Protein 6DY3 (pdb70)

Structure (mmCIF, N/CA/C/O backbone):
data_6DY3
#
_entry.id   6DY3
#
_cell.length_a   89.614
_cell.length_b   89.614
_cell.length_c   207.058
_cell.angle_alpha   90.00
_cell.angle_beta   90.00
_cell.angle_gamma   90.00
#
_symmetry.space_group_name_H-M   'P 43'
#
loop_
_entity.id
_entity.type
_entity.pdbx_description
1 polymer 'N-acylethanolamine-hydrolyzing acid amidase alpha-subunit'
2 polymer 'N-acylethanolamine-hydrolyzing acid amidase beta-subunit'
3 branched 2-acetamido-2-deoxy-beta-D-glucopyranose-(1-4)-[alpha-L-fucopyranose-(1-6)]2-acetamido-2-deoxy-beta-D-glucopyranose
4 water water
#
loop_
_atom_site.group_PDB
_atom_site.id
_atom_site.type_symbol
_atom_site.label_atom_id
_atom_site.label_alt_id
_atom_site.label_comp_id
_atom_site.label_asym_id
_atom_site.label_entity_id
_atom_site.label_seq_id
_atom_site.pdbx_PDB_ins_code
_atom_site.Cartn_x
_atom_site.Cartn_y
_atom_site.Cartn_z
_atom_site.occupancy
_atom_site.B_iso_or_equiv
_atom_site.auth_seq_id
_atom_site.auth_comp_id
_atom_site.auth_asym_id
_atom_site.auth_atom_id
_atom_site.pdbx_PDB_model_num
ATOM 1 N N . LYS A 1 9 ? 29.914 84.207 -23.852 1.00 72.48 17 LYS A N 1
ATOM 2 C CA . LYS A 1 9 ? 30.983 83.306 -23.427 1.00 81.20 17 LYS A CA 1
ATOM 3 C C . LYS A 1 9 ? 31.078 83.217 -21.903 1.00 82.54 17 LYS A C 1
ATOM 4 O O . LYS A 1 9 ? 30.890 82.148 -21.321 1.00 81.67 17 LYS A O 1
ATOM 22 N N . LEU A 1 10 ? 31.392 84.341 -21.261 1.00 81.55 18 LEU A N 1
ATOM 23 C CA . LEU A 1 10 ? 31.613 84.342 -19.820 1.00 79.43 18 LEU A CA 1
ATOM 24 C C . LEU A 1 10 ? 30.367 84.697 -19.026 1.00 75.80 18 LEU A C 1
ATOM 25 O O . LEU A 1 10 ? 30.239 84.267 -17.874 1.00 72.59 18 LEU A O 1
ATOM 41 N N . ASP A 1 11 ? 29.462 85.482 -19.601 1.00 76.94 19 ASP A N 1
ATOM 42 C CA . ASP A 1 11 ? 28.170 85.785 -18.991 1.00 77.94 19 ASP A CA 1
ATOM 43 C C . ASP A 1 11 ? 27.103 85.115 -19.850 1.00 73.44 19 ASP A C 1
ATOM 44 O O . ASP A 1 11 ? 26.673 85.664 -20.870 1.00 76.58 19 ASP A O 1
ATOM 53 N N . ARG A 1 12 ? 26.689 83.924 -19.437 1.00 60.60 20 ARG A N 1
ATOM 54 C CA . ARG A 1 12 ? 25.731 83.117 -20.180 1.00 50.81 20 ARG A CA 1
ATOM 55 C C . ARG A 1 12 ? 24.404 83.018 -19.435 1.00 45.90 20 ARG A C 1
ATOM 56 O O . ARG A 1 12 ? 23.800 81.949 -19.348 1.00 46.16 20 ARG A O 1
ATOM 77 N N . LYS A 1 13 ? 23.940 84.147 -18.879 1.00 43.17 21 LYS A N 1
ATOM 78 C CA . LYS A 1 13 ? 22.658 84.211 -18.201 1.00 42.58 21 LYS A CA 1
ATOM 79 C C . LYS A 1 13 ? 21.545 84.490 -19.203 1.00 43.31 21 LYS A C 1
ATOM 80 O O . LYS A 1 13 ? 21.767 85.166 -20.213 1.00 44.07 21 LYS A O 1
ATOM 99 N N . PRO A 1 14 ? 20.340 83.986 -18.947 1.00 44.43 22 PRO A N 1
ATOM 100 C CA . PRO A 1 14 ? 19.214 84.306 -19.832 1.00 46.42 22 PRO A CA 1
ATOM 101 C C . PRO A 1 14 ? 18.788 85.757 -19.680 1.00 48.09 22 PRO A C 1
ATOM 102 O O . PRO A 1 14 ? 18.822 86.321 -18.584 1.00 46.05 22 PRO A O 1
ATOM 113 N N . ARG A 1 15 ? 18.379 86.356 -20.797 1.00 53.13 23 ARG A N 1
ATOM 114 C CA . ARG A 1 15 ? 17.913 87.736 -20.778 1.00 55.17 23 ARG A CA 1
ATOM 115 C C . ARG A 1 15 ? 16.700 87.879 -19.867 1.00 50.89 23 ARG A C 1
ATOM 116 O O . ARG A 1 15 ? 15.799 87.036 -19.869 1.00 51.67 23 ARG A O 1
ATOM 137 N N . HIS A 1 16 ? 16.673 88.961 -19.096 1.00 45.82 24 HIS A N 1
ATOM 138 C CA . HIS A 1 16 ? 15.609 89.190 -18.130 1.00 43.89 24 HIS A CA 1
ATOM 139 C C . HIS A 1 16 ? 14.559 90.126 -18.711 1.00 45.39 24 HIS A C 1
ATOM 140 O O . HIS A 1 16 ? 14.890 91.116 -19.370 1.00 44.86 24 HIS A O 1
ATOM 154 N N . TYR A 1 17 ? 13.293 89.809 -18.445 1.00 47.63 25 TYR A N 1
ATOM 155 C CA . TYR A 1 17 ? 12.163 90.623 -18.872 1.00 49.01 25 TYR A CA 1
ATOM 156 C C . TYR A 1 17 ? 11.174 90.741 -17.725 1.00 49.70 25 TYR A C 1
ATOM 157 O O . TYR A 1 17 ? 11.072 89.849 -16.878 1.00 44.45 25 TYR A O 1
ATOM 175 N N . GLU A 1 18 ? 10.440 91.850 -17.713 1.00 53.09 26 GLU A N 1
ATOM 176 C CA . GLU A 1 18 ? 9.310 92.037 -16.814 1.00 52.96 26 GLU A CA 1
ATOM 177 C C . GLU A 1 18 ? 8.034 91.942 -17.636 1.00 49.10 26 GLU A C 1
ATOM 178 O O . GLU A 1 18 ? 7.869 92.663 -18.626 1.00 47.09 26 GLU A O 1
ATOM 190 N N . ILE A 1 19 ? 7.159 91.026 -17.249 1.00 48.03 27 ILE A N 1
ATOM 191 C CA . ILE A 1 19 ? 5.854 90.871 -17.875 1.00 50.81 27 ILE A CA 1
ATOM 192 C C . ILE A 1 19 ? 4.849 91.562 -16.965 1.00 53.03 27 ILE A C 1
ATOM 193 O O . ILE A 1 19 ? 4.598 91.115 -15.840 1.00 53.62 27 ILE A O 1
ATOM 209 N N . ASN A 1 20 ? 4.294 92.672 -17.444 1.00 52.18 28 ASN A N 1
ATOM 210 C CA . ASN A 1 20 ? 3.360 93.464 -16.656 1.00 54.21 28 ASN A CA 1
ATOM 211 C C . ASN A 1 20 ? 1.970 92.856 -16.781 1.00 54.87 28 ASN A C 1
ATOM 212 O O . ASN A 1 20 ? 1.375 92.867 -17.863 1.00 51.96 28 ASN A O 1
ATOM 223 N N . LEU A 1 21 ? 1.458 92.313 -15.677 1.00 61.45 29 LEU A N 1
ATOM 224 C CA . LEU A 1 21 ? 0.108 91.766 -15.661 1.00 64.77 29 LEU A CA 1
ATOM 225 C C . LEU A 1 21 ? -0.962 92.846 -15.704 1.00 66.26 29 LEU A C 1
ATOM 226 O O . LEU A 1 21 ? -2.133 92.520 -15.923 1.00 69.01 29 LEU A O 1
ATOM 242 N N . ASP A 1 22 ? -0.598 94.112 -15.488 1.00 65.55 30 ASP A N 1
ATOM 243 C CA . ASP A 1 22 ? -1.552 95.205 -15.614 1.00 68.53 30 ASP A CA 1
ATOM 244 C C . ASP A 1 22 ? -1.811 95.588 -17.064 1.00 69.74 30 ASP A C 1
ATOM 245 O O . ASP A 1 22 ? -2.851 96.187 -17.355 1.00 72.48 30 ASP A O 1
ATOM 254 N N . GLU A 1 23 ? -0.891 95.270 -17.970 1.00 72.41 31 GLU A N 1
ATOM 255 C CA . GLU A 1 23 ? -1.105 95.532 -19.380 1.00 74.97 31 GLU A CA 1
ATOM 256 C C . GLU A 1 23 ? -2.116 94.544 -19.958 1.00 72.27 31 GLU A C 1
ATOM 257 O O . GLU A 1 23 ? -2.318 93.456 -19.412 1.00 70.96 31 GLU A O 1
ATOM 269 N N . PRO A 1 24 ? -2.764 94.900 -21.066 1.00 67.62 32 PRO A N 1
ATOM 270 C CA . PRO A 1 24 ? -3.650 93.946 -21.743 1.00 64.16 32 PRO A CA 1
ATOM 271 C C . PRO A 1 24 ? -2.878 92.710 -22.169 1.00 60.65 32 PRO A C 1
ATOM 272 O O . PRO A 1 24 ? -1.726 92.814 -22.617 1.00 55.75 32 PRO A O 1
ATOM 283 N N . PRO A 1 25 ? -3.471 91.519 -22.045 1.00 64.50 33 PRO A N 1
ATOM 284 C CA . PRO A 1 25 ? -2.691 90.291 -22.285 1.00 63.47 33 PRO A CA 1
ATOM 285 C C . PRO A 1 25 ? -2.079 90.196 -23.674 1.00 60.26 33 PRO A C 1
ATOM 286 O O . PRO A 1 25 ? -1.019 89.574 -23.827 1.00 58.37 33 PRO A O 1
ATOM 297 N N . SER A 1 26 ? -2.713 90.780 -24.694 1.00 57.73 34 SER A N 1
ATOM 298 C CA . SER A 1 26 ? -2.200 90.690 -26.057 1.00 55.85 34 SER A CA 1
ATOM 299 C C . SER A 1 26 ? -0.923 91.496 -26.277 1.00 55.95 34 SER A C 1
ATOM 300 O O . SER A 1 26 ? -0.313 91.371 -27.345 1.00 54.19 34 SER A O 1
ATOM 308 N N . GLN A 1 27 ? -0.507 92.313 -25.311 1.00 58.85 35 GLN A N 1
ATOM 309 C CA . GLN A 1 27 ? 0.653 93.180 -25.466 1.00 62.65 35 GLN A CA 1
ATOM 310 C C . GLN A 1 27 ? 1.805 92.807 -24.548 1.00 58.98 35 GLN A C 1
ATOM 311 O O . GLN A 1 27 ? 2.862 93.442 -24.615 1.00 62.37 35 GLN A O 1
ATOM 325 N N . ARG A 1 28 ? 1.640 91.783 -23.711 1.00 52.23 36 ARG A N 1
ATOM 326 C CA . ARG A 1 28 ? 2.587 91.546 -22.629 1.00 49.05 36 ARG A CA 1
ATOM 327 C C . ARG A 1 28 ? 3.914 90.994 -23.141 1.00 47.80 36 ARG A C 1
ATOM 328 O O . ARG A 1 28 ? 4.977 91.308 -22.591 1.00 45.15 36 ARG A O 1
ATOM 349 N N . TRP A 1 29 ? 3.875 90.158 -24.176 1.00 46.55 37 TRP A N 1
ATOM 350 C CA . TRP A 1 29 ? 5.064 89.484 -24.671 1.00 44.48 37 TRP A CA 1
ATOM 351 C C . TRP A 1 29 ? 5.661 90.171 -25.891 1.00 46.51 37 TRP A C 1
ATOM 352 O O . TRP A 1 29 ? 6.537 89.595 -26.544 1.00 49.06 37 TRP A O 1
ATOM 373 N N . ASN A 1 30 ? 5.228 91.395 -26.200 1.00 46.57 38 ASN A N 1
ATOM 374 C CA . ASN A 1 30 ? 5.692 92.064 -27.412 1.00 47.59 38 ASN A CA 1
ATOM 375 C C . ASN A 1 30 ? 7.213 92.177 -27.436 1.00 48.00 38 ASN A C 1
ATOM 376 O O . ASN A 1 30 ? 7.856 91.832 -28.434 1.00 50.07 38 ASN A O 1
ATOM 387 N N . GLN A 1 31 ? 7.807 92.664 -26.346 1.00 47.25 39 GLN A N 1
ATOM 388 C CA . GLN A 1 31 ? 9.246 92.901 -26.341 1.00 47.56 39 GLN A CA 1
ATOM 389 C C . GLN A 1 31 ? 10.021 91.593 -26.419 1.00 48.33 39 GLN A C 1
ATOM 390 O O . GLN A 1 31 ? 11.051 91.513 -27.099 1.00 47.24 39 GLN A O 1
ATOM 404 N N . VAL A 1 32 ? 9.551 90.562 -25.714 1.00 48.78 40 VAL A N 1
ATOM 405 C CA . VAL A 1 32 ? 10.194 89.252 -25.776 1.00 45.91 40 VAL A CA 1
ATOM 406 C C . VAL A 1 32 ? 10.211 88.740 -27.211 1.00 46.70 40 VAL A C 1
ATOM 407 O O . VAL A 1 32 ? 11.246 88.290 -27.717 1.00 45.92 40 VAL A O 1
ATOM 420 N N . ILE A 1 33 ? 9.058 88.789 -27.886 1.00 50.82 41 ILE A N 1
ATOM 421 C CA . ILE A 1 33 ? 8.977 88.299 -29.260 1.00 51.35 41 ILE A CA 1
ATOM 422 C C . ILE A 1 33 ? 9.847 89.148 -30.178 1.00 54.30 41 ILE A C 1
ATOM 423 O O . ILE A 1 33 ? 10.567 88.625 -31.039 1.00 52.44 41 ILE A O 1
ATOM 439 N N . LYS A 1 34 ? 9.802 90.469 -30.006 1.00 59.34 42 LYS A N 1
ATOM 440 C CA . LYS A 1 34 ? 10.573 91.351 -30.875 1.00 60.44 42 LYS A CA 1
ATOM 441 C C . LYS A 1 34 ? 12.067 91.069 -30.765 1.00 60.76 42 LYS A C 1
ATOM 442 O O . LYS A 1 34 ? 12.792 91.126 -31.765 1.00 59.86 42 LYS A O 1
ATOM 461 N N . ASP A 1 35 ? 12.546 90.751 -29.561 1.00 62.38 43 ASP A N 1
ATOM 462 C CA . ASP A 1 35 ? 13.973 90.531 -29.360 1.00 63.19 43 ASP A CA 1
ATOM 463 C C . ASP A 1 35 ? 14.450 89.187 -29.892 1.00 61.19 43 ASP A C 1
ATOM 464 O O . ASP A 1 35 ? 15.641 89.044 -30.188 1.00 60.61 43 ASP A O 1
ATOM 473 N N . HIS A 1 36 ? 13.564 88.199 -30.012 1.00 57.37 44 HIS A N 1
ATOM 474 C CA . HIS A 1 36 ? 13.945 86.877 -30.492 1.00 55.83 44 HIS A CA 1
ATOM 475 C C . HIS A 1 36 ? 13.304 86.544 -31.835 1.00 56.97 44 HIS A C 1
ATOM 476 O O . HIS A 1 36 ? 13.308 85.381 -32.249 1.00 59.36 44 HIS A O 1
ATOM 490 N N . LEU A 1 37 ? 12.769 87.546 -32.535 1.00 55.25 45 LEU A N 1
ATOM 491 C CA . LEU A 1 37 ? 12.039 87.281 -33.770 1.00 55.42 45 LEU A CA 1
ATOM 492 C C . LEU A 1 37 ? 12.893 86.509 -34.768 1.00 55.02 45 LEU A C 1
ATOM 493 O O . LEU A 1 37 ? 12.364 85.760 -35.597 1.00 52.89 45 LEU A O 1
ATOM 509 N N . GLU A 1 38 ? 14.214 86.678 -34.697 1.00 61.11 46 GLU A N 1
ATOM 510 C CA . GLU A 1 38 ? 15.116 86.023 -35.636 1.00 66.64 46 GLU A CA 1
ATOM 511 C C . GLU A 1 38 ? 15.058 84.506 -35.504 1.00 64.71 46 GLU A C 1
ATOM 512 O O . GLU A 1 38 ? 15.172 83.783 -36.501 1.00 65.33 46 GLU A O 1
ATOM 524 N N . TYR A 1 39 ? 14.891 84.004 -34.280 1.00 63.32 47 TYR A N 1
ATOM 525 C CA . TYR A 1 39 ? 14.969 82.572 -34.019 1.00 62.83 47 TYR A CA 1
ATOM 526 C C . TYR A 1 39 ? 13.621 81.868 -34.082 1.00 62.52 47 TYR A C 1
ATOM 527 O O . TYR A 1 39 ? 13.589 80.639 -34.201 1.00 61.35 47 TYR A O 1
ATOM 545 N N . LEU A 1 40 ? 12.512 82.610 -34.012 1.00 62.17 48 LEU A N 1
ATOM 546 C CA . LEU A 1 40 ? 11.218 81.965 -33.797 1.00 59.20 48 LEU A CA 1
ATOM 547 C C . LEU A 1 40 ? 10.816 81.069 -34.958 1.00 59.99 48 LEU A C 1
ATOM 548 O O . LEU A 1 40 ? 10.370 79.935 -34.707 1.00 59.20 48 LEU A O 1
ATOM 564 N N . PRO A 1 41 ? 10.933 81.483 -36.224 1.00 57.63 49 PRO A N 1
ATOM 565 C CA . PRO A 1 41 ? 10.488 80.590 -37.310 1.00 54.03 49 PRO A CA 1
ATOM 566 C C . PRO A 1 41 ? 11.210 79.255 -37.331 1.00 52.31 49 PRO A C 1
ATOM 567 O O . PRO A 1 41 ? 10.586 78.220 -37.595 1.00 50.04 49 PRO A O 1
ATOM 578 N N . GLY A 1 42 ? 12.514 79.249 -37.059 1.00 53.35 50 GLY A N 1
ATOM 579 C CA . GLY A 1 42 ? 13.250 77.997 -37.051 1.00 53.56 50 GLY A CA 1
ATOM 580 C C . GLY A 1 42 ? 12.878 77.102 -35.883 1.00 50.81 50 GLY A C 1
ATOM 581 O O . GLY A 1 42 ? 12.852 75.874 -36.014 1.00 51.97 50 GLY A O 1
ATOM 585 N N . VAL A 1 43 ? 12.591 77.700 -34.724 1.00 47.86 51 VAL A N 1
ATOM 586 C CA . VAL A 1 43 ? 12.196 76.911 -33.559 1.00 47.63 51 VAL A CA 1
ATOM 587 C C . VAL A 1 43 ? 10.883 76.198 -33.832 1.00 48.81 51 VAL A C 1
ATOM 588 O O . VAL A 1 43 ? 10.735 75.000 -33.560 1.00 45.66 51 VAL A O 1
ATOM 601 N N . VAL A 1 44 ? 9.913 76.922 -34.387 1.00 54.22 52 VAL A N 1
ATOM 602 C CA . VAL A 1 44 ? 8.618 76.324 -34.681 1.00 52.69 52 VAL A CA 1
ATOM 603 C C . VAL A 1 44 ? 8.785 75.176 -35.663 1.00 51.97 52 VAL A C 1
ATOM 604 O O . VAL A 1 44 ? 8.315 74.058 -35.426 1.00 53.14 52 VAL A O 1
ATOM 617 N N . GLU A 1 45 ? 9.469 75.438 -36.781 1.00 50.24 53 GLU A N 1
ATOM 618 C CA . GLU A 1 45 ? 9.633 74.420 -37.811 1.00 52.00 53 GLU A CA 1
ATOM 619 C C . GLU A 1 45 ? 10.319 73.185 -37.252 1.00 51.46 53 GLU A C 1
ATOM 620 O O . GLU A 1 45 ? 9.996 72.056 -37.638 1.00 51.24 53 GLU A O 1
ATOM 632 N N . GLU A 1 46 ? 11.284 73.381 -36.355 1.00 56.00 54 GLU A N 1
ATOM 633 C CA . GLU A 1 46 ? 12.034 72.258 -35.811 1.00 57.70 54 GLU A CA 1
ATOM 634 C C . GLU A 1 46 ? 11.269 71.534 -34.708 1.00 50.08 54 GLU A C 1
ATOM 635 O O . GLU A 1 46 ? 11.429 70.319 -34.546 1.00 49.46 54 GLU A O 1
ATOM 647 N N . THR A 1 47 ? 10.444 72.254 -33.943 1.00 43.94 55 THR A N 1
ATOM 648 C CA . THR A 1 47 ? 9.652 71.614 -32.896 1.00 40.84 55 THR A CA 1
ATOM 649 C C . THR A 1 47 ? 8.579 70.705 -33.485 1.00 41.38 55 THR A C 1
ATOM 650 O O . THR A 1 47 ? 8.337 69.609 -32.965 1.00 35.98 55 THR A O 1
ATOM 661 N N . LYS A 1 48 ? 7.915 71.150 -34.558 1.00 45.53 56 LYS A N 1
ATOM 662 C CA . LYS A 1 48 ? 6.849 70.355 -35.158 1.00 45.80 56 LYS A CA 1
ATOM 663 C C . LYS A 1 48 ? 7.345 68.980 -35.577 1.00 44.79 56 LYS A C 1
ATOM 664 O O . LYS A 1 48 ? 6.598 67.998 -35.499 1.00 41.52 56 LYS A O 1
ATOM 683 N N . LYS A 1 49 ? 8.602 68.888 -36.012 1.00 47.08 57 LYS A N 1
ATOM 684 C CA . LYS A 1 49 ? 9.155 67.612 -36.444 1.00 45.63 57 LYS A CA 1
ATOM 685 C C . LYS A 1 49 ? 9.142 66.567 -35.337 1.00 43.59 57 LYS A C 1
ATOM 686 O O . LYS A 1 49 ? 9.213 65.370 -35.632 1.00 44.01 57 LYS A O 1
ATOM 705 N N . TYR A 1 50 ? 9.059 66.983 -34.073 1.00 42.87 58 TYR A N 1
ATOM 706 C CA . TYR A 1 50 ? 9.039 66.036 -32.968 1.00 41.46 58 TYR A CA 1
ATOM 707 C C . TYR A 1 50 ? 7.658 65.453 -32.711 1.00 39.06 58 TYR A C 1
ATOM 708 O O . TYR A 1 50 ? 7.550 64.462 -31.981 1.00 40.54 58 TYR A O 1
ATOM 726 N N . ILE A 1 51 ? 6.610 66.048 -33.266 1.00 43.83 59 ILE A N 1
ATOM 727 C CA . ILE A 1 51 ? 5.258 65.508 -33.106 1.00 42.36 59 ILE A CA 1
ATOM 728 C C . ILE A 1 51 ? 5.110 64.291 -34.015 1.00 43.44 59 ILE A C 1
ATOM 729 O O . ILE A 1 51 ? 5.424 64.387 -35.213 1.00 43.70 59 ILE A O 1
ATOM 745 N N . PRO A 1 52 ? 4.644 63.148 -33.505 1.00 43.94 60 PRO A N 1
ATOM 746 C CA . PRO A 1 52 ? 4.447 61.981 -34.378 1.00 43.46 60 PRO A CA 1
ATOM 747 C C . PRO A 1 52 ? 3.552 62.323 -35.559 1.00 45.15 60 PRO A C 1
ATOM 748 O O . PRO A 1 52 ? 2.478 62.904 -35.396 1.00 46.18 60 PRO A O 1
ATOM 759 N N . LYS A 1 53 ? 4.001 61.948 -36.757 1.00 49.87 61 LYS A N 1
ATOM 760 C CA . LYS A 1 53 ? 3.286 62.345 -37.967 1.00 54.10 61 LYS A CA 1
ATOM 761 C C . LYS A 1 53 ? 1.832 61.888 -37.981 1.00 55.04 61 LYS A C 1
ATOM 762 O O . LYS A 1 53 ? 0.976 62.673 -38.426 1.00 52.64 61 LYS A O 1
ATOM 781 N N . PRO A 1 54 ? 1.481 60.676 -37.535 1.00 58.16 62 PRO A N 1
ATOM 782 C CA . PRO A 1 54 ? 0.061 60.285 -37.551 1.00 60.90 62 PRO A CA 1
ATOM 783 C C . PRO A 1 54 ? -0.830 61.201 -36.724 1.00 59.02 62 PRO A C 1
ATOM 784 O O . PRO A 1 54 ? -2.025 61.328 -37.026 1.00 64.07 62 PRO A O 1
ATOM 795 N N . LEU A 1 55 ? -0.291 61.843 -35.688 1.00 47.33 63 LEU A N 1
ATOM 796 C CA . LEU A 1 55 ? -1.085 62.703 -34.819 1.00 43.77 63 LEU A CA 1
ATOM 797 C C . LEU A 1 55 ? -0.983 64.178 -35.173 1.00 42.39 63 LEU A C 1
ATOM 798 O O . LEU A 1 55 ? -1.671 64.995 -34.556 1.00 39.40 63 LEU A O 1
ATOM 814 N N . GLN A 1 56 ? -0.154 64.545 -36.144 1.00 45.12 64 GLN A N 1
ATOM 815 C CA . GLN A 1 56 ? -0.041 65.960 -36.489 1.00 45.95 64 GLN A CA 1
ATOM 816 C C . GLN A 1 56 ? -1.353 66.512 -37.018 1.00 42.60 64 GLN A C 1
ATOM 817 O O . GLN A 1 56 ? -1.753 67.611 -36.595 1.00 42.57 64 GLN A O 1
ATOM 831 N N . PRO A 1 57 ? -2.065 65.835 -37.921 1.00 39.74 65 PRO A N 1
ATOM 832 C CA . PRO A 1 57 ? -3.354 66.380 -38.366 1.00 39.57 65 PRO A CA 1
ATOM 833 C C . PRO A 1 57 ? -4.311 66.642 -37.220 1.00 39.95 65 PRO A C 1
ATOM 834 O O . PRO A 1 57 ? -5.055 67.630 -37.258 1.00 39.63 65 PRO A O 1
ATOM 845 N N . PHE A 1 58 ? -4.298 65.799 -36.184 1.00 39.12 66 PHE A N 1
ATOM 846 C CA . PHE A 1 58 ? -5.201 66.018 -35.060 1.00 40.43 66 PHE A CA 1
ATOM 847 C C . PHE A 1 58 ? -4.769 67.204 -34.209 1.00 39.76 66 PHE A C 1
ATOM 848 O O . PHE A 1 58 ? -5.615 67.974 -33.741 1.00 37.50 66 PHE A O 1
ATOM 865 N N . VAL A 1 59 ? -3.463 67.359 -33.985 1.00 39.92 67 VAL A N 1
ATOM 866 C CA . VAL A 1 59 ? -2.975 68.452 -33.148 1.00 38.09 67 VAL A CA 1
ATOM 867 C C . VAL A 1 59 ? -3.375 69.792 -33.747 1.00 38.40 67 VAL A C 1
ATOM 868 O O . VAL A 1 59 ? -3.871 70.684 -33.048 1.00 37.59 67 VAL A O 1
ATOM 881 N N . TRP A 1 60 ? -3.173 69.955 -35.053 1.00 39.60 68 TRP A N 1
ATOM 882 C CA . TRP A 1 60 ? -3.510 71.227 -35.678 1.00 40.63 68 TRP A CA 1
ATOM 883 C C . TRP A 1 60 ? -5.010 71.482 -35.620 1.00 45.46 68 TRP A C 1
ATOM 884 O O . TRP A 1 60 ? -5.443 72.619 -35.395 1.00 48.08 68 TRP A O 1
ATOM 905 N N . TRP A 1 61 ? -5.821 70.438 -35.799 1.00 46.26 69 TRP A N 1
ATOM 906 C CA . TRP A 1 61 ? -7.267 70.608 -35.710 1.00 44.48 69 TRP A CA 1
ATOM 907 C C . TRP A 1 61 ? -7.685 71.003 -34.297 1.00 45.06 69 TRP A C 1
ATOM 908 O O . TRP A 1 61 ? -8.465 71.943 -34.108 1.00 47.31 69 TRP A O 1
ATOM 929 N N . ALA A 1 62 ? -7.188 70.280 -33.291 1.00 45.39 70 ALA A N 1
ATOM 930 C CA . ALA A 1 62 ? -7.540 70.579 -31.907 1.00 44.43 70 ALA A CA 1
ATOM 931 C C . ALA A 1 62 ? -6.997 71.934 -31.469 1.00 47.39 70 ALA A C 1
ATOM 932 O O . ALA A 1 62 ? -7.641 72.643 -30.687 1.00 48.12 70 ALA A O 1
ATOM 939 N N . ALA A 1 63 ? -5.817 72.315 -31.960 1.00 51.91 71 ALA A N 1
ATOM 940 C CA . ALA A 1 63 ? -5.201 73.558 -31.515 1.00 55.50 71 ALA A CA 1
ATOM 941 C C . ALA A 1 63 ? -5.966 74.793 -31.974 1.00 55.41 71 ALA A C 1
ATOM 942 O O . ALA A 1 63 ? -5.850 75.848 -31.342 1.00 61.46 71 ALA A O 1
ATOM 949 N N . SER A 1 64 ? -6.747 74.697 -33.050 1.00 48.82 72 SER A N 1
ATOM 950 C CA . SER A 1 64 ? -7.527 75.848 -33.480 1.00 49.63 72 SER A CA 1
ATOM 951 C C . SER A 1 64 ? -8.668 76.158 -32.521 1.00 54.32 72 SER A C 1
ATOM 952 O O . SER A 1 64 ? -9.176 77.284 -32.525 1.00 58.67 72 SER A O 1
ATOM 960 N N . LYS A 1 65 ? -9.078 75.187 -31.704 1.00 57.09 73 LYS A N 1
ATOM 961 C CA . LYS A 1 65 ? -10.167 75.377 -30.755 1.00 58.96 73 LYS A CA 1
ATOM 962 C C . LYS A 1 65 ? -9.634 76.029 -29.482 1.00 55.92 73 LYS A C 1
ATOM 963 O O . LYS A 1 65 ? -9.835 75.518 -28.375 1.00 58.03 73 LYS A O 1
ATOM 982 N N . ILE A 1 66 ? -8.962 77.172 -29.638 1.00 50.13 74 ILE A N 1
ATOM 983 C CA . ILE A 1 66 ? -8.194 77.760 -28.544 1.00 51.19 74 ILE A CA 1
ATOM 984 C C . ILE A 1 66 ? -9.074 78.069 -27.340 1.00 53.53 74 ILE A C 1
ATOM 985 O O . ILE A 1 66 ? -8.617 77.999 -26.192 1.00 52.04 74 ILE A O 1
ATOM 1001 N N . ASP A 1 67 ? -10.338 78.420 -27.568 1.00 59.86 75 ASP A N 1
ATOM 1002 C CA . ASP A 1 67 ? -11.211 78.819 -26.469 1.00 62.72 75 ASP A CA 1
ATOM 1003 C C . ASP A 1 67 ? -11.537 77.680 -25.510 1.00 60.23 75 ASP A C 1
ATOM 1004 O O . ASP A 1 67 ? -12.110 77.940 -24.447 1.00 60.36 75 ASP A O 1
ATOM 1013 N N . ARG A 1 68 ? -11.181 76.439 -25.842 1.00 55.96 76 ARG A N 1
ATOM 1014 C CA . ARG A 1 68 ? -11.597 75.295 -25.041 1.00 53.95 76 ARG A CA 1
ATOM 1015 C C . ARG A 1 68 ? -10.590 74.905 -23.968 1.00 51.10 76 ARG A C 1
ATOM 1016 O O . ARG A 1 68 ? -10.964 74.200 -23.025 1.00 53.58 76 ARG A O 1
ATOM 1037 N N . TYR A 1 69 ? -9.330 75.336 -24.078 1.00 45.90 77 TYR A N 1
ATOM 1038 C CA . TYR A 1 69 ? -8.284 74.869 -23.176 1.00 45.12 77 TYR A CA 1
ATOM 1039 C C . TYR A 1 69 ? -7.757 75.930 -22.222 1.00 44.95 77 TYR A C 1
ATOM 1040 O O . TYR A 1 69 ? -7.178 75.570 -21.191 1.00 42.25 77 TYR A O 1
ATOM 1058 N N . PHE A 1 70 ? -7.950 77.210 -22.527 1.00 47.98 78 PHE A N 1
ATOM 1059 C CA . PHE A 1 70 ? -7.318 78.293 -21.794 1.00 51.12 78 PHE A CA 1
ATOM 1060 C C . PHE A 1 70 ? -8.361 79.294 -21.318 1.00 53.68 78 PHE A C 1
ATOM 1061 O O . PHE A 1 70 ? -9.456 79.404 -21.876 1.00 57.73 78 PHE A O 1
ATOM 1078 N N . THR A 1 71 ? -7.999 80.029 -20.270 1.00 49.43 79 THR A N 1
ATOM 1079 C CA . THR A 1 71 ? -8.790 81.173 -19.850 1.00 44.35 79 THR A CA 1
ATOM 1080 C C . THR A 1 71 ? -8.699 82.269 -20.906 1.00 45.11 79 THR A C 1
ATOM 1081 O O . THR A 1 71 ? -7.799 82.277 -21.748 1.00 46.85 79 THR A O 1
ATOM 1092 N N . THR A 1 72 ? -9.648 83.206 -20.859 1.00 51.99 80 THR A N 1
ATOM 1093 C CA . THR A 1 72 ? -9.629 84.317 -21.807 1.00 55.14 80 THR A CA 1
ATOM 1094 C C . THR A 1 72 ? -8.304 85.072 -21.747 1.00 54.66 80 THR A C 1
ATOM 1095 O O . THR A 1 72 ? -7.761 85.470 -22.785 1.00 52.70 80 THR A O 1
ATOM 1106 N N . GLU A 1 73 ? -7.763 85.269 -20.542 1.00 53.84 81 GLU A N 1
ATOM 1107 C CA . GLU A 1 73 ? -6.488 85.965 -20.404 1.00 51.66 81 GLU A CA 1
ATOM 1108 C C . GLU A 1 73 ? -5.396 85.258 -21.195 1.00 50.67 81 GLU A C 1
ATOM 1109 O O . GLU A 1 73 ? -4.675 85.883 -21.980 1.00 53.41 81 GLU A O 1
ATOM 1121 N N . ILE A 1 74 ? -5.263 83.944 -21.005 1.00 44.92 82 ILE A N 1
ATOM 1122 C CA . ILE A 1 74 ? -4.219 83.207 -21.704 1.00 43.48 82 ILE A CA 1
ATOM 1123 C C . ILE A 1 74 ? -4.497 83.181 -23.203 1.00 43.57 82 ILE A C 1
ATOM 1124 O O . ILE A 1 74 ? -3.564 83.180 -24.017 1.00 43.27 82 ILE A O 1
ATOM 1140 N N . GLN A 1 75 ? -5.770 83.140 -23.597 1.00 44.40 83 GLN A N 1
ATOM 1141 C CA . GLN A 1 75 ? -6.103 83.178 -25.017 1.00 48.34 83 GLN A CA 1
ATOM 1142 C C . GLN A 1 75 ? -5.554 84.439 -25.671 1.00 52.66 83 GLN A C 1
ATOM 1143 O O . GLN A 1 75 ? -4.964 84.388 -26.756 1.00 52.87 83 GLN A O 1
ATOM 1157 N N . GLU A 1 76 ? -5.736 85.587 -25.020 1.00 57.52 84 GLU A N 1
ATOM 1158 C CA . GLU A 1 76 ? -5.286 86.838 -25.612 1.00 64.59 84 GLU A CA 1
ATOM 1159 C C . GLU A 1 76 ? -3.764 86.905 -25.676 1.00 63.13 84 GLU A C 1
ATOM 1160 O O . GLU A 1 76 ? -3.205 87.451 -26.634 1.00 69.22 84 GLU A O 1
ATOM 1172 N N . GLU A 1 77 ? -3.074 86.343 -24.681 1.00 53.15 85 GLU A N 1
ATOM 1173 C CA . GLU A 1 77 ? -1.616 86.298 -24.737 1.00 49.19 85 GLU A CA 1
ATOM 1174 C C . GLU A 1 77 ? -1.149 85.473 -25.927 1.00 49.21 85 GLU A C 1
ATOM 1175 O O . GLU A 1 77 ? -0.278 85.899 -26.693 1.00 48.70 85 GLU A O 1
ATOM 1187 N N . LEU A 1 78 ? -1.725 84.282 -26.098 1.00 52.80 86 LEU A N 1
ATOM 1188 C CA . LEU A 1 78 ? -1.338 83.429 -27.215 1.00 53.63 86 LEU A CA 1
ATOM 1189 C C . LEU A 1 78 ? -1.640 84.100 -28.547 1.00 53.58 86 LEU A C 1
ATOM 1190 O O . LEU A 1 78 ? -0.831 84.035 -29.480 1.00 56.76 86 LEU A O 1
ATOM 1206 N N . LYS A 1 79 ? -2.798 84.753 -28.657 1.00 49.48 87 LYS A N 1
ATOM 1207 C CA . LYS A 1 79 ? -3.110 85.487 -29.877 1.00 52.50 87 LYS A CA 1
ATOM 1208 C C . LYS A 1 79 ? -2.129 86.631 -30.088 1.00 52.09 87 LYS A C 1
ATOM 1209 O O . LYS A 1 79 ? -1.656 86.855 -31.208 1.00 54.18 87 LYS A O 1
ATOM 1228 N N . GLY A 1 80 ? -1.800 87.358 -29.021 1.00 50.19 88 GLY A N 1
ATOM 1229 C CA . GLY A 1 80 ? -0.809 88.415 -29.141 1.00 49.74 88 GLY A CA 1
ATOM 1230 C C . GLY A 1 80 ? 0.553 87.886 -29.545 1.00 47.41 88 GLY A C 1
ATOM 1231 O O . GLY A 1 80 ? 1.255 88.504 -30.348 1.00 46.47 88 GLY A O 1
ATOM 1235 N N . ILE A 1 81 ? 0.940 86.728 -29.006 1.00 46.90 89 ILE A N 1
ATOM 1236 C CA . ILE A 1 81 ? 2.215 86.125 -29.385 1.00 48.68 89 ILE A CA 1
ATOM 1237 C C . ILE A 1 81 ? 2.207 85.763 -30.864 1.00 50.97 89 ILE A C 1
ATOM 1238 O O . ILE A 1 81 ? 3.186 85.999 -31.581 1.00 46.78 89 ILE A O 1
ATOM 1254 N N . ALA A 1 82 ? 1.102 85.188 -31.345 1.00 58.97 90 ALA A N 1
ATOM 1255 C CA . ALA A 1 82 ? 1.017 84.803 -32.750 1.00 59.79 90 ALA A CA 1
ATOM 1256 C C . ALA A 1 82 ? 1.045 86.025 -33.657 1.00 60.85 90 ALA A C 1
ATOM 1257 O O . ALA A 1 82 ? 1.621 85.983 -34.751 1.00 63.50 90 ALA A O 1
ATOM 1264 N N . SER A 1 83 ? 0.435 87.126 -33.219 1.00 58.88 91 SER A N 1
ATOM 1265 C CA . SER A 1 83 ? 0.438 88.338 -34.027 1.00 60.23 91 SER A CA 1
ATOM 1266 C C . SER A 1 83 ? 1.825 88.967 -34.077 1.00 61.93 91 SER A C 1
ATOM 1267 O O . SER A 1 83 ? 2.297 89.359 -35.151 1.00 64.96 91 SER A O 1
ATOM 1275 N N . GLU A 1 84 ? 2.505 89.049 -32.932 1.00 61.51 92 GLU A N 1
ATOM 1276 C CA . GLU A 1 84 ? 3.816 89.687 -32.898 1.00 61.33 92 GLU A CA 1
ATOM 1277 C C . GLU A 1 84 ? 4.857 88.853 -33.635 1.00 62.03 92 GLU A C 1
ATOM 1278 O O . GLU A 1 84 ? 5.692 89.397 -34.366 1.00 64.37 92 GLU A O 1
ATOM 1290 N N . SER A 1 85 ? 4.823 87.533 -33.457 1.00 59.88 93 SER A N 1
ATOM 1291 C CA . SER A 1 85 ? 5.786 86.665 -34.119 1.00 59.75 93 SER A CA 1
ATOM 1292 C C . SER A 1 85 ? 5.478 86.472 -35.597 1.00 61.88 93 SER A C 1
ATOM 1293 O O . SER A 1 85 ? 6.381 86.121 -36.366 1.00 60.16 93 SER A O 1
ATOM 1301 N N . GLY A 1 86 ? 4.236 86.698 -36.013 1.00 61.85 94 GLY A N 1
ATOM 1302 C CA . GLY A 1 86 ? 3.861 86.409 -37.381 1.00 61.59 94 GLY A CA 1
ATOM 1303 C C . GLY A 1 86 ? 3.800 84.931 -37.683 1.00 63.12 94 GLY A C 1
ATOM 1304 O O . GLY A 1 86 ? 4.066 84.525 -38.819 1.00 67.42 94 GLY A O 1
ATOM 1308 N N . LEU A 1 87 ? 3.449 84.112 -36.695 1.00 61.26 95 LEU A N 1
ATOM 1309 C CA . LEU A 1 87 ? 3.406 82.671 -36.851 1.00 58.88 95 LEU A CA 1
ATOM 1310 C C . LEU A 1 87 ? 1.996 82.156 -36.582 1.00 55.35 95 LEU A C 1
ATOM 1311 O O . LEU A 1 87 ? 1.280 82.715 -35.746 1.00 55.25 95 LEU A O 1
ATOM 1327 N N . PRO A 1 88 ? 1.575 81.086 -37.255 1.00 52.55 96 PRO A N 1
ATOM 1328 C CA . PRO A 1 88 ? 0.188 80.623 -37.106 1.00 50.50 96 PRO A CA 1
ATOM 1329 C C . PRO A 1 88 ? -0.121 80.223 -35.671 1.00 48.06 96 PRO A C 1
ATOM 1330 O O . PRO A 1 88 ? 0.642 79.498 -35.028 1.00 46.23 96 PRO A O 1
ATOM 1341 N N . ILE A 1 89 ? -1.260 80.712 -35.170 1.00 46.30 97 ILE A N 1
ATOM 1342 C CA . ILE A 1 89 ? -1.608 80.527 -33.764 1.00 44.03 97 ILE A CA 1
ATOM 1343 C C . ILE A 1 89 ? -1.817 79.060 -33.424 1.00 41.97 97 ILE A C 1
ATOM 1344 O O . ILE A 1 89 ? -1.484 78.621 -32.318 1.00 44.85 97 ILE A O 1
ATOM 1360 N N . GLY A 1 90 ? -2.361 78.278 -34.351 1.00 39.31 98 GLY A N 1
ATOM 1361 C CA . GLY A 1 90 ? -2.578 76.871 -34.065 1.00 39.84 98 GLY A CA 1
ATOM 1362 C C . GLY A 1 90 ? -1.295 76.147 -33.711 1.00 41.28 98 GLY A C 1
ATOM 1363 O O . GLY A 1 90 ? -1.289 75.243 -32.870 1.00 39.28 98 GLY A O 1
ATOM 1367 N N . GLU A 1 91 ? -0.189 76.527 -34.353 1.00 43.43 99 GLU A N 1
ATOM 1368 C CA . GLU A 1 91 ? 1.095 75.913 -34.032 1.00 44.95 99 GLU A CA 1
ATOM 1369 C C . GLU A 1 91 ? 1.595 76.376 -32.670 1.00 42.85 99 GLU A C 1
ATOM 1370 O O . GLU A 1 91 ? 2.125 75.577 -31.890 1.00 44.40 99 GLU A O 1
ATOM 1382 N N . ILE A 1 92 ? 1.407 77.657 -32.357 1.00 43.95 100 ILE A N 1
ATOM 1383 C CA . ILE A 1 92 ? 1.838 78.178 -31.063 1.00 44.89 100 ILE A CA 1
ATOM 1384 C C . ILE A 1 92 ? 1.052 77.522 -29.936 1.00 42.41 100 ILE A C 1
ATOM 1385 O O . ILE A 1 92 ? 1.616 77.160 -28.896 1.00 40.77 100 ILE A O 1
ATOM 1401 N N . VAL A 1 93 ? -0.261 77.363 -30.120 1.00 43.26 101 VAL A N 1
ATOM 1402 C CA . VAL A 1 93 ? -1.077 76.677 -29.120 1.00 42.95 101 VAL A CA 1
ATOM 1403 C C . VAL A 1 93 ? -0.611 75.233 -28.956 1.00 40.22 101 VAL A C 1
ATOM 1404 O O . VAL A 1 93 ? -0.492 74.727 -27.833 1.00 41.16 101 VAL A O 1
ATOM 1417 N N . GLY A 1 94 ? -0.352 74.546 -30.072 1.00 35.24 102 GLY A N 1
ATOM 1418 C CA . GLY A 1 94 ? 0.083 73.164 -29.994 1.00 34.87 102 GLY A CA 1
ATOM 1419 C C . GLY A 1 94 ? 1.382 72.993 -29.225 1.00 40.01 102 GLY A C 1
ATOM 1420 O O . GLY A 1 94 ? 1.503 72.109 -28.375 1.00 40.03 102 GLY A O 1
ATOM 1424 N N . MET A 1 95 ? 2.379 73.839 -29.510 1.00 43.93 103 MET A N 1
ATOM 1425 C CA . MET A 1 95 ? 3.647 73.716 -28.796 1.00 44.63 103 MET A CA 1
ATOM 1426 C C . MET A 1 95 ? 3.484 73.973 -27.307 1.00 40.69 103 MET A C 1
ATOM 1427 O O . MET A 1 95 ? 4.139 73.316 -26.486 1.00 45.03 103 MET A O 1
ATOM 1441 N N . ASN A 1 96 ? 2.634 74.921 -26.929 1.00 35.94 104 ASN A N 1
ATOM 1442 C CA . ASN A 1 96 ? 2.462 75.216 -25.509 1.00 34.79 104 ASN A CA 1
ATOM 1443 C C . ASN A 1 96 ? 1.769 74.078 -24.775 1.00 33.54 104 ASN A C 1
ATOM 1444 O O . ASN A 1 96 ? 2.057 73.830 -23.601 1.00 34.47 104 ASN A O 1
ATOM 1455 N N . ILE A 1 97 ? 0.840 73.397 -25.439 1.00 35.18 105 ILE A N 1
ATOM 1456 C CA . ILE A 1 97 ? 0.139 72.278 -24.813 1.00 37.88 105 ILE A CA 1
ATOM 1457 C C . ILE A 1 97 ? 1.044 71.052 -24.738 1.00 35.64 105 ILE A C 1
ATOM 1458 O O . ILE A 1 97 ? 1.152 70.401 -23.691 1.00 34.74 105 ILE A O 1
ATOM 1474 N N . LEU A 1 98 ? 1.705 70.721 -25.846 1.00 32.66 106 LEU A N 1
ATOM 1475 C CA . LEU A 1 98 ? 2.677 69.626 -25.880 1.00 32.22 106 LEU A CA 1
ATOM 1476 C C . LEU A 1 98 ? 4.040 70.155 -25.429 1.00 34.89 106 LEU A C 1
ATOM 1477 O O . LEU A 1 98 ? 5.013 70.222 -26.187 1.00 30.66 106 LEU A O 1
ATOM 1493 N N . TYR A 1 99 ? 4.091 70.517 -24.141 1.00 38.51 107 TYR A N 1
ATOM 1494 C CA . TYR A 1 99 ? 5.226 71.267 -23.613 1.00 37.90 107 TYR A CA 1
ATOM 1495 C C . TYR A 1 99 ? 6.535 70.498 -23.757 1.00 40.93 107 TYR A C 1
ATOM 1496 O O . TYR A 1 99 ? 7.593 71.115 -23.914 1.00 40.49 107 TYR A O 1
ATOM 1514 N N . ASP A 1 100 ? 6.488 69.164 -23.740 1.00 46.95 108 ASP A N 1
ATOM 1515 C CA . ASP A 1 100 ? 7.692 68.339 -23.727 1.00 48.99 108 ASP A CA 1
ATOM 1516 C C . ASP A 1 100 ? 7.887 67.559 -25.024 1.00 49.79 108 ASP A C 1
ATOM 1517 O O . ASP A 1 100 ? 8.671 66.605 -25.055 1.00 55.42 108 ASP A O 1
ATOM 1526 N N . VAL A 1 101 ? 7.201 67.943 -26.101 1.00 41.16 109 VAL A N 1
ATOM 1527 C CA . VAL A 1 101 ? 7.245 67.125 -27.306 1.00 38.74 109 VAL A CA 1
ATOM 1528 C C . VAL A 1 101 ? 8.650 67.097 -27.891 1.00 40.46 109 VAL A C 1
ATOM 1529 O O . VAL A 1 101 ? 9.077 66.078 -28.448 1.00 43.29 109 VAL A O 1
ATOM 1542 N N . ALA A 1 102 ? 9.391 68.196 -27.782 1.00 41.25 110 ALA A N 1
ATOM 1543 C CA . ALA A 1 102 ? 10.751 68.266 -28.297 1.00 39.81 110 ALA A CA 1
ATOM 1544 C C . ALA A 1 102 ? 11.794 68.062 -27.212 1.00 37.01 110 ALA A C 1
ATOM 1545 O O . ALA A 1 102 ? 12.991 68.155 -27.494 1.00 38.03 110 ALA A O 1
ATOM 1552 N N . ALA A 1 103 ? 11.369 67.779 -25.981 1.00 35.56 111 ALA A N 1
ATOM 1553 C CA . ALA A 1 103 ? 12.312 67.550 -24.894 1.00 34.79 111 ALA A CA 1
ATOM 1554 C C . ALA A 1 103 ? 12.939 66.164 -24.969 1.00 35.67 111 ALA A C 1
ATOM 1555 O O . ALA A 1 103 ? 14.140 66.009 -24.721 1.00 40.34 111 ALA A O 1
ATOM 1562 N N . PHE A 1 104 ? 12.153 65.151 -25.317 1.00 36.04 112 PHE A N 1
ATOM 1563 C CA . PHE A 1 104 ? 12.604 63.765 -25.317 1.00 37.21 112 PHE A CA 1
ATOM 1564 C C . PHE A 1 104 ? 12.246 63.157 -26.666 1.00 41.87 112 PHE A C 1
ATOM 1565 O O . PHE A 1 104 ? 11.064 63.003 -26.985 1.00 42.30 112 PHE A O 1
ATOM 1582 N N . ASP A 1 105 ? 13.260 62.824 -27.460 1.00 54.10 113 ASP A N 1
ATOM 1583 C CA . ASP A 1 105 ? 13.027 62.336 -28.815 1.00 59.73 113 ASP A CA 1
ATOM 1584 C C . ASP A 1 105 ? 12.442 60.929 -28.777 1.00 60.48 113 ASP A C 1
ATOM 1585 O O . ASP A 1 105 ? 13.085 59.992 -28.290 1.00 56.48 113 ASP A O 1
ATOM 1594 N N . ARG A 1 106 ? 11.226 60.780 -29.303 1.00 66.32 114 ARG A N 1
ATOM 1595 C CA . ARG A 1 106 ? 10.523 59.502 -29.310 1.00 72.80 114 ARG A CA 1
ATOM 1596 C C . ARG A 1 106 ? 10.036 59.148 -30.712 1.00 76.07 114 ARG A C 1
ATOM 1597 O O . ARG A 1 106 ? 9.065 58.403 -30.871 1.00 78.81 114 ARG A O 1
ATOM 1618 N N . ARG A 1 107 ? 10.710 59.665 -31.741 1.00 75.01 115 ARG A N 1
ATOM 1619 C CA . ARG A 1 107 ? 10.297 59.400 -33.113 1.00 77.28 115 ARG A CA 1
ATOM 1620 C C . ARG A 1 107 ? 10.691 58.003 -33.577 1.00 85.96 115 ARG A C 1
ATOM 1621 O O . ARG A 1 107 ? 10.043 57.447 -34.471 1.00 86.94 115 ARG A O 1
ATOM 1642 N N . HIS A 1 108 ? 11.741 57.422 -32.991 1.00 92.88 116 HIS A N 1
ATOM 1643 C CA . HIS A 1 108 ? 12.126 56.058 -33.336 1.00 96.55 116 HIS A CA 1
ATOM 1644 C C . HIS A 1 108 ? 11.017 55.057 -33.036 1.00 98.02 116 HIS A C 1
ATOM 1645 O O . HIS A 1 108 ? 10.989 53.980 -33.641 1.00 103.02 116 HIS A O 1
ATOM 1659 N N . ILE A 1 109 ? 10.105 55.386 -32.117 1.00 92.43 117 ILE A N 1
ATOM 1660 C CA . ILE A 1 109 ? 8.998 54.488 -31.802 1.00 90.19 117 ILE A CA 1
ATOM 1661 C C . ILE A 1 109 ? 8.012 54.424 -32.959 1.00 92.13 117 ILE A C 1
ATOM 1662 O O . ILE A 1 109 ? 7.371 53.389 -33.180 1.00 95.39 117 ILE A O 1
ATOM 1678 N N . PHE A 1 110 ? 7.864 55.512 -33.708 1.00 91.54 118 PHE A N 1
ATOM 1679 C CA . PHE A 1 110 ? 6.987 55.533 -34.875 1.00 91.94 118 PHE A CA 1
ATOM 1680 C C . PHE A 1 110 ? 7.764 55.224 -36.153 1.00 92.15 118 PHE A C 1
ATOM 1681 O O . PHE A 1 110 ? 7.498 54.232 -36.832 1.00 91.25 118 PHE A O 1
ATOM 1698 N N . CYS B 2 1 ? 16.191 66.242 -17.675 1.00 39.13 122 CYS B N 1
ATOM 1699 C CA . CYS B 2 1 ? 15.791 67.091 -16.565 1.00 40.19 122 CYS B CA 1
ATOM 1700 C C . CYS B 2 1 ? 16.202 66.478 -15.240 1.00 38.87 122 CYS B C 1
ATOM 1701 O O . CYS B 2 1 ? 15.961 65.300 -14.992 1.00 43.61 122 CYS B O 1
ATOM 1708 N N . THR B 2 2 ? 16.796 67.298 -14.380 1.00 28.91 123 THR B N 1
ATOM 1709 C CA . THR B 2 2 ? 17.175 66.897 -13.032 1.00 26.30 123 THR B CA 1
ATOM 1710 C C . THR B 2 2 ? 16.744 68.000 -12.080 1.00 26.78 123 THR B C 1
ATOM 1711 O O . THR B 2 2 ? 17.205 69.139 -12.198 1.00 27.63 123 THR B O 1
ATOM 1722 N N . SER B 2 3 ? 15.853 67.669 -11.156 1.00 26.60 124 SER B N 1
ATOM 1723 C CA . SER B 2 3 ? 15.404 68.604 -10.136 1.00 27.88 124 SER B CA 1
ATOM 1724 C C . SER B 2 3 ? 15.868 68.102 -8.782 1.00 27.67 124 SER B C 1
ATOM 1725 O O . SER B 2 3 ? 15.653 66.934 -8.443 1.00 27.29 124 SER B O 1
ATOM 1733 N N . ILE B 2 4 ? 16.471 68.993 -8.002 1.00 29.58 125 ILE B N 1
ATOM 1734 C CA . ILE B 2 4 ? 17.016 68.659 -6.695 1.00 31.28 125 ILE B CA 1
ATOM 1735 C C . ILE B 2 4 ? 16.489 69.665 -5.686 1.00 30.07 125 ILE B C 1
ATOM 1736 O O . ILE B 2 4 ? 16.392 70.860 -5.982 1.00 30.48 125 ILE B O 1
ATOM 1752 N N . VAL B 2 5 ? 16.128 69.170 -4.504 1.00 30.93 126 VAL B N 1
ATOM 1753 C CA . VAL B 2 5 ? 15.779 70.000 -3.360 1.00 34.61 126 VAL B CA 1
ATOM 1754 C C . VAL B 2 5 ? 16.547 69.480 -2.155 1.00 35.94 126 VAL B C 1
ATOM 1755 O O . VAL B 2 5 ? 16.553 68.272 -1.897 1.00 36.26 126 VAL B O 1
ATOM 1768 N N . ALA B 2 6 ? 17.184 70.390 -1.414 1.00 35.92 127 ALA B N 1
ATOM 1769 C CA . ALA B 2 6 ? 17.996 70.024 -0.260 1.00 39.92 127 ALA B CA 1
ATOM 1770 C C . ALA B 2 6 ? 17.831 71.054 0.848 1.00 40.88 127 ALA B C 1
ATOM 1771 O O . ALA B 2 6 ? 17.746 72.257 0.583 1.00 37.74 127 ALA B O 1
ATOM 1778 N N . GLN B 2 7 ? 17.788 70.577 2.092 1.00 43.88 128 GLN B N 1
ATOM 1779 C CA . GLN B 2 7 ? 17.754 71.445 3.263 1.00 48.70 128 GLN B CA 1
ATOM 1780 C C . GLN B 2 7 ? 19.010 71.205 4.091 1.00 49.48 128 GLN B C 1
ATOM 1781 O O . GLN B 2 7 ? 19.258 70.079 4.537 1.00 52.02 128 GLN B O 1
ATOM 1795 N N . ASN B 2 8 ? 19.800 72.257 4.292 1.00 42.94 129 ASN B N 1
ATOM 1796 C CA . ASN B 2 8 ? 21.058 72.107 5.004 1.00 42.34 129 ASN B CA 1
ATOM 1797 C C . ASN B 2 8 ? 20.808 72.096 6.510 1.00 48.38 129 ASN B C 1
ATOM 1798 O O . ASN B 2 8 ? 19.671 72.170 6.984 1.00 45.57 129 ASN B O 1
ATOM 1809 N N . SER B 2 9 ? 21.899 72.005 7.276 1.00 56.39 130 SER B N 1
ATOM 1810 C CA . SER B 2 9 ? 21.782 71.946 8.729 1.00 57.00 130 SER B CA 1
ATOM 1811 C C . SER B 2 9 ? 21.181 73.229 9.286 1.00 54.79 130 SER B C 1
ATOM 1812 O O . SER B 2 9 ? 20.400 73.192 10.244 1.00 55.54 130 SER B O 1
ATOM 1820 N N . ALA B 2 10 ? 21.511 74.371 8.681 1.00 51.23 131 ALA B N 1
ATOM 1821 C CA . ALA B 2 10 ? 20.979 75.654 9.125 1.00 49.06 131 ALA B CA 1
ATOM 1822 C C . ALA B 2 10 ? 19.497 75.825 8.816 1.00 51.46 131 ALA B C 1
ATOM 1823 O O . ALA B 2 10 ? 18.904 76.813 9.260 1.00 58.91 131 ALA B O 1
ATOM 1830 N N . GLY B 2 11 ? 18.887 74.911 8.063 1.00 45.05 132 GLY B N 1
ATOM 1831 C CA . GLY B 2 11 ? 17.485 75.022 7.729 1.00 44.47 132 GLY B CA 1
ATOM 1832 C C . GLY B 2 11 ? 17.190 75.680 6.397 1.00 44.58 132 GLY B C 1
ATOM 1833 O O . GLY B 2 11 ? 16.012 75.799 6.030 1.00 43.34 132 GLY B O 1
ATOM 1837 N N . GLN B 2 12 ? 18.210 76.120 5.668 1.00 45.40 133 GLN B N 1
ATOM 1838 C CA . GLN B 2 12 ? 18.004 76.735 4.368 1.00 43.18 133 GLN B CA 1
ATOM 1839 C C . GLN B 2 12 ? 17.670 75.670 3.333 1.00 42.30 133 GLN B C 1
ATOM 1840 O O . GLN B 2 12 ? 18.266 74.589 3.319 1.00 39.96 133 GLN B O 1
ATOM 1854 N N . ILE B 2 13 ? 16.703 75.978 2.473 1.00 44.39 134 ILE B N 1
ATOM 1855 C CA . ILE B 2 13 ? 16.207 75.050 1.461 1.00 41.68 134 ILE B CA 1
ATOM 1856 C C . ILE B 2 13 ? 16.641 75.562 0.093 1.00 41.02 134 ILE B C 1
ATOM 1857 O O . ILE B 2 13 ? 16.331 76.700 -0.280 1.00 39.29 134 ILE B O 1
ATOM 1873 N N . ILE B 2 14 ? 17.350 74.716 -0.656 1.00 41.20 135 ILE B N 1
ATOM 1874 C CA . ILE B 2 14 ? 17.903 75.069 -1.958 1.00 40.43 135 ILE B CA 1
ATOM 1875 C C . ILE B 2 14 ? 17.248 74.206 -3.026 1.00 37.99 135 ILE B C 1
ATOM 1876 O O . ILE B 2 14 ? 17.096 72.992 -2.852 1.00 36.87 135 ILE B O 1
ATOM 1892 N N . HIS B 2 15 ? 16.884 74.836 -4.142 1.00 35.88 136 HIS B N 1
ATOM 1893 C CA . HIS B 2 15 ? 16.212 74.166 -5.250 1.00 32.79 136 HIS B CA 1
ATOM 1894 C C . HIS B 2 15 ? 17.092 74.297 -6.486 1.00 33.67 136 HIS B C 1
ATOM 1895 O O . HIS B 2 15 ? 17.281 75.404 -7.004 1.00 33.21 136 HIS B O 1
ATOM 1909 N N . GLY B 2 16 ? 17.624 73.172 -6.955 1.00 35.32 137 GLY B N 1
ATOM 1910 C CA . GLY B 2 16 ? 18.452 73.135 -8.146 1.00 35.33 137 GLY B CA 1
ATOM 1911 C C . GLY B 2 16 ? 17.718 72.434 -9.273 1.00 32.68 137 GLY B C 1
ATOM 1912 O O . GLY B 2 16 ? 16.968 71.484 -9.044 1.00 31.92 137 GLY B O 1
ATOM 1916 N N . ARG B 2 17 ? 17.958 72.888 -10.499 1.00 30.79 138 ARG B N 1
ATOM 1917 C CA . ARG B 2 17 ? 17.212 72.370 -11.635 1.00 29.39 138 ARG B CA 1
ATOM 1918 C C . ARG B 2 17 ? 18.057 72.446 -12.897 1.00 29.19 138 ARG B C 1
ATOM 1919 O O . ARG B 2 17 ? 18.539 73.520 -13.263 1.00 29.92 138 ARG B O 1
ATOM 1940 N N . ASN B 2 18 ? 18.206 71.310 -13.567 1.00 30.23 139 ASN B N 1
ATOM 1941 C CA . ASN B 2 18 ? 18.773 71.247 -14.905 1.00 28.81 139 ASN B CA 1
ATOM 1942 C C . ASN B 2 18 ? 17.663 70.898 -15.881 1.00 27.64 139 ASN B C 1
ATOM 1943 O O . ASN B 2 18 ? 16.830 70.037 -15.594 1.00 26.91 139 ASN B O 1
ATOM 1954 N N . LEU B 2 19 ? 17.636 71.585 -17.018 1.00 27.93 140 LEU B N 1
ATOM 1955 C CA . LEU B 2 19 ? 16.659 71.321 -18.070 1.00 30.11 140 LEU B CA 1
ATOM 1956 C C . LEU B 2 19 ? 17.376 70.657 -19.241 1.00 32.47 140 LEU B C 1
ATOM 1957 O O . LEU B 2 19 ? 18.234 71.275 -19.880 1.00 33.66 140 LEU B O 1
ATOM 1973 N N . ASP B 2 20 ? 17.031 69.403 -19.517 1.00 34.78 141 ASP B N 1
ATOM 1974 C CA . ASP B 2 20 ? 17.557 68.684 -20.670 1.00 35.69 141 ASP B CA 1
ATOM 1975 C C . ASP B 2 20 ? 16.498 68.641 -21.766 1.00 35.30 141 ASP B C 1
ATOM 1976 O O . ASP B 2 20 ? 15.350 68.255 -21.523 1.00 35.66 141 ASP B O 1
ATOM 1985 N N . TYR B 2 21 ? 16.894 69.031 -22.971 1.00 38.20 142 TYR B N 1
ATOM 1986 C CA . TYR B 2 21 ? 15.980 69.221 -24.086 1.00 38.12 142 TYR B CA 1
ATOM 1987 C C . TYR B 2 21 ? 16.666 68.714 -25.340 1.00 41.00 142 TYR B C 1
ATOM 1988 O O . TYR B 2 21 ? 17.809 69.093 -25.611 1.00 47.97 142 TYR B O 1
ATOM 2006 N N . ASP B 2 22 ? 15.980 67.854 -26.096 1.00 37.59 143 ASP B N 1
ATOM 2007 C CA . ASP B 2 22 ? 16.591 67.262 -27.283 1.00 36.40 143 ASP B CA 1
ATOM 2008 C C . ASP B 2 22 ? 16.954 68.325 -28.309 1.00 34.94 143 ASP B C 1
ATOM 2009 O O . ASP B 2 22 ? 17.970 68.209 -29.002 1.00 36.76 143 ASP B O 1
ATOM 2018 N N . MET B 2 23 ? 16.137 69.367 -28.415 1.00 37.59 144 MET B N 1
ATOM 2019 C CA . MET B 2 23 ? 16.372 70.467 -29.348 1.00 38.21 144 MET B CA 1
ATOM 2020 C C . MET B 2 23 ? 17.239 71.533 -28.675 1.00 38.22 144 MET B C 1
ATOM 2021 O O . MET B 2 23 ? 16.873 72.698 -28.541 1.00 39.84 144 MET B O 1
ATOM 2035 N N . THR B 2 24 ? 18.439 71.097 -28.288 1.00 38.86 145 THR B N 1
ATOM 2036 C CA . THR B 2 24 ? 19.221 71.798 -27.273 1.00 39.76 145 THR B CA 1
ATOM 2037 C C . THR B 2 24 ? 19.635 73.195 -27.733 1.00 43.85 145 THR B C 1
ATOM 2038 O O . THR B 2 24 ? 19.300 74.200 -27.095 1.00 43.29 145 THR B O 1
ATOM 2049 N N . GLU B 2 25 ? 20.387 73.276 -28.834 1.00 46.85 146 GLU B N 1
ATOM 2050 C CA . GLU B 2 25 ? 21.047 74.530 -29.190 1.00 47.11 146 GLU B CA 1
ATOM 2051 C C . GLU B 2 25 ? 20.046 75.590 -29.648 1.00 44.31 146 GLU B C 1
ATOM 2052 O O . GLU B 2 25 ? 20.245 76.783 -29.399 1.00 45.49 146 GLU B O 1
ATOM 2064 N N . LEU B 2 26 ? 18.976 75.188 -30.335 1.00 42.78 147 LEU B N 1
ATOM 2065 C CA . LEU B 2 26 ? 17.984 76.176 -30.755 1.00 42.67 147 LEU B CA 1
ATOM 2066 C C . LEU B 2 26 ? 17.281 76.798 -29.558 1.00 39.42 147 LEU B C 1
ATOM 2067 O O . LEU B 2 26 ? 16.955 77.992 -29.575 1.00 38.28 147 LEU B O 1
ATOM 2083 N N . LEU B 2 27 ? 17.046 76.014 -28.506 1.00 41.01 148 LEU B N 1
ATOM 2084 C CA . LEU B 2 27 ? 16.306 76.526 -27.359 1.00 41.66 148 LEU B CA 1
ATOM 2085 C C . LEU B 2 27 ? 17.140 77.489 -26.530 1.00 39.90 148 LEU B C 1
ATOM 2086 O O . LEU B 2 27 ? 16.581 78.374 -25.876 1.00 41.06 148 LEU B O 1
ATOM 2102 N N . LYS B 2 28 ? 18.468 77.330 -26.538 1.00 39.82 149 LYS B N 1
ATOM 2103 C CA . LYS B 2 28 ? 19.332 78.198 -25.742 1.00 38.13 149 LYS B CA 1
ATOM 2104 C C . LYS B 2 28 ? 19.191 79.654 -26.157 1.00 38.24 149 LYS B C 1
ATOM 2105 O O . LYS B 2 28 ? 19.255 80.557 -25.314 1.00 42.42 149 LYS B O 1
ATOM 2124 N N . ASN B 2 29 ? 18.995 79.901 -27.450 1.00 36.23 150 ASN B N 1
ATOM 2125 C CA . ASN B 2 29 ? 18.883 81.258 -27.969 1.00 36.68 150 ASN B CA 1
ATOM 2126 C C . ASN B 2 29 ? 17.613 81.973 -27.533 1.00 36.00 150 ASN B C 1
ATOM 2127 O O . ASN B 2 29 ? 17.518 83.187 -27.733 1.00 37.43 150 ASN B O 1
ATOM 2137 N N . ILE B 2 30 ? 16.640 81.271 -26.952 1.00 34.79 151 ILE B N 1
ATOM 2138 C CA . ILE B 2 30 ? 15.372 81.905 -26.603 1.00 37.13 151 ILE B CA 1
ATOM 2139 C C . ILE B 2 30 ? 15.024 81.654 -25.141 1.00 34.17 151 ILE B C 1
ATOM 2140 O O . ILE B 2 30 ? 13.882 81.872 -24.719 1.00 34.14 151 ILE B O 1
ATOM 2156 N N . THR B 2 31 ? 16.001 81.212 -24.355 1.00 33.94 152 THR B N 1
ATOM 2157 C CA . THR B 2 31 ? 15.789 81.035 -22.924 1.00 35.42 152 THR B CA 1
ATOM 2158 C C . THR B 2 31 ? 15.836 82.392 -22.231 1.00 36.70 152 THR B C 1
ATOM 2159 O O . THR B 2 31 ? 16.788 83.159 -22.409 1.00 39.33 152 THR B O 1
ATOM 2170 N N . ILE B 2 32 ? 14.808 82.685 -21.434 1.00 35.20 153 ILE B N 1
ATOM 2171 C CA . ILE B 2 32 ? 14.670 83.985 -20.788 1.00 36.03 153 ILE B CA 1
ATOM 2172 C C . ILE B 2 32 ? 14.231 83.797 -19.341 1.00 35.69 153 ILE B C 1
ATOM 2173 O O . ILE B 2 32 ? 13.629 82.783 -18.975 1.00 34.68 153 ILE B O 1
ATOM 2189 N N . HIS B 2 33 ? 14.566 84.776 -18.510 1.00 42.94 154 HIS B N 1
ATOM 2190 C CA . HIS B 2 33 ? 14.056 84.871 -17.152 1.00 44.76 154 HIS B CA 1
ATOM 2191 C C . HIS B 2 33 ? 13.021 85.987 -17.103 1.00 43.67 154 HIS B C 1
ATOM 2192 O O . HIS B 2 33 ? 13.214 87.050 -17.699 1.00 47.55 154 HIS B O 1
ATOM 2207 N N . VAL B 2 34 ? 11.914 85.737 -16.412 1.00 37.53 155 VAL B N 1
ATOM 2208 C CA . VAL B 2 34 ? 10.764 86.631 -16.428 1.00 38.39 155 VAL B CA 1
ATOM 2209 C C . VAL B 2 34 ? 10.342 86.941 -15.000 1.00 42.25 155 VAL B C 1
ATOM 2210 O O . VAL B 2 34 ? 10.281 86.047 -14.149 1.00 41.85 155 VAL B O 1
ATOM 2223 N N . ASP B 2 35 ? 10.061 88.216 -14.739 1.00 46.67 156 ASP B N 1
ATOM 2224 C CA . ASP B 2 35 ? 9.398 88.653 -13.517 1.00 46.55 156 ASP B CA 1
ATOM 2225 C C . ASP B 2 35 ? 7.981 89.087 -13.873 1.00 44.46 156 ASP B C 1
ATOM 2226 O O . ASP B 2 35 ? 7.794 90.008 -14.675 1.00 44.40 156 ASP B O 1
ATOM 2235 N N . PHE B 2 36 ? 6.989 88.411 -13.294 1.00 43.26 157 PHE B N 1
ATOM 2236 C CA . PHE B 2 36 ? 5.586 88.759 -13.496 1.00 46.32 157 PHE B CA 1
ATOM 2237 C C . PHE B 2 36 ? 5.202 89.781 -12.435 1.00 52.83 157 PHE B C 1
ATOM 2238 O O . PHE B 2 36 ? 5.122 89.453 -11.246 1.00 52.38 157 PHE B O 1
ATOM 2255 N N . VAL B 2 37 ? 4.960 91.016 -12.864 1.00 58.20 158 VAL B N 1
ATOM 2256 C CA . VAL B 2 37 ? 4.753 92.132 -11.949 1.00 60.71 158 VAL B CA 1
ATOM 2257 C C . VAL B 2 37 ? 3.312 92.612 -12.041 1.00 60.80 158 VAL B C 1
ATOM 2258 O O . VAL B 2 37 ? 2.684 92.576 -13.105 1.00 59.28 158 VAL B O 1
ATOM 2271 N N . ARG B 2 38 ? 2.791 93.067 -10.903 1.00 64.02 159 ARG B N 1
ATOM 2272 C CA . ARG B 2 38 ? 1.449 93.630 -10.824 1.00 65.65 159 ARG B CA 1
ATOM 2273 C C . ARG B 2 38 ? 1.454 94.720 -9.762 1.00 70.31 159 ARG B C 1
ATOM 2274 O O . ARG B 2 38 ? 1.931 94.492 -8.646 1.00 70.75 159 ARG B O 1
ATOM 2295 N N . ASN B 2 39 ? 0.924 95.894 -10.111 1.00 76.36 160 ASN B N 1
ATOM 2296 C CA . ASN B 2 39 ? 0.942 97.065 -9.227 1.00 80.05 160 ASN B CA 1
ATOM 2297 C C . ASN B 2 39 ? 2.354 97.332 -8.711 1.00 75.72 160 ASN B C 1
ATOM 2298 O O . ASN B 2 39 ? 2.562 97.653 -7.539 1.00 76.76 160 ASN B O 1
ATOM 2309 N N . GLY B 2 40 ? 3.336 97.182 -9.599 1.00 67.86 161 GLY B N 1
ATOM 2310 C CA . GLY B 2 40 ? 4.719 97.470 -9.278 1.00 60.46 161 GLY B CA 1
ATOM 2311 C C . GLY B 2 40 ? 5.396 96.467 -8.376 1.00 58.59 161 GLY B C 1
ATOM 2312 O O . GLY B 2 40 ? 6.509 96.732 -7.913 1.00 57.19 161 GLY B O 1
ATOM 2316 N N . THR B 2 41 ? 4.772 95.321 -8.119 1.00 64.77 162 THR B N 1
ATOM 2317 C CA . THR B 2 41 ? 5.323 94.296 -7.242 1.00 66.43 162 THR B CA 1
ATOM 2318 C C . THR B 2 41 ? 5.458 92.984 -8.002 1.00 59.87 162 THR B C 1
ATOM 2319 O O . THR B 2 41 ? 4.571 92.609 -8.775 1.00 56.66 162 THR B O 1
ATOM 2330 N N . ILE B 2 42 ? 6.576 92.292 -7.784 1.00 54.38 163 ILE B N 1
ATOM 2331 C CA . ILE B 2 42 ? 6.792 90.993 -8.410 1.00 47.78 163 ILE B CA 1
ATOM 2332 C C . ILE B 2 42 ? 5.863 89.977 -7.760 1.00 46.48 163 ILE B C 1
ATOM 2333 O O . ILE B 2 42 ? 5.976 89.686 -6.563 1.00 46.86 163 ILE B O 1
ATOM 2349 N N . GLN B 2 43 ? 4.946 89.424 -8.553 1.00 47.20 164 GLN B N 1
ATOM 2350 C CA . GLN B 2 43 ? 4.057 88.380 -8.058 1.00 49.02 164 GLN B CA 1
ATOM 2351 C C . GLN B 2 43 ? 4.756 87.029 -8.051 1.00 47.68 164 GLN B C 1
ATOM 2352 O O . GLN B 2 43 ? 4.691 86.290 -7.063 1.00 48.45 164 GLN B O 1
ATOM 2366 N N . TYR B 2 44 ? 5.420 86.690 -9.150 1.00 42.56 165 TYR B N 1
ATOM 2367 C CA . TYR B 2 44 ? 6.161 85.446 -9.258 1.00 39.99 165 TYR B CA 1
ATOM 2368 C C . TYR B 2 44 ? 7.100 85.580 -10.443 1.00 40.36 165 TYR B C 1
ATOM 2369 O O . TYR B 2 44 ? 6.920 86.444 -11.304 1.00 40.22 165 TYR B O 1
ATOM 2387 N N . SER B 2 45 ? 8.124 84.739 -10.450 1.00 41.96 166 SER B N 1
ATOM 2388 C CA . SER B 2 45 ? 9.127 84.720 -11.501 1.00 41.95 166 SER B CA 1
ATOM 2389 C C . SER B 2 45 ? 9.188 83.325 -12.106 1.00 37.40 166 SER B C 1
ATOM 2390 O O . SER B 2 45 ? 8.651 82.358 -11.556 1.00 35.38 166 SER B O 1
ATOM 2398 N N . GLY B 2 46 ? 9.843 83.226 -13.255 1.00 35.61 167 GLY B N 1
ATOM 2399 C CA . GLY B 2 46 ? 9.983 81.945 -13.910 1.00 34.13 167 GLY B CA 1
ATOM 2400 C C . GLY B 2 46 ? 10.971 81.999 -15.049 1.00 34.07 167 GLY B C 1
ATOM 2401 O O . GLY B 2 46 ? 11.331 83.071 -15.545 1.00 34.89 167 GLY B O 1
ATOM 2405 N N . LEU B 2 47 ? 11.435 80.817 -15.430 1.00 33.85 168 LEU B N 1
ATOM 2406 C CA . LEU B 2 47 ? 12.182 80.630 -16.661 1.00 32.49 168 LEU B CA 1
ATOM 2407 C C . LEU B 2 47 ? 11.222 80.119 -17.726 1.00 32.08 168 LEU B C 1
ATOM 2408 O O . LEU B 2 47 ? 10.294 79.359 -17.432 1.00 31.61 168 LEU B O 1
ATOM 2424 N N . THR B 2 48 ? 11.393 80.599 -18.947 1.00 32.13 169 THR B N 1
ATOM 2425 C CA . THR B 2 48 ? 10.577 80.116 -20.047 1.00 37.76 169 THR B CA 1
ATOM 2426 C C . THR B 2 48 ? 11.325 80.416 -21.338 1.00 40.85 169 THR B C 1
ATOM 2427 O O . THR B 2 48 ? 12.508 80.777 -21.322 1.00 42.14 169 THR B O 1
ATOM 2438 N N . PHE B 2 49 ? 10.628 80.292 -22.460 1.00 39.32 170 PHE B N 1
ATOM 2439 C CA . PHE B 2 49 ? 11.241 80.471 -23.763 1.00 40.80 170 PHE B CA 1
ATOM 2440 C C . PHE B 2 49 ? 10.310 81.295 -24.635 1.00 42.71 170 PHE B C 1
ATOM 2441 O O . PHE B 2 49 ? 9.090 81.258 -24.471 1.00 41.96 170 PHE B O 1
ATOM 2458 N N . ALA B 2 50 ? 10.897 82.056 -25.554 1.00 45.59 171 ALA B N 1
ATOM 2459 C CA . ALA B 2 50 ? 10.095 82.853 -26.471 1.00 45.58 171 ALA B CA 1
ATOM 2460 C C . ALA B 2 50 ? 9.072 81.967 -27.166 1.00 43.51 171 ALA B C 1
ATOM 2461 O O . ALA B 2 50 ? 9.414 80.902 -27.683 1.00 43.09 171 ALA B O 1
ATOM 2468 N N . LEU B 2 51 ? 7.815 82.427 -27.172 1.00 41.82 172 LEU B N 1
ATOM 2469 C CA . LEU B 2 51 ? 6.650 81.714 -27.704 1.00 39.04 172 LEU B CA 1
ATOM 2470 C C . LEU B 2 51 ? 5.908 80.930 -26.627 1.00 35.62 172 LEU B C 1
ATOM 2471 O O . LEU B 2 51 ? 4.738 80.580 -26.814 1.00 38.00 172 LEU B O 1
ATOM 2487 N N . TYR B 2 52 ? 6.559 80.661 -25.501 1.00 31.60 173 TYR B N 1
ATOM 2488 C CA . TYR B 2 52 ? 5.954 79.924 -24.397 1.00 31.00 173 TYR B CA 1
ATOM 2489 C C . TYR B 2 52 ? 5.655 80.885 -23.254 1.00 33.06 173 TYR B C 1
ATOM 2490 O O . TYR B 2 52 ? 6.577 81.474 -22.681 1.00 36.32 173 TYR B O 1
ATOM 2508 N N . ASN B 2 53 ? 4.375 81.037 -22.916 1.00 36.83 174 ASN B N 1
ATOM 2509 C CA . ASN B 2 53 ? 3.968 81.934 -21.840 1.00 41.10 174 ASN B CA 1
ATOM 2510 C C . ASN B 2 53 ? 3.534 81.181 -20.586 1.00 38.68 174 ASN B C 1
ATOM 2511 O O . ASN B 2 53 ? 3.023 81.799 -19.647 1.00 40.03 174 ASN B O 1
ATOM 2522 N N . GLY B 2 54 ? 3.733 79.862 -20.544 1.00 37.09 175 GLY B N 1
ATOM 2523 C CA . GLY B 2 54 ? 3.612 79.111 -19.314 1.00 34.10 175 GLY B CA 1
ATOM 2524 C C . GLY B 2 54 ? 4.929 79.084 -18.561 1.00 32.97 175 GLY B C 1
ATOM 2525 O O . GLY B 2 54 ? 5.949 79.591 -19.023 1.00 36.54 175 GLY B O 1
ATOM 2529 N N . VAL B 2 55 ? 4.893 78.478 -17.374 1.00 31.22 176 VAL B N 1
ATOM 2530 C CA . VAL B 2 55 ? 6.062 78.370 -16.506 1.00 33.05 176 VAL B CA 1
ATOM 2531 C C . VAL B 2 55 ? 6.242 76.917 -16.088 1.00 30.90 176 VAL B C 1
ATOM 2532 O O . VAL B 2 55 ? 5.317 76.306 -15.544 1.00 29.48 176 VAL B O 1
ATOM 2545 N N . LEU B 2 56 ? 7.443 76.377 -16.314 1.00 30.80 177 LEU B N 1
ATOM 2546 C CA . LEU B 2 56 ? 7.810 75.061 -15.813 1.00 32.40 177 LEU B CA 1
ATOM 2547 C C . LEU B 2 56 ? 8.938 75.102 -14.791 1.00 31.74 177 LEU B C 1
ATOM 2548 O O . LEU B 2 56 ? 9.199 74.081 -14.143 1.00 29.55 177 LEU B O 1
ATOM 2564 N N . THR B 2 57 ? 9.606 76.241 -14.631 1.00 36.27 178 THR B N 1
ATOM 2565 C CA . THR B 2 57 ? 10.596 76.455 -13.580 1.00 38.35 178 THR B CA 1
ATOM 2566 C C . THR B 2 57 ? 10.348 77.860 -13.053 1.00 37.26 178 THR B C 1
ATOM 2567 O O . THR B 2 57 ? 10.597 78.836 -13.767 1.00 39.18 178 THR B O 1
ATOM 2578 N N . GLY B 2 58 ? 9.848 77.968 -11.822 1.00 32.28 179 GLY B N 1
ATOM 2579 C CA . GLY B 2 58 ? 9.396 79.250 -11.322 1.00 32.59 179 GLY B CA 1
ATOM 2580 C C . GLY B 2 58 ? 9.480 79.356 -9.817 1.00 35.31 179 GLY B C 1
ATOM 2581 O O . GLY B 2 58 ? 9.793 78.392 -9.114 1.00 32.89 179 GLY B O 1
ATOM 2585 N N . GLN B 2 59 ? 9.173 80.558 -9.329 1.00 43.55 180 GLN B N 1
ATOM 2586 C CA . GLN B 2 59 ? 9.364 80.891 -7.926 1.00 42.64 180 GLN B CA 1
ATOM 2587 C C . GLN B 2 59 ? 8.344 81.933 -7.489 1.00 41.04 180 GLN B C 1
ATOM 2588 O O . GLN B 2 59 ? 8.104 82.920 -8.191 1.00 37.65 180 GLN B O 1
ATOM 2602 N N . ARG B 2 60 ? 7.755 81.707 -6.316 1.00 40.96 181 ARG B N 1
ATOM 2603 C CA . ARG B 2 60 ? 6.981 82.731 -5.632 1.00 42.52 181 ARG B CA 1
ATOM 2604 C C . ARG B 2 60 ? 7.910 83.373 -4.604 1.00 40.83 181 ARG B C 1
ATOM 2605 O O . ARG B 2 60 ? 8.105 82.807 -3.518 1.00 40.62 181 ARG B O 1
ATOM 2626 N N . PRO B 2 61 ? 8.498 84.537 -4.881 1.00 41.45 182 PRO B N 1
ATOM 2627 C CA . PRO B 2 61 ? 9.607 85.015 -4.045 1.00 42.49 182 PRO B CA 1
ATOM 2628 C C . PRO B 2 61 ? 9.239 85.064 -2.569 1.00 43.79 182 PRO B C 1
ATOM 2629 O O . PRO B 2 61 ? 8.163 85.528 -2.188 1.00 44.64 182 PRO B O 1
ATOM 2640 N N . GLY B 2 62 ? 10.139 84.545 -1.737 1.00 44.12 183 GLY B N 1
ATOM 2641 C CA . GLY B 2 62 ? 9.933 84.507 -0.309 1.00 44.88 183 GLY B CA 1
ATOM 2642 C C . GLY B 2 62 ? 9.083 83.359 0.192 1.00 46.57 183 GLY B C 1
ATOM 2643 O O . GLY B 2 62 ? 9.027 83.140 1.407 1.00 45.13 183 GLY B O 1
ATOM 2647 N N . GLU B 2 63 ? 8.424 82.611 -0.691 1.00 55.49 184 GLU B N 1
ATOM 2648 C CA . GLU B 2 63 ? 7.451 81.609 -0.265 1.00 59.93 184 GLU B CA 1
ATOM 2649 C C . GLU B 2 63 ? 7.810 80.211 -0.747 1.00 53.39 184 GLU B C 1
ATOM 2650 O O . GLU B 2 63 ? 7.971 79.308 0.080 1.00 55.20 184 GLU B O 1
ATOM 2662 N N . TYR B 2 64 ? 7.918 79.989 -2.054 1.00 39.82 185 TYR B N 1
ATOM 2663 C CA . TYR B 2 64 ? 8.237 78.659 -2.551 1.00 35.67 185 TYR B CA 1
ATOM 2664 C C . TYR B 2 64 ? 8.723 78.751 -3.990 1.00 33.56 185 TYR B C 1
ATOM 2665 O O . TYR B 2 64 ? 8.511 79.753 -4.680 1.00 29.40 185 TYR B O 1
ATOM 2683 N N . SER B 2 65 ? 9.358 77.671 -4.437 1.00 32.73 186 SER B N 1
ATOM 2684 C CA . SER B 2 65 ? 9.768 77.516 -5.821 1.00 33.76 186 SER B CA 1
ATOM 2685 C C . SER B 2 65 ? 9.303 76.154 -6.322 1.00 35.27 186 SER B C 1
ATOM 2686 O O . SER B 2 65 ? 9.072 75.226 -5.542 1.00 31.40 186 SER B O 1
ATOM 2694 N N . VAL B 2 66 ? 9.152 76.045 -7.641 1.00 37.10 187 VAL B N 1
ATOM 2695 C CA . VAL B 2 66 ? 8.604 74.843 -8.255 1.00 35.91 187 VAL B CA 1
ATOM 2696 C C . VAL B 2 66 ? 9.326 74.573 -9.567 1.00 32.03 187 VAL B C 1
ATOM 2697 O O . VAL B 2 66 ? 9.750 75.496 -10.268 1.00 28.85 187 VAL B O 1
ATOM 2710 N N . SER B 2 67 ? 9.492 73.285 -9.874 1.00 31.38 188 SER B N 1
ATOM 2711 C CA . SER B 2 67 ? 9.973 72.835 -11.174 1.00 33.62 188 SER B CA 1
ATOM 2712 C C . SER B 2 67 ? 9.256 71.543 -11.550 1.00 32.49 188 SER B C 1
ATOM 2713 O O . SER B 2 67 ? 8.957 70.708 -10.691 1.00 33.72 188 SER B O 1
ATOM 2721 N N . LEU B 2 68 ? 8.995 71.374 -12.843 1.00 27.85 189 LEU B N 1
ATOM 2722 C CA . LEU B 2 68 ? 8.277 70.209 -13.342 1.00 31.16 189 LEU B CA 1
ATOM 2723 C C . LEU B 2 68 ? 9.188 69.377 -14.234 1.00 31.23 189 LEU B C 1
ATOM 2724 O O . LEU B 2 68 ? 9.833 69.910 -15.142 1.00 27.90 189 LEU B O 1
ATOM 2740 N N . ASN B 2 69 ? 9.244 68.076 -13.959 1.00 31.02 190 ASN B N 1
ATOM 2741 C CA . ASN B 2 69 ? 9.931 67.111 -14.803 1.00 29.17 190 ASN B CA 1
ATOM 2742 C C . ASN B 2 69 ? 8.896 66.256 -15.521 1.00 28.81 190 ASN B C 1
ATOM 2743 O O . ASN B 2 69 ? 7.963 65.743 -14.896 1.00 28.48 190 ASN B O 1
ATOM 2754 N N . ALA B 2 70 ? 9.068 66.093 -16.825 1.00 32.14 191 ALA B N 1
ATOM 2755 C CA . ALA B 2 70 ? 8.229 65.160 -17.550 1.00 32.61 191 ALA B CA 1
ATOM 2756 C C . ALA B 2 70 ? 8.516 63.749 -17.063 1.00 35.37 191 ALA B C 1
ATOM 2757 O O . ALA B 2 70 ? 9.625 63.433 -16.626 1.00 36.81 191 ALA B O 1
ATOM 2764 N N . ARG B 2 71 ? 7.494 62.901 -17.119 1.00 36.84 192 ARG B N 1
ATOM 2765 C CA . ARG B 2 71 ? 7.588 61.532 -16.630 1.00 36.99 192 ARG B CA 1
ATOM 2766 C C . ARG B 2 71 ? 7.299 60.604 -17.797 1.00 38.07 192 ARG B C 1
ATOM 2767 O O . ARG B 2 71 ? 6.203 60.641 -18.367 1.00 35.91 192 ARG B O 1
ATOM 2788 N N . TYR B 2 72 ? 8.282 59.781 -18.147 1.00 41.08 193 TYR B N 1
ATOM 2789 C CA . TYR B 2 72 ? 8.186 58.872 -19.281 1.00 43.90 193 TYR B CA 1
ATOM 2790 C C . TYR B 2 72 ? 8.225 57.440 -18.776 1.00 51.64 193 TYR B C 1
ATOM 2791 O O . TYR B 2 72 ? 9.220 57.010 -18.182 1.00 46.75 193 TYR B O 1
ATOM 2809 N N . SER B 2 73 ? 7.156 56.705 -19.032 1.00 67.42 194 SER B N 1
ATOM 2810 C CA . SER B 2 73 ? 7.077 55.294 -18.705 1.00 76.95 194 SER B CA 1
ATOM 2811 C C . SER B 2 73 ? 7.022 54.510 -20.011 1.00 76.85 194 SER B C 1
ATOM 2812 O O . SER B 2 73 ? 7.038 55.082 -21.107 1.00 76.28 194 SER B O 1
ATOM 2820 N N . GLY B 2 74 ? 6.977 53.192 -19.897 1.00 73.18 195 GLY B N 1
ATOM 2821 C CA . GLY B 2 74 ? 6.888 52.352 -21.067 1.00 74.17 195 GLY B CA 1
ATOM 2822 C C . GLY B 2 74 ? 5.536 52.489 -21.743 1.00 73.72 195 GLY B C 1
ATOM 2823 O O . GLY B 2 74 ? 4.668 53.268 -21.347 1.00 71.20 195 GLY B O 1
ATOM 2827 N N . ALA B 2 75 ? 5.364 51.705 -22.805 1.00 78.15 196 ALA B N 1
ATOM 2828 C CA . ALA B 2 75 ? 4.078 51.603 -23.492 1.00 79.69 196 ALA B CA 1
ATOM 2829 C C . ALA B 2 75 ? 3.630 52.959 -24.026 1.00 78.14 196 ALA B C 1
ATOM 2830 O O . ALA B 2 75 ? 2.462 53.338 -23.918 1.00 74.83 196 ALA B O 1
ATOM 2837 N N . TYR B 2 76 ? 4.575 53.700 -24.607 1.00 85.22 197 TYR B N 1
ATOM 2838 C CA . TYR B 2 76 ? 4.242 54.978 -25.226 1.00 85.38 197 TYR B CA 1
ATOM 2839 C C . TYR B 2 76 ? 3.235 54.791 -26.353 1.00 84.74 197 TYR B C 1
ATOM 2840 O O . TYR B 2 76 ? 2.361 55.640 -26.562 1.00 86.32 197 TYR B O 1
ATOM 2858 N N . ILE B 2 77 ? 3.338 53.681 -27.087 1.00 80.45 198 ILE B N 1
ATOM 2859 C CA . ILE B 2 77 ? 2.358 53.376 -28.127 1.00 77.80 198 ILE B CA 1
ATOM 2860 C C . ILE B 2 77 ? 0.981 53.176 -27.510 1.00 73.01 198 ILE B C 1
ATOM 2861 O O . ILE B 2 77 ? -0.015 53.744 -27.973 1.00 73.76 198 ILE B O 1
ATOM 2877 N N . ASP B 2 78 ? 0.903 52.352 -26.461 1.00 71.70 199 ASP B N 1
ATOM 2878 C CA . ASP B 2 78 ? -0.392 51.997 -25.889 1.00 75.84 199 ASP B CA 1
ATOM 2879 C C . ASP B 2 78 ? -1.121 53.215 -25.349 1.00 68.48 199 ASP B C 1
ATOM 2880 O O . ASP B 2 78 ? -2.356 53.248 -25.357 1.00 71.43 199 ASP B O 1
ATOM 2889 N N . ASN B 2 79 ? -0.380 54.218 -24.878 1.00 55.53 200 ASN B N 1
ATOM 2890 C CA . ASN B 2 79 ? -0.961 55.297 -24.092 1.00 47.09 200 ASN B CA 1
ATOM 2891 C C . ASN B 2 79 ? -0.853 56.672 -24.730 1.00 42.21 200 ASN B C 1
ATOM 2892 O O . ASN B 2 79 ? -1.206 57.663 -24.068 1.00 39.43 200 ASN B O 1
ATOM 2903 N N . ILE B 2 80 ? -0.421 56.769 -25.983 1.00 40.81 201 ILE B N 1
ATOM 2904 C CA . ILE B 2 80 ? -0.175 58.081 -26.581 1.00 38.09 201 ILE B CA 1
ATOM 2905 C C . ILE B 2 80 ? -1.452 58.911 -26.600 1.00 37.89 201 ILE B C 1
ATOM 2906 O O . ILE B 2 80 ? -1.432 60.113 -26.323 1.00 37.67 201 ILE B O 1
ATOM 2922 N N . LEU B 2 81 ? -2.588 58.275 -26.916 1.00 38.31 202 LEU B N 1
ATOM 2923 C CA . LEU B 2 81 ? -3.863 58.981 -26.957 1.00 32.19 202 LEU B CA 1
ATOM 2924 C C . LEU B 2 81 ? -4.220 59.531 -25.588 1.00 31.50 202 LEU B C 1
ATOM 2925 O O . LEU B 2 81 ? -4.688 60.673 -25.471 1.00 30.10 202 LEU B O 1
ATOM 2941 N N . MET B 2 82 ? -4.027 58.726 -24.541 1.00 36.72 203 MET B N 1
ATOM 2942 C CA . MET B 2 82 ? -4.307 59.188 -23.189 1.00 40.90 203 MET B CA 1
ATOM 2943 C C . MET B 2 82 ? -3.324 60.272 -22.753 1.00 41.07 203 MET B C 1
ATOM 2944 O O . MET B 2 82 ? -3.698 61.168 -21.988 1.00 41.17 203 MET B O 1
ATOM 2958 N N . GLU B 2 83 ? -2.073 60.217 -23.221 1.00 41.74 204 GLU B N 1
ATOM 2959 C CA . GLU B 2 83 ? -1.117 61.281 -22.924 1.00 42.43 204 GLU B CA 1
ATOM 2960 C C . GLU B 2 83 ? -1.566 62.598 -23.544 1.00 40.26 204 GLU B C 1
ATOM 2961 O O . GLU B 2 83 ? -1.610 63.635 -22.873 1.00 40.09 204 GLU B O 1
ATOM 2973 N N . PHE B 2 84 ? -1.894 62.575 -24.837 1.00 40.66 205 PHE B N 1
ATOM 2974 C CA . PHE B 2 84 ? -2.382 63.781 -25.499 1.00 40.27 205 PHE B CA 1
ATOM 2975 C C . PHE B 2 84 ? -3.683 64.266 -24.877 1.00 38.21 205 PHE B C 1
ATOM 2976 O O . PHE B 2 84 ? -3.923 65.475 -24.791 1.00 41.11 205 PHE B O 1
ATOM 2993 N N . TYR B 2 85 ? -4.539 63.340 -24.442 1.00 36.53 206 TYR B N 1
ATOM 2994 C CA . TYR B 2 85 ? -5.831 63.723 -23.883 1.00 36.09 206 TYR B CA 1
ATOM 2995 C C . TYR B 2 85 ? -5.661 64.554 -22.615 1.00 34.54 206 TYR B C 1
ATOM 2996 O O . TYR B 2 85 ? -6.283 65.611 -22.464 1.00 36.24 206 TYR B O 1
ATOM 3014 N N . THR B 2 86 ? -4.821 64.090 -21.687 1.00 30.11 207 THR B N 1
ATOM 3015 C CA . THR B 2 86 ? -4.649 64.816 -20.435 1.00 31.79 207 THR B CA 1
ATOM 3016 C C . THR B 2 86 ? -3.891 66.122 -20.646 1.00 31.44 207 THR B C 1
ATOM 3017 O O . THR B 2 86 ? -4.153 67.108 -19.949 1.00 32.12 207 THR B O 1
ATOM 3028 N N . LYS B 2 87 ? -2.962 66.159 -21.603 1.00 31.81 208 LYS B N 1
ATOM 3029 C CA . LYS B 2 87 ? -2.246 67.400 -21.881 1.00 34.01 208 LYS B CA 1
ATOM 3030 C C . LYS B 2 87 ? -3.190 68.480 -22.393 1.00 34.55 208 LYS B C 1
ATOM 3031 O O . LYS B 2 87 ? -3.021 69.663 -22.072 1.00 34.70 208 LYS B O 1
ATOM 3050 N N . PHE B 2 88 ? -4.190 68.096 -23.191 1.00 35.83 209 PHE B N 1
ATOM 3051 C CA . PHE B 2 88 ? -5.187 69.053 -23.662 1.00 33.44 209 PHE B CA 1
ATOM 3052 C C . PHE B 2 88 ? -6.207 69.368 -22.576 1.00 34.19 209 PHE B C 1
ATOM 3053 O O . PHE B 2 88 ? -6.700 70.496 -22.486 1.00 31.17 209 PHE B O 1
ATOM 3070 N N . LYS B 2 89 ? -6.544 68.377 -21.754 1.00 43.84 210 LYS B N 1
ATOM 3071 C CA . LYS B 2 89 ? -7.586 68.562 -20.753 1.00 47.69 210 LYS B CA 1
ATOM 3072 C C . LYS B 2 89 ? -7.149 69.542 -19.670 1.00 48.96 210 LYS B C 1
ATOM 3073 O O . LYS B 2 89 ? -7.980 70.290 -19.143 1.00 53.06 210 LYS B O 1
ATOM 3092 N N . ARG B 2 90 ? -5.859 69.560 -19.336 1.00 49.52 211 ARG B N 1
ATOM 3093 C CA . ARG B 2 90 ? -5.332 70.463 -18.311 1.00 43.69 211 ARG B CA 1
ATOM 3094 C C . ARG B 2 90 ? -3.922 70.876 -18.707 1.00 37.07 211 ARG B C 1
ATOM 3095 O O . ARG B 2 90 ? -2.935 70.268 -18.271 1.00 36.43 211 ARG B O 1
ATOM 3116 N N . PRO B 2 91 ? -3.786 71.909 -19.539 1.00 34.53 212 PRO B N 1
ATOM 3117 C CA . PRO B 2 91 ? -2.451 72.348 -19.971 1.00 35.90 212 PRO B CA 1
ATOM 3118 C C . PRO B 2 91 ? -1.499 72.557 -18.798 1.00 35.88 212 PRO B C 1
ATOM 3119 O O . PRO B 2 91 ? -1.793 73.292 -17.852 1.00 35.90 212 PRO B O 1
ATOM 3130 N N . VAL B 2 92 ? -0.343 71.894 -18.871 1.00 36.67 213 VAL B N 1
ATOM 3131 C CA . VAL B 2 92 ? 0.529 71.764 -17.707 1.00 36.64 213 VAL B CA 1
ATOM 3132 C C . VAL B 2 92 ? 1.203 73.090 -17.375 1.00 35.15 213 VAL B C 1
ATOM 3133 O O . VAL B 2 92 ? 1.181 73.541 -16.225 1.00 38.37 213 VAL B O 1
ATOM 3146 N N . SER B 2 93 ? 1.826 73.730 -18.367 1.00 29.91 214 SER B N 1
ATOM 3147 C CA . SER B 2 93 ? 2.613 74.927 -18.074 1.00 28.82 214 SER B CA 1
ATOM 3148 C C . SER B 2 93 ? 1.743 76.052 -17.528 1.00 31.14 214 SER B C 1
ATOM 3149 O O . SER B 2 93 ? 2.205 76.852 -16.705 1.00 31.00 214 SER B O 1
ATOM 3157 N N . PHE B 2 94 ? 0.487 76.133 -17.970 1.00 31.89 215 PHE B N 1
ATOM 3158 C CA . PHE B 2 94 ? -0.395 77.190 -17.494 1.00 34.34 215 PHE B CA 1
ATOM 3159 C C . PHE B 2 94 ? -1.013 76.847 -16.149 1.00 35.89 215 PHE B C 1
ATOM 3160 O O . PHE B 2 94 ? -1.341 77.750 -15.370 1.00 39.38 215 PHE B O 1
ATOM 3177 N N . PHE B 2 95 ? -1.156 75.560 -15.846 1.00 34.48 216 PHE B N 1
ATOM 3178 C CA . PHE B 2 95 ? -1.566 75.177 -14.503 1.00 36.47 216 PHE B CA 1
ATOM 3179 C C . PHE B 2 95 ? -0.512 75.595 -13.488 1.00 38.03 216 PHE B C 1
ATOM 3180 O O . PHE B 2 95 ? -0.842 76.144 -12.431 1.00 36.98 216 PHE B O 1
ATOM 3197 N N . ILE B 2 96 ? 0.766 75.356 -13.805 1.00 43.01 217 ILE B N 1
ATOM 3198 C CA . ILE B 2 96 ? 1.857 75.757 -12.916 1.00 44.19 217 ILE B CA 1
ATOM 3199 C C . ILE B 2 96 ? 1.843 77.267 -12.709 1.00 43.65 217 ILE B C 1
ATOM 3200 O O . ILE B 2 96 ? 1.952 77.759 -11.580 1.00 43.36 217 ILE B O 1
ATOM 3216 N N . ARG B 2 97 ? 1.734 78.026 -13.802 1.00 40.62 218 ARG B N 1
ATOM 3217 C CA . ARG B 2 97 ? 1.732 79.480 -13.686 1.00 39.89 218 ARG B CA 1
ATOM 3218 C C . ARG B 2 97 ? 0.551 79.955 -12.856 1.00 42.62 218 ARG B C 1
ATOM 3219 O O . ARG B 2 97 ? 0.676 80.894 -12.064 1.00 46.71 218 ARG B O 1
ATOM 3240 N N . ASP B 2 98 ? -0.607 79.316 -13.024 1.00 43.80 219 ASP B N 1
ATOM 3241 C CA . ASP B 2 98 ? -1.783 79.697 -12.251 1.00 44.13 219 ASP B CA 1
ATOM 3242 C C . ASP B 2 98 ? -1.564 79.455 -10.765 1.00 41.96 219 ASP B C 1
ATOM 3243 O O . ASP B 2 98 ? -2.049 80.220 -9.925 1.00 46.78 219 ASP B O 1
ATOM 3252 N N . VAL B 2 99 ? -0.850 78.385 -10.417 1.00 37.76 220 VAL B N 1
ATOM 3253 C CA . VAL B 2 99 ? -0.546 78.134 -9.012 1.00 39.05 220 VAL B CA 1
ATOM 3254 C C . VAL B 2 99 ? 0.390 79.207 -8.472 1.00 40.15 220 VAL B C 1
ATOM 3255 O O . VAL B 2 99 ? 0.204 79.708 -7.355 1.00 41.93 220 VAL B O 1
ATOM 3268 N N . LEU B 2 100 ? 1.410 79.579 -9.251 1.00 38.45 221 LEU B N 1
ATOM 3269 C CA . LEU B 2 100 ? 2.330 80.627 -8.820 1.00 40.90 221 LEU B CA 1
ATOM 3270 C C . LEU B 2 100 ? 1.611 81.951 -8.611 1.00 44.12 221 LEU B C 1
ATOM 3271 O O . LEU B 2 100 ? 2.042 82.766 -7.789 1.00 48.00 221 LEU B O 1
ATOM 3287 N N . GLU B 2 101 ? 0.517 82.179 -9.333 1.00 43.31 222 GLU B N 1
ATOM 3288 C CA . GLU B 2 101 ? -0.184 83.453 -9.270 1.00 46.47 222 GLU B CA 1
ATOM 3289 C C . GLU B 2 101 ? -1.220 83.514 -8.156 1.00 47.75 222 GLU B C 1
ATOM 3290 O O . GLU B 2 101 ? -1.445 84.594 -7.603 1.00 50.97 222 GLU B O 1
ATOM 3302 N N . ASN B 2 102 ? -1.841 82.384 -7.799 1.00 48.04 223 ASN B N 1
ATOM 3303 C CA . ASN B 2 102 ? -2.966 82.369 -6.872 1.00 49.86 223 ASN B CA 1
ATOM 3304 C C . ASN B 2 102 ? -2.716 81.618 -5.569 1.00 51.50 223 ASN B C 1
ATOM 3305 O O . ASN B 2 102 ? -3.559 81.695 -4.669 1.00 58.68 223 ASN B O 1
ATOM 3316 N N . GLN B 2 103 ? -1.616 80.885 -5.438 1.00 47.12 224 GLN B N 1
ATOM 3317 C CA . GLN B 2 103 ? -1.283 80.184 -4.202 1.00 48.71 224 GLN B CA 1
ATOM 3318 C C . GLN B 2 103 ? -0.084 80.874 -3.564 1.00 51.12 224 GLN B C 1
ATOM 3319 O O . GLN B 2 103 ? 0.994 80.937 -4.164 1.00 51.08 224 GLN B O 1
ATOM 3333 N N . ALA B 2 104 ? -0.277 81.395 -2.352 1.00 56.75 225 ALA B N 1
ATOM 3334 C CA . ALA B 2 104 ? 0.705 82.277 -1.733 1.00 55.30 225 ALA B CA 1
ATOM 3335 C C . ALA B 2 104 ? 1.752 81.549 -0.898 1.00 55.53 225 ALA B C 1
ATOM 3336 O O . ALA B 2 104 ? 2.866 82.064 -0.745 1.00 55.99 225 ALA B O 1
ATOM 3343 N N . THR B 2 105 ? 1.436 80.379 -0.348 1.00 53.50 226 THR B N 1
ATOM 3344 C CA . THR B 2 105 ? 2.343 79.688 0.557 1.00 50.46 226 THR B CA 1
ATOM 3345 C C . THR B 2 105 ? 2.715 78.315 0.009 1.00 46.26 226 THR B C 1
ATOM 3346 O O . THR B 2 105 ? 2.013 77.735 -0.824 1.00 42.86 226 THR B O 1
ATOM 3357 N N . TYR B 2 106 ? 3.845 77.801 0.502 1.00 48.94 227 TYR B N 1
ATOM 3358 C CA . TYR B 2 106 ? 4.298 76.467 0.124 1.00 45.33 227 TYR B CA 1
ATOM 3359 C C . TYR B 2 106 ? 3.191 75.443 0.326 1.00 48.30 227 TYR B C 1
ATOM 3360 O O . TYR B 2 106 ? 2.908 74.630 -0.561 1.00 51.16 227 TYR B O 1
ATOM 3378 N N . THR B 2 107 ? 2.549 75.469 1.493 1.00 50.14 228 THR B N 1
ATOM 3379 C CA . THR B 2 107 ? 1.510 74.488 1.784 1.00 53.58 228 THR B CA 1
ATOM 3380 C C . THR B 2 107 ? 0.347 74.608 0.808 1.00 51.91 228 THR B C 1
ATOM 3381 O O . THR B 2 107 ? -0.243 73.599 0.406 1.00 47.98 228 THR B O 1
ATOM 3392 N N . GLU B 2 108 ? -0.013 75.837 0.431 1.00 55.72 229 GLU B N 1
ATOM 3393 C CA . GLU B 2 108 ? -1.097 76.021 -0.528 1.00 59.18 229 GLU B CA 1
ATOM 3394 C C . GLU B 2 108 ? -0.712 75.485 -1.900 1.00 57.19 229 GLU B C 1
ATOM 3395 O O . GLU B 2 108 ? -1.530 74.853 -2.580 1.00 55.80 229 GLU B O 1
ATOM 3407 N N . ALA B 2 109 ? 0.532 75.718 -2.319 1.00 55.95 230 ALA B N 1
ATOM 3408 C CA . ALA B 2 109 ? 0.970 75.247 -3.627 1.00 52.60 230 ALA B CA 1
ATOM 3409 C C . ALA B 2 109 ? 1.034 73.725 -3.675 1.00 49.03 230 ALA B C 1
ATOM 3410 O O . ALA B 2 109 ? 0.641 73.116 -4.677 1.00 50.61 230 ALA B O 1
ATOM 3417 N N . VAL B 2 110 ? 1.524 73.092 -2.605 1.00 42.53 231 VAL B N 1
ATOM 3418 C CA . VAL B 2 110 ? 1.636 71.636 -2.593 1.00 41.61 231 VAL B CA 1
ATOM 3419 C C . VAL B 2 110 ? 0.262 70.987 -2.709 1.00 48.04 231 VAL B C 1
ATOM 3420 O O . VAL B 2 110 ? 0.089 69.988 -3.418 1.00 47.81 231 VAL B O 1
ATOM 3433 N N . ASP B 2 111 ? -0.736 71.536 -2.022 1.00 56.98 232 ASP B N 1
ATOM 3434 C CA . ASP B 2 111 ? -2.071 70.955 -2.107 1.00 61.65 232 ASP B CA 1
ATOM 3435 C C . ASP B 2 111 ? -2.668 71.136 -3.497 1.00 53.75 232 ASP B C 1
ATOM 3436 O O . ASP B 2 111 ? -3.311 70.221 -4.025 1.00 56.51 232 ASP B O 1
ATOM 3445 N N . ALA B 2 112 ? -2.439 72.296 -4.118 1.00 43.10 233 ALA B N 1
ATOM 3446 C CA . ALA B 2 112 ? -2.952 72.533 -5.463 1.00 38.75 233 ALA B CA 1
ATOM 3447 C C . ALA B 2 112 ? -2.379 71.526 -6.450 1.00 40.13 233 ALA B C 1
ATOM 3448 O O . ALA B 2 112 ? -3.100 71.013 -7.314 1.00 40.38 233 ALA B O 1
ATOM 3455 N N . PHE B 2 113 ? -1.084 71.228 -6.333 1.00 43.43 234 PHE B N 1
ATOM 3456 C CA . PHE B 2 113 ? -0.430 70.257 -7.200 1.00 41.14 234 PHE B CA 1
ATOM 3457 C C . PHE B 2 113 ? -0.831 68.821 -6.881 1.00 41.19 234 PHE B C 1
ATOM 3458 O O . PHE B 2 113 ? -0.559 67.930 -7.692 1.00 42.30 234 PHE B O 1
ATOM 3475 N N . SER B 2 114 ? -1.449 68.572 -5.726 1.00 43.47 235 SER B N 1
ATOM 3476 C CA . SER B 2 114 ? -1.813 67.226 -5.298 1.00 43.78 235 SER B CA 1
ATOM 3477 C C . SER B 2 114 ? -3.278 66.880 -5.536 1.00 48.36 235 SER B C 1
ATOM 3478 O O . SER B 2 114 ? -3.696 65.770 -5.194 1.00 43.22 235 SER B O 1
ATOM 3486 N N . ARG B 2 115 ? -4.071 67.791 -6.094 1.00 63.46 236 ARG B N 1
ATOM 3487 C CA . ARG B 2 115 ? -5.492 67.522 -6.264 1.00 71.66 236 ARG B CA 1
ATOM 3488 C C . ARG B 2 115 ? -5.708 66.332 -7.191 1.00 70.96 236 ARG B C 1
ATOM 3489 O O . ARG B 2 115 ? -5.003 66.162 -8.189 1.00 73.14 236 ARG B O 1
ATOM 3510 N N . THR B 2 116 ? -6.696 65.506 -6.854 1.00 66.39 237 THR B N 1
ATOM 3511 C CA . THR B 2 116 ? -7.042 64.343 -7.666 1.00 60.88 237 THR B CA 1
ATOM 3512 C C . THR B 2 116 ? -7.834 64.823 -8.872 1.00 57.85 237 THR B C 1
ATOM 3513 O O . THR B 2 116 ? -9.036 65.078 -8.782 1.00 63.17 237 THR B O 1
ATOM 3524 N N . HIS B 2 117 ? -7.152 64.960 -10.003 1.00 49.72 238 HIS B N 1
ATOM 3525 C CA . HIS B 2 117 ? -7.801 65.297 -11.260 1.00 47.51 238 HIS B CA 1
ATOM 3526 C C . HIS B 2 117 ? -6.851 64.920 -12.383 1.00 42.60 238 HIS B C 1
ATOM 3527 O O . HIS B 2 117 ? -5.669 64.662 -12.153 1.00 40.22 238 HIS B O 1
ATOM 3541 N N . LEU B 2 118 ? -7.386 64.873 -13.600 1.00 38.54 239 LEU B N 1
ATOM 3542 C CA . LEU B 2 118 ? -6.560 64.543 -14.755 1.00 35.56 239 LEU B CA 1
ATOM 3543 C C . LEU B 2 118 ? -5.370 65.488 -14.835 1.00 37.58 239 LEU B C 1
ATOM 3544 O O . LEU B 2 118 ? -5.530 66.712 -14.873 1.00 33.07 239 LEU B O 1
ATOM 3560 N N . PHE B 2 119 ? -4.171 64.915 -14.852 1.00 46.44 240 PHE B N 1
ATOM 3561 C CA . PHE B 2 119 ? -2.960 65.703 -14.996 1.00 44.13 240 PHE B CA 1
ATOM 3562 C C . PHE B 2 119 ? -1.906 64.844 -15.672 1.00 43.63 240 PHE B C 1
ATOM 3563 O O . PHE B 2 119 ? -1.792 63.648 -15.388 1.00 44.59 240 PHE B O 1
ATOM 3580 N N . SER B 2 120 ? -1.156 65.455 -16.576 1.00 40.91 241 SER B N 1
ATOM 3581 C CA . SER B 2 120 ? -0.166 64.716 -17.335 1.00 36.51 241 SER B CA 1
ATOM 3582 C C . SER B 2 120 ? 0.860 64.112 -16.377 1.00 37.56 241 SER B C 1
ATOM 3583 O O . SER B 2 120 ? 1.303 64.797 -15.441 1.00 35.51 241 SER B O 1
ATOM 3591 N N . PRO B 2 121 ? 1.239 62.844 -16.547 1.00 35.91 242 PRO B N 1
ATOM 3592 C CA . PRO B 2 121 ? 2.228 62.253 -15.637 1.00 33.39 242 PRO B CA 1
ATOM 3593 C C . PRO B 2 121 ? 3.512 63.068 -15.634 1.00 30.44 242 PRO B C 1
ATOM 3594 O O . PRO B 2 121 ? 4.018 63.475 -16.681 1.00 27.85 242 PRO B O 1
ATOM 3605 N N . SER B 2 122 ? 4.028 63.321 -14.440 1.00 32.68 243 SER B N 1
ATOM 3606 C CA . SER B 2 122 ? 5.164 64.215 -14.285 1.00 34.60 243 SER B CA 1
ATOM 3607 C C . SER B 2 122 ? 5.612 64.157 -12.831 1.00 31.85 243 SER B C 1
ATOM 3608 O O . SER B 2 122 ? 4.965 63.537 -11.983 1.00 27.82 243 SER B O 1
ATOM 3616 N N . TYR B 2 123 ? 6.735 64.810 -12.559 1.00 30.16 244 TYR B N 1
ATOM 3617 C CA . TYR B 2 123 ? 7.210 65.034 -11.203 1.00 32.73 244 TYR B CA 1
ATOM 3618 C C . TYR B 2 123 ? 7.217 66.531 -10.954 1.00 31.13 244 TYR B C 1
ATOM 3619 O O . TYR B 2 123 ? 7.885 67.278 -11.676 1.00 29.05 244 TYR B O 1
ATOM 3637 N N . ILE B 2 124 ? 6.493 66.961 -9.927 1.00 30.95 245 ILE B N 1
ATOM 3638 C CA . ILE B 2 124 ? 6.466 68.356 -9.508 1.00 28.79 245 ILE B CA 1
ATOM 3639 C C . ILE B 2 124 ? 7.287 68.457 -8.231 1.00 28.61 245 ILE B C 1
ATOM 3640 O O . ILE B 2 124 ? 6.949 67.838 -7.213 1.00 30.57 245 ILE B O 1
ATOM 3656 N N . ILE B 2 125 ? 8.367 69.228 -8.287 1.00 26.13 246 ILE B N 1
ATOM 3657 C CA . ILE B 2 125 ? 9.284 69.401 -7.166 1.00 27.19 246 ILE B CA 1
ATOM 3658 C C . ILE B 2 125 ? 9.055 70.792 -6.599 1.00 26.68 246 ILE B C 1
ATOM 3659 O O . ILE B 2 125 ? 9.170 71.790 -7.320 1.00 25.93 246 ILE B O 1
ATOM 3675 N N . VAL B 2 126 ? 8.747 70.859 -5.308 1.00 32.99 247 VAL B N 1
ATOM 3676 C CA . VAL B 2 126 ? 8.407 72.109 -4.644 1.00 39.29 247 VAL B CA 1
ATOM 3677 C C . VAL B 2 126 ? 9.345 72.299 -3.460 1.00 39.55 247 VAL B C 1
ATOM 3678 O O . VAL B 2 126 ? 9.609 71.355 -2.705 1.00 37.91 247 VAL B O 1
ATOM 3691 N N . ALA B 2 127 ? 9.842 73.523 -3.299 1.00 38.99 248 ALA B N 1
ATOM 3692 C CA . ALA B 2 127 ? 10.740 73.879 -2.211 1.00 39.28 248 ALA B CA 1
ATOM 3693 C C . ALA B 2 127 ? 10.155 75.045 -1.427 1.00 42.07 248 ALA B C 1
ATOM 3694 O O . ALA B 2 127 ? 9.612 75.988 -2.011 1.00 42.74 248 ALA B O 1
ATOM 3701 N N . GLY B 2 128 ? 10.273 74.982 -0.103 1.00 44.00 249 GLY B N 1
ATOM 3702 C CA . GLY B 2 128 ? 9.693 75.994 0.758 1.00 45.89 249 GLY B CA 1
ATOM 3703 C C . GLY B 2 128 ? 10.707 76.745 1.596 1.00 44.85 249 GLY B C 1
ATOM 3704 O O . GLY B 2 128 ? 11.847 76.962 1.172 1.00 42.14 249 GLY B O 1
ATOM 3708 N N . ILE B 2 129 ? 10.294 77.149 2.799 1.00 45.66 250 ILE B N 1
ATOM 3709 C CA . ILE B 2 129 ? 11.123 77.988 3.658 1.00 42.02 250 ILE B CA 1
ATOM 3710 C C . ILE B 2 129 ? 11.203 77.397 5.061 1.00 44.70 250 ILE B C 1
ATOM 3711 O O . ILE B 2 129 ? 12.219 77.549 5.750 1.00 44.32 250 ILE B O 1
ATOM 3727 N N . LYS B 2 130 ? 10.148 76.706 5.491 1.00 48.53 251 LYS B N 1
ATOM 3728 C CA . LYS B 2 130 ? 10.119 76.122 6.824 1.00 51.53 251 LYS B CA 1
ATOM 3729 C C . LYS B 2 130 ? 10.740 74.724 6.798 1.00 54.30 251 LYS B C 1
ATOM 3730 O O . LYS B 2 130 ? 11.237 74.253 5.773 1.00 57.50 251 LYS B O 1
ATOM 3749 N N . LYS B 2 131 ? 10.701 74.045 7.941 1.00 52.48 252 LYS B N 1
ATOM 3750 C CA . LYS B 2 131 ? 11.358 72.753 8.069 1.00 48.81 252 LYS B CA 1
ATOM 3751 C C . LYS B 2 131 ? 10.673 71.698 7.213 1.00 48.93 252 LYS B C 1
ATOM 3752 O O . LYS B 2 131 ? 9.443 71.626 7.148 1.00 46.51 252 LYS B O 1
ATOM 3771 N N . ASN B 2 132 ? 11.489 70.864 6.565 1.00 53.06 253 ASN B N 1
ATOM 3772 C CA . ASN B 2 132 ? 11.024 69.747 5.748 1.00 49.77 253 ASN B CA 1
ATOM 3773 C C . ASN B 2 132 ? 10.105 70.200 4.624 1.00 48.28 253 ASN B C 1
ATOM 3774 O O . ASN B 2 132 ? 9.384 69.384 4.043 1.00 52.61 253 ASN B O 1
ATOM 3785 N N . GLU B 2 133 ? 10.118 71.493 4.296 1.00 44.74 254 GLU B N 1
ATOM 3786 C CA . GLU B 2 133 ? 9.296 72.015 3.206 1.00 43.99 254 GLU B CA 1
ATOM 3787 C C . GLU B 2 133 ? 10.036 71.788 1.887 1.00 43.74 254 GLU B C 1
ATOM 3788 O O . GLU B 2 133 ? 10.562 72.703 1.251 1.00 42.73 254 GLU B O 1
ATOM 3800 N N . GLY B 2 134 ? 10.098 70.515 1.507 1.00 44.70 255 GLY B N 1
ATOM 3801 C CA . GLY B 2 134 ? 10.625 70.094 0.226 1.00 41.32 255 GLY B CA 1
ATOM 3802 C C . GLY B 2 134 ? 10.003 68.767 -0.155 1.00 39.81 255 GLY B C 1
ATOM 3803 O O . GLY B 2 134 ? 10.091 67.803 0.610 1.00 42.79 255 GLY B O 1
ATOM 3807 N N . VAL B 2 135 ? 9.356 68.696 -1.316 1.00 35.15 256 VAL B N 1
ATOM 3808 C CA . VAL B 2 135 ? 8.575 67.522 -1.679 1.00 34.30 256 VAL B CA 1
ATOM 3809 C C . VAL B 2 135 ? 8.712 67.242 -3.169 1.00 32.65 256 VAL B C 1
ATOM 3810 O O . VAL B 2 135 ? 8.842 68.156 -3.988 1.00 32.56 256 VAL B O 1
ATOM 3823 N N . VAL B 2 136 ? 8.687 65.959 -3.511 1.00 31.58 257 VAL B N 1
ATOM 3824 C CA . VAL B 2 136 ? 8.494 65.510 -4.883 1.00 30.02 257 VAL B CA 1
ATOM 3825 C C . VAL B 2 136 ? 7.059 65.028 -4.993 1.00 31.84 257 VAL B C 1
ATOM 3826 O O . VAL B 2 136 ? 6.637 64.146 -4.237 1.00 33.17 257 VAL B O 1
ATOM 3839 N N . ILE B 2 137 ? 6.298 65.628 -5.903 1.00 33.53 258 ILE B N 1
ATOM 3840 C CA . ILE B 2 137 ? 4.921 65.224 -6.164 1.00 35.47 258 ILE B CA 1
ATOM 3841 C C . ILE B 2 137 ? 4.912 64.383 -7.432 1.00 36.52 258 ILE B C 1
ATOM 3842 O O . ILE B 2 137 ? 5.302 64.855 -8.507 1.00 36.61 258 ILE B O 1
ATOM 3858 N N . SER B 2 138 ? 4.462 63.142 -7.311 1.00 37.39 259 SER B N 1
ATOM 3859 C CA . SER B 2 138 ? 4.406 62.220 -8.437 1.00 39.64 259 SER B CA 1
ATOM 3860 C C . SER B 2 138 ? 2.988 62.221 -8.989 1.00 39.56 259 SER B C 1
ATOM 3861 O O . SER B 2 138 ? 2.071 61.684 -8.360 1.00 40.48 259 SER B O 1
ATOM 3869 N N . ARG B 2 139 ? 2.810 62.829 -10.158 1.00 35.55 260 ARG B N 1
ATOM 3870 C CA . ARG B 2 139 ? 1.539 62.759 -10.868 1.00 35.05 260 ARG B CA 1
ATOM 3871 C C . ARG B 2 139 ? 1.506 61.437 -11.620 1.00 38.50 260 ARG B C 1
ATOM 3872 O O . ARG B 2 139 ? 2.293 61.221 -12.550 1.00 35.63 260 ARG B O 1
ATOM 3893 N N . ASN B 2 140 ? 0.598 60.554 -11.223 1.00 47.83 261 ASN B N 1
ATOM 3894 C CA . ASN B 2 140 ? 0.534 59.210 -11.773 1.00 52.70 261 ASN B CA 1
ATOM 3895 C C . ASN B 2 140 ? -0.498 59.145 -12.887 1.00 53.49 261 ASN B C 1
ATOM 3896 O O . ASN B 2 140 ? -1.278 60.073 -13.106 1.00 53.09 261 ASN B O 1
ATOM 3907 N N . ARG B 2 141 ? -0.486 58.024 -13.597 1.00 59.10 262 ARG B N 1
ATOM 3908 C CA . ARG B 2 141 ? -1.483 57.749 -14.615 1.00 64.17 262 ARG B CA 1
ATOM 3909 C C . ARG B 2 141 ? -2.827 57.452 -13.928 1.00 64.76 262 ARG B C 1
ATOM 3910 O O . ARG B 2 141 ? -2.935 56.433 -13.233 1.00 66.89 262 ARG B O 1
ATOM 3931 N N . TRP B 2 142 ? -3.852 58.299 -14.091 1.00 60.75 263 TRP B N 1
ATOM 3932 C CA . TRP B 2 142 ? -3.815 59.556 -14.859 1.00 56.24 263 TRP B CA 1
ATOM 3933 C C . TRP B 2 142 ? -4.415 60.695 -14.056 1.00 52.20 263 TRP B C 1
ATOM 3934 O O . TRP B 2 142 ? -4.581 61.798 -14.573 1.00 51.23 263 TRP B O 1
ATOM 3955 N N . SER B 2 143 ? -4.717 60.437 -12.785 1.00 49.35 264 SER B N 1
ATOM 3956 C CA . SER B 2 143 ? -5.356 61.452 -11.958 1.00 51.17 264 SER B CA 1
ATOM 3957 C C . SER B 2 143 ? -4.941 61.414 -10.494 1.00 51.05 264 SER B C 1
ATOM 3958 O O . SER B 2 143 ? -5.382 62.278 -9.734 1.00 48.44 264 SER B O 1
ATOM 3966 N N . ALA B 2 144 ? -4.131 60.455 -10.066 1.00 58.32 265 ALA B N 1
ATOM 3967 C CA . ALA B 2 144 ? -3.704 60.358 -8.680 1.00 62.66 265 ALA B CA 1
ATOM 3968 C C . ALA B 2 144 ? -2.328 60.987 -8.507 1.00 58.93 265 ALA B C 1
ATOM 3969 O O . ALA B 2 144 ? -1.584 61.190 -9.471 1.00 60.71 265 ALA B O 1
ATOM 3976 N N . ALA B 2 145 ? -2.002 61.308 -7.257 1.00 47.36 266 ALA B N 1
ATOM 3977 C CA . ALA B 2 145 ? -0.715 61.895 -6.933 1.00 41.26 266 ALA B CA 1
ATOM 3978 C C . ALA B 2 145 ? -0.190 61.304 -5.632 1.00 46.44 266 ALA B C 1
ATOM 3979 O O . ALA B 2 145 ? -0.955 60.992 -4.716 1.00 46.55 266 ALA B O 1
ATOM 3986 N N . ASN B 2 146 ? 1.132 61.155 -5.566 1.00 49.28 267 ASN B N 1
ATOM 3987 C CA . ASN B 2 146 ? 1.829 60.745 -4.357 1.00 47.41 267 ASN B CA 1
ATOM 3988 C C . ASN B 2 146 ? 2.856 61.806 -3.991 1.00 45.17 267 ASN B C 1
ATOM 3989 O O . ASN B 2 146 ? 3.428 62.466 -4.863 1.00 43.86 267 ASN B O 1
ATOM 4000 N N . VAL B 2 147 ? 3.080 61.969 -2.690 1.00 47.09 268 VAL B N 1
ATOM 4001 C CA . VAL B 2 147 ? 4.006 62.965 -2.167 1.00 46.81 268 VAL B CA 1
ATOM 4002 C C . VAL B 2 147 ? 5.127 62.263 -1.416 1.00 48.98 268 VAL B C 1
ATOM 4003 O O . VAL B 2 147 ? 4.900 61.253 -0.740 1.00 51.60 268 VAL B O 1
ATOM 4016 N N . TYR B 2 148 ? 6.338 62.803 -1.538 1.00 51.23 269 TYR B N 1
ATOM 4017 C CA . TYR B 2 148 ? 7.509 62.288 -0.831 1.00 52.38 269 TYR B CA 1
ATOM 4018 C C . TYR B 2 148 ? 8.263 63.487 -0.267 1.00 50.69 269 TYR B C 1
ATOM 4019 O O . TYR B 2 148 ? 9.036 64.131 -0.992 1.00 51.48 269 TYR B O 1
ATOM 4037 N N . PRO B 2 149 ? 8.064 63.823 1.004 1.00 52.07 270 PRO B N 1
ATOM 4038 C CA . PRO B 2 149 ? 8.655 65.043 1.556 1.00 52.19 270 PRO B CA 1
ATOM 4039 C C . PRO B 2 149 ? 10.039 64.817 2.158 1.00 51.13 270 PRO B C 1
ATOM 4040 O O . PRO B 2 149 ? 10.523 63.691 2.286 1.00 50.46 270 PRO B O 1
ATOM 4051 N N . LEU B 2 150 ? 10.672 65.930 2.523 1.00 50.12 271 LEU B N 1
ATOM 4052 C CA . LEU B 2 150 ? 11.935 65.883 3.244 1.00 49.76 271 LEU B CA 1
ATOM 4053 C C . LEU B 2 150 ? 11.724 65.366 4.663 1.00 52.49 271 LEU B C 1
ATOM 4054 O O . LEU B 2 150 ? 10.681 65.591 5.285 1.00 54.04 271 LEU B O 1
ATOM 4070 N N . ASN B 2 151 ? 12.733 64.648 5.170 1.00 51.96 272 ASN B N 1
ATOM 4071 C CA . ASN B 2 151 ? 12.721 64.118 6.535 1.00 56.11 272 ASN B CA 1
ATOM 4072 C C . ASN B 2 151 ? 14.133 64.311 7.102 1.00 56.56 272 ASN B C 1
ATOM 4073 O O . ASN B 2 151 ? 14.922 63.367 7.206 1.00 58.05 272 ASN B O 1
ATOM 4084 N N . VAL B 2 152 ? 14.449 65.553 7.480 1.00 52.29 273 VAL B N 1
ATOM 4085 C CA . VAL B 2 152 ? 15.809 65.870 7.911 1.00 54.20 273 VAL B CA 1
ATOM 4086 C C . VAL B 2 152 ? 16.177 65.106 9.172 1.00 64.41 273 VAL B C 1
ATOM 4087 O O . VAL B 2 152 ? 17.340 64.724 9.357 1.00 65.63 273 VAL B O 1
ATOM 4100 N N . ASP B 2 153 ? 15.207 64.854 10.051 1.00 72.81 274 ASP B N 1
ATOM 4101 C CA . ASP B 2 153 ? 15.503 64.118 11.274 1.00 76.73 274 ASP B CA 1
ATOM 4102 C C . ASP B 2 153 ? 15.802 62.651 11.000 1.00 74.51 274 ASP B C 1
ATOM 4103 O O . ASP B 2 153 ? 16.480 62.008 11.809 1.00 78.40 274 ASP B O 1
ATOM 4112 N N . ALA B 2 154 ? 15.311 62.109 9.886 1.00 65.86 275 ALA B N 1
ATOM 4113 C CA . ALA B 2 154 ? 15.668 60.771 9.439 1.00 63.55 275 ALA B CA 1
ATOM 4114 C C . ALA B 2 154 ? 16.879 60.773 8.511 1.00 65.28 275 ALA B C 1
ATOM 4115 O O . ALA B 2 154 ? 17.124 59.778 7.817 1.00 56.88 275 ALA B O 1
ATOM 4122 N N . ASN B 2 155 ? 17.636 61.872 8.486 1.00 78.75 276 ASN B N 1
ATOM 4123 C CA . ASN B 2 155 ? 18.804 62.012 7.619 1.00 84.90 276 ASN B CA 1
ATOM 4124 C C . ASN B 2 155 ? 18.419 61.979 6.141 1.00 78.45 276 ASN B C 1
ATOM 4125 O O . ASN B 2 155 ? 19.205 61.545 5.294 1.00 80.93 276 ASN B O 1
ATOM 4136 N N . GLN B 2 156 ? 17.213 62.445 5.821 1.00 65.73 277 GLN B N 1
ATOM 4137 C CA . GLN B 2 156 ? 16.738 62.560 4.444 1.00 56.19 277 GLN B CA 1
ATOM 4138 C C . GLN B 2 156 ? 16.634 64.050 4.125 1.00 49.49 277 GLN B C 1
ATOM 4139 O O . GLN B 2 156 ? 15.550 64.634 4.110 1.00 45.90 277 GLN B O 1
ATOM 4153 N N . TRP B 2 157 ? 17.786 64.664 3.859 1.00 47.25 278 TRP B N 1
ATOM 4154 C CA . TRP B 2 157 ? 17.879 66.109 3.708 1.00 44.07 278 TRP B CA 1
ATOM 4155 C C . TRP B 2 157 ? 17.852 66.572 2.259 1.00 41.18 278 TRP B C 1
ATOM 4156 O O . TRP B 2 157 ? 17.893 67.782 2.020 1.00 36.21 278 TRP B O 1
ATOM 4177 N N . PHE B 2 158 ? 17.797 65.655 1.289 1.00 44.47 279 PHE B N 1
ATOM 4178 C CA . PHE B 2 158 ? 17.710 66.037 -0.116 1.00 41.13 279 PHE B CA 1
ATOM 4179 C C . PHE B 2 158 ? 16.756 65.115 -0.867 1.00 37.08 279 PHE B C 1
ATOM 4180 O O . PHE B 2 158 ? 16.475 63.989 -0.449 1.00 37.80 279 PHE B O 1
ATOM 4197 N N . LEU B 2 159 ? 16.254 65.626 -1.990 1.00 32.43 280 LEU B N 1
ATOM 4198 C CA . LEU B 2 159 ? 15.398 64.882 -2.904 1.00 31.93 280 LEU B CA 1
ATOM 4199 C C . LEU B 2 159 ? 15.898 65.105 -4.323 1.00 33.93 280 LEU B C 1
ATOM 4200 O O . LEU B 2 159 ? 16.220 66.237 -4.699 1.00 32.19 280 LEU B O 1
ATOM 4216 N N . VAL B 2 160 ? 15.978 64.025 -5.100 1.00 34.13 281 VAL B N 1
ATOM 4217 C CA . VAL B 2 160 ? 16.448 64.074 -6.481 1.00 32.23 281 VAL B CA 1
ATOM 4218 C C . VAL B 2 160 ? 15.474 63.305 -7.362 1.00 32.04 281 VAL B C 1
ATOM 4219 O O . VAL B 2 160 ? 15.094 62.174 -7.038 1.00 35.59 281 VAL B O 1
ATOM 4232 N N . GLU B 2 161 ? 15.108 63.895 -8.495 1.00 33.58 282 GLU B N 1
ATOM 4233 C CA . GLU B 2 161 ? 14.196 63.240 -9.415 1.00 36.82 282 GLU B CA 1
ATOM 4234 C C . GLU B 2 161 ? 14.551 63.637 -10.843 1.00 34.81 282 GLU B C 1
ATOM 4235 O O . GLU B 2 161 ? 15.002 64.755 -11.096 1.00 37.70 282 GLU B O 1
ATOM 4247 N N . THR B 2 162 ? 14.349 62.704 -11.781 1.00 30.93 283 THR B N 1
ATOM 4248 C CA . THR B 2 162 ? 14.576 62.984 -13.195 1.00 28.35 283 THR B CA 1
ATOM 4249 C C . THR B 2 162 ? 13.280 62.700 -13.943 1.00 28.43 283 THR B C 1
ATOM 4250 O O . THR B 2 162 ? 12.246 63.255 -13.584 1.00 32.77 283 THR B O 1
ATOM 4261 N N . ASN B 2 163 ? 13.311 61.850 -14.976 1.00 30.65 284 ASN B N 1
ATOM 4262 C CA . ASN B 2 163 ? 12.206 61.675 -15.904 1.00 30.14 284 ASN B CA 1
ATOM 4263 C C . ASN B 2 163 ? 11.564 60.294 -15.871 1.00 28.32 284 ASN B C 1
ATOM 4264 O O . ASN B 2 163 ? 10.538 60.099 -16.530 1.00 33.29 284 ASN B O 1
ATOM 4275 N N . PHE B 2 164 ? 12.136 59.326 -15.170 1.00 28.87 285 PHE B N 1
ATOM 4276 C CA . PHE B 2 164 ? 11.713 57.939 -15.312 1.00 31.78 285 PHE B CA 1
ATOM 4277 C C . PHE B 2 164 ? 11.265 57.366 -13.970 1.00 38.95 285 PHE B C 1
ATOM 4278 O O . PHE B 2 164 ? 11.257 58.048 -12.944 1.00 38.84 285 PHE B O 1
ATOM 4295 N N . ASP B 2 165 ? 10.848 56.097 -14.009 1.00 49.20 286 ASP B N 1
ATOM 4296 C CA . ASP B 2 165 ? 10.489 55.332 -12.817 1.00 55.42 286 ASP B CA 1
ATOM 4297 C C . ASP B 2 165 ? 10.941 53.884 -13.008 1.00 50.68 286 ASP B C 1
ATOM 4298 O O . ASP B 2 165 ? 11.467 53.508 -14.061 1.00 51.90 286 ASP B O 1
ATOM 4307 N N . ASN B 2 166 ? 10.744 53.073 -11.974 1.00 43.66 287 ASN B N 1
ATOM 4308 C CA . ASN B 2 166 ? 11.028 51.626 -12.015 1.00 43.84 287 ASN B CA 1
ATOM 4309 C C . ASN B 2 166 ? 12.506 51.429 -12.371 1.00 43.60 287 ASN B C 1
ATOM 4310 O O . ASN B 2 166 ? 13.359 52.207 -11.917 1.00 45.96 287 ASN B O 1
ATOM 4321 N N . TRP B 2 167 ? 12.839 50.404 -13.157 1.00 40.65 288 TRP B N 1
ATOM 4322 C CA . TRP B 2 167 ? 14.237 50.102 -13.446 1.00 36.82 288 TRP B CA 1
ATOM 4323 C C . TRP B 2 167 ? 14.951 51.301 -14.052 1.00 35.44 288 TRP B C 1
ATOM 4324 O O . TRP B 2 167 ? 16.088 51.610 -13.677 1.00 35.70 288 TRP B O 1
ATOM 4345 N N . LYS B 2 168 ? 14.311 51.976 -15.008 1.00 39.00 289 LYS B N 1
ATOM 4346 C CA . LYS B 2 168 ? 14.990 53.052 -15.721 1.00 41.44 289 LYS B CA 1
ATOM 4347 C C . LYS B 2 168 ? 15.366 54.187 -14.779 1.00 41.23 289 LYS B C 1
ATOM 4348 O O . LYS B 2 168 ? 16.397 54.839 -14.976 1.00 44.76 289 LYS B O 1
ATOM 4367 N N . LYS B 2 169 ? 14.547 54.441 -13.759 1.00 38.39 290 LYS B N 1
ATOM 4368 C CA . LYS B 2 169 ? 14.888 55.451 -12.765 1.00 40.05 290 LYS B CA 1
ATOM 4369 C C . LYS B 2 169 ? 16.137 55.053 -11.989 1.00 43.84 290 LYS B C 1
ATOM 4370 O O . LYS B 2 169 ? 17.095 55.829 -11.888 1.00 47.17 290 LYS B O 1
ATOM 4389 N N . GLN B 2 170 ? 16.146 53.837 -11.436 1.00 41.29 291 GLN B N 1
ATOM 4390 C CA . GLN B 2 170 ? 17.260 53.404 -10.599 1.00 40.36 291 GLN B CA 1
ATOM 4391 C C . GLN B 2 170 ? 18.569 53.331 -11.370 1.00 41.60 291 GLN B C 1
ATOM 4392 O O . GLN B 2 170 ? 19.640 53.384 -10.756 1.00 47.45 291 GLN B O 1
ATOM 4406 N N . GLY B 2 171 ? 18.513 53.208 -12.691 1.00 38.92 292 GLY B N 1
ATOM 4407 C CA . GLY B 2 171 ? 19.695 53.171 -13.524 1.00 39.71 292 GLY B CA 1
ATOM 4408 C C . GLY B 2 171 ? 20.035 54.476 -14.213 1.00 42.24 292 GLY B C 1
ATOM 4409 O O . GLY B 2 171 ? 20.916 54.484 -15.080 1.00 43.05 292 GLY B O 1
ATOM 4413 N N . ASP B 2 172 ? 19.362 55.573 -13.870 1.00 46.40 293 ASP B N 1
ATOM 4414 C CA . ASP B 2 172 ? 19.636 56.865 -14.492 1.00 44.94 293 ASP B CA 1
ATOM 4415 C C . ASP B 2 172 ? 20.939 57.436 -13.944 1.00 48.22 293 ASP B C 1
ATOM 4416 O O . ASP B 2 172 ? 21.045 57.735 -12.749 1.00 51.11 293 ASP B O 1
ATOM 4425 N N . ASP B 2 173 ? 21.932 57.589 -14.820 1.00 49.18 294 ASP B N 1
ATOM 4426 C CA . ASP B 2 173 ? 23.237 58.064 -14.380 1.00 54.89 294 ASP B CA 1
ATOM 4427 C C . ASP B 2 173 ? 23.168 59.489 -13.844 1.00 50.02 294 ASP B C 1
ATOM 4428 O O . ASP B 2 173 ? 23.954 59.857 -12.963 1.00 51.79 294 ASP B O 1
ATOM 4437 N N . ARG B 2 174 ? 22.260 60.310 -14.377 1.00 40.33 295 ARG B N 1
ATOM 4438 C CA . ARG B 2 174 ? 22.072 61.657 -13.846 1.00 36.00 295 ARG B CA 1
ATOM 4439 C C . ARG B 2 174 ? 21.623 61.612 -12.392 1.00 35.75 295 ARG B C 1
ATOM 4440 O O . ARG B 2 174 ? 22.147 62.341 -11.542 1.00 33.19 295 ARG B O 1
ATOM 4461 N N . ARG B 2 175 ? 20.635 60.768 -12.092 1.00 37.06 296 ARG B N 1
ATOM 4462 C CA . ARG B 2 175 ? 20.118 60.691 -10.730 1.00 38.53 296 ARG B CA 1
ATOM 4463 C C . ARG B 2 175 ? 21.133 60.063 -9.785 1.00 37.24 296 ARG B C 1
ATOM 4464 O O . ARG B 2 175 ? 21.315 60.538 -8.659 1.00 36.87 296 ARG B O 1
ATOM 4485 N N . ILE B 2 176 ? 21.812 59.003 -10.226 1.00 35.03 297 ILE B N 1
ATOM 4486 C CA . ILE B 2 176 ? 22.800 58.338 -9.376 1.00 38.01 297 ILE B CA 1
ATOM 4487 C C . ILE B 2 176 ? 23.933 59.295 -9.026 1.00 35.40 297 ILE B C 1
ATOM 4488 O O . ILE B 2 176 ? 24.356 59.392 -7.867 1.00 32.79 297 ILE B O 1
ATOM 4504 N N . THR B 2 177 ? 24.456 60.002 -10.027 1.00 37.26 298 THR B N 1
ATOM 4505 C CA . THR B 2 177 ? 25.580 60.899 -9.792 1.00 39.43 298 THR B CA 1
ATOM 4506 C C . THR B 2 177 ? 25.203 62.016 -8.829 1.00 39.41 298 THR B C 1
ATOM 4507 O O . THR B 2 177 ? 25.954 62.327 -7.897 1.00 46.07 298 THR B O 1
ATOM 4518 N N . ALA B 2 178 ? 24.037 62.631 -9.034 1.00 33.43 299 ALA B N 1
ATOM 4519 C CA . ALA B 2 178 ? 23.626 63.730 -8.168 1.00 32.89 299 ALA B CA 1
ATOM 4520 C C . ALA B 2 178 ? 23.491 63.273 -6.722 1.00 32.11 299 ALA B C 1
ATOM 4521 O O . ALA B 2 178 ? 23.834 64.017 -5.796 1.00 33.13 299 ALA B O 1
ATOM 4528 N N . ILE B 2 179 ? 23.003 62.049 -6.504 1.00 36.25 300 ILE B N 1
ATOM 4529 C CA . ILE B 2 179 ? 22.856 61.549 -5.139 1.00 39.44 300 ILE B CA 1
ATOM 4530 C C . ILE B 2 179 ? 24.220 61.306 -4.514 1.00 41.75 300 ILE B C 1
ATOM 4531 O O . ILE B 2 179 ? 24.443 61.623 -3.340 1.00 42.38 300 ILE B O 1
ATOM 4547 N N . GLN B 2 180 ? 25.150 60.737 -5.280 1.00 49.52 301 GLN B N 1
ATOM 4548 C CA . GLN B 2 180 ? 26.505 60.551 -4.777 1.00 54.76 301 GLN B CA 1
ATOM 4549 C C . GLN B 2 180 ? 27.136 61.891 -4.430 1.00 50.97 301 GLN B C 1
ATOM 4550 O O . GLN B 2 180 ? 27.766 62.040 -3.376 1.00 51.35 301 GLN B O 1
ATOM 4564 N N . LYS B 2 181 ? 26.964 62.885 -5.302 1.00 44.59 302 LYS B N 1
ATOM 4565 C CA . LYS B 2 181 ? 27.611 64.171 -5.089 1.00 42.01 302 LYS B CA 1
ATOM 4566 C C . LYS B 2 181 ? 27.035 64.885 -3.871 1.00 43.55 302 LYS B C 1
ATOM 4567 O O . LYS B 2 181 ? 27.780 65.500 -3.098 1.00 47.31 302 LYS B O 1
ATOM 4586 N N . LEU B 2 182 ? 25.719 64.802 -3.669 1.00 41.01 303 LEU B N 1
ATOM 4587 C CA . LEU B 2 182 ? 25.119 65.403 -2.482 1.00 41.59 303 LEU B CA 1
ATOM 4588 C C . LEU B 2 182 ? 25.652 64.757 -1.209 1.00 44.11 303 LEU B C 1
ATOM 4589 O O . LEU B 2 182 ? 25.893 65.441 -0.206 1.00 47.66 303 LEU B O 1
ATOM 4605 N N . LYS B 2 183 ? 25.848 63.439 -1.231 1.00 42.65 304 LYS B N 1
ATOM 4606 C CA . LYS B 2 183 ? 26.389 62.758 -0.061 1.00 44.92 304 LYS B CA 1
ATOM 4607 C C . LYS B 2 183 ? 27.837 63.156 0.187 1.00 50.19 304 LYS B C 1
ATOM 4608 O O . LYS B 2 183 ? 28.250 63.313 1.341 1.00 48.87 304 LYS B O 1
ATOM 4627 N N . GLU B 2 184 ? 28.624 63.328 -0.880 1.00 59.67 305 GLU B N 1
ATOM 4628 C CA . GLU B 2 184 ? 30.014 63.747 -0.722 1.00 62.74 305 GLU B CA 1
ATOM 4629 C C . GLU B 2 184 ? 30.093 65.120 -0.069 1.00 58.39 305 GLU B C 1
ATOM 4630 O O . GLU B 2 184 ? 30.858 65.328 0.879 1.00 63.00 305 GLU B O 1
ATOM 4642 N N . LEU B 2 185 ? 29.318 66.081 -0.580 1.00 50.40 306 LEU B N 1
ATOM 4643 C CA . LEU B 2 185 ? 29.356 67.431 -0.032 1.00 48.91 306 LEU B CA 1
ATOM 4644 C C . LEU B 2 185 ? 28.798 67.470 1.381 1.00 48.68 306 LEU B C 1
ATOM 4645 O O . LEU B 2 185 ? 29.255 68.271 2.206 1.00 49.73 306 LEU B O 1
ATOM 4661 N N . GLY B 2 186 ? 27.831 66.615 1.681 1.00 43.10 307 GLY B N 1
ATOM 4662 C CA . GLY B 2 186 ? 27.274 66.526 3.011 1.00 45.22 307 GLY B CA 1
ATOM 4663 C C . GLY B 2 186 ? 26.261 67.620 3.299 1.00 44.71 307 GLY B C 1
ATOM 4664 O O . GLY B 2 186 ? 26.260 68.694 2.698 1.00 42.12 307 GLY B O 1
ATOM 4668 N N . ARG B 2 187 ? 25.401 67.340 4.279 1.00 46.62 308 ARG B N 1
ATOM 4669 C CA . ARG B 2 187 ? 24.325 68.268 4.599 1.00 46.89 308 ARG B CA 1
ATOM 4670 C C . ARG B 2 187 ? 24.871 69.578 5.150 1.00 53.44 308 ARG B C 1
ATOM 4671 O O . ARG B 2 187 ? 24.411 70.659 4.762 1.00 49.97 308 ARG B O 1
ATOM 4692 N N . ARG B 2 188 ? 25.847 69.506 6.053 1.00 63.51 309 ARG B N 1
ATOM 4693 C CA . ARG B 2 188 ? 26.323 70.702 6.734 1.00 68.59 309 ARG B CA 1
ATOM 4694 C C . ARG B 2 188 ? 27.011 71.641 5.751 1.00 65.45 309 ARG B C 1
ATOM 4695 O O . ARG B 2 188 ? 27.785 71.212 4.890 1.00 66.63 309 ARG B O 1
ATOM 4716 N N . ASN B 2 189 ? 26.710 72.934 5.882 1.00 59.31 310 ASN B N 1
ATOM 4717 C CA . ASN B 2 189 ? 27.284 73.987 5.048 1.00 57.96 310 ASN B CA 1
ATOM 4718 C C . ASN B 2 189 ? 26.927 73.833 3.574 1.00 55.10 310 ASN B C 1
ATOM 4719 O O . ASN B 2 189 ? 27.589 74.420 2.711 1.00 54.71 310 ASN B O 1
ATOM 4730 N N . PHE B 2 190 ? 25.884 73.072 3.258 1.00 51.00 311 PHE B N 1
ATOM 4731 C CA . PHE B 2 190 ? 25.426 72.965 1.881 1.00 46.49 311 PHE B CA 1
ATOM 4732 C C . PHE B 2 190 ? 24.673 74.237 1.516 1.00 47.18 311 PHE B C 1
ATOM 4733 O O . PHE B 2 190 ? 23.680 74.587 2.164 1.00 47.76 311 PHE B O 1
ATOM 4750 N N . ASP B 2 191 ? 25.157 74.937 0.495 1.00 48.88 312 ASP B N 1
ATOM 4751 C CA . ASP B 2 191 ? 24.554 76.197 0.090 1.00 50.42 312 ASP B CA 1
ATOM 4752 C C . ASP B 2 191 ? 24.313 76.207 -1.411 1.00 47.86 312 ASP B C 1
ATOM 4753 O O . ASP B 2 191 ? 24.454 75.177 -2.079 1.00 47.78 312 ASP B O 1
ATOM 4762 N N . GLU B 2 192 ? 23.947 77.368 -1.950 1.00 44.05 313 GLU B N 1
ATOM 4763 C CA . GLU B 2 192 ? 23.662 77.456 -3.375 1.00 43.70 313 GLU B CA 1
ATOM 4764 C C . GLU B 2 192 ? 24.891 77.138 -4.222 1.00 42.15 313 GLU B C 1
ATOM 4765 O O . GLU B 2 192 ? 24.758 76.586 -5.321 1.00 40.64 313 GLU B O 1
ATOM 4777 N N . LYS B 2 193 ? 26.090 77.469 -3.735 1.00 40.53 314 LYS B N 1
ATOM 4778 C CA . LYS B 2 193 ? 27.298 77.127 -4.480 1.00 40.11 314 LYS B CA 1
ATOM 4779 C C . LYS B 2 193 ? 27.550 75.625 -4.478 1.00 41.00 314 LYS B C 1
ATOM 4780 O O . LYS B 2 193 ? 28.112 75.092 -5.443 1.00 40.44 314 LYS B O 1
ATOM 4799 N N . SER B 2 194 ? 27.142 74.930 -3.413 1.00 42.29 315 SER B N 1
ATOM 4800 C CA . SER B 2 194 ? 27.182 73.472 -3.423 1.00 40.43 315 SER B CA 1
ATOM 4801 C C . SER B 2 194 ? 26.242 72.915 -4.483 1.00 40.65 315 SER B C 1
ATOM 4802 O O . SER B 2 194 ? 26.579 71.951 -5.178 1.00 42.58 315 SER B O 1
ATOM 4810 N N . MET B 2 195 ? 25.050 73.505 -4.610 1.00 36.92 316 MET B N 1
ATOM 4811 C CA . MET B 2 195 ? 24.108 73.070 -5.635 1.00 30.89 316 MET B CA 1
ATOM 4812 C C . MET B 2 195 ? 24.683 73.278 -7.033 1.00 30.20 316 MET B C 1
ATOM 4813 O O . MET B 2 195 ? 24.433 72.480 -7.943 1.00 30.31 316 MET B O 1
ATOM 4827 N N . VAL B 2 196 ? 25.445 74.353 -7.229 1.00 34.14 317 VAL B N 1
ATOM 4828 C CA . VAL B 2 196 ? 26.093 74.584 -8.518 1.00 35.37 317 VAL B CA 1
ATOM 4829 C C . VAL B 2 196 ? 27.092 73.473 -8.827 1.00 38.61 317 VAL B C 1
ATOM 4830 O O . VAL B 2 196 ? 27.229 73.046 -9.980 1.00 34.93 317 VAL B O 1
ATOM 4843 N N . GLU B 2 197 ? 27.847 73.027 -7.817 1.00 44.28 318 GLU B N 1
ATOM 4844 C CA . GLU B 2 197 ? 28.786 71.929 -8.033 1.00 44.35 318 GLU B CA 1
ATOM 4845 C C . GLU B 2 197 ? 28.056 70.648 -8.418 1.00 40.29 318 GLU B C 1
ATOM 4846 O O . GLU B 2 197 ? 28.508 69.914 -9.303 1.00 44.53 318 GLU B O 1
ATOM 4858 N N . VAL B 2 198 ? 26.929 70.361 -7.760 1.00 33.36 319 VAL B N 1
ATOM 4859 C CA . VAL B 2 198 ? 26.152 69.165 -8.080 1.00 30.73 319 VAL B CA 1
ATOM 4860 C C . VAL B 2 198 ? 25.613 69.250 -9.503 1.00 28.47 319 VAL B C 1
ATOM 4861 O O . VAL B 2 198 ? 25.819 68.346 -10.322 1.00 27.40 319 VAL B O 1
ATOM 4874 N N . LEU B 2 199 ? 24.911 70.341 -9.819 1.00 27.83 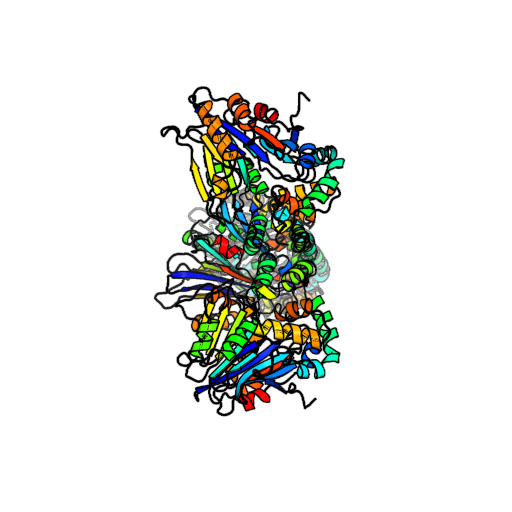320 LEU B N 1
ATOM 4875 C CA . LEU B 2 199 ? 24.275 70.467 -11.128 1.00 28.66 320 LEU B CA 1
ATOM 4876 C C . LEU B 2 199 ? 25.280 70.480 -12.277 1.00 27.55 320 LEU B C 1
ATOM 4877 O O . LEU B 2 199 ? 24.901 70.176 -13.415 1.00 26.49 320 LEU B O 1
ATOM 4893 N N . SER B 2 200 ? 26.542 70.810 -12.012 1.00 28.75 321 SER B N 1
ATOM 4894 C CA . SER B 2 200 ? 27.568 70.876 -13.047 1.00 30.17 321 SER B CA 1
ATOM 4895 C C . SER B 2 200 ? 28.339 69.572 -13.211 1.00 31.30 321 SER B C 1
ATOM 4896 O O . SER B 2 200 ? 29.190 69.486 -14.101 1.00 32.43 321 SER B O 1
ATOM 4904 N N . THR B 2 201 ? 28.073 68.566 -12.377 1.00 31.02 322 THR B N 1
ATOM 4905 C CA . THR B 2 201 ? 28.760 67.287 -12.482 1.00 30.96 322 THR B CA 1
ATOM 4906 C C . THR B 2 201 ? 28.225 66.487 -13.661 1.00 33.09 322 THR B C 1
ATOM 4907 O O . THR B 2 201 ? 27.015 66.423 -13.893 1.00 33.09 322 THR B O 1
ATOM 4918 N N . VAL B 2 202 ? 29.140 65.886 -14.413 1.00 35.79 323 VAL B N 1
ATOM 4919 C CA . VAL B 2 202 ? 28.760 65.021 -15.516 1.00 36.31 323 VAL B CA 1
ATOM 4920 C C . VAL B 2 202 ? 28.307 63.684 -14.927 1.00 34.77 323 VAL B C 1
ATOM 4921 O O . VAL B 2 202 ? 28.960 63.162 -14.022 1.00 35.31 323 VAL B O 1
ATOM 4934 N N . PRO B 2 203 ? 27.192 63.119 -15.428 1.00 29.17 324 PRO B N 1
ATOM 4935 C CA . PRO B 2 203 ? 26.323 63.536 -16.533 1.00 27.24 324 PRO B CA 1
ATOM 4936 C C . PRO B 2 203 ? 25.056 64.294 -16.116 1.00 28.78 324 PRO B C 1
ATOM 4937 O O . PRO B 2 203 ? 24.141 64.407 -16.939 1.00 28.62 324 PRO B O 1
ATOM 4948 N N . VAL B 2 204 ? 24.984 64.782 -14.873 1.00 29.73 325 VAL B N 1
ATOM 4949 C CA . VAL B 2 204 ? 23.885 65.675 -14.496 1.00 29.79 325 VAL B CA 1
ATOM 4950 C C . VAL B 2 204 ? 23.825 66.840 -15.477 1.00 27.69 325 VAL B C 1
ATOM 4951 O O . VAL B 2 204 ? 22.760 67.199 -15.994 1.00 24.99 325 VAL B O 1
ATOM 4964 N N . ARG B 2 205 ? 24.977 67.452 -15.736 1.00 30.39 326 ARG B N 1
ATOM 4965 C CA . ARG B 2 205 ? 25.177 68.274 -16.919 1.00 32.00 326 ARG B CA 1
ATOM 4966 C C . ARG B 2 205 ? 25.618 67.360 -18.053 1.00 28.75 326 ARG B C 1
ATOM 4967 O O . ARG B 2 205 ? 26.475 66.495 -17.859 1.00 33.07 326 ARG B O 1
ATOM 4988 N N . ASN B 2 206 ? 25.032 67.548 -19.234 1.00 26.50 327 ASN B N 1
ATOM 4989 C CA . ASN B 2 206 ? 25.302 66.666 -20.362 1.00 24.47 327 ASN B CA 1
ATOM 4990 C C . ASN B 2 206 ? 25.055 67.428 -21.661 1.00 27.68 327 ASN B C 1
ATOM 4991 O O . ASN B 2 206 ? 24.769 68.627 -21.657 1.00 32.70 327 ASN B O 1
ATOM 5002 N N . ASN B 2 207 ? 25.184 66.718 -22.785 1.00 39.03 328 ASN B N 1
ATOM 5003 C CA . ASN B 2 207 ? 25.092 67.363 -24.094 1.00 44.75 328 ASN B CA 1
ATOM 5004 C C . ASN B 2 207 ? 23.721 67.986 -24.338 1.00 39.26 328 ASN B C 1
ATOM 5005 O O . ASN B 2 207 ? 23.603 68.923 -25.137 1.00 39.73 328 ASN B O 1
ATOM 5016 N N . LEU B 2 208 ? 22.675 67.473 -23.695 1.00 32.34 329 LEU B N 1
ATOM 5017 C CA . LEU B 2 208 ? 21.327 67.987 -23.906 1.00 30.45 329 LEU B CA 1
ATOM 5018 C C . LEU B 2 208 ? 20.932 69.065 -22.910 1.00 27.75 329 LEU B C 1
ATOM 5019 O O . LEU B 2 208 ? 19.844 69.632 -23.038 1.00 29.78 329 LEU B O 1
ATOM 5035 N N . THR B 2 209 ? 21.781 69.378 -21.936 1.00 26.21 330 THR B N 1
ATOM 5036 C CA . THR B 2 209 ? 21.414 70.348 -20.914 1.00 24.96 330 THR B CA 1
ATOM 5037 C C . THR B 2 209 ? 21.343 71.745 -21.524 1.00 24.77 330 THR B C 1
ATOM 5038 O O . THR B 2 209 ? 22.330 72.239 -22.078 1.00 25.14 330 THR B O 1
ATOM 5049 N N . VAL B 2 210 ? 20.165 72.368 -21.436 1.00 25.55 331 VAL B N 1
ATOM 5050 C CA . VAL B 2 210 ? 19.986 73.726 -21.945 1.00 26.35 331 VAL B CA 1
ATOM 5051 C C . VAL B 2 210 ? 20.463 74.747 -20.923 1.00 29.38 331 VAL B C 1
ATOM 5052 O O . VAL B 2 210 ? 21.303 75.606 -21.219 1.00 30.15 331 VAL B O 1
ATOM 5065 N N . PHE B 2 211 ? 19.919 74.683 -19.709 1.00 29.73 332 PHE B N 1
ATOM 5066 C CA . PHE B 2 211 ? 20.323 75.597 -18.655 1.00 29.42 332 PHE B CA 1
ATOM 5067 C C . PHE B 2 211 ? 20.386 74.872 -17.322 1.00 26.31 332 PHE B C 1
ATOM 5068 O O . PHE B 2 211 ? 19.798 73.806 -17.132 1.00 25.29 332 PHE B O 1
ATOM 5085 N N . SER B 2 212 ? 21.110 75.490 -16.397 1.00 31.95 333 SER B N 1
ATOM 5086 C CA . SER B 2 212 ? 21.152 75.098 -14.997 1.00 34.04 333 SER B CA 1
ATOM 5087 C C . SER B 2 212 ? 20.739 76.308 -14.172 1.00 32.03 333 SER B C 1
ATOM 5088 O O . SER B 2 212 ? 21.149 77.432 -14.474 1.00 35.15 333 SER B O 1
ATOM 5096 N N . THR B 2 213 ? 19.931 76.084 -13.134 1.00 27.30 334 THR B N 1
ATOM 5097 C CA . THR B 2 213 ? 19.430 77.174 -12.312 1.00 27.99 334 THR B CA 1
ATOM 5098 C C . THR B 2 213 ? 19.385 76.744 -10.854 1.00 28.25 334 THR B C 1
ATOM 5099 O O . THR B 2 213 ? 19.302 75.556 -10.531 1.00 27.73 334 THR B O 1
ATOM 5110 N N . VAL B 2 214 ? 19.460 77.737 -9.974 1.00 29.15 335 VAL B N 1
ATOM 5111 C CA . VAL B 2 214 ? 19.337 77.532 -8.539 1.00 29.62 335 VAL B CA 1
ATOM 5112 C C . VAL B 2 214 ? 18.326 78.536 -8.011 1.00 30.90 335 VAL B C 1
ATOM 5113 O O . VAL B 2 214 ? 18.328 79.706 -8.412 1.00 30.69 335 VAL B O 1
ATOM 5126 N N . MET B 2 215 ? 17.469 78.079 -7.107 1.00 33.34 336 MET B N 1
ATOM 5127 C CA . MET B 2 215 ? 16.446 78.916 -6.499 1.00 33.46 336 MET B CA 1
ATOM 5128 C C . MET B 2 215 ? 16.470 78.691 -4.998 1.00 37.11 336 MET B C 1
ATOM 5129 O O . MET B 2 215 ? 16.489 77.544 -4.539 1.00 37.46 336 MET B O 1
ATOM 5143 N N . VAL B 2 216 ? 16.503 79.782 -4.242 1.00 39.15 337 VAL B N 1
ATOM 5144 C CA . VAL B 2 216 ? 16.394 79.730 -2.789 1.00 37.63 337 VAL B CA 1
ATOM 5145 C C . VAL B 2 216 ? 15.242 80.643 -2.393 1.00 39.13 337 VAL B C 1
ATOM 5146 O O . VAL B 2 216 ? 15.466 81.824 -2.097 1.00 43.04 337 VAL B O 1
ATOM 5159 N N . PRO B 2 217 ? 13.999 80.162 -2.391 1.00 39.44 338 PRO B N 1
ATOM 5160 C CA . PRO B 2 217 ? 12.874 81.064 -2.099 1.00 38.48 338 PRO B CA 1
ATOM 5161 C C . PRO B 2 217 ? 12.933 81.686 -0.716 1.00 39.30 338 PRO B C 1
ATOM 5162 O O . PRO B 2 217 ? 12.359 82.762 -0.515 1.00 39.37 338 PRO B O 1
ATOM 5173 N N . GLY B 2 218 ? 13.619 81.061 0.239 1.00 39.57 339 GLY B N 1
ATOM 5174 C CA . GLY B 2 218 ? 13.682 81.598 1.586 1.00 43.07 339 GLY B CA 1
ATOM 5175 C C . GLY B 2 218 ? 14.564 82.819 1.747 1.00 46.87 339 GLY B C 1
ATOM 5176 O O . GLY B 2 218 ? 14.506 83.461 2.801 1.00 50.71 339 GLY B O 1
ATOM 5180 N N . LEU B 2 219 ? 15.379 83.146 0.748 1.00 44.88 340 LEU B N 1
ATOM 5181 C CA . LEU B 2 219 ? 16.265 84.291 0.860 1.00 45.05 340 LEU B CA 1
ATOM 5182 C C . LEU B 2 219 ? 15.455 85.583 0.981 1.00 47.38 340 LEU B C 1
ATOM 5183 O O . LEU B 2 219 ? 14.374 85.709 0.397 1.00 45.89 340 LEU B O 1
ATOM 5199 N N . PRO B 2 220 ? 15.961 86.571 1.721 1.00 55.02 341 PRO B N 1
ATOM 5200 C CA . PRO B 2 220 ? 15.287 87.879 1.740 1.00 55.39 341 PRO B CA 1
ATOM 5201 C C . PRO B 2 220 ? 15.314 88.589 0.398 1.00 54.77 341 PRO B C 1
ATOM 5202 O O . PRO B 2 220 ? 14.519 89.513 0.187 1.00 54.19 341 PRO B O 1
ATOM 5213 N N . ASP B 2 221 ? 16.200 88.192 -0.509 1.00 58.69 342 ASP B N 1
ATOM 5214 C CA . ASP B 2 221 ? 16.290 88.755 -1.849 1.00 62.22 342 ASP B CA 1
ATOM 5215 C C . ASP B 2 221 ? 16.190 87.650 -2.896 1.00 58.28 342 ASP B C 1
ATOM 5216 O O . ASP B 2 221 ? 16.913 87.644 -3.897 1.00 53.81 342 ASP B O 1
ATOM 5225 N N . SER B 2 222 ? 15.280 86.696 -2.670 1.00 56.46 343 SER B N 1
ATOM 5226 C CA . SER B 2 222 ? 15.195 85.522 -3.536 1.00 50.08 343 SER B CA 1
ATOM 5227 C C . SER B 2 222 ? 14.963 85.922 -4.985 1.00 47.26 343 SER B C 1
ATOM 5228 O O . SER B 2 222 ? 15.509 85.297 -5.902 1.00 47.10 343 SER B O 1
ATOM 5236 N N . ALA B 2 223 ? 14.159 86.962 -5.216 1.00 45.09 344 ALA B N 1
ATOM 5237 C CA . ALA B 2 223 ? 13.921 87.410 -6.583 1.00 43.97 344 ALA B CA 1
ATOM 5238 C C . ALA B 2 223 ? 15.205 87.918 -7.224 1.00 44.40 344 ALA B C 1
ATOM 5239 O O . ALA B 2 223 ? 15.495 87.599 -8.381 1.00 46.55 344 ALA B O 1
ATOM 5246 N N . ASP B 2 224 ? 16.001 88.688 -6.478 1.00 47.95 345 ASP B N 1
ATOM 5247 C CA . ASP B 2 224 ? 17.258 89.191 -7.021 1.00 48.67 345 ASP B CA 1
ATOM 5248 C C . ASP B 2 224 ? 18.212 88.048 -7.332 1.00 44.53 345 ASP B C 1
ATOM 5249 O O . ASP B 2 224 ? 18.916 88.074 -8.349 1.00 46.21 345 ASP B O 1
ATOM 5258 N N . TYR B 2 225 ? 18.254 87.038 -6.464 1.00 41.00 346 TYR B N 1
ATOM 5259 C CA . TYR B 2 225 ? 19.127 85.892 -6.692 1.00 40.12 346 TYR B CA 1
ATOM 5260 C C . TYR B 2 225 ? 18.712 85.118 -7.939 1.00 41.94 346 TYR B C 1
ATOM 5261 O O . TYR B 2 225 ? 19.537 84.845 -8.820 1.00 40.08 346 TYR B O 1
ATOM 5279 N N . PHE B 2 226 ? 17.432 84.744 -8.022 1.00 41.26 347 PHE B N 1
ATOM 5280 C CA . PHE B 2 226 ? 16.944 83.963 -9.153 1.00 35.93 347 PHE B CA 1
ATOM 5281 C C . PHE B 2 226 ? 17.186 84.670 -10.480 1.00 37.72 347 PHE B C 1
ATOM 5282 O O . PHE B 2 226 ? 17.364 84.011 -11.512 1.00 41.12 347 PHE B O 1
ATOM 5299 N N . ARG B 2 227 ? 17.190 86.005 -10.476 1.00 37.58 348 ARG B N 1
ATOM 5300 C CA . ARG B 2 227 ? 17.364 86.784 -11.698 1.00 38.55 348 ARG B CA 1
ATOM 5301 C C . ARG B 2 227 ? 18.768 86.672 -12.279 1.00 38.32 348 ARG B C 1
ATOM 5302 O O . ARG B 2 227 ? 18.978 87.077 -13.428 1.00 37.82 348 ARG B O 1
ATOM 5323 N N . GLN B 2 228 ? 19.729 86.143 -11.519 1.00 37.99 349 GLN B N 1
ATOM 5324 C CA . GLN B 2 228 ? 21.111 86.041 -11.971 1.00 39.21 349 GLN B CA 1
ATOM 5325 C C . G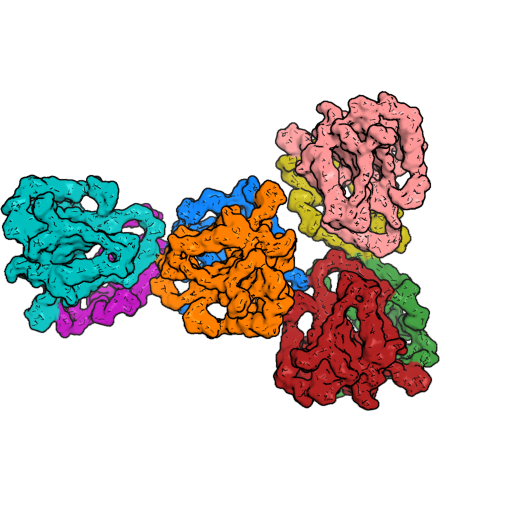LN B 2 228 ? 21.712 84.660 -11.735 1.00 40.01 349 GLN B C 1
ATOM 5326 O O . GLN B 2 228 ? 22.909 84.473 -11.981 1.00 35.32 349 GLN B O 1
ATOM 5340 N N . SER B 2 229 ? 20.921 83.693 -11.263 1.00 43.94 350 SER B N 1
ATOM 5341 C CA . SER B 2 229 ? 21.429 82.375 -10.903 1.00 43.72 350 SER B CA 1
ATOM 5342 C C . SER B 2 229 ? 21.375 81.359 -12.043 1.00 42.48 350 SER B C 1
ATOM 5343 O O . SER B 2 229 ? 21.903 80.253 -11.889 1.00 43.39 350 SER B O 1
ATOM 5351 N N . THR B 2 230 ? 20.755 81.685 -13.170 1.00 39.76 351 THR B N 1
ATOM 5352 C CA . THR B 2 230 ? 20.623 80.726 -14.256 1.00 34.79 351 THR B CA 1
ATOM 5353 C C . THR B 2 230 ? 21.799 80.819 -15.213 1.00 32.98 351 THR B C 1
ATOM 5354 O O . THR B 2 230 ? 22.314 81.904 -15.487 1.00 33.28 351 THR B O 1
ATOM 5365 N N . TRP B 2 231 ? 22.194 79.665 -15.741 1.00 35.64 352 TRP B N 1
ATOM 5366 C CA . TRP B 2 231 ? 23.372 79.526 -16.586 1.00 33.42 352 TRP B CA 1
ATOM 5367 C C . TRP B 2 231 ? 22.969 78.769 -17.840 1.00 30.61 352 TRP B C 1
ATOM 5368 O O . TRP B 2 231 ? 22.550 77.610 -17.760 1.00 31.31 352 TRP B O 1
ATOM 5389 N N . ILE B 2 232 ? 23.069 79.423 -18.988 1.00 29.23 353 ILE B N 1
ATOM 5390 C CA . ILE B 2 232 ? 22.827 78.765 -20.265 1.00 32.26 353 ILE B CA 1
ATOM 5391 C C . ILE B 2 232 ? 24.130 78.105 -20.694 1.00 37.06 353 ILE B C 1
ATOM 5392 O O . ILE B 2 232 ? 25.152 78.780 -20.863 1.00 36.98 353 ILE B O 1
ATOM 5408 N N . LEU B 2 233 ? 24.101 76.784 -20.864 1.00 40.01 354 LEU B N 1
ATOM 5409 C CA . LEU B 2 233 ? 25.362 76.081 -21.025 1.00 42.41 354 LEU B CA 1
ATOM 5410 C C . LEU B 2 233 ? 25.906 76.230 -22.446 1.00 44.91 354 LEU B C 1
ATOM 5411 O O . LEU B 2 233 ? 25.139 76.287 -23.408 1.00 44.48 354 LEU B O 1
ATOM 5427 N N . PRO B 2 234 ? 27.237 76.292 -22.601 1.00 53.80 355 PRO B N 1
ATOM 5428 C CA . PRO B 2 234 ? 27.854 76.355 -23.931 1.00 57.16 355 PRO B CA 1
ATOM 5429 C C . PRO B 2 234 ? 27.698 75.050 -24.707 1.00 59.80 355 PRO B C 1
ATOM 5430 O O . PRO B 2 234 ? 27.644 73.968 -24.115 1.00 58.29 355 PRO B O 1
ATOM 5442 N N . LYS C 1 9 ? 62.185 69.418 -31.537 1.00 86.97 17 LYS C N 1
ATOM 5443 C CA . LYS C 1 9 ? 61.489 68.136 -31.454 1.00 85.73 17 LYS C CA 1
ATOM 5444 C C . LYS C 1 9 ? 61.735 67.461 -30.103 1.00 79.73 17 LYS C C 1
ATOM 5445 O O . LYS C 1 9 ? 60.791 67.061 -29.419 1.00 81.87 17 LYS C O 1
ATOM 5463 N N . LEU C 1 10 ? 63.009 67.326 -29.731 1.00 66.34 18 LEU C N 1
ATOM 5464 C CA . LEU C 1 10 ? 63.398 66.750 -28.450 1.00 58.67 18 LEU C CA 1
ATOM 5465 C C . LEU C 1 10 ? 63.960 67.770 -27.476 1.00 60.61 18 LEU C C 1
ATOM 5466 O O . LEU C 1 10 ? 63.864 67.565 -26.266 1.00 57.47 18 LEU C O 1
ATOM 5482 N N . ASP C 1 11 ? 64.542 68.857 -27.972 1.00 70.71 19 ASP C N 1
ATOM 5483 C CA . ASP C 1 11 ? 65.162 69.875 -27.129 1.00 76.32 19 ASP C CA 1
ATOM 5484 C C . ASP C 1 11 ? 64.183 71.039 -27.026 1.00 73.04 19 ASP C C 1
ATOM 5485 O O . ASP C 1 11 ? 64.215 71.977 -27.824 1.00 77.63 19 ASP C O 1
ATOM 5494 N N . ARG C 1 12 ? 63.298 70.973 -26.026 1.00 61.26 20 ARG C N 1
ATOM 5495 C CA . ARG C 1 12 ? 62.242 71.967 -25.865 1.00 53.43 20 ARG C CA 1
ATOM 5496 C C . ARG C 1 12 ? 62.238 72.561 -24.461 1.00 49.45 20 ARG C C 1
ATOM 5497 O O . ARG C 1 12 ? 61.185 72.938 -23.944 1.00 44.08 20 ARG C O 1
ATOM 5518 N N . LYS C 1 13 ? 63.406 72.662 -23.837 1.00 54.97 21 LYS C N 1
ATOM 5519 C CA . LYS C 1 13 ? 63.511 73.424 -22.604 1.00 55.51 21 LYS C CA 1
ATOM 5520 C C . LYS C 1 13 ? 63.748 74.900 -22.917 1.00 61.35 21 LYS C C 1
ATOM 5521 O O . LYS C 1 13 ? 64.380 75.235 -23.925 1.00 65.22 21 LYS C O 1
ATOM 5540 N N . PRO C 1 14 ? 63.259 75.810 -22.081 1.00 61.77 22 PRO C N 1
ATOM 5541 C CA . PRO C 1 14 ? 63.548 77.229 -22.305 1.00 63.60 22 PRO C CA 1
ATOM 5542 C C . PRO C 1 14 ? 65.006 77.549 -22.011 1.00 64.56 22 PRO C C 1
ATOM 5543 O O . PRO C 1 14 ? 65.640 76.934 -21.150 1.00 66.44 22 PRO C O 1
ATOM 5554 N N . ARG C 1 15 ? 65.541 78.520 -22.750 1.00 60.72 23 ARG C N 1
ATOM 5555 C CA . ARG C 1 15 ? 66.901 78.971 -22.492 1.00 63.85 23 ARG C CA 1
ATOM 5556 C C . ARG C 1 15 ? 67.021 79.465 -21.058 1.00 63.09 23 ARG C C 1
ATOM 5557 O O . ARG C 1 15 ? 66.131 80.149 -20.543 1.00 62.50 23 ARG C O 1
ATOM 5578 N N . HIS C 1 16 ? 68.131 79.116 -20.413 1.00 60.74 24 HIS C N 1
ATOM 5579 C CA . HIS C 1 16 ? 68.386 79.499 -19.032 1.00 61.07 24 HIS C CA 1
ATOM 5580 C C . HIS C 1 16 ? 69.264 80.743 -18.991 1.00 64.38 24 HIS C C 1
ATOM 5581 O O . HIS C 1 16 ? 70.212 80.874 -19.771 1.00 67.32 24 HIS C O 1
ATOM 5595 N N . TYR C 1 17 ? 68.937 81.657 -18.078 1.00 64.40 25 TYR C N 1
ATOM 5596 C CA . TYR C 1 17 ? 69.701 82.881 -17.887 1.00 66.18 25 TYR C CA 1
ATOM 5597 C C . TYR C 1 17 ? 69.864 83.145 -16.398 1.00 70.87 25 TYR C C 1
ATOM 5598 O O . TYR C 1 17 ? 69.023 82.750 -15.587 1.00 68.63 25 TYR C O 1
ATOM 5616 N N . GLU C 1 18 ? 70.957 83.819 -16.048 1.00 79.31 26 GLU C N 1
ATOM 5617 C CA . GLU C 1 18 ? 71.181 84.320 -14.696 1.00 81.95 26 GLU C CA 1
ATOM 5618 C C . GLU C 1 18 ? 71.064 85.837 -14.706 1.00 80.21 26 GLU C C 1
ATOM 5619 O O . GLU C 1 18 ? 71.757 86.513 -15.474 1.00 83.39 26 GLU C O 1
ATOM 5631 N N . ILE C 1 19 ? 70.177 86.366 -13.875 1.00 76.80 27 ILE C N 1
ATOM 5632 C CA . ILE C 1 19 ? 70.021 87.803 -13.704 1.00 76.45 27 ILE C CA 1
ATOM 5633 C C . ILE C 1 19 ? 70.762 88.184 -12.431 1.00 76.44 27 ILE C C 1
ATOM 5634 O O . ILE C 1 19 ? 70.349 87.817 -11.326 1.00 75.95 27 ILE C O 1
ATOM 5650 N N . ASN C 1 20 ? 71.862 88.915 -12.584 1.00 77.45 28 ASN C N 1
ATOM 5651 C CA . ASN C 1 20 ? 72.697 89.298 -11.452 1.00 80.91 28 ASN C CA 1
ATOM 5652 C C . ASN C 1 20 ? 72.101 90.538 -10.799 1.00 80.20 28 ASN C C 1
ATOM 5653 O O . ASN C 1 20 ? 72.091 91.620 -11.396 1.00 82.18 28 ASN C O 1
ATOM 5664 N N . LEU C 1 21 ? 71.604 90.387 -9.569 1.00 77.74 29 LEU C N 1
ATOM 5665 C CA . LEU C 1 21 ? 71.041 91.520 -8.844 1.00 80.05 29 LEU C CA 1
ATOM 5666 C C . LEU C 1 21 ? 72.102 92.505 -8.369 1.00 95.16 29 LEU C C 1
ATOM 5667 O O . LEU C 1 21 ? 71.747 93.615 -7.958 1.00 88.59 29 LEU C O 1
ATOM 5683 N N . ASP C 1 22 ? 73.383 92.132 -8.406 1.00 120.59 30 ASP C N 1
ATOM 5684 C CA . ASP C 1 22 ? 74.451 93.070 -8.082 1.00 126.16 30 ASP C CA 1
ATOM 5685 C C . ASP C 1 22 ? 74.753 94.026 -9.228 1.00 121.83 30 ASP C C 1
ATOM 5686 O O . ASP C 1 22 ? 75.347 95.084 -8.994 1.00 128.53 30 ASP C O 1
ATOM 5695 N N . GLU C 1 23 ? 74.372 93.676 -10.454 1.00 107.90 31 GLU C N 1
ATOM 5696 C CA . GLU C 1 23 ? 74.565 94.567 -11.580 1.00 103.69 31 GLU C CA 1
ATOM 5697 C C . GLU C 1 23 ? 73.587 95.738 -11.503 1.00 104.58 31 GLU C C 1
ATOM 5698 O O . GLU C 1 23 ? 72.535 95.640 -10.866 1.00 102.28 31 GLU C O 1
ATOM 5710 N N . PRO C 1 24 ? 73.911 96.857 -12.143 1.00 107.52 32 PRO C N 1
ATOM 5711 C CA . PRO C 1 24 ? 72.960 97.967 -12.214 1.00 104.16 32 PRO C CA 1
ATOM 5712 C C . PRO C 1 24 ? 71.684 97.529 -12.908 1.00 100.69 32 PRO C C 1
ATOM 5713 O O . PRO C 1 24 ? 71.737 96.765 -13.884 1.00 99.56 32 PRO C O 1
ATOM 5724 N N . PRO C 1 25 ? 70.516 97.981 -12.438 1.00 97.23 33 PRO C N 1
ATOM 5725 C CA . PRO C 1 25 ? 69.259 97.443 -12.991 1.00 92.40 33 PRO C CA 1
ATOM 5726 C C . PRO C 1 25 ? 69.116 97.635 -14.491 1.00 89.59 33 PRO C C 1
ATOM 5727 O O . PRO C 1 25 ? 68.509 96.787 -15.158 1.00 89.43 33 PRO C O 1
ATOM 5738 N N . SER C 1 26 ? 69.676 98.709 -15.048 1.00 86.86 34 SER C N 1
ATOM 5739 C CA . SER C 1 26 ? 69.545 98.981 -16.474 1.00 87.31 34 SER C CA 1
ATOM 5740 C C . SER C 1 26 ? 70.331 98.009 -17.345 1.00 87.79 34 SER C C 1
ATOM 5741 O O . SER C 1 26 ? 70.170 98.042 -18.570 1.00 85.02 34 SER C O 1
ATOM 5749 N N . GLN C 1 27 ? 71.170 97.155 -16.756 1.00 92.40 35 GLN C N 1
ATOM 5750 C CA . GLN C 1 27 ? 72.029 96.251 -17.510 1.00 95.81 35 GLN C CA 1
ATOM 5751 C C . GLN C 1 27 ? 71.666 94.782 -17.332 1.00 89.65 35 GLN C C 1
ATOM 5752 O O . GLN C 1 27 ? 72.331 93.920 -17.917 1.00 89.13 35 GLN C O 1
ATOM 5766 N N . ARG C 1 28 ? 70.637 94.469 -16.543 1.00 82.53 36 ARG C N 1
ATOM 5767 C CA . ARG C 1 28 ? 70.427 93.089 -16.119 1.00 76.89 36 ARG C CA 1
ATOM 5768 C C . ARG C 1 28 ? 69.908 92.208 -17.251 1.00 73.84 36 ARG C C 1
ATOM 5769 O O . ARG C 1 28 ? 70.298 91.039 -17.358 1.00 72.92 36 ARG C O 1
ATOM 5790 N N . TRP C 1 29 ? 69.047 92.744 -18.113 1.00 72.24 37 TRP C N 1
ATOM 5791 C CA . TRP C 1 29 ? 68.386 91.946 -19.138 1.00 71.68 37 TRP C CA 1
ATOM 5792 C C . TRP C 1 29 ? 69.052 92.063 -20.502 1.00 73.58 37 TRP C C 1
ATOM 5793 O O . TRP C 1 29 ? 68.465 91.644 -21.504 1.00 73.03 37 TRP C O 1
ATOM 5814 N N . ASN C 1 30 ? 70.266 92.607 -20.566 1.00 78.99 38 ASN C N 1
ATOM 5815 C CA . ASN C 1 30 ? 70.910 92.826 -21.858 1.00 83.67 38 ASN C CA 1
ATOM 5816 C C . ASN C 1 30 ? 71.005 91.529 -22.655 1.00 86.77 38 ASN C C 1
ATOM 5817 O O . ASN C 1 30 ? 70.618 91.479 -23.829 1.00 81.80 38 ASN C O 1
ATOM 5828 N N . GLN C 1 31 ? 71.498 90.460 -22.027 1.00 96.40 39 GLN C N 1
ATOM 5829 C CA . GLN C 1 31 ? 71.708 89.210 -22.749 1.00 98.69 39 GLN C CA 1
ATOM 5830 C C . GLN C 1 31 ? 70.386 88.609 -23.209 1.00 92.08 39 GLN C C 1
ATOM 5831 O O . GLN C 1 31 ? 70.293 88.088 -24.327 1.00 97.18 39 GLN C O 1
ATOM 5845 N N . VAL C 1 32 ? 69.353 88.672 -22.364 1.00 78.27 40 VAL C N 1
ATOM 5846 C CA . VAL C 1 32 ? 68.042 88.149 -22.747 1.00 69.71 40 VAL C CA 1
ATOM 5847 C C . VAL C 1 32 ? 67.535 88.857 -23.998 1.00 69.77 40 VAL C C 1
ATOM 5848 O O . VAL C 1 32 ? 67.143 88.218 -24.982 1.00 64.86 40 VAL C O 1
ATOM 5861 N N . ILE C 1 33 ? 67.555 90.190 -23.986 1.00 74.80 41 ILE C N 1
ATOM 5862 C CA . ILE C 1 33 ? 67.035 90.951 -25.117 1.00 77.76 41 ILE C CA 1
ATOM 5863 C C . ILE C 1 33 ? 67.882 90.710 -26.361 1.00 77.89 41 ILE C C 1
ATOM 5864 O O . ILE C 1 33 ? 67.363 90.659 -27.483 1.00 76.94 41 ILE C O 1
ATOM 5880 N N . LYS C 1 34 ? 69.194 90.559 -26.185 1.00 76.91 42 LYS C N 1
ATOM 5881 C CA . LYS C 1 34 ? 70.076 90.356 -27.329 1.00 78.70 42 LYS C CA 1
ATOM 5882 C C . LYS C 1 34 ? 69.773 89.041 -28.039 1.00 77.89 42 LYS C C 1
ATOM 5883 O O . LYS C 1 34 ? 69.830 88.968 -29.273 1.00 74.79 42 LYS C O 1
ATOM 5902 N N . ASP C 1 35 ? 69.449 87.991 -27.280 1.00 80.42 43 ASP C N 1
ATOM 5903 C CA . ASP C 1 35 ? 69.267 86.665 -27.860 1.00 80.65 43 ASP C CA 1
ATOM 5904 C C . ASP C 1 35 ? 67.918 86.490 -28.546 1.00 76.71 43 ASP C C 1
ATOM 5905 O O . ASP C 1 35 ? 67.804 85.641 -29.437 1.00 73.55 43 ASP C O 1
ATOM 5914 N N . HIS C 1 36 ? 66.902 87.267 -28.166 1.00 77.04 44 HIS C N 1
ATOM 5915 C CA . HIS C 1 36 ? 65.565 87.136 -28.734 1.00 75.54 44 HIS C CA 1
ATOM 5916 C C . HIS C 1 36 ? 65.164 88.358 -29.551 1.00 79.50 44 HIS C C 1
ATOM 5917 O O . HIS C 1 36 ? 63.980 88.535 -29.855 1.00 80.42 44 HIS C O 1
ATOM 5931 N N . LEU C 1 37 ? 66.133 89.194 -29.930 1.00 75.61 45 LEU C N 1
ATOM 5932 C CA . LEU C 1 37 ? 65.817 90.463 -30.576 1.00 81.02 45 LEU C CA 1
ATOM 5933 C C . LEU C 1 37 ? 64.955 90.274 -31.819 1.00 82.51 45 LEU C C 1
ATOM 5934 O O . LEU C 1 37 ? 64.112 91.128 -32.120 1.00 82.96 45 LEU C O 1
ATOM 5950 N N . GLU C 1 38 ? 65.148 89.175 -32.555 1.00 83.42 46 GLU C N 1
ATOM 5951 C CA . GLU C 1 38 ? 64.367 88.951 -33.769 1.00 86.25 46 GLU C CA 1
ATOM 5952 C C . GLU C 1 38 ? 62.875 88.911 -33.471 1.00 85.35 46 GLU C C 1
ATOM 5953 O O . GLU C 1 38 ? 62.072 89.476 -34.223 1.00 86.79 46 GLU C O 1
ATOM 5965 N N . TYR C 1 39 ? 62.482 88.231 -32.393 1.00 82.44 47 TYR C N 1
ATOM 5966 C CA . TYR C 1 39 ? 61.069 87.997 -32.127 1.00 79.13 47 TYR C CA 1
ATOM 5967 C C . TYR C 1 39 ? 60.377 89.186 -31.474 1.00 80.35 47 TYR C C 1
ATOM 5968 O O . TYR C 1 39 ? 59.145 89.259 -31.510 1.00 80.24 47 TYR C O 1
ATOM 5986 N N . LEU C 1 40 ? 61.131 90.125 -30.893 1.00 81.80 48 LEU C N 1
ATOM 5987 C CA . LEU C 1 40 ? 60.503 91.121 -30.025 1.00 80.59 48 LEU C CA 1
ATOM 5988 C C . LEU C 1 40 ? 59.549 92.032 -30.783 1.00 81.23 48 LEU C C 1
ATOM 5989 O O . LEU C 1 40 ? 58.419 92.238 -30.307 1.00 81.12 48 LEU C O 1
ATOM 6005 N N . PRO C 1 41 ? 59.904 92.597 -31.941 1.00 81.84 49 PRO C N 1
ATOM 6006 C CA . PRO C 1 41 ? 58.938 93.473 -32.629 1.00 78.74 49 PRO C CA 1
ATOM 6007 C C . PRO C 1 41 ? 57.642 92.769 -32.988 1.00 75.57 49 PRO C C 1
ATOM 6008 O O . PRO C 1 41 ? 56.565 93.370 -32.885 1.00 79.36 49 PRO C O 1
ATOM 6019 N N . GLY C 1 42 ? 57.716 91.503 -33.404 1.00 66.71 50 GLY C N 1
ATOM 6020 C CA . GLY C 1 42 ? 56.506 90.780 -33.762 1.00 61.68 50 GLY C CA 1
ATOM 6021 C C . GLY C 1 42 ? 55.631 90.479 -32.563 1.00 59.81 50 GLY C C 1
ATOM 6022 O O . GLY C 1 42 ? 54.401 90.487 -32.662 1.00 56.77 50 GLY C O 1
ATOM 6026 N N . VAL C 1 43 ? 56.250 90.193 -31.419 1.00 66.35 51 VAL C N 1
ATOM 6027 C CA . VAL C 1 43 ? 55.490 89.945 -30.199 1.00 68.77 51 VAL C CA 1
ATOM 6028 C C . VAL C 1 43 ? 54.756 91.207 -29.767 1.00 71.21 51 VAL C C 1
ATOM 6029 O O . VAL C 1 43 ? 53.586 91.159 -29.367 1.00 68.11 51 VAL C O 1
ATOM 6042 N N . VAL C 1 44 ? 55.436 92.353 -29.820 1.00 75.87 52 VAL C N 1
ATOM 6043 C CA . VAL C 1 44 ? 54.808 93.605 -29.412 1.00 77.01 52 VAL C CA 1
ATOM 6044 C C . VAL C 1 44 ? 53.594 93.902 -30.281 1.00 79.01 52 VAL C C 1
ATOM 6045 O O . VAL C 1 44 ? 52.491 94.139 -29.776 1.00 78.00 52 VAL C O 1
ATOM 6058 N N . GLU C 1 45 ? 53.772 93.878 -31.604 1.00 83.70 53 GLU C N 1
ATOM 6059 C CA . GLU C 1 45 ? 52.670 94.235 -32.492 1.00 87.85 53 GLU C CA 1
ATOM 6060 C C . GLU C 1 45 ? 51.468 93.326 -32.282 1.00 84.34 53 GLU C C 1
ATOM 6061 O O . GLU C 1 45 ? 50.320 93.781 -32.340 1.00 79.89 53 GLU C O 1
ATOM 6073 N N . GLU C 1 46 ? 51.707 92.037 -32.039 1.00 87.56 54 GLU C N 1
ATOM 6074 C CA . GLU C 1 46 ? 50.595 91.105 -31.916 1.00 87.14 54 GLU C CA 1
ATOM 6075 C C . GLU C 1 46 ? 49.914 91.207 -30.558 1.00 78.80 54 GLU C C 1
ATOM 6076 O O . GLU C 1 46 ? 48.703 90.982 -30.461 1.00 79.59 54 GLU C O 1
ATOM 6088 N N . THR C 1 47 ? 50.659 91.547 -29.505 1.00 66.02 55 THR C N 1
ATOM 6089 C CA . THR C 1 47 ? 50.031 91.735 -28.202 1.00 59.98 55 THR C CA 1
ATOM 6090 C C . THR C 1 47 ? 49.121 92.957 -28.212 1.00 59.63 55 THR C C 1
ATOM 6091 O O . THR C 1 47 ? 48.027 92.929 -27.637 1.00 54.56 55 THR C O 1
ATOM 6102 N N . LYS C 1 48 ? 49.564 94.043 -28.852 1.00 65.38 56 LYS C N 1
ATOM 6103 C CA . LYS C 1 48 ? 48.766 95.266 -28.888 1.00 68.18 56 LYS C CA 1
ATOM 6104 C C . LYS C 1 48 ? 47.401 95.024 -29.522 1.00 65.59 56 LYS C C 1
ATOM 6105 O O . LYS C 1 48 ? 46.400 95.618 -29.103 1.00 66.25 56 LYS C O 1
ATOM 6124 N N . LYS C 1 49 ? 47.337 94.154 -30.535 1.00 60.30 57 LYS C N 1
ATOM 6125 C CA . LYS C 1 49 ? 46.061 93.865 -31.178 1.00 58.88 57 LYS C CA 1
ATOM 6126 C C . LYS C 1 49 ? 45.057 93.255 -30.212 1.00 54.35 57 LYS C C 1
ATOM 6127 O O . LYS C 1 49 ? 43.853 93.289 -30.485 1.00 56.26 57 LYS C O 1
ATOM 6146 N N . TYR C 1 50 ? 45.516 92.690 -29.096 1.00 47.35 58 TYR C N 1
ATOM 6147 C CA . TYR C 1 50 ? 44.595 92.116 -28.129 1.00 45.47 58 TYR C CA 1
ATOM 6148 C C . TYR C 1 50 ? 43.972 93.168 -27.222 1.00 46.64 58 TYR C C 1
ATOM 6149 O O . TYR C 1 50 ? 42.972 92.877 -26.555 1.00 43.23 58 TYR C O 1
ATOM 6167 N N . ILE C 1 51 ? 44.527 94.371 -27.180 1.00 53.10 59 ILE C N 1
ATOM 6168 C CA . ILE C 1 51 ? 43.921 95.443 -26.388 1.00 53.38 59 ILE C CA 1
ATOM 6169 C C . ILE C 1 51 ? 42.695 95.961 -27.134 1.00 53.63 59 ILE C C 1
ATOM 6170 O O . ILE C 1 51 ? 42.815 96.352 -28.307 1.00 56.55 59 ILE C O 1
ATOM 6186 N N . PRO C 1 52 ? 41.519 95.993 -26.508 1.00 49.56 60 PRO C N 1
ATOM 6187 C CA . PRO C 1 52 ? 40.348 96.542 -27.198 1.00 52.03 60 PRO C CA 1
ATOM 6188 C C . PRO C 1 52 ? 40.614 97.962 -27.673 1.00 58.43 60 PRO C C 1
ATOM 6189 O O . PRO C 1 52 ? 41.181 98.785 -26.952 1.00 55.34 60 PRO C O 1
ATOM 6200 N N . LYS C 1 53 ? 40.211 98.241 -28.909 1.00 71.41 61 LYS C N 1
ATOM 6201 C CA . LYS C 1 53 ? 40.506 99.545 -29.493 1.00 80.79 61 LYS C CA 1
ATOM 6202 C C . LYS C 1 53 ? 39.943 100.706 -28.683 1.00 75.91 61 LYS C C 1
ATOM 6203 O O . LYS C 1 53 ? 40.636 101.731 -28.564 1.00 79.99 61 LYS C O 1
ATOM 6222 N N . PRO C 1 54 ? 38.732 100.635 -28.126 1.00 63.84 62 PRO C N 1
ATOM 6223 C CA . PRO C 1 54 ? 38.234 101.768 -27.330 1.00 60.00 62 PRO C CA 1
ATOM 6224 C C . PRO C 1 54 ? 39.094 102.084 -26.116 1.00 59.18 62 PRO C C 1
ATOM 6225 O O . PRO C 1 54 ? 39.077 103.228 -25.640 1.00 61.50 62 PRO C O 1
ATOM 6236 N N . LEU C 1 55 ? 39.836 101.107 -25.595 1.00 51.43 63 LEU C N 1
ATOM 6237 C CA . LEU C 1 55 ? 40.618 101.280 -24.378 1.00 48.16 63 LEU C CA 1
ATOM 6238 C C . LEU C 1 55 ? 42.082 101.612 -24.626 1.00 46.64 63 LEU C C 1
ATOM 6239 O O . LEU C 1 55 ? 42.811 101.862 -23.661 1.00 46.48 63 LEU C O 1
ATOM 6255 N N . GLN C 1 56 ? 42.536 101.629 -25.872 1.00 48.63 64 GLN C N 1
ATOM 6256 C CA . GLN C 1 56 ? 43.960 101.856 -26.114 1.00 54.73 64 GLN C CA 1
ATOM 6257 C C . GLN C 1 56 ? 44.424 103.230 -25.648 1.00 58.60 64 GLN C C 1
ATOM 6258 O O . GLN C 1 56 ? 45.475 103.309 -24.987 1.00 59.88 64 GLN C O 1
ATOM 6272 N N . PRO C 1 57 ? 43.729 104.331 -25.943 1.00 58.26 65 PRO C N 1
ATOM 6273 C CA . PRO C 1 57 ? 44.186 105.628 -25.419 1.00 58.34 65 PRO C CA 1
ATOM 6274 C C . PRO C 1 57 ? 44.302 105.645 -23.910 1.00 57.88 65 PRO C C 1
ATOM 6275 O O . PRO C 1 57 ? 45.190 106.318 -23.371 1.00 58.26 65 PRO C O 1
ATOM 6286 N N . PHE C 1 58 ? 43.427 104.918 -23.211 1.00 55.60 66 PHE C N 1
ATOM 6287 C CA . PHE C 1 58 ? 43.490 104.880 -21.756 1.00 49.68 66 PHE C CA 1
ATOM 6288 C C . PHE C 1 58 ? 44.708 104.094 -21.291 1.00 52.23 66 PHE C C 1
ATOM 6289 O O . PHE C 1 58 ? 45.380 104.488 -20.330 1.00 51.18 66 PHE C O 1
ATOM 6306 N N . VAL C 1 59 ? 45.018 102.988 -21.972 1.00 54.36 67 VAL C N 1
ATOM 6307 C CA . VAL C 1 59 ? 46.184 102.187 -21.606 1.00 55.45 67 VAL C CA 1
ATOM 6308 C C . VAL C 1 59 ? 47.461 102.996 -21.802 1.00 56.64 67 VAL C C 1
ATOM 6309 O O . VAL C 1 59 ? 48.323 103.060 -20.917 1.00 55.71 67 VAL C O 1
ATOM 6322 N N . TRP C 1 60 ? 47.600 103.629 -22.968 1.00 58.55 68 TRP C N 1
ATOM 6323 C CA . TRP C 1 60 ? 48.817 104.384 -23.258 1.00 60.00 68 TRP C CA 1
ATOM 6324 C C . TRP C 1 60 ? 48.955 105.591 -22.346 1.00 59.69 68 TRP C C 1
ATOM 6325 O O . TRP C 1 60 ? 50.071 105.953 -21.953 1.00 60.22 68 TRP C O 1
ATOM 6346 N N . TRP C 1 61 ? 47.844 106.232 -21.993 1.00 60.45 69 TRP C N 1
ATOM 6347 C CA . TRP C 1 61 ? 47.931 107.328 -21.040 1.00 60.02 69 TRP C CA 1
ATOM 6348 C C . TRP C 1 61 ? 48.457 106.833 -19.699 1.00 57.45 69 TRP C C 1
ATOM 6349 O O . TRP C 1 61 ? 49.361 107.437 -19.112 1.00 59.98 69 TRP C O 1
ATOM 6370 N N . ALA C 1 62 ? 47.905 105.728 -19.197 1.00 53.67 70 ALA C N 1
ATOM 6371 C CA . ALA C 1 62 ? 48.364 105.206 -17.917 1.00 50.52 70 ALA C CA 1
ATOM 6372 C C . ALA C 1 62 ? 49.815 104.742 -18.001 1.00 54.38 70 ALA C C 1
ATOM 6373 O O . ALA C 1 62 ? 50.580 104.890 -17.041 1.00 57.74 70 ALA C O 1
ATOM 6380 N N . ALA C 1 63 ? 50.219 104.184 -19.142 1.00 56.94 71 ALA C N 1
ATOM 6381 C CA . ALA C 1 63 ? 51.581 103.672 -19.259 1.00 62.55 71 ALA C CA 1
ATOM 6382 C C . ALA C 1 63 ? 52.619 104.792 -19.273 1.00 68.93 71 ALA C C 1
ATOM 6383 O O . ALA C 1 63 ? 53.781 104.557 -18.920 1.00 69.31 71 ALA C O 1
ATOM 6390 N N . SER C 1 64 ? 52.232 106.005 -19.679 1.00 71.77 72 SER C N 1
ATOM 6391 C CA . SER C 1 64 ? 53.171 107.124 -19.657 1.00 70.15 72 SER C CA 1
ATOM 6392 C C . SER C 1 64 ? 53.475 107.585 -18.235 1.00 68.16 72 SER C C 1
ATOM 6393 O O . SER C 1 64 ? 54.501 108.236 -18.011 1.00 68.29 72 SER C O 1
ATOM 6401 N N . LYS C 1 65 ? 52.599 107.269 -17.280 1.00 71.72 73 LYS C N 1
ATOM 6402 C CA . LYS C 1 65 ? 52.807 107.606 -15.880 1.00 74.10 73 LYS C CA 1
ATOM 6403 C C . LYS C 1 65 ? 53.660 106.539 -15.204 1.00 74.46 73 LYS C C 1
ATOM 6404 O O . LYS C 1 65 ? 53.264 105.975 -14.181 1.00 73.44 73 LYS C O 1
ATOM 6423 N N . ILE C 1 66 ? 54.838 106.262 -15.771 1.00 77.88 74 ILE C N 1
ATOM 6424 C CA . ILE C 1 66 ? 55.653 105.135 -15.320 1.00 78.64 74 ILE C CA 1
ATOM 6425 C C . ILE C 1 66 ? 56.115 105.315 -13.880 1.00 82.81 74 ILE C C 1
ATOM 6426 O O . ILE C 1 66 ? 56.277 104.331 -13.148 1.00 81.78 74 ILE C O 1
ATOM 6442 N N . ASP C 1 67 ? 56.361 106.555 -13.453 1.00 87.33 75 ASP C N 1
ATOM 6443 C CA . ASP C 1 67 ? 56.880 106.802 -12.110 1.00 87.76 75 ASP C CA 1
ATOM 6444 C C . ASP C 1 67 ? 55.876 106.489 -11.007 1.00 85.00 75 ASP C C 1
ATOM 6445 O O . ASP C 1 67 ? 56.269 106.448 -9.836 1.00 85.44 75 ASP C O 1
ATOM 6454 N N . ARG C 1 68 ? 54.601 106.266 -11.340 1.00 80.89 76 ARG C N 1
ATOM 6455 C CA . ARG C 1 68 ? 53.588 106.043 -10.314 1.00 78.90 76 ARG C CA 1
ATOM 6456 C C . ARG C 1 68 ? 53.627 104.620 -9.765 1.00 77.60 76 ARG C C 1
ATOM 6457 O O . ARG C 1 68 ? 53.397 104.412 -8.569 1.00 78.43 76 ARG C O 1
ATOM 6478 N N . TYR C 1 69 ? 53.906 103.632 -10.619 1.00 73.91 77 TYR C N 1
ATOM 6479 C CA . TYR C 1 69 ? 53.567 102.247 -10.321 1.00 67.69 77 TYR C CA 1
ATOM 6480 C C . TYR C 1 69 ? 54.747 101.365 -9.939 1.00 66.08 77 TYR C C 1
ATOM 6481 O O . TYR C 1 69 ? 54.523 100.293 -9.366 1.00 64.23 77 TYR C O 1
ATOM 6499 N N . PHE C 1 70 ? 55.981 101.768 -10.233 1.00 67.06 78 PHE C N 1
ATOM 6500 C CA . PHE C 1 70 ? 57.135 100.899 -10.048 1.00 65.90 78 PHE C CA 1
ATOM 6501 C C . PHE C 1 70 ? 58.154 101.553 -9.127 1.00 67.32 78 PHE C C 1
ATOM 6502 O O . PHE C 1 70 ? 58.237 102.780 -9.031 1.00 68.38 78 PHE C O 1
ATOM 6519 N N . THR C 1 71 ? 58.934 100.706 -8.460 1.00 68.02 79 THR C N 1
ATOM 6520 C CA . THR C 1 71 ? 60.068 101.167 -7.680 1.00 68.25 79 THR C CA 1
ATOM 6521 C C . THR C 1 71 ? 61.160 101.686 -8.607 1.00 72.28 79 THR C C 1
ATOM 6522 O O . THR C 1 71 ? 61.200 101.371 -9.799 1.00 72.10 79 THR C O 1
ATOM 6533 N N . THR C 1 72 ? 62.062 102.491 -8.040 1.00 73.89 80 THR C N 1
ATOM 6534 C CA . THR C 1 72 ? 63.165 103.023 -8.833 1.00 76.34 80 THR C CA 1
ATOM 6535 C C . THR C 1 72 ? 63.961 101.895 -9.474 1.00 75.50 80 THR C C 1
ATOM 6536 O O . THR C 1 72 ? 64.374 101.996 -10.636 1.00 73.09 80 THR C O 1
ATOM 6547 N N . GLU C 1 73 ? 64.183 100.809 -8.731 1.00 76.86 81 GLU C N 1
ATOM 6548 C CA . GLU C 1 73 ? 64.887 99.659 -9.287 1.00 76.60 81 GLU C CA 1
ATOM 6549 C C . GLU C 1 73 ? 64.156 99.118 -10.512 1.00 75.62 81 GLU C C 1
ATOM 6550 O O . GLU C 1 73 ? 64.761 98.906 -11.569 1.00 75.16 81 GLU C O 1
ATOM 6562 N N . ILE C 1 74 ? 62.845 98.892 -10.387 1.00 75.02 82 ILE C N 1
ATOM 6563 C CA . ILE C 1 74 ? 62.079 98.331 -11.496 1.00 72.67 82 ILE C CA 1
ATOM 6564 C C . ILE C 1 74 ? 61.981 99.325 -12.647 1.00 69.39 82 ILE C C 1
ATOM 6565 O O . ILE C 1 74 ? 61.983 98.934 -13.820 1.00 69.22 82 ILE C O 1
ATOM 6581 N N . GLN C 1 75 ? 61.887 100.620 -12.341 1.00 67.30 83 GLN C N 1
ATOM 6582 C CA . GLN C 1 75 ? 61.860 101.619 -13.406 1.00 69.23 83 GLN C CA 1
ATOM 6583 C C . GLN C 1 75 ? 63.108 101.529 -14.274 1.00 76.05 83 GLN C C 1
ATOM 6584 O O . GLN C 1 75 ? 63.025 101.609 -15.505 1.00 74.48 83 GLN C O 1
ATOM 6598 N N . GLU C 1 76 ? 64.277 101.385 -13.651 1.00 88.42 84 GLU C N 1
ATOM 6599 C CA . GLU C 1 76 ? 65.515 101.308 -14.416 1.00 97.03 84 GLU C CA 1
ATOM 6600 C C . GLU C 1 76 ? 65.590 100.023 -15.235 1.00 96.20 84 GLU C C 1
ATOM 6601 O O . GLU C 1 76 ? 66.154 100.025 -16.335 1.00 99.80 84 GLU C O 1
ATOM 6613 N N . GLU C 1 77 ? 65.040 98.919 -14.721 1.00 89.46 85 GLU C N 1
ATOM 6614 C CA . GLU C 1 77 ? 64.987 97.684 -15.502 1.00 84.26 85 GLU C CA 1
ATOM 6615 C C . GLU C 1 77 ? 64.131 97.858 -16.751 1.00 81.01 85 GLU C C 1
ATOM 6616 O O . GLU C 1 77 ? 64.535 97.472 -17.854 1.00 82.72 85 GLU C O 1
ATOM 6628 N N . LEU C 1 78 ? 62.934 98.434 -16.595 1.00 75.67 86 LEU C N 1
ATOM 6629 C CA . LEU C 1 78 ? 62.050 98.626 -17.741 1.00 73.79 86 LEU C CA 1
ATOM 6630 C C . LEU C 1 78 ? 62.687 99.534 -18.785 1.00 76.19 86 LEU C C 1
ATOM 6631 O O . LEU C 1 78 ? 62.607 99.259 -19.989 1.00 76.98 86 LEU C O 1
ATOM 6647 N N . LYS C 1 79 ? 63.320 100.625 -18.346 1.00 73.19 87 LYS C N 1
ATOM 6648 C CA . LYS C 1 79 ? 64.002 101.511 -19.282 1.00 72.33 87 LYS C CA 1
ATOM 6649 C C . LYS C 1 79 ? 65.130 100.783 -20.001 1.00 78.34 87 LYS C C 1
ATOM 6650 O O . LYS C 1 79 ? 65.304 100.939 -21.216 1.00 76.30 87 LYS C O 1
ATOM 6669 N N . GLY C 1 80 ? 65.905 99.980 -19.268 1.00 88.56 88 GLY C N 1
ATOM 6670 C CA . GLY C 1 80 ? 66.986 99.232 -19.893 1.00 91.77 88 GLY C CA 1
ATOM 6671 C C . GLY C 1 80 ? 66.487 98.233 -20.918 1.00 90.12 88 GLY C C 1
ATOM 6672 O O . GLY C 1 80 ? 67.104 98.049 -21.970 1.00 91.57 88 GLY C O 1
ATOM 6676 N N . ILE C 1 81 ? 65.363 97.572 -20.626 1.00 88.28 89 ILE C N 1
ATOM 6677 C CA . ILE C 1 81 ? 64.776 96.641 -21.586 1.00 88.11 89 ILE C CA 1
ATOM 6678 C C . ILE C 1 81 ? 64.336 97.388 -22.838 1.00 91.19 89 ILE C C 1
ATOM 6679 O O . ILE C 1 81 ? 64.579 96.943 -23.966 1.00 89.81 89 ILE C O 1
ATOM 6695 N N . ALA C 1 82 ? 63.679 98.535 -22.659 1.00 93.40 90 ALA C N 1
ATOM 6696 C CA . ALA C 1 82 ? 63.263 99.333 -23.805 1.00 94.16 90 ALA C CA 1
ATOM 6697 C C . ALA C 1 82 ? 64.470 99.888 -24.545 1.00 95.18 90 ALA C C 1
ATOM 6698 O O . ALA C 1 82 ? 64.440 100.018 -25.775 1.00 96.77 90 ALA C O 1
ATOM 6705 N N . SER C 1 83 ? 65.537 100.211 -23.813 1.00 92.50 91 SER C N 1
ATOM 6706 C CA . SER C 1 83 ? 66.740 100.754 -24.433 1.00 95.95 91 SER C CA 1
ATOM 6707 C C . SER C 1 83 ? 67.450 99.705 -25.283 1.00 99.41 91 SER C C 1
ATOM 6708 O O . SER C 1 83 ? 67.871 99.991 -26.409 1.00 98.82 91 SER C O 1
ATOM 6716 N N . GLU C 1 84 ? 67.587 98.484 -24.761 1.00 102.41 92 GLU C N 1
ATOM 6717 C CA . GLU C 1 84 ? 68.292 97.432 -25.486 1.00 101.10 92 GLU C CA 1
ATOM 6718 C C . GLU C 1 84 ? 67.478 96.917 -26.669 1.00 97.74 92 GLU C C 1
ATOM 6719 O O . GLU C 1 84 ? 68.033 96.652 -27.741 1.00 98.52 92 GLU C O 1
ATOM 6731 N N . SER C 1 85 ? 66.164 96.752 -26.490 1.00 95.03 93 SER C N 1
ATOM 6732 C CA . SER C 1 85 ? 65.321 96.235 -27.563 1.00 92.41 93 SER C CA 1
ATOM 6733 C C . SER C 1 85 ? 65.052 97.270 -28.647 1.00 91.25 93 SER C C 1
ATOM 6734 O O . SER C 1 85 ? 64.722 96.891 -29.777 1.00 87.58 93 SER C O 1
ATOM 6742 N N . GLY C 1 86 ? 65.190 98.556 -28.338 1.00 93.04 94 GLY C N 1
ATOM 6743 C CA . GLY C 1 86 ? 64.829 99.589 -29.287 1.00 93.33 94 GLY C CA 1
ATOM 6744 C C . GLY C 1 86 ? 63.340 99.713 -29.506 1.00 91.02 94 GLY C C 1
ATOM 6745 O O . GLY C 1 86 ? 62.908 100.071 -30.606 1.00 94.88 94 GLY C O 1
ATOM 6749 N N . LEU C 1 87 ? 62.539 99.424 -28.483 1.00 84.44 95 LEU C N 1
ATOM 6750 C CA . LEU C 1 87 ? 61.093 99.472 -28.590 1.00 80.68 95 LEU C CA 1
ATOM 6751 C C . LEU C 1 87 ? 60.534 100.488 -27.601 1.00 81.29 95 LEU C C 1
ATOM 6752 O O . LEU C 1 87 ? 61.095 100.676 -26.516 1.00 79.88 95 LEU C O 1
ATOM 6768 N N . PRO C 1 88 ? 59.429 101.150 -27.939 1.00 85.22 96 PRO C N 1
ATOM 6769 C CA . PRO C 1 88 ? 58.925 102.231 -27.077 1.00 88.73 96 PRO C CA 1
ATOM 6770 C C . PRO C 1 88 ? 58.546 101.729 -25.689 1.00 84.42 96 PRO C C 1
ATOM 6771 O O . PRO C 1 88 ? 57.822 100.740 -25.539 1.00 81.23 96 PRO C O 1
ATOM 6782 N N . ILE C 1 89 ? 59.030 102.444 -24.668 1.00 80.07 97 ILE C N 1
ATOM 6783 C CA . ILE C 1 89 ? 58.861 101.999 -23.286 1.00 75.21 97 ILE C CA 1
ATOM 6784 C C . ILE C 1 89 ? 57.393 101.987 -22.889 1.00 72.39 97 ILE C C 1
ATOM 6785 O O . ILE C 1 89 ? 56.962 101.127 -22.112 1.00 72.28 97 ILE C O 1
ATOM 6801 N N . GLY C 1 90 ? 56.601 102.926 -23.403 1.00 73.16 98 GLY C N 1
ATOM 6802 C CA . GLY C 1 90 ? 55.189 102.937 -23.064 1.00 73.09 98 GLY C CA 1
ATOM 6803 C C . GLY C 1 90 ? 54.500 101.643 -23.450 1.00 72.74 98 GLY C C 1
ATOM 6804 O O . GLY C 1 90 ? 53.625 101.150 -22.732 1.00 68.12 98 GLY C O 1
ATOM 6808 N N . GLU C 1 91 ? 54.899 101.063 -24.581 1.00 77.32 99 GLU C N 1
ATOM 6809 C CA . GLU C 1 91 ? 54.333 99.784 -24.987 1.00 76.38 99 GLU C CA 1
ATOM 6810 C C . GLU C 1 91 ? 54.861 98.655 -24.112 1.00 70.22 99 GLU C C 1
ATOM 6811 O O . GLU C 1 91 ? 54.111 97.745 -23.738 1.00 71.34 99 GLU C O 1
ATOM 6823 N N . ILE C 1 92 ? 56.148 98.702 -23.766 1.00 61.23 100 ILE C N 1
ATOM 6824 C CA . ILE C 1 92 ? 56.720 97.670 -22.909 1.00 58.43 100 ILE C CA 1
ATOM 6825 C C . ILE C 1 92 ? 56.098 97.727 -21.521 1.00 59.24 100 ILE C C 1
ATOM 6826 O O . ILE C 1 92 ? 55.770 96.692 -20.929 1.00 54.57 100 ILE C O 1
ATOM 6842 N N . VAL C 1 93 ? 55.919 98.934 -20.980 1.00 69.26 101 VAL C N 1
ATOM 6843 C CA . VAL C 1 93 ? 55.271 99.077 -19.679 1.00 71.22 101 VAL C CA 1
ATOM 6844 C C . VAL C 1 93 ? 53.848 98.539 -19.734 1.00 67.47 101 VAL C C 1
ATOM 6845 O O . VAL C 1 93 ? 53.398 97.830 -18.826 1.00 65.64 101 VAL C O 1
ATOM 6858 N N . GLY C 1 94 ? 53.116 98.867 -20.799 1.00 64.17 102 GLY C N 1
ATOM 6859 C CA . GLY C 1 94 ? 51.741 98.411 -20.899 1.00 61.53 102 GLY C CA 1
ATOM 6860 C C . GLY C 1 94 ? 51.615 96.899 -20.898 1.00 61.35 102 GLY C C 1
ATOM 6861 O O . GLY C 1 94 ? 50.780 96.336 -20.185 1.00 58.42 102 GLY C O 1
ATOM 6865 N N . MET C 1 95 ? 52.448 96.217 -21.687 1.00 65.75 103 MET C N 1
ATOM 6866 C CA . MET C 1 95 ? 52.344 94.764 -21.758 1.00 65.64 103 MET C CA 1
ATOM 6867 C C . MET C 1 95 ? 52.698 94.107 -20.431 1.00 61.76 103 MET C C 1
ATOM 6868 O O . MET C 1 95 ? 52.065 93.122 -20.038 1.00 63.41 103 MET C O 1
ATOM 6882 N N . ASN C 1 96 ? 53.704 94.630 -19.724 1.00 57.71 104 ASN C N 1
ATOM 6883 C CA . ASN C 1 96 ? 54.075 94.023 -18.450 1.00 57.17 104 ASN C CA 1
ATOM 6884 C C . ASN C 1 96 ? 52.958 94.174 -17.433 1.00 54.77 104 ASN C C 1
ATOM 6885 O O . ASN C 1 96 ? 52.736 93.273 -16.614 1.00 57.12 104 ASN C O 1
ATOM 6896 N N . ILE C 1 97 ? 52.249 95.297 -17.472 1.00 49.06 105 ILE C N 1
ATOM 6897 C CA . ILE C 1 97 ? 51.136 95.520 -16.562 1.00 43.81 105 ILE C CA 1
ATOM 6898 C C . ILE C 1 97 ? 49.916 94.718 -16.999 1.00 37.68 105 ILE C C 1
ATOM 6899 O O . ILE C 1 97 ? 49.275 94.048 -16.183 1.00 36.39 105 ILE C O 1
ATOM 6915 N N . LEU C 1 98 ? 49.579 94.765 -18.287 1.00 33.59 106 LEU C N 1
ATOM 6916 C CA . LEU C 1 98 ? 48.484 93.953 -18.822 1.00 35.39 106 LEU C CA 1
ATOM 6917 C C . LEU C 1 98 ? 49.019 92.564 -19.171 1.00 36.35 106 LEU C C 1
ATOM 6918 O O . LEU C 1 98 ? 49.105 92.151 -20.330 1.00 34.45 106 LEU C O 1
ATOM 6934 N N . TYR C 1 99 ? 49.399 91.845 -18.111 1.00 39.61 107 TYR C N 1
ATOM 6935 C CA . TYR C 1 99 ? 50.113 90.582 -18.273 1.00 40.49 107 TYR C CA 1
ATOM 6936 C C . TYR C 1 99 ? 49.277 89.535 -18.997 1.00 42.24 107 TYR C C 1
ATOM 6937 O O . TYR C 1 99 ? 49.832 88.675 -19.688 1.00 43.98 107 TYR C O 1
ATOM 6955 N N . ASP C 1 100 ? 47.952 89.593 -18.872 1.00 46.13 108 ASP C N 1
ATOM 6956 C CA . ASP C 1 100 ? 47.077 88.559 -19.413 1.00 47.40 108 ASP C CA 1
ATOM 6957 C C . ASP C 1 100 ? 46.229 89.049 -20.582 1.00 47.63 108 ASP C C 1
ATOM 6958 O O . ASP C 1 100 ? 45.253 88.388 -20.949 1.00 49.35 108 ASP C O 1
ATOM 6967 N N . VAL C 1 101 ? 46.581 90.188 -21.181 1.00 46.40 109 VAL C N 1
ATOM 6968 C CA . VAL C 1 101 ? 45.734 90.761 -22.222 1.00 47.26 109 VAL C CA 1
ATOM 6969 C C . VAL C 1 101 ? 45.690 89.848 -23.443 1.00 51.12 109 VAL C C 1
ATOM 6970 O O . VAL C 1 101 ? 44.663 89.766 -24.129 1.00 50.37 109 VAL C O 1
ATOM 6983 N N . ALA C 1 102 ? 46.792 89.156 -23.739 1.00 51.84 110 ALA C N 1
ATOM 6984 C CA . ALA C 1 102 ? 46.873 88.245 -24.872 1.00 47.55 110 ALA C CA 1
ATOM 6985 C C . ALA C 1 102 ? 46.684 86.789 -24.473 1.00 46.82 110 ALA C C 1
ATOM 6986 O O . ALA C 1 102 ? 46.752 85.911 -25.336 1.00 47.40 110 ALA C O 1
ATOM 6993 N N . ALA C 1 103 ? 46.449 86.510 -23.191 1.00 46.52 111 ALA C N 1
ATOM 6994 C CA . ALA C 1 103 ? 46.216 85.137 -22.762 1.00 42.06 111 ALA C CA 1
ATOM 6995 C C . ALA C 1 103 ? 44.793 84.697 -23.073 1.00 40.88 111 ALA C C 1
ATOM 6996 O O . ALA C 1 103 ? 44.568 83.559 -23.495 1.00 41.80 111 ALA C O 1
ATOM 7003 N N . PHE C 1 104 ? 43.827 85.586 -22.869 1.00 45.00 112 PHE C N 1
ATOM 7004 C CA . PHE C 1 104 ? 42.414 85.275 -23.036 1.00 45.82 112 PHE C CA 1
ATOM 7005 C C . PHE C 1 104 ? 41.801 86.365 -23.896 1.00 51.23 112 PHE C C 1
ATOM 7006 O O . PHE C 1 104 ? 41.763 87.530 -23.488 1.00 51.71 112 PHE C O 1
ATOM 7023 N N . ASP C 1 105 ? 41.342 85.995 -25.087 1.00 63.39 113 ASP C N 1
ATOM 7024 C CA . ASP C 1 105 ? 40.810 86.976 -26.025 1.00 70.30 113 ASP C CA 1
ATOM 7025 C C . ASP C 1 105 ? 39.431 87.434 -25.565 1.00 70.82 113 ASP C C 1
ATOM 7026 O O . ASP C 1 105 ? 38.497 86.629 -25.480 1.00 72.44 113 ASP C O 1
ATOM 7035 N N . ARG C 1 106 ? 39.306 88.727 -25.267 1.00 69.89 114 ARG C N 1
ATOM 7036 C CA . ARG C 1 106 ? 38.042 89.318 -24.844 1.00 72.22 114 ARG C CA 1
ATOM 7037 C C . ARG C 1 106 ? 37.608 90.432 -25.792 1.00 73.86 114 ARG C C 1
ATOM 7038 O O . ARG C 1 106 ? 36.890 91.350 -25.393 1.00 75.39 114 ARG C O 1
ATOM 7059 N N . ARG C 1 107 ? 38.036 90.358 -27.055 1.00 73.81 115 ARG C N 1
ATOM 7060 C CA . ARG C 1 107 ? 37.647 91.348 -28.053 1.00 74.84 115 ARG C CA 1
ATOM 7061 C C . ARG C 1 107 ? 36.279 91.067 -28.656 1.00 78.12 115 ARG C C 1
ATOM 7062 O O . ARG C 1 107 ? 35.651 91.989 -29.188 1.00 77.34 115 ARG C O 1
ATOM 7083 N N . HIS C 1 108 ? 35.812 89.817 -28.598 1.00 82.88 116 HIS C N 1
ATOM 7084 C CA . HIS C 1 108 ? 34.520 89.468 -29.177 1.00 85.05 116 HIS C CA 1
ATOM 7085 C C . HIS C 1 108 ? 33.387 90.306 -28.601 1.00 85.26 116 HIS C C 1
ATOM 7086 O O . HIS C 1 108 ? 32.326 90.404 -29.226 1.00 88.88 116 HIS C O 1
ATOM 7100 N N . ILE C 1 109 ? 33.585 90.908 -27.424 1.00 80.93 117 ILE C N 1
ATOM 7101 C CA . ILE C 1 109 ? 32.592 91.827 -26.880 1.00 80.51 117 ILE C CA 1
ATOM 7102 C C . ILE C 1 109 ? 32.551 93.119 -27.684 1.00 78.99 117 ILE C C 1
ATOM 7103 O O . ILE C 1 109 ? 31.568 93.867 -27.607 1.00 79.53 117 ILE C O 1
ATOM 7119 N N . PHE C 1 110 ? 33.596 93.395 -28.459 1.00 75.12 118 PHE C N 1
ATOM 7120 C CA . PHE C 1 110 ? 33.690 94.606 -29.259 1.00 71.46 118 PHE C CA 1
ATOM 7121 C C . PHE C 1 110 ? 33.471 94.284 -30.740 1.00 69.49 118 PHE C C 1
ATOM 7122 O O . PHE C 1 110 ? 33.638 95.141 -31.610 1.00 68.24 118 PHE C O 1
ATOM 7139 N N . CYS D 2 1 ? 45.372 78.483 -18.315 1.00 46.24 122 CYS D N 1
ATOM 7140 C CA . CYS D 2 1 ? 46.243 78.239 -17.180 1.00 46.07 122 CYS D CA 1
ATOM 7141 C C . CYS D 2 1 ? 45.658 77.188 -16.252 1.00 41.76 122 CYS D C 1
ATOM 7142 O O . CYS D 2 1 ? 44.474 77.225 -15.934 1.00 44.23 122 CYS D O 1
ATOM 7149 N N . THR D 2 2 ? 46.503 76.246 -15.834 1.00 34.55 123 THR D N 1
ATOM 7150 C CA . THR D 2 2 ? 46.140 75.218 -14.863 1.00 30.72 123 THR D CA 1
ATOM 7151 C C . THR D 2 2 ? 47.268 75.105 -13.853 1.00 30.33 123 THR D C 1
ATOM 7152 O O . THR D 2 2 ? 48.389 74.732 -14.216 1.00 30.19 123 THR D O 1
ATOM 7163 N N . SER D 2 3 ? 46.968 75.398 -12.591 1.00 28.63 124 SER D N 1
ATOM 7164 C CA . SER D 2 3 ? 47.928 75.293 -11.500 1.00 29.37 124 SER D CA 1
ATOM 7165 C C . SER D 2 3 ? 47.494 74.181 -10.562 1.00 28.97 124 SER D C 1
ATOM 7166 O O . SER D 2 3 ? 46.321 74.109 -10.180 1.00 31.28 124 SER D O 1
ATOM 7174 N N . ILE D 2 4 ? 48.439 73.317 -10.200 1.00 28.77 125 ILE D N 1
ATOM 7175 C CA . ILE D 2 4 ? 48.170 72.162 -9.354 1.00 29.62 125 ILE D CA 1
ATOM 7176 C C . ILE D 2 4 ? 49.190 72.114 -8.224 1.00 30.24 125 ILE D C 1
ATOM 7177 O O . ILE D 2 4 ? 50.380 72.380 -8.430 1.00 30.48 125 ILE D O 1
ATOM 7193 N N . VAL D 2 5 ? 48.716 71.786 -7.026 1.00 32.72 126 VAL D N 1
ATOM 7194 C CA . VAL D 2 5 ? 49.575 71.514 -5.883 1.00 37.97 126 VAL D CA 1
ATOM 7195 C C . VAL D 2 5 ? 49.093 70.221 -5.244 1.00 40.39 126 VAL D C 1
ATOM 7196 O O . VAL D 2 5 ? 47.886 70.033 -5.060 1.00 40.64 126 VAL D O 1
ATOM 7209 N N . ALA D 2 6 ? 50.029 69.322 -4.935 1.00 41.45 127 ALA D N 1
ATOM 7210 C CA . ALA D 2 6 ? 49.707 68.036 -4.335 1.00 40.38 127 ALA D CA 1
ATOM 7211 C C . ALA D 2 6 ? 50.786 67.655 -3.334 1.00 42.19 127 ALA D C 1
ATOM 7212 O O . ALA D 2 6 ? 51.973 67.895 -3.573 1.00 43.33 127 ALA D O 1
ATOM 7219 N N . GLN D 2 7 ? 50.368 67.061 -2.216 1.00 44.10 128 GLN D N 1
ATOM 7220 C CA . GLN D 2 7 ? 51.284 66.515 -1.217 1.00 47.29 128 GLN D CA 1
ATOM 7221 C C . GLN D 2 7 ? 51.073 65.010 -1.140 1.00 46.09 128 GLN D C 1
ATOM 7222 O O . GLN D 2 7 ? 49.970 64.554 -0.820 1.00 45.47 128 GLN D O 1
ATOM 7236 N N . ASN D 2 8 ? 52.128 64.243 -1.405 1.00 43.90 129 ASN D N 1
ATOM 7237 C CA . ASN D 2 8 ? 51.989 62.797 -1.448 1.00 46.22 129 ASN D CA 1
ATOM 7238 C C . ASN D 2 8 ? 51.993 62.229 -0.033 1.00 51.14 129 ASN D C 1
ATOM 7239 O O . ASN D 2 8 ? 52.069 62.956 0.961 1.00 50.94 129 ASN D O 1
ATOM 7250 N N . SER D 2 9 ? 51.901 60.901 0.058 1.00 56.16 130 SER D N 1
ATOM 7251 C CA . SER D 2 9 ? 51.883 60.250 1.362 1.00 57.21 130 SER D CA 1
ATOM 7252 C C . SER D 2 9 ? 53.198 60.452 2.096 1.00 57.25 130 SER D C 1
ATOM 7253 O O . SER D 2 9 ? 53.208 60.578 3.325 1.00 57.78 130 SER D O 1
ATOM 7261 N N . ALA D 2 10 ? 54.314 60.496 1.364 1.00 60.92 131 ALA D N 1
ATOM 7262 C CA . ALA D 2 10 ? 55.619 60.728 1.973 1.00 63.61 131 ALA D CA 1
ATOM 7263 C C . ALA D 2 10 ? 55.790 62.158 2.472 1.00 62.56 131 ALA D C 1
ATOM 7264 O O . ALA D 2 10 ? 56.783 62.441 3.151 1.00 61.87 131 ALA D O 1
ATOM 7271 N N . GLY D 2 11 ? 54.857 63.057 2.154 1.00 58.06 132 GLY D N 1
ATOM 7272 C CA . GLY D 2 11 ? 54.937 64.439 2.576 1.00 56.53 132 GLY D CA 1
ATOM 7273 C C . GLY D 2 11 ? 55.553 65.392 1.574 1.00 52.29 132 GLY D C 1
ATOM 7274 O O . GLY D 2 11 ? 55.625 66.596 1.855 1.00 51.41 132 GLY D O 1
ATOM 7278 N N . GLN D 2 12 ? 56.002 64.902 0.422 1.00 48.82 133 GLN D N 1
ATOM 7279 C CA . GLN D 2 12 ? 56.589 65.768 -0.589 1.00 47.07 133 GLN D CA 1
ATOM 7280 C C . GLN D 2 12 ? 55.500 66.554 -1.307 1.00 47.30 133 GLN D C 1
ATOM 7281 O O . GLN D 2 12 ? 54.443 66.013 -1.647 1.00 43.84 133 GLN D O 1
ATOM 7295 N N . ILE D 2 13 ? 55.768 67.837 -1.542 1.00 46.34 134 ILE D N 1
ATOM 7296 C CA . ILE D 2 13 ? 54.813 68.751 -2.156 1.00 43.05 134 ILE D CA 1
ATOM 7297 C C . ILE D 2 13 ? 55.315 69.108 -3.548 1.00 39.90 134 ILE D C 1
ATOM 7298 O O . ILE D 2 13 ? 56.426 69.632 -3.703 1.00 39.89 134 ILE D O 1
ATOM 7314 N N . ILE D 2 14 ? 54.482 68.851 -4.552 1.00 37.29 135 ILE D N 1
ATOM 7315 C CA . ILE D 2 14 ? 54.815 69.087 -5.951 1.00 37.03 135 ILE D CA 1
ATOM 7316 C C . ILE D 2 14 ? 53.888 70.166 -6.496 1.00 34.99 135 ILE D C 1
ATOM 7317 O O . ILE D 2 14 ? 52.687 70.174 -6.205 1.00 33.89 135 ILE D O 1
ATOM 7333 N N . HIS D 2 15 ? 54.454 71.084 -7.277 1.00 34.13 136 HIS D N 1
ATOM 7334 C CA . HIS D 2 15 ? 53.723 72.208 -7.854 1.00 33.61 136 HIS D CA 1
ATOM 7335 C C . HIS D 2 15 ? 53.810 72.117 -9.374 1.00 34.34 136 HIS D C 1
ATOM 7336 O O . HIS D 2 15 ? 54.898 72.247 -9.946 1.00 35.15 136 HIS D O 1
ATOM 7350 N N . GLY D 2 16 ? 52.667 71.892 -10.022 1.00 34.70 137 GLY D N 1
ATOM 7351 C CA . GLY D 2 16 ? 52.588 71.804 -11.470 1.00 34.07 137 GLY D CA 1
ATOM 7352 C C . GLY D 2 16 ? 51.860 72.996 -12.062 1.00 35.47 137 GLY D C 1
ATOM 7353 O O . GLY D 2 16 ? 50.951 73.557 -11.444 1.00 34.83 137 GLY D O 1
ATOM 7357 N N . ARG D 2 17 ? 52.267 73.393 -13.266 1.00 35.22 138 ARG D N 1
ATOM 7358 C CA . ARG D 2 17 ? 51.697 74.584 -13.882 1.00 30.89 138 ARG D CA 1
ATOM 7359 C C . ARG D 2 17 ? 51.757 74.474 -15.398 1.00 30.03 138 ARG D C 1
ATOM 7360 O O . ARG D 2 17 ? 52.822 74.216 -15.967 1.00 30.72 138 ARG D O 1
ATOM 7381 N N . ASN D 2 18 ? 50.606 74.651 -16.038 1.00 29.75 139 ASN D N 1
ATOM 7382 C CA . ASN D 2 18 ? 50.507 74.828 -17.480 1.00 31.08 139 ASN D CA 1
ATOM 7383 C C . ASN D 2 18 ? 50.083 76.259 -17.773 1.00 30.23 139 ASN D C 1
ATOM 7384 O O . ASN D 2 18 ? 49.195 76.796 -17.107 1.00 31.28 139 ASN D O 1
ATOM 7395 N N . LEU D 2 19 ? 50.716 76.875 -18.760 1.00 34.03 140 LEU D N 1
ATOM 7396 C CA . LEU D 2 19 ? 50.371 78.231 -19.175 1.00 37.61 140 LEU D CA 1
ATOM 7397 C C . LEU D 2 19 ? 49.676 78.164 -20.527 1.00 41.45 140 LEU D C 1
ATOM 7398 O O . LEU D 2 19 ? 50.287 77.764 -21.525 1.00 42.19 140 LEU D O 1
ATOM 7414 N N . ASP D 2 20 ? 48.403 78.552 -20.554 1.00 42.59 141 ASP D N 1
ATOM 7415 C CA . ASP D 2 20 ? 47.639 78.658 -21.789 1.00 38.17 141 ASP D CA 1
ATOM 7416 C C . ASP D 2 20 ? 47.567 80.123 -22.199 1.00 38.95 141 ASP D C 1
ATOM 7417 O O . ASP D 2 20 ? 47.191 80.985 -21.397 1.00 37.89 141 ASP D O 1
ATOM 7426 N N . TYR D 2 21 ? 47.924 80.395 -23.449 1.00 46.24 142 TYR D N 1
ATOM 7427 C CA . TYR D 2 21 ? 48.094 81.752 -23.944 1.00 51.19 142 TYR D CA 1
ATOM 7428 C C . TYR D 2 21 ? 47.545 81.806 -25.359 1.00 53.76 142 TYR D C 1
ATOM 7429 O O . TYR D 2 21 ? 47.926 80.988 -26.201 1.00 54.76 142 TYR D O 1
ATOM 7447 N N . ASP D 2 22 ? 46.653 82.763 -25.623 1.00 57.33 143 ASP D N 1
ATOM 7448 C CA . ASP D 2 22 ? 46.032 82.838 -26.943 1.00 58.87 143 ASP D CA 1
ATOM 7449 C C . ASP D 2 22 ? 47.075 83.092 -28.022 1.00 57.05 143 ASP D C 1
ATOM 7450 O O . ASP D 2 22 ? 46.962 82.574 -29.138 1.00 60.91 143 ASP D O 1
ATOM 7459 N N . MET D 2 23 ? 48.102 83.878 -27.704 1.00 53.44 144 MET D N 1
ATOM 7460 C CA . MET D 2 23 ? 49.192 84.167 -28.639 1.00 54.96 144 MET D CA 1
ATOM 7461 C C . MET D 2 23 ? 50.273 83.091 -28.507 1.00 53.06 144 MET D C 1
ATOM 7462 O O . MET D 2 23 ? 51.433 83.346 -28.184 1.00 55.87 144 MET D O 1
ATOM 7476 N N . THR D 2 24 ? 49.855 81.859 -28.793 1.00 45.44 145 THR D N 1
ATOM 7477 C CA . THR D 2 24 ? 50.571 80.686 -28.310 1.00 45.72 145 THR D CA 1
ATOM 7478 C C . THR D 2 24 ? 51.969 80.589 -28.910 1.00 50.16 145 THR D C 1
ATOM 7479 O O . THR D 2 24 ? 52.972 80.599 -28.188 1.00 48.73 145 THR D O 1
ATOM 7490 N N . GLU D 2 25 ? 52.057 80.485 -30.236 1.00 56.54 146 GLU D N 1
ATOM 7491 C CA . GLU D 2 25 ? 53.330 80.130 -30.856 1.00 57.85 146 GLU D CA 1
ATOM 7492 C C . GLU D 2 25 ? 54.358 81.249 -30.742 1.00 55.82 146 GLU D C 1
ATOM 7493 O O . GLU D 2 25 ? 55.554 80.972 -30.595 1.00 57.54 146 GLU D O 1
ATOM 7505 N N . LEU D 2 26 ? 53.927 82.509 -30.799 1.00 50.88 147 LEU D N 1
ATOM 7506 C CA . LEU D 2 26 ? 54.883 83.603 -30.677 1.00 52.49 147 LEU D CA 1
ATOM 7507 C C . LEU D 2 26 ? 55.536 83.607 -29.303 1.00 53.26 147 LEU D C 1
ATOM 7508 O O . LEU D 2 26 ? 56.725 83.921 -29.173 1.00 55.79 147 LEU D O 1
ATOM 7524 N N . LEU D 2 27 ? 54.781 83.250 -28.265 1.00 52.89 148 LEU D N 1
ATOM 7525 C CA . LEU D 2 27 ? 55.332 83.293 -26.917 1.00 53.63 148 LEU D CA 1
ATOM 7526 C C . LEU D 2 27 ? 56.317 82.156 -26.679 1.00 52.40 148 LEU D C 1
ATOM 7527 O O . LEU D 2 27 ? 57.236 82.296 -25.865 1.00 51.13 148 LEU D O 1
ATOM 7543 N N . LYS D 2 28 ? 56.141 81.029 -27.371 1.00 52.38 149 LYS D N 1
ATOM 7544 C CA . LYS D 2 28 ? 57.061 79.910 -27.208 1.00 50.40 149 LYS D CA 1
ATOM 7545 C C . LYS D 2 28 ? 58.479 80.310 -27.591 1.00 52.96 149 LYS D C 1
ATOM 7546 O O . LYS D 2 28 ? 59.449 79.870 -26.964 1.00 51.53 149 LYS D O 1
ATOM 7565 N N . ASN D 2 29 ? 58.620 81.161 -28.609 1.00 58.74 150 ASN D N 1
ATOM 7566 C CA . ASN D 2 29 ? 59.937 81.565 -29.081 1.00 61.95 150 ASN D CA 1
ATOM 7567 C C . ASN D 2 29 ? 60.682 82.447 -28.085 1.00 62.28 150 ASN D C 1
ATOM 7568 O O . ASN D 2 29 ? 61.884 82.665 -28.270 1.00 66.19 150 ASN D O 1
ATOM 7579 N N . ILE D 2 30 ? 60.017 82.952 -27.042 1.00 57.76 151 ILE D N 1
ATOM 7580 C CA . ILE D 2 30 ? 60.655 83.880 -26.108 1.00 57.00 151 ILE D CA 1
ATOM 7581 C C . ILE D 2 30 ? 60.490 83.424 -24.661 1.00 55.40 151 ILE D C 1
ATOM 7582 O O . ILE D 2 30 ? 60.729 84.202 -23.731 1.00 54.37 151 ILE D O 1
ATOM 7598 N N . THR D 2 31 ? 60.101 82.168 -24.454 1.00 53.38 152 THR D N 1
ATOM 7599 C CA . THR D 2 31 ? 59.989 81.625 -23.106 1.00 50.14 152 THR D CA 1
ATOM 7600 C C . THR D 2 31 ? 61.375 81.290 -22.571 1.00 49.62 152 THR D C 1
ATOM 7601 O O . THR D 2 31 ? 62.147 80.589 -23.232 1.00 54.16 152 THR D O 1
ATOM 7612 N N . ILE D 2 32 ? 61.689 81.783 -21.369 1.00 46.13 153 ILE D N 1
ATOM 7613 C CA . ILE D 2 32 ? 63.012 81.605 -20.779 1.00 47.71 153 ILE D CA 1
ATOM 7614 C C . ILE D 2 32 ? 62.873 81.252 -19.304 1.00 47.11 153 ILE D C 1
ATOM 7615 O O . ILE D 2 32 ? 61.895 81.619 -18.644 1.00 45.23 153 ILE D O 1
ATOM 7631 N N . HIS D 2 33 ? 63.879 80.553 -18.783 1.00 49.90 154 HIS D N 1
ATOM 7632 C CA . HIS D 2 33 ? 64.011 80.290 -17.357 1.00 51.04 154 HIS D CA 1
ATOM 7633 C C . HIS D 2 33 ? 65.106 81.185 -16.788 1.00 55.58 154 HIS D C 1
ATOM 7634 O O . HIS D 2 33 ? 66.167 81.344 -17.399 1.00 58.06 154 HIS D O 1
ATOM 7649 N N . VAL D 2 34 ? 64.847 81.769 -15.618 1.00 55.34 155 VAL D N 1
ATOM 7650 C CA . VAL D 2 34 ? 65.698 82.811 -15.055 1.00 55.99 155 VAL D CA 1
ATOM 7651 C C . VAL D 2 34 ? 66.062 82.452 -13.619 1.00 59.27 155 VAL D C 1
ATOM 7652 O O . VAL D 2 34 ? 65.189 82.073 -12.829 1.00 57.57 155 VAL D O 1
ATOM 7665 N N . ASP D 2 35 ? 67.347 82.588 -13.283 1.00 63.62 156 ASP D N 1
ATOM 7666 C CA . ASP D 2 35 ? 67.836 82.512 -11.909 1.00 66.39 156 ASP D CA 1
ATOM 7667 C C . ASP D 2 35 ? 68.281 83.902 -11.475 1.00 65.59 156 ASP D C 1
ATOM 7668 O O . ASP D 2 35 ? 69.184 84.483 -12.084 1.00 66.94 156 ASP D O 1
ATOM 7677 N N . PHE D 2 36 ? 67.647 84.433 -10.431 1.00 65.79 157 PHE D N 1
ATOM 7678 C CA . PHE D 2 36 ? 68.010 85.735 -9.878 1.00 66.43 157 PHE D CA 1
ATOM 7679 C C . PHE D 2 36 ? 69.074 85.535 -8.803 1.00 65.90 157 PHE D C 1
ATOM 7680 O O . PHE D 2 36 ? 68.788 85.002 -7.725 1.00 66.18 157 PHE D O 1
ATOM 7697 N N . VAL D 2 37 ? 70.299 85.966 -9.092 1.00 62.46 158 VAL D N 1
ATOM 7698 C CA . VAL D 2 37 ? 71.445 85.710 -8.228 1.00 63.30 158 VAL D CA 1
ATOM 7699 C C . VAL D 2 37 ? 71.956 87.016 -7.630 1.00 70.00 158 VAL D C 1
ATOM 7700 O O . VAL D 2 37 ? 71.915 88.080 -8.260 1.00 63.87 158 VAL D O 1
ATOM 7713 N N . ARG D 2 38 ? 72.461 86.921 -6.401 1.00 85.75 159 ARG D N 1
ATOM 7714 C CA . ARG D 2 38 ? 73.021 88.068 -5.694 1.00 93.21 159 ARG D CA 1
ATOM 7715 C C . ARG D 2 38 ? 74.236 87.598 -4.909 1.00 94.29 159 ARG D C 1
ATOM 7716 O O . ARG D 2 38 ? 74.131 86.668 -4.104 1.00 95.34 159 ARG D O 1
ATOM 7737 N N . ASN D 2 39 ? 75.380 88.246 -5.140 1.00 91.37 160 ASN D N 1
ATOM 7738 C CA . ASN D 2 39 ? 76.659 87.816 -4.568 1.00 92.85 160 ASN D CA 1
ATOM 7739 C C . ASN D 2 39 ? 76.878 86.322 -4.802 1.00 90.62 160 ASN D C 1
ATOM 7740 O O . ASN D 2 39 ? 77.323 85.588 -3.917 1.00 90.15 160 ASN D O 1
ATOM 7751 N N . GLY D 2 40 ? 76.549 85.866 -6.011 1.00 85.91 161 GLY D N 1
ATOM 7752 C CA . GLY D 2 40 ? 76.771 84.486 -6.390 1.00 80.58 161 GLY D CA 1
ATOM 7753 C C . GLY D 2 40 ? 75.812 83.479 -5.799 1.00 77.57 161 GLY D C 1
ATOM 7754 O O . GLY D 2 40 ? 76.066 82.276 -5.902 1.00 76.03 161 GLY D O 1
ATOM 7758 N N . THR D 2 41 ? 74.715 83.923 -5.189 1.00 79.43 162 THR D N 1
ATOM 7759 C CA . THR D 2 41 ? 73.741 83.028 -4.579 1.00 80.52 162 THR D CA 1
ATOM 7760 C C . THR D 2 41 ? 72.379 83.236 -5.223 1.00 75.10 162 THR D C 1
ATOM 7761 O O . THR D 2 41 ? 71.961 84.374 -5.459 1.00 77.90 162 THR D O 1
ATOM 7772 N N . ILE D 2 42 ? 71.689 82.132 -5.503 1.00 65.71 163 ILE D N 1
ATOM 7773 C CA . ILE D 2 42 ? 70.351 82.202 -6.078 1.00 60.61 163 ILE D CA 1
ATOM 7774 C C . ILE D 2 42 ? 69.374 82.688 -5.018 1.00 61.08 163 ILE D C 1
ATOM 7775 O O . ILE D 2 42 ? 69.130 82.004 -4.017 1.00 56.43 163 ILE D O 1
ATOM 7791 N N . GLN D 2 43 ? 68.787 83.862 -5.250 1.00 69.19 164 GLN D N 1
ATOM 7792 C CA . GLN D 2 43 ? 67.743 84.365 -4.366 1.00 70.13 164 GLN D CA 1
ATOM 7793 C C . GLN D 2 43 ? 66.401 83.725 -4.694 1.00 64.20 164 GLN D C 1
ATOM 7794 O O . GLN D 2 43 ? 65.693 83.255 -3.797 1.00 60.45 164 GLN D O 1
ATOM 7808 N N . TYR D 2 44 ? 66.041 83.696 -5.978 1.00 62.13 165 TYR D N 1
ATOM 7809 C CA . TYR D 2 44 ? 64.788 83.107 -6.431 1.00 60.85 165 TYR D CA 1
ATOM 7810 C C . TYR D 2 44 ? 64.877 82.879 -7.933 1.00 59.88 165 TYR D C 1
ATOM 7811 O O . TYR D 2 44 ? 65.707 83.476 -8.623 1.00 59.44 165 TYR D O 1
ATOM 7829 N N . SER D 2 45 ? 64.022 81.991 -8.426 1.00 61.79 166 SER D N 1
ATOM 7830 C CA . SER D 2 45 ? 63.981 81.638 -9.837 1.00 62.82 166 SER D CA 1
ATOM 7831 C C . SER D 2 45 ? 62.576 81.868 -10.383 1.00 57.32 166 SER D C 1
ATOM 7832 O O . SER D 2 45 ? 61.609 82.032 -9.634 1.00 54.93 166 SER D O 1
ATOM 7840 N N . GLY D 2 46 ? 62.466 81.879 -11.706 1.00 53.13 167 GLY D N 1
ATOM 7841 C CA . GLY D 2 46 ? 61.172 82.044 -12.334 1.00 49.36 167 GLY D CA 1
ATOM 7842 C C . GLY D 2 46 ? 61.234 81.776 -13.819 1.00 48.63 167 GLY D C 1
ATOM 7843 O O . GLY D 2 46 ? 62.305 81.795 -14.434 1.00 47.02 167 GLY D O 1
ATOM 7847 N N . LEU D 2 47 ? 60.058 81.504 -14.383 1.00 49.70 168 LEU D N 1
ATOM 7848 C CA . LEU D 2 47 ? 59.847 81.470 -15.823 1.00 45.89 168 LEU D CA 1
ATOM 7849 C C . LEU D 2 47 ? 59.248 82.797 -16.257 1.00 47.23 168 LEU D C 1
ATOM 7850 O O . LEU D 2 47 ? 58.397 83.359 -15.563 1.00 51.60 168 LEU D O 1
ATOM 7866 N N . THR D 2 48 ? 59.694 83.298 -17.401 1.00 45.19 169 THR D N 1
ATOM 7867 C CA . THR D 2 48 ? 59.171 84.549 -17.927 1.00 43.18 169 THR D CA 1
ATOM 7868 C C . THR D 2 48 ? 59.445 84.587 -19.424 1.00 43.66 169 THR D C 1
ATOM 7869 O O . THR D 2 48 ? 59.798 83.573 -20.035 1.00 40.84 169 THR D O 1
ATOM 7880 N N . PHE D 2 49 ? 59.296 85.772 -20.010 1.00 53.13 170 PHE D N 1
ATOM 7881 C CA . PHE D 2 49 ? 59.456 85.966 -21.440 1.00 59.43 170 PHE D CA 1
ATOM 7882 C C . PHE D 2 49 ? 60.250 87.241 -21.683 1.00 67.14 170 PHE D C 1
ATOM 7883 O O . PHE D 2 49 ? 60.165 88.200 -20.911 1.00 67.02 170 PHE D O 1
ATOM 7900 N N . ALA D 2 50 ? 61.023 87.246 -22.766 1.00 74.69 171 ALA D N 1
ATOM 7901 C CA . ALA D 2 50 ? 61.782 88.432 -23.135 1.00 78.64 171 ALA D CA 1
ATOM 7902 C C . ALA D 2 50 ? 60.851 89.631 -23.235 1.00 75.87 171 ALA D C 1
ATOM 7903 O O . ALA D 2 50 ? 59.772 89.540 -23.822 1.00 75.40 171 ALA D O 1
ATOM 7910 N N . LEU D 2 51 ? 61.274 90.745 -22.624 1.00 73.94 172 LEU D N 1
ATOM 7911 C CA . LEU D 2 51 ? 60.520 91.998 -22.520 1.00 73.72 172 LEU D CA 1
ATOM 7912 C C . LEU D 2 51 ? 59.729 92.055 -21.219 1.00 69.38 172 LEU D C 1
ATOM 7913 O O . LEU D 2 51 ? 59.336 93.141 -20.782 1.00 73.05 172 LEU D O 1
ATOM 7929 N N . TYR D 2 52 ? 59.504 90.904 -20.588 1.00 59.64 173 TYR D N 1
ATOM 7930 C CA . TYR D 2 52 ? 58.780 90.820 -19.325 1.00 52.67 173 TYR D CA 1
ATOM 7931 C C . TYR D 2 52 ? 59.778 90.525 -18.213 1.00 53.84 173 TYR D C 1
ATOM 7932 O O . TYR D 2 52 ? 60.426 89.473 -18.218 1.00 54.16 173 TYR D O 1
ATOM 7950 N N . ASN D 2 53 ? 59.909 91.455 -17.267 1.00 58.29 174 ASN D N 1
ATOM 7951 C CA . ASN D 2 53 ? 60.834 91.300 -16.151 1.00 60.98 174 ASN D CA 1
ATOM 7952 C C . ASN D 2 53 ? 60.121 91.012 -14.834 1.00 55.73 174 ASN D C 1
ATOM 7953 O O . ASN D 2 53 ? 60.768 90.984 -13.780 1.00 56.52 174 ASN D O 1
ATOM 7964 N N . GLY D 2 54 ? 58.808 90.784 -14.867 1.00 49.43 175 GLY D N 1
ATOM 7965 C CA . GLY D 2 54 ? 58.097 90.264 -13.720 1.00 48.31 175 GLY D CA 1
ATOM 7966 C C . GLY D 2 54 ? 58.121 88.746 -13.691 1.00 48.01 175 GLY D C 1
ATOM 7967 O O . GLY D 2 54 ? 58.628 88.081 -14.594 1.00 46.30 175 GLY D O 1
ATOM 7971 N N . VAL D 2 55 ? 57.550 88.190 -12.625 1.00 49.71 176 VAL D N 1
ATOM 7972 C CA . VAL D 2 55 ? 57.508 86.744 -12.430 1.00 48.94 176 VAL D CA 1
ATOM 7973 C C . VAL D 2 55 ? 56.070 86.338 -12.155 1.00 44.35 176 VAL D C 1
ATOM 7974 O O . VAL D 2 55 ? 55.444 86.853 -11.221 1.00 44.97 176 VAL D O 1
ATOM 7987 N N . LEU D 2 56 ? 55.555 85.404 -12.957 1.00 42.82 177 LEU D N 1
ATOM 7988 C CA . LEU D 2 56 ? 54.247 84.804 -12.734 1.00 40.92 177 LEU D CA 1
ATOM 7989 C C . LEU D 2 56 ? 54.315 83.313 -12.437 1.00 38.65 177 LEU D C 1
ATOM 7990 O O . LEU D 2 56 ? 53.302 82.737 -12.023 1.00 37.35 177 LEU D O 1
ATOM 8006 N N . THR D 2 57 ? 55.466 82.675 -12.646 1.00 37.12 178 THR D N 1
ATOM 8007 C CA . THR D 2 57 ? 55.701 81.290 -12.246 1.00 38.69 178 THR D CA 1
ATOM 8008 C C . THR D 2 57 ? 57.114 81.239 -11.682 1.00 39.00 178 THR D C 1
ATOM 8009 O O . THR D 2 57 ? 58.081 81.421 -12.427 1.00 40.46 178 THR D O 1
ATOM 8020 N N . GLY D 2 58 ? 57.241 81.029 -10.370 1.00 38.27 179 GLY D N 1
ATOM 8021 C CA . GLY D 2 58 ? 58.535 81.153 -9.731 1.00 39.77 179 GLY D CA 1
ATOM 8022 C C . GLY D 2 58 ? 58.679 80.313 -8.481 1.00 40.64 179 GLY D C 1
ATOM 8023 O O . GLY D 2 58 ? 57.728 79.702 -7.990 1.00 39.43 179 GLY D O 1
ATOM 8027 N N . GLN D 2 59 ? 59.898 80.327 -7.947 1.00 46.95 180 GLN D N 1
ATOM 8028 C CA . GLN D 2 59 ? 60.273 79.453 -6.846 1.00 48.81 180 GLN D CA 1
ATOM 8029 C C . GLN D 2 59 ? 61.328 80.134 -5.989 1.00 50.86 180 GLN D C 1
ATOM 8030 O O . GLN D 2 59 ? 62.268 80.745 -6.507 1.00 48.77 180 GLN D O 1
ATOM 8044 N N . ARG D 2 60 ? 61.147 80.035 -4.672 1.00 53.96 181 ARG D N 1
ATOM 8045 C CA . ARG D 2 60 ? 62.176 80.381 -3.704 1.00 55.29 181 ARG D CA 1
ATOM 8046 C C . ARG D 2 60 ? 62.867 79.087 -3.301 1.00 53.05 181 ARG D C 1
ATOM 8047 O O . ARG D 2 60 ? 62.346 78.356 -2.445 1.00 52.67 181 ARG D O 1
ATOM 8068 N N . PRO D 2 61 ? 64.029 78.761 -3.862 1.00 52.04 182 PRO D N 1
ATOM 8069 C CA . PRO D 2 61 ? 64.569 77.408 -3.688 1.00 51.50 182 PRO D CA 1
ATOM 8070 C C . PRO D 2 61 ? 64.671 77.019 -2.221 1.00 53.47 182 PRO D C 1
ATOM 8071 O O . PRO D 2 61 ? 65.153 77.787 -1.383 1.00 51.66 182 PRO D O 1
ATOM 8082 N N . GLY D 2 62 ? 64.199 75.810 -1.913 1.00 56.16 183 GLY D N 1
ATOM 8083 C CA . GLY D 2 62 ? 64.205 75.291 -0.563 1.00 57.16 183 GLY D CA 1
ATOM 8084 C C . GLY D 2 62 ? 63.052 75.733 0.310 1.00 57.50 183 GLY D C 1
ATOM 8085 O O . GLY D 2 62 ? 62.885 75.182 1.408 1.00 53.53 183 GLY D O 1
ATOM 8089 N N . GLU D 2 63 ? 62.247 76.703 -0.128 1.00 62.42 184 GLU D N 1
ATOM 8090 C CA . GLU D 2 63 ? 61.223 77.299 0.726 1.00 64.66 184 GLU D CA 1
ATOM 8091 C C . GLU D 2 63 ? 59.820 77.171 0.146 1.00 58.80 184 GLU D C 1
ATOM 8092 O O . GLU D 2 63 ? 58.960 76.543 0.774 1.00 56.20 184 GLU D O 1
ATOM 8104 N N . TYR D 2 64 ? 59.554 77.738 -1.031 1.00 47.41 185 TYR D N 1
ATOM 8105 C CA . TYR D 2 64 ? 58.211 77.688 -1.596 1.00 42.97 185 TYR D CA 1
ATOM 8106 C C . TYR D 2 64 ? 58.262 77.999 -3.085 1.00 38.62 185 TYR D C 1
ATOM 8107 O O . TYR D 2 64 ? 59.247 78.535 -3.599 1.00 37.62 185 TYR D O 1
ATOM 8125 N N . SER D 2 65 ? 57.170 77.666 -3.766 1.00 39.21 186 SER D N 1
ATOM 8126 C CA . SER D 2 65 ? 56.982 78.014 -5.166 1.00 44.99 186 SER D CA 1
ATOM 8127 C C . SER D 2 65 ? 55.614 78.661 -5.340 1.00 43.27 186 SER D C 1
ATOM 8128 O O . SER D 2 65 ? 54.704 78.466 -4.529 1.00 41.63 186 SER D O 1
ATOM 8136 N N . VAL D 2 66 ? 55.478 79.457 -6.400 1.00 40.31 187 VAL D N 1
ATOM 8137 C CA . VAL D 2 66 ? 54.270 80.244 -6.622 1.00 39.63 187 VAL D CA 1
ATOM 8138 C C . VAL D 2 66 ? 53.950 80.298 -8.111 1.00 35.30 187 VAL D C 1
ATOM 8139 O O . VAL D 2 66 ? 54.853 80.341 -8.954 1.00 34.63 187 VAL D O 1
ATOM 8152 N N . SER D 2 67 ? 52.656 80.293 -8.431 1.00 33.47 188 SER D N 1
ATOM 8153 C CA . SER D 2 67 ? 52.187 80.567 -9.783 1.00 35.09 188 SER D CA 1
ATOM 8154 C C . SER D 2 67 ? 50.877 81.345 -9.700 1.00 33.49 188 SER D C 1
ATOM 8155 O O . SER D 2 67 ? 50.076 81.149 -8.781 1.00 30.54 188 SER D O 1
ATOM 8163 N N . LEU D 2 68 ? 50.677 82.248 -10.659 1.00 33.24 189 LEU D N 1
ATOM 8164 C CA . LEU D 2 68 ? 49.496 83.105 -10.698 1.00 33.12 189 LEU D CA 1
ATOM 8165 C C . LEU D 2 68 ? 48.654 82.793 -11.929 1.00 30.94 189 LEU D C 1
ATOM 8166 O O . LEU D 2 68 ? 49.176 82.740 -13.047 1.00 31.22 189 LEU D O 1
ATOM 8182 N N . ASN D 2 69 ? 47.355 82.589 -11.713 1.00 30.42 190 ASN D N 1
ATOM 8183 C CA . ASN D 2 69 ? 46.372 82.451 -12.782 1.00 32.29 190 ASN D CA 1
ATOM 8184 C C . ASN D 2 69 ? 45.517 83.709 -12.818 1.00 31.52 190 ASN D C 1
ATOM 8185 O O . ASN D 2 69 ? 45.096 84.207 -11.769 1.00 30.69 190 ASN D O 1
ATOM 8196 N N . ALA D 2 70 ? 45.301 84.242 -14.016 1.00 34.13 191 ALA D N 1
ATOM 8197 C CA . ALA D 2 70 ? 44.351 85.328 -14.188 1.00 35.16 191 ALA D CA 1
ATOM 8198 C C . ALA D 2 70 ? 42.939 84.829 -13.907 1.00 33.10 191 ALA D C 1
ATOM 8199 O O . ALA D 2 70 ? 42.618 83.658 -14.118 1.00 35.28 191 ALA D O 1
ATOM 8206 N N . ARG D 2 71 ? 42.092 85.731 -13.421 1.00 37.36 192 ARG D N 1
ATOM 8207 C CA . ARG D 2 71 ? 40.729 85.399 -13.025 1.00 39.66 192 ARG D CA 1
ATOM 8208 C C . ARG D 2 71 ? 39.752 86.226 -13.844 1.00 39.99 192 ARG D C 1
ATOM 8209 O O . ARG D 2 71 ? 39.804 87.460 -13.814 1.00 46.88 192 ARG D O 1
ATOM 8230 N N . TYR D 2 72 ? 38.880 85.549 -14.584 1.00 35.38 193 TYR D N 1
ATOM 8231 C CA . TYR D 2 72 ? 37.882 86.192 -15.429 1.00 35.79 193 TYR D CA 1
ATOM 8232 C C . TYR D 2 72 ? 36.513 85.826 -14.881 1.00 40.78 193 TYR D C 1
ATOM 8233 O O . TYR D 2 72 ? 36.153 84.644 -14.850 1.00 39.47 193 TYR D O 1
ATOM 8251 N N . SER D 2 73 ? 35.754 86.827 -14.465 1.00 53.17 194 SER D N 1
ATOM 8252 C CA . SER D 2 73 ? 34.412 86.626 -13.925 1.00 60.06 194 SER D CA 1
ATOM 8253 C C . SER D 2 73 ? 33.406 87.237 -14.903 1.00 64.81 194 SER D C 1
ATOM 8254 O O . SER D 2 73 ? 33.545 87.006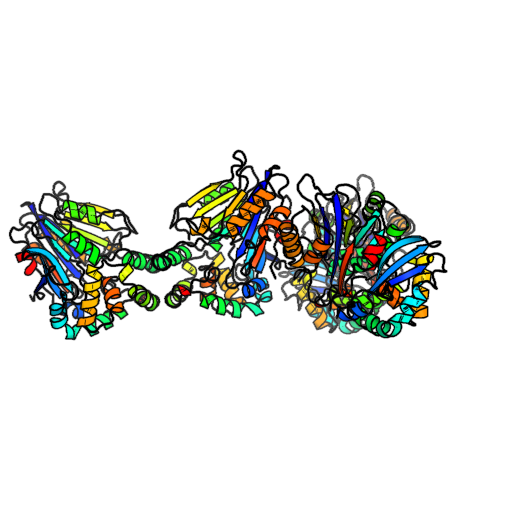 -16.105 1.00 64.92 194 SER D O 1
ATOM 8262 N N . GLY D 2 74 ? 32.421 88.002 -14.446 1.00 73.87 195 GLY D N 1
ATOM 8263 C CA . GLY D 2 74 ? 31.454 88.616 -15.335 1.00 79.83 195 GLY D CA 1
ATOM 8264 C C . GLY D 2 74 ? 31.512 90.126 -15.266 1.00 79.56 195 GLY D C 1
ATOM 8265 O O . GLY D 2 74 ? 32.549 90.694 -14.907 1.00 82.84 195 GLY D O 1
ATOM 8269 N N . ALA D 2 75 ? 30.404 90.788 -15.593 1.00 74.18 196 ALA D N 1
ATOM 8270 C CA . ALA D 2 75 ? 30.342 92.247 -15.555 1.00 76.40 196 ALA D CA 1
ATOM 8271 C C . ALA D 2 75 ? 31.567 92.849 -16.235 1.00 74.14 196 ALA D C 1
ATOM 8272 O O . ALA D 2 75 ? 32.174 93.803 -15.744 1.00 76.95 196 ALA D O 1
ATOM 8279 N N . TYR D 2 76 ? 31.937 92.271 -17.379 1.00 65.60 197 TYR D N 1
ATOM 8280 C CA . TYR D 2 76 ? 33.164 92.677 -18.054 1.00 64.51 197 TYR D CA 1
ATOM 8281 C C . TYR D 2 76 ? 33.114 94.142 -18.477 1.00 66.58 197 TYR D C 1
ATOM 8282 O O . TYR D 2 76 ? 34.115 94.859 -18.373 1.00 64.14 197 TYR D O 1
ATOM 8300 N N . ILE D 2 77 ? 31.961 94.611 -18.956 1.00 71.00 198 ILE D N 1
ATOM 8301 C CA . ILE D 2 77 ? 31.871 95.997 -19.404 1.00 71.24 198 ILE D CA 1
ATOM 8302 C C . ILE D 2 77 ? 31.869 96.947 -18.212 1.00 67.07 198 ILE D C 1
ATOM 8303 O O . ILE D 2 77 ? 32.520 97.999 -18.237 1.00 65.98 198 ILE D O 1
ATOM 8319 N N . ASP D 2 78 ? 31.141 96.594 -17.150 1.00 62.28 199 ASP D N 1
ATOM 8320 C CA . ASP D 2 78 ? 31.031 97.480 -15.997 1.00 60.95 199 ASP D CA 1
ATOM 8321 C C . ASP D 2 78 ? 32.368 97.666 -15.297 1.00 58.68 199 ASP D C 1
ATOM 8322 O O . ASP D 2 78 ? 32.632 98.733 -14.731 1.00 61.83 199 ASP D O 1
ATOM 8331 N N . ASN D 2 79 ? 33.221 96.648 -15.318 1.00 56.05 200 ASN D N 1
ATOM 8332 C CA . ASN D 2 79 ? 34.451 96.653 -14.542 1.00 54.88 200 ASN D CA 1
ATOM 8333 C C . ASN D 2 79 ? 35.696 96.858 -15.388 1.00 54.89 200 ASN D C 1
ATOM 8334 O O . ASN D 2 79 ? 36.795 96.933 -14.830 1.00 54.95 200 ASN D O 1
ATOM 8345 N N . ILE D 2 80 ? 35.567 96.945 -16.713 1.00 54.99 201 ILE D N 1
ATOM 8346 C CA . ILE D 2 80 ? 36.759 96.903 -17.553 1.00 55.61 201 ILE D CA 1
ATOM 8347 C C . ILE D 2 80 ? 37.685 98.069 -17.235 1.00 52.44 201 ILE D C 1
ATOM 8348 O O . ILE D 2 80 ? 38.910 97.906 -17.179 1.00 50.21 201 ILE D O 1
ATOM 8364 N N . LEU D 2 81 ? 37.125 99.259 -17.026 1.00 50.71 202 LEU D N 1
ATOM 8365 C CA . LEU D 2 81 ? 37.965 100.399 -16.679 1.00 49.99 202 LEU D CA 1
ATOM 8366 C C . LEU D 2 81 ? 38.650 100.173 -15.342 1.00 50.77 202 LEU D C 1
ATOM 8367 O O . LEU D 2 81 ? 39.858 100.396 -15.206 1.00 50.60 202 LEU D O 1
ATOM 8383 N N . MET D 2 82 ? 37.898 99.708 -14.343 1.00 52.91 203 MET D N 1
ATOM 8384 C CA . MET D 2 82 ? 38.503 99.410 -13.053 1.00 55.38 203 MET D CA 1
ATOM 8385 C C . MET D 2 82 ? 39.423 98.196 -13.141 1.00 58.84 203 MET D C 1
ATOM 8386 O O . MET D 2 82 ? 40.418 98.122 -12.414 1.00 58.90 203 MET D O 1
ATOM 8400 N N . GLU D 2 83 ? 39.117 97.241 -14.023 1.00 60.85 204 GLU D N 1
ATOM 8401 C CA . GLU D 2 83 ? 40.010 96.105 -14.233 1.00 58.13 204 GLU D CA 1
ATOM 8402 C C . GLU D 2 83 ? 41.375 96.576 -14.715 1.00 57.14 204 GLU D C 1
ATOM 8403 O O . GLU D 2 83 ? 42.408 96.269 -14.108 1.00 57.70 204 GLU D O 1
ATOM 8415 N N . PHE D 2 84 ? 41.399 97.324 -15.819 1.00 55.34 205 PHE D N 1
ATOM 8416 C CA . PHE D 2 84 ? 42.669 97.791 -16.364 1.00 54.87 205 PHE D CA 1
ATOM 8417 C C . PHE D 2 84 ? 43.404 98.689 -15.381 1.00 57.44 205 PHE D C 1
ATOM 8418 O O . PHE D 2 84 ? 44.636 98.639 -15.286 1.00 57.93 205 PHE D O 1
ATOM 8435 N N . TYR D 2 85 ? 42.676 99.522 -14.641 1.00 58.45 206 TYR D N 1
ATOM 8436 C CA . TYR D 2 85 ? 43.357 100.456 -13.755 1.00 58.15 206 TYR D CA 1
ATOM 8437 C C . TYR D 2 85 ? 44.059 99.722 -12.621 1.00 54.39 206 TYR D C 1
ATOM 8438 O O . TYR D 2 85 ? 45.250 99.942 -12.374 1.00 54.78 206 TYR D O 1
ATOM 8456 N N . THR D 2 86 ? 43.345 98.833 -11.925 1.00 52.31 207 THR D N 1
ATOM 8457 C CA . THR D 2 86 ? 43.954 98.132 -10.798 1.00 53.04 207 THR D CA 1
ATOM 8458 C C . THR D 2 86 ? 45.232 97.414 -11.206 1.00 52.55 207 THR D C 1
ATOM 8459 O O . THR D 2 86 ? 46.149 97.272 -10.391 1.00 56.46 207 THR D O 1
ATOM 8470 N N . LYS D 2 87 ? 45.318 96.950 -12.452 1.00 50.66 208 LYS D N 1
ATOM 8471 C CA . LYS D 2 87 ? 46.558 96.335 -12.906 1.00 54.35 208 LYS D CA 1
ATOM 8472 C C . LYS D 2 87 ? 47.699 97.342 -12.891 1.00 59.63 208 LYS D C 1
ATOM 8473 O O . LYS D 2 87 ? 48.852 96.973 -12.636 1.00 60.27 208 LYS D O 1
ATOM 8492 N N . PHE D 2 88 ? 47.398 98.616 -13.159 1.00 57.79 209 PHE D N 1
ATOM 8493 C CA . PHE D 2 88 ? 48.423 99.653 -13.136 1.00 53.26 209 PHE D CA 1
ATOM 8494 C C . PHE D 2 88 ? 48.803 100.062 -11.716 1.00 54.31 209 PHE D C 1
ATOM 8495 O O . PHE D 2 88 ? 49.983 100.299 -11.438 1.00 52.80 209 PHE D O 1
ATOM 8512 N N . LYS D 2 89 ? 47.835 100.133 -10.797 1.00 59.45 210 LYS D N 1
ATOM 8513 C CA . LYS D 2 89 ? 48.149 100.616 -9.455 1.00 64.41 210 LYS D CA 1
ATOM 8514 C C . LYS D 2 89 ? 49.030 99.651 -8.676 1.00 59.71 210 LYS D C 1
ATOM 8515 O O . LYS D 2 89 ? 49.810 100.086 -7.822 1.00 61.57 210 LYS D O 1
ATOM 8534 N N . ARG D 2 90 ? 48.917 98.358 -8.935 1.00 49.83 211 ARG D N 1
ATOM 8535 C CA . ARG D 2 90 ? 49.754 97.352 -8.285 1.00 43.77 211 ARG D CA 1
ATOM 8536 C C . ARG D 2 90 ? 50.100 96.310 -9.330 1.00 39.98 211 ARG D C 1
ATOM 8537 O O . ARG D 2 90 ? 49.444 95.267 -9.445 1.00 36.98 211 ARG D O 1
ATOM 8558 N N . PRO D 2 91 ? 51.139 96.569 -10.129 1.00 42.17 212 PRO D N 1
ATOM 8559 C CA . PRO D 2 91 ? 51.544 95.603 -11.157 1.00 41.04 212 PRO D CA 1
ATOM 8560 C C . PRO D 2 91 ? 51.718 94.211 -10.581 1.00 41.54 212 PRO D C 1
ATOM 8561 O O . PRO D 2 91 ? 52.487 94.001 -9.637 1.00 40.89 212 PRO D O 1
ATOM 8572 N N . VAL D 2 92 ? 51.005 93.246 -11.157 1.00 44.47 213 VAL D N 1
ATOM 8573 C CA . VAL D 2 92 ? 50.890 91.936 -10.530 1.00 43.77 213 VAL D CA 1
ATOM 8574 C C . VAL D 2 92 ? 52.214 91.185 -10.617 1.00 45.69 213 VAL D C 1
ATOM 8575 O O . VAL D 2 92 ? 52.724 90.677 -9.611 1.00 43.62 213 VAL D O 1
ATOM 8588 N N . SER D 2 93 ? 52.800 91.119 -11.818 1.00 51.34 214 SER D N 1
ATOM 8589 C CA . SER D 2 93 ? 53.988 90.295 -12.027 1.00 53.56 214 SER D CA 1
ATOM 8590 C C . SER D 2 93 ? 55.166 90.781 -11.197 1.00 54.07 214 SER D C 1
ATOM 8591 O O . SER D 2 93 ? 56.022 89.980 -10.806 1.00 58.57 214 SER D O 1
ATOM 8599 N N . PHE D 2 94 ? 55.235 92.082 -10.923 1.00 48.28 215 PHE D N 1
ATOM 8600 C CA . PHE D 2 94 ? 56.331 92.615 -10.125 1.00 44.61 215 PHE D CA 1
ATOM 8601 C C . PHE D 2 94 ? 56.076 92.448 -8.633 1.00 47.05 215 PHE D C 1
ATOM 8602 O O . PHE D 2 94 ? 57.029 92.349 -7.850 1.00 53.22 215 PHE D O 1
ATOM 8619 N N . PHE D 2 95 ? 54.807 92.405 -8.227 1.00 44.55 216 PHE D N 1
ATOM 8620 C CA . PHE D 2 95 ? 54.481 92.099 -6.839 1.00 44.86 216 PHE D CA 1
ATOM 8621 C C . PHE D 2 95 ? 54.909 90.682 -6.476 1.00 49.43 216 PHE D C 1
ATOM 8622 O O . PHE D 2 95 ? 55.496 90.452 -5.412 1.00 49.56 216 PHE D O 1
ATOM 8639 N N . ILE D 2 96 ? 54.634 89.717 -7.355 1.00 54.17 217 ILE D N 1
ATOM 8640 C CA . ILE D 2 96 ? 55.061 88.344 -7.104 1.00 56.33 217 ILE D CA 1
ATOM 8641 C C . ILE D 2 96 ? 56.574 88.297 -6.949 1.00 55.77 217 ILE D C 1
ATOM 8642 O O . ILE D 2 96 ? 57.108 87.686 -6.015 1.00 56.91 217 ILE D O 1
ATOM 8658 N N . ARG D 2 97 ? 57.288 88.949 -7.866 1.00 49.78 218 ARG D N 1
ATOM 8659 C CA . ARG D 2 97 ? 58.743 88.949 -7.807 1.00 49.01 218 ARG D CA 1
ATOM 8660 C C . ARG D 2 97 ? 59.235 89.572 -6.510 1.00 54.35 218 ARG D C 1
ATOM 8661 O O . ARG D 2 97 ? 60.226 89.115 -5.930 1.00 58.92 218 ARG D O 1
ATOM 8682 N N . ASP D 2 98 ? 58.559 90.622 -6.040 1.00 55.22 219 ASP D N 1
ATOM 8683 C CA . ASP D 2 98 ? 58.958 91.252 -4.785 1.00 57.32 219 ASP D CA 1
ATOM 8684 C C . ASP D 2 98 ? 58.800 90.296 -3.609 1.00 55.14 219 ASP D C 1
ATOM 8685 O O . ASP D 2 98 ? 59.625 90.294 -2.687 1.00 57.27 219 ASP D O 1
ATOM 8694 N N . VAL D 2 99 ? 57.746 89.477 -3.619 1.00 50.78 220 VAL D N 1
ATOM 8695 C CA . VAL D 2 99 ? 57.565 88.496 -2.555 1.00 49.90 220 VAL D CA 1
ATOM 8696 C C . VAL D 2 99 ? 58.655 87.438 -2.616 1.00 50.33 220 VAL D C 1
ATOM 8697 O O . VAL D 2 99 ? 59.209 87.040 -1.585 1.00 54.05 220 VAL D O 1
ATOM 8710 N N . LEU D 2 100 ? 58.983 86.966 -3.822 1.00 49.25 221 LEU D N 1
ATOM 8711 C CA . LEU D 2 100 ? 60.039 85.970 -3.964 1.00 54.22 221 LEU D CA 1
ATOM 8712 C C . LEU D 2 100 ? 61.375 86.494 -3.459 1.00 61.59 221 LEU D C 1
ATOM 8713 O O . LEU D 2 100 ? 62.220 85.712 -3.009 1.00 67.61 221 LEU D O 1
ATOM 8729 N N . GLU D 2 101 ? 61.582 87.807 -3.514 1.00 59.06 222 GLU D N 1
ATOM 8730 C CA . GLU D 2 101 ? 62.859 88.391 -3.137 1.00 59.37 222 GLU D CA 1
ATOM 8731 C C . GLU D 2 101 ? 62.955 88.683 -1.647 1.00 57.63 222 GLU D C 1
ATOM 8732 O O . GLU D 2 101 ? 64.049 88.600 -1.079 1.00 58.04 222 GLU D O 1
ATOM 8744 N N . ASN D 2 102 ? 61.834 88.993 -0.998 1.00 55.42 223 ASN D N 1
ATOM 8745 C CA . ASN D 2 102 ? 61.845 89.478 0.371 1.00 57.16 223 ASN D CA 1
ATOM 8746 C C . ASN D 2 102 ? 61.140 88.576 1.376 1.00 57.58 223 ASN D C 1
ATOM 8747 O O . ASN D 2 102 ? 61.282 88.806 2.582 1.00 62.50 223 ASN D O 1
ATOM 8758 N N . GLN D 2 103 ? 60.400 87.565 0.936 1.00 55.42 224 GLN D N 1
ATOM 8759 C CA . GLN D 2 103 ? 59.734 86.636 1.842 1.00 56.60 224 GLN D CA 1
ATOM 8760 C C . GLN D 2 103 ? 60.437 85.290 1.745 1.00 60.28 224 GLN D C 1
ATOM 8761 O O . GLN D 2 103 ? 60.457 84.668 0.676 1.00 63.11 224 GLN D O 1
ATOM 8775 N N . ALA D 2 104 ? 61.012 84.845 2.861 1.00 57.81 225 ALA D N 1
ATOM 8776 C CA . ALA D 2 104 ? 61.901 83.692 2.868 1.00 54.20 225 ALA D CA 1
ATOM 8777 C C . ALA D 2 104 ? 61.173 82.375 3.086 1.00 53.34 225 ALA D C 1
ATOM 8778 O O . ALA D 2 104 ? 61.678 81.327 2.672 1.00 54.77 225 ALA D O 1
ATOM 8785 N N . THR D 2 105 ? 60.010 82.391 3.726 1.00 52.42 226 THR D N 1
ATOM 8786 C CA . THR D 2 105 ? 59.324 81.164 4.091 1.00 53.83 226 THR D CA 1
ATOM 8787 C C . THR D 2 105 ? 57.973 81.089 3.396 1.00 51.69 226 THR D C 1
ATOM 8788 O O . THR D 2 105 ? 57.407 82.099 2.966 1.00 47.97 226 THR D O 1
ATOM 8799 N N . TYR D 2 106 ? 57.474 79.859 3.270 1.00 53.30 227 TYR D N 1
ATOM 8800 C CA . TYR D 2 106 ? 56.139 79.649 2.727 1.00 51.82 227 TYR D CA 1
ATOM 8801 C C . TYR D 2 106 ? 55.117 80.499 3.474 1.00 53.72 227 TYR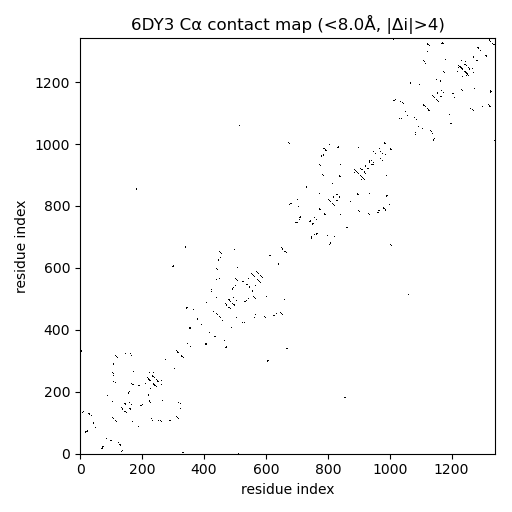 D C 1
ATOM 8802 O O . TYR D 2 106 ? 54.318 81.216 2.862 1.00 52.31 227 TYR D O 1
ATOM 8820 N N . THR D 2 107 ? 55.148 80.449 4.808 1.00 54.07 228 THR D N 1
ATOM 8821 C CA . THR D 2 107 ? 54.173 81.186 5.606 1.00 51.49 228 THR D CA 1
ATOM 8822 C C . THR D 2 107 ? 54.296 82.690 5.392 1.00 51.57 228 THR D C 1
ATOM 8823 O O . THR D 2 107 ? 53.288 83.403 5.340 1.00 45.76 228 THR D O 1
ATOM 8834 N N . GLU D 2 108 ? 55.523 83.191 5.270 1.00 57.86 229 GLU D N 1
ATOM 8835 C CA . GLU D 2 108 ? 55.711 84.617 5.037 1.00 60.14 229 GLU D CA 1
ATOM 8836 C C . GLU D 2 108 ? 55.168 85.029 3.673 1.00 58.92 229 GLU D C 1
ATOM 8837 O O . GLU D 2 108 ? 54.541 86.086 3.544 1.00 59.92 229 GLU D O 1
ATOM 8849 N N . ALA D 2 109 ? 55.387 84.202 2.647 1.00 58.06 230 ALA D N 1
ATOM 8850 C CA . ALA D 2 109 ? 54.903 84.533 1.309 1.00 53.64 230 ALA D CA 1
ATOM 8851 C C . ALA D 2 109 ? 53.381 84.499 1.246 1.00 46.42 230 ALA D C 1
ATOM 8852 O O . ALA D 2 109 ? 52.761 85.360 0.609 1.00 41.59 230 ALA D O 1
ATOM 8859 N N . VAL D 2 110 ? 52.762 83.510 1.894 1.00 42.39 231 VAL D N 1
ATOM 8860 C CA . VAL D 2 110 ? 51.307 83.415 1.887 1.00 40.19 231 VAL D CA 1
ATOM 8861 C C . VAL D 2 110 ? 50.699 84.650 2.535 1.00 47.02 231 VAL D C 1
ATOM 8862 O O . VAL D 2 110 ? 49.667 85.160 2.085 1.00 43.18 231 VAL D O 1
ATOM 8875 N N . ASP D 2 111 ? 51.324 85.151 3.603 1.00 57.79 232 ASP D N 1
ATOM 8876 C CA . ASP D 2 111 ? 50.800 86.348 4.249 1.00 58.66 232 ASP D CA 1
ATOM 8877 C C . ASP D 2 111 ? 50.904 87.548 3.324 1.00 52.24 232 ASP D C 1
ATOM 8878 O O . ASP D 2 111 ? 49.988 88.375 3.266 1.00 51.11 232 ASP D O 1
ATOM 8887 N N . ALA D 2 112 ? 52.010 87.655 2.586 1.00 47.59 233 ALA D N 1
ATOM 8888 C CA . ALA D 2 112 ? 52.149 88.733 1.616 1.00 44.23 233 ALA D CA 1
ATOM 8889 C C . ALA D 2 112 ? 51.099 88.620 0.517 1.00 43.39 233 ALA D C 1
ATOM 8890 O O . ALA D 2 112 ? 50.499 89.624 0.118 1.00 41.77 233 ALA D O 1
ATOM 8897 N N . PHE D 2 113 ? 50.858 87.403 0.020 1.00 44.48 234 PHE D N 1
ATOM 8898 C CA . PHE D 2 113 ? 49.884 87.208 -1.048 1.00 42.82 234 PHE D CA 1
ATOM 8899 C C . PHE D 2 113 ? 48.444 87.331 -0.565 1.00 41.60 234 PHE D C 1
ATOM 8900 O O . PHE D 2 113 ? 47.544 87.519 -1.390 1.00 39.21 234 PHE D O 1
ATOM 8917 N N . SER D 2 114 ? 48.205 87.250 0.741 1.00 44.97 235 SER D N 1
ATOM 8918 C CA . SER D 2 114 ? 46.861 87.325 1.295 1.00 45.91 235 SER D CA 1
ATOM 8919 C C . SER D 2 114 ? 46.536 88.716 1.815 1.00 52.84 235 SER D C 1
ATOM 8920 O O . SER D 2 114 ? 45.403 88.959 2.245 1.00 52.08 235 SER D O 1
ATOM 8928 N N . ARG D 2 115 ? 47.504 89.629 1.775 1.00 58.42 236 ARG D N 1
ATOM 8929 C CA . ARG D 2 115 ? 47.339 90.949 2.359 1.00 61.54 236 ARG D CA 1
ATOM 8930 C C . ARG D 2 115 ? 46.165 91.668 1.711 1.00 59.54 236 ARG D C 1
ATOM 8931 O O . ARG D 2 115 ? 46.018 91.661 0.485 1.00 56.86 236 ARG D O 1
ATOM 8952 N N . THR D 2 116 ? 45.321 92.277 2.543 1.00 59.83 237 THR D N 1
ATOM 8953 C CA . THR D 2 116 ? 44.160 93.032 2.072 1.00 60.59 237 THR D CA 1
ATOM 8954 C C . THR D 2 116 ? 44.637 94.369 1.521 1.00 61.90 237 THR D C 1
ATOM 8955 O O . THR D 2 116 ? 44.915 95.304 2.274 1.00 72.46 237 THR D O 1
ATOM 8966 N N . HIS D 2 117 ? 44.745 94.455 0.198 1.00 50.95 238 HIS D N 1
ATOM 8967 C CA . HIS D 2 117 ? 45.088 95.699 -0.476 1.00 48.99 238 HIS D CA 1
ATOM 8968 C C . HIS D 2 117 ? 44.651 95.586 -1.927 1.00 46.20 238 HIS D C 1
ATOM 8969 O O . HIS D 2 117 ? 44.368 94.494 -2.422 1.00 47.83 238 HIS D O 1
ATOM 8983 N N . LEU D 2 118 ? 44.592 96.730 -2.602 1.00 45.00 239 LEU D N 1
ATOM 8984 C CA . LEU D 2 118 ? 44.167 96.746 -3.995 1.00 44.22 239 LEU D CA 1
ATOM 8985 C C . LEU D 2 118 ? 45.025 95.792 -4.816 1.00 46.99 239 LEU D C 1
ATOM 8986 O O . LEU D 2 118 ? 46.249 95.944 -4.877 1.00 44.28 239 LEU D O 1
ATOM 9002 N N . PHE D 2 119 ? 44.379 94.808 -5.447 1.00 49.24 240 PHE D N 1
ATOM 9003 C CA . PHE D 2 119 ? 45.080 93.813 -6.247 1.00 48.75 240 PHE D CA 1
ATOM 9004 C C . PHE D 2 119 ? 44.149 93.265 -7.317 1.00 46.41 240 PHE D C 1
ATOM 9005 O O . PHE D 2 119 ? 42.965 93.026 -7.061 1.00 44.33 240 PHE D O 1
ATOM 9022 N N . SER D 2 120 ? 44.695 93.078 -8.514 1.00 52.07 241 SER D N 1
ATOM 9023 C CA . SER D 2 120 ? 43.900 92.608 -9.640 1.00 50.54 241 SER D CA 1
ATOM 9024 C C . SER D 2 120 ? 43.348 91.211 -9.349 1.00 46.21 241 SER D C 1
ATOM 9025 O O . SER D 2 120 ? 44.078 90.349 -8.841 1.00 48.98 241 SER D O 1
ATOM 9033 N N . PRO D 2 121 ? 42.074 90.949 -9.642 1.00 39.49 242 PRO D N 1
ATOM 9034 C CA . PRO D 2 121 ? 41.520 89.615 -9.369 1.00 34.91 242 PRO D CA 1
ATOM 9035 C C . PRO D 2 121 ? 42.324 88.517 -10.051 1.00 33.93 242 PRO D C 1
ATOM 9036 O O . PRO D 2 121 ? 42.672 88.618 -11.229 1.00 35.85 242 PRO D O 1
ATOM 9047 N N . SER D 2 122 ? 42.602 87.455 -9.301 1.00 35.68 243 SER D N 1
ATOM 9048 C CA . SER D 2 122 ? 43.479 86.392 -9.777 1.00 34.01 243 SER D CA 1
ATOM 9049 C C . SER D 2 122 ? 43.440 85.247 -8.771 1.00 32.67 243 SER D C 1
ATOM 9050 O O . SER D 2 122 ? 42.808 85.343 -7.715 1.00 35.86 243 SER D O 1
ATOM 9058 N N . TYR D 2 123 ? 44.099 84.146 -9.132 1.00 30.99 244 TYR D N 1
ATOM 9059 C CA . TYR D 2 123 ? 44.357 83.027 -8.229 1.00 34.00 244 TYR D CA 1
ATOM 9060 C C . TYR D 2 123 ? 45.866 82.904 -8.055 1.00 31.85 244 TYR D C 1
ATOM 9061 O O . TYR D 2 123 ? 46.595 82.792 -9.046 1.00 30.60 244 TYR D O 1
ATOM 9079 N N . ILE D 2 124 ? 46.330 82.957 -6.808 1.00 31.86 245 ILE D N 1
ATOM 9080 C CA . ILE D 2 124 ? 47.736 82.758 -6.463 1.00 32.20 245 ILE D CA 1
ATOM 9081 C C . ILE D 2 124 ? 47.868 81.399 -5.789 1.00 32.48 245 ILE D C 1
ATOM 9082 O O . ILE D 2 124 ? 47.274 81.165 -4.730 1.00 33.40 245 ILE D O 1
ATOM 9098 N N . ILE D 2 125 ? 48.643 80.503 -6.398 1.00 33.22 246 ILE D N 1
ATOM 9099 C CA . ILE D 2 125 ? 48.850 79.148 -5.890 1.00 33.89 246 ILE D CA 1
ATOM 9100 C C . ILE D 2 125 ? 50.273 79.059 -5.364 1.00 33.05 246 ILE D C 1
ATOM 9101 O O . ILE D 2 125 ? 51.228 79.342 -6.096 1.00 32.64 246 ILE D O 1
ATOM 9117 N N . VAL D 2 126 ? 50.413 78.663 -4.101 1.00 35.69 247 VAL D N 1
ATOM 9118 C CA . VAL D 2 126 ? 51.701 78.597 -3.422 1.00 36.35 247 VAL D CA 1
ATOM 9119 C C . VAL D 2 126 ? 51.889 77.192 -2.866 1.00 38.45 247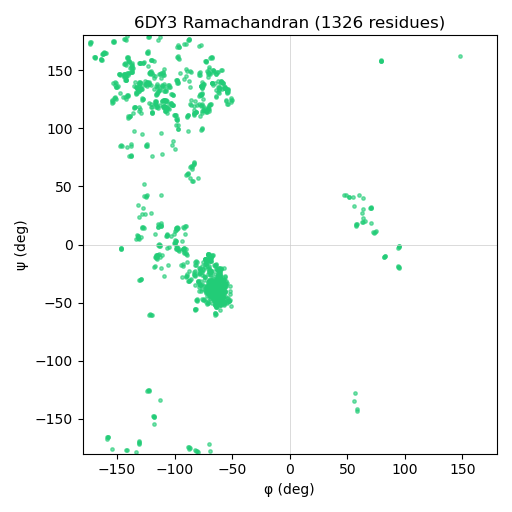 VAL D C 1
ATOM 9120 O O . VAL D 2 126 ? 50.945 76.596 -2.336 1.00 39.68 247 VAL D O 1
ATOM 9133 N N . ALA D 2 127 ? 53.105 76.658 -2.998 1.00 41.23 248 ALA D N 1
ATOM 9134 C CA . ALA D 2 127 ? 53.458 75.344 -2.477 1.00 43.72 248 ALA D CA 1
ATOM 9135 C C . ALA D 2 127 ? 54.660 75.469 -1.551 1.00 45.07 248 ALA D C 1
ATOM 9136 O O . ALA D 2 127 ? 55.603 76.210 -1.846 1.00 45.50 248 ALA D O 1
ATOM 9143 N N . GLY D 2 128 ? 54.627 74.732 -0.440 1.00 44.49 249 GLY D N 1
ATOM 9144 C CA . GLY D 2 128 ? 55.672 74.811 0.566 1.00 46.69 249 GLY D CA 1
ATOM 9145 C C . GLY D 2 128 ? 56.424 73.512 0.793 1.00 49.07 249 GLY D C 1
ATOM 9146 O O . GLY D 2 128 ? 56.606 72.723 -0.139 1.00 48.83 249 GLY D O 1
ATOM 9150 N N . ILE D 2 129 ? 56.870 73.278 2.029 1.00 51.97 250 ILE D N 1
ATOM 9151 C CA . ILE D 2 129 ? 57.713 72.125 2.338 1.00 51.85 250 ILE D CA 1
ATOM 9152 C C . ILE D 2 129 ? 57.147 71.350 3.522 1.00 55.01 250 ILE D C 1
ATOM 9153 O O . ILE D 2 129 ? 57.312 70.128 3.610 1.00 54.57 250 ILE D O 1
ATOM 9169 N N . LYS D 2 130 ? 56.466 72.039 4.434 1.00 63.83 251 LYS D N 1
ATOM 9170 C CA . LYS D 2 130 ? 55.910 71.372 5.598 1.00 66.40 251 LYS D CA 1
ATOM 9171 C C . LYS D 2 130 ? 54.531 70.807 5.258 1.00 62.39 251 LYS D C 1
ATOM 9172 O O . LYS D 2 130 ? 54.072 70.857 4.115 1.00 64.72 251 LYS D O 1
ATOM 9191 N N . LYS D 2 131 ? 53.863 70.261 6.269 1.00 56.75 252 LYS D N 1
ATOM 9192 C CA . LYS D 2 131 ? 52.572 69.624 6.063 1.00 56.46 252 LYS D CA 1
ATOM 9193 C C . LYS D 2 131 ? 51.516 70.656 5.683 1.00 57.61 252 LYS D C 1
ATOM 9194 O O . LYS D 2 131 ? 51.469 71.760 6.234 1.00 59.65 252 LYS D O 1
ATOM 9213 N N . ASN D 2 132 ? 50.667 70.287 4.724 1.00 55.77 253 ASN D N 1
ATOM 9214 C CA . ASN D 2 132 ? 49.548 71.113 4.280 1.00 53.38 253 ASN D CA 1
ATOM 9215 C C . ASN D 2 132 ? 49.994 72.485 3.781 1.00 54.50 253 ASN D C 1
ATOM 9216 O O . ASN D 2 132 ? 49.171 73.401 3.671 1.00 52.05 253 ASN D O 1
ATOM 9227 N N . GLU D 2 133 ? 51.282 72.654 3.469 1.00 58.91 254 GLU D N 1
ATOM 9228 C CA . GLU D 2 133 ? 51.785 73.922 2.941 1.00 59.22 254 GLU D CA 1
ATOM 9229 C C . GLU D 2 133 ? 51.522 73.962 1.434 1.00 56.86 254 GLU D C 1
ATOM 9230 O O . GLU D 2 133 ? 52.421 73.885 0.594 1.00 55.64 254 GLU D O 1
ATOM 9242 N N . GLY D 2 134 ? 50.237 74.071 1.107 1.00 54.35 255 GLY D N 1
ATOM 9243 C CA . GLY D 2 134 ? 49.772 74.241 -0.253 1.00 50.07 255 GLY D CA 1
ATOM 9244 C C . GLY D 2 134 ? 48.430 74.940 -0.222 1.00 49.59 255 GLY D C 1
ATOM 9245 O O . GLY D 2 134 ? 47.515 74.478 0.469 1.00 53.00 255 GLY D O 1
ATOM 9249 N N . VAL D 2 135 ? 48.301 76.070 -0.916 1.00 40.02 256 VAL D N 1
ATOM 9250 C CA . VAL D 2 135 ? 47.117 76.908 -0.792 1.00 37.53 256 VAL D CA 1
ATOM 9251 C C . VAL D 2 135 ? 46.771 77.532 -2.136 1.00 36.58 256 VAL D C 1
ATOM 9252 O O . VAL D 2 135 ? 47.649 77.829 -2.952 1.00 35.31 256 VAL D O 1
ATOM 9265 N N . VAL D 2 136 ? 45.472 77.706 -2.367 1.00 39.40 257 VAL D N 1
ATOM 9266 C CA . VAL D 2 136 ? 44.958 78.554 -3.437 1.00 38.01 257 VAL D CA 1
ATOM 9267 C C . VAL D 2 136 ? 44.441 79.836 -2.796 1.00 38.22 257 VAL D C 1
ATOM 9268 O O . VAL D 2 136 ? 43.565 79.789 -1.925 1.00 39.52 257 VAL D O 1
ATOM 9281 N N . ILE D 2 137 ? 44.996 80.977 -3.204 1.00 38.10 258 ILE D N 1
ATOM 9282 C CA . ILE D 2 137 ? 44.572 82.290 -2.723 1.00 35.39 258 ILE D CA 1
ATOM 9283 C C . ILE D 2 137 ? 43.728 82.952 -3.804 1.00 34.69 258 ILE D C 1
ATOM 9284 O O . ILE D 2 137 ? 44.189 83.145 -4.933 1.00 34.07 258 ILE D O 1
ATOM 9300 N N . SER D 2 138 ? 42.490 83.297 -3.464 1.00 39.47 259 SER D N 1
ATOM 9301 C CA . SER D 2 138 ? 41.566 83.934 -4.395 1.00 41.80 259 SER D CA 1
ATOM 9302 C C . SER D 2 138 ? 41.571 85.438 -4.150 1.00 42.54 259 SER D C 1
ATOM 9303 O O . SER D 2 138 ? 41.037 85.908 -3.141 1.00 46.66 259 SER D O 1
ATOM 9311 N N . ARG D 2 139 ? 42.169 86.188 -5.076 1.00 39.81 260 ARG D N 1
ATOM 9312 C CA . ARG D 2 139 ? 42.137 87.649 -5.031 1.00 40.59 260 ARG D CA 1
ATOM 9313 C C . ARG D 2 139 ? 40.840 88.158 -5.651 1.00 38.99 260 ARG D C 1
ATOM 9314 O O . ARG D 2 139 ? 40.601 87.954 -6.845 1.00 36.08 260 ARG D O 1
ATOM 9335 N N . ASN D 2 140 ? 40.004 88.808 -4.842 1.00 47.52 261 ASN D N 1
ATOM 9336 C CA . ASN D 2 140 ? 38.685 89.273 -5.260 1.00 49.47 261 ASN D CA 1
ATOM 9337 C C . ASN D 2 140 ? 38.695 90.757 -5.641 1.00 46.01 261 ASN D C 1
ATOM 9338 O O . ASN D 2 140 ? 39.665 91.486 -5.424 1.00 45.47 261 ASN D O 1
ATOM 9349 N N . ARG D 2 141 ? 37.585 91.193 -6.229 1.00 45.24 262 ARG D N 1
ATOM 9350 C CA . ARG D 2 141 ? 37.360 92.602 -6.534 1.00 46.73 262 ARG D CA 1
ATOM 9351 C C . ARG D 2 141 ? 37.064 93.372 -5.227 1.00 45.89 262 ARG D C 1
ATOM 9352 O O . ARG D 2 141 ? 36.026 93.113 -4.611 1.00 48.83 262 ARG D O 1
ATOM 9373 N N . TRP D 2 142 ? 37.923 94.298 -4.778 1.00 42.35 263 TRP D N 1
ATOM 9374 C CA . TRP D 2 142 ? 39.192 94.653 -5.424 1.00 39.63 263 TRP D CA 1
ATOM 9375 C C . TRP D 2 142 ? 40.332 94.626 -4.428 1.00 40.39 263 TRP D C 1
ATOM 9376 O O . TRP D 2 142 ? 41.460 94.961 -4.783 1.00 36.32 263 TRP D O 1
ATOM 9397 N N . SER D 2 143 ? 40.060 94.176 -3.197 1.00 46.27 264 SER D N 1
ATOM 9398 C CA . SER D 2 143 ? 41.098 94.178 -2.173 1.00 48.15 264 SER D CA 1
ATOM 9399 C C . SER D 2 143 ? 41.017 93.021 -1.185 1.00 52.12 264 SER D C 1
ATOM 9400 O O . SER D 2 143 ? 41.902 92.919 -0.331 1.00 53.54 264 SER D O 1
ATOM 9408 N N . ALA D 2 144 ? 40.016 92.150 -1.257 1.00 54.50 265 ALA D N 1
ATOM 9409 C CA . ALA D 2 144 ? 39.892 91.044 -0.320 1.00 53.37 265 ALA D CA 1
ATOM 9410 C C . ALA D 2 144 ? 40.498 89.777 -0.913 1.00 51.29 265 ALA D C 1
ATOM 9411 O O . ALA D 2 144 ? 40.683 89.654 -2.126 1.00 46.49 265 ALA D O 1
ATOM 9418 N N . ALA D 2 145 ? 40.819 88.833 -0.029 1.00 52.50 266 ALA D N 1
ATOM 9419 C CA . ALA D 2 145 ? 41.405 87.564 -0.432 1.00 51.28 266 ALA D CA 1
ATOM 9420 C C . ALA D 2 145 ? 40.827 86.439 0.412 1.00 52.47 266 ALA D C 1
ATOM 9421 O O . ALA D 2 145 ? 40.481 86.632 1.580 1.00 59.21 266 ALA D O 1
ATOM 9428 N N . ASN D 2 146 ? 40.718 85.264 -0.198 1.00 48.34 267 ASN D N 1
ATOM 9429 C CA . ASN D 2 146 ? 40.328 84.048 0.496 1.00 46.74 267 ASN D CA 1
ATOM 9430 C C . ASN D 2 146 ? 41.429 83.013 0.329 1.00 44.27 267 ASN D C 1
ATOM 9431 O O . ASN D 2 146 ? 42.132 82.997 -0.684 1.00 47.67 267 ASN D O 1
ATOM 9442 N N . VAL D 2 147 ? 41.592 82.167 1.340 1.00 41.33 268 VAL D N 1
ATOM 9443 C CA . VAL D 2 147 ? 42.606 81.120 1.334 1.00 44.82 268 VAL D CA 1
ATOM 9444 C C . VAL D 2 147 ? 41.910 79.769 1.413 1.00 48.40 268 VAL D C 1
ATOM 9445 O O . VAL D 2 147 ? 41.002 79.579 2.231 1.00 46.65 268 VAL D O 1
ATOM 9458 N N . TYR D 2 148 ? 42.338 78.837 0.565 1.00 54.01 269 TYR D N 1
ATOM 9459 C CA . TYR D 2 148 ? 41.812 77.473 0.554 1.00 58.24 269 TYR D CA 1
ATOM 9460 C C . TYR D 2 148 ? 42.994 76.509 0.614 1.00 54.53 269 TYR D C 1
ATOM 9461 O O . TYR D 2 148 ? 43.584 76.187 -0.432 1.00 55.59 269 TYR D O 1
ATOM 9479 N N . PRO D 2 149 ? 43.374 76.033 1.799 1.00 48.56 270 PRO D N 1
ATOM 9480 C CA . PRO D 2 149 ? 44.598 75.242 1.935 1.00 45.04 270 PRO D CA 1
ATOM 9481 C C . PRO D 2 149 ? 44.369 73.739 1.795 1.00 46.35 270 PRO D C 1
ATOM 9482 O O . PRO D 2 149 ? 43.240 73.250 1.712 1.00 45.98 270 PRO D O 1
ATOM 9493 N N . LEU D 2 150 ? 45.482 73.013 1.762 1.00 38.11 271 LEU D N 1
ATOM 9494 C CA . LEU D 2 150 ? 45.447 71.558 1.762 1.00 39.37 271 LEU D CA 1
ATOM 9495 C C . LEU D 2 150 ? 44.986 71.023 3.113 1.00 41.23 271 LEU D C 1
ATOM 9496 O O . LEU D 2 150 ? 45.255 71.604 4.166 1.00 44.19 271 LEU D O 1
ATOM 9512 N N . ASN D 2 151 ? 44.290 69.890 3.070 1.00 47.03 272 ASN D N 1
ATOM 9513 C CA . ASN D 2 151 ? 43.806 69.205 4.269 1.00 55.50 272 ASN D CA 1
ATOM 9514 C C . ASN D 2 151 ? 44.044 67.708 4.060 1.00 56.39 272 ASN D C 1
ATOM 9515 O O . ASN D 2 151 ? 43.118 66.945 3.771 1.00 57.75 272 ASN D O 1
ATOM 9526 N N . VAL D 2 152 ? 45.302 67.286 4.221 1.00 52.69 273 VAL D N 1
ATOM 9527 C CA . VAL D 2 152 ? 45.668 65.902 3.927 1.00 51.00 273 VAL D CA 1
ATOM 9528 C C . VAL D 2 152 ? 44.921 64.932 4.834 1.00 56.61 273 VAL D C 1
ATOM 9529 O O . VAL D 2 152 ? 44.607 63.808 4.424 1.00 51.35 273 VAL D O 1
ATOM 9542 N N . ASP D 2 153 ? 44.622 65.343 6.072 1.00 67.33 274 ASP D N 1
ATOM 9543 C CA . ASP D 2 153 ? 43.901 64.472 6.997 1.00 70.87 274 ASP D CA 1
ATOM 9544 C C . ASP D 2 153 ? 42.440 64.304 6.597 1.00 69.50 274 ASP D C 1
ATOM 9545 O O . ASP D 2 153 ? 41.816 63.293 6.939 1.00 70.81 274 ASP D O 1
ATOM 9554 N N . ALA D 2 154 ? 41.878 65.272 5.877 1.00 68.10 275 ALA D N 1
ATOM 9555 C CA . ALA D 2 154 ? 40.549 65.137 5.301 1.00 69.07 275 ALA D CA 1
ATOM 9556 C C . ALA D 2 154 ? 40.592 64.547 3.891 1.00 66.82 275 ALA D C 1
ATOM 9557 O O . ALA D 2 154 ? 39.599 64.631 3.155 1.00 62.89 275 ALA D O 1
ATOM 9564 N N . ASN D 2 155 ? 41.721 63.948 3.508 1.00 65.85 276 ASN D N 1
ATOM 9565 C CA . ASN D 2 155 ? 41.923 63.364 2.185 1.00 66.07 276 ASN D CA 1
ATOM 9566 C C . ASN D 2 155 ? 41.870 64.413 1.078 1.00 63.28 276 ASN D C 1
ATOM 9567 O O . ASN D 2 155 ? 41.604 64.085 -0.083 1.00 60.62 276 ASN D O 1
ATOM 9578 N N . GLN D 2 156 ? 42.115 65.677 1.423 1.00 65.74 277 GLN D N 1
ATOM 9579 C CA . GLN D 2 156 ? 42.264 66.749 0.442 1.00 66.68 277 GLN D CA 1
ATOM 9580 C C . GLN D 2 156 ? 43.762 66.975 0.252 1.00 62.11 277 GLN D C 1
ATOM 9581 O O . GLN D 2 156 ? 44.369 67.873 0.837 1.00 66.50 277 GLN D O 1
ATOM 9595 N N . TRP D 2 157 ? 44.368 66.132 -0.583 1.00 48.94 278 TRP D N 1
ATOM 9596 C CA . TRP D 2 157 ? 45.814 66.146 -0.768 1.00 42.03 278 TRP D CA 1
ATOM 9597 C C . TRP D 2 157 ? 46.255 66.900 -2.016 1.00 37.19 278 TRP D C 1
ATOM 9598 O O . TRP D 2 157 ? 47.462 67.033 -2.242 1.00 34.18 278 TRP D O 1
ATOM 9619 N N . PHE D 2 158 ? 45.323 67.399 -2.826 1.00 38.11 279 PHE D N 1
ATOM 9620 C CA . PHE D 2 158 ? 45.684 68.189 -3.994 1.00 38.17 279 PHE D CA 1
ATOM 9621 C C . PHE D 2 158 ? 44.727 69.367 -4.153 1.00 38.38 279 PHE D C 1
ATOM 9622 O O . PHE D 2 158 ? 43.603 69.368 -3.642 1.00 34.30 279 PHE D O 1
ATOM 9639 N N . LEU D 2 159 ? 45.206 70.380 -4.871 1.00 41.55 280 LEU D N 1
ATOM 9640 C CA . LEU D 2 159 ? 44.429 71.560 -5.215 1.00 43.17 280 LEU D CA 1
ATOM 9641 C C . LEU D 2 159 ? 44.612 71.850 -6.697 1.00 38.97 280 LEU D C 1
ATOM 9642 O O . LEU D 2 159 ? 45.733 71.805 -7.211 1.00 38.29 280 LEU D O 1
ATOM 9658 N N . VAL D 2 160 ? 43.508 72.140 -7.381 1.00 32.82 281 VAL D N 1
ATOM 9659 C CA . VAL D 2 160 ? 43.521 72.433 -8.809 1.00 31.02 281 VAL D CA 1
ATOM 9660 C C . VAL D 2 160 ? 42.720 73.703 -9.045 1.00 33.91 281 VAL D C 1
ATOM 9661 O O . VAL D 2 160 ? 41.620 73.858 -8.505 1.00 35.37 281 VAL D O 1
ATOM 9674 N N . GLU D 2 161 ? 43.270 74.608 -9.850 1.00 36.02 282 GLU D N 1
ATOM 9675 C CA . GLU D 2 161 ? 42.598 75.858 -10.160 1.00 38.73 282 GLU D CA 1
ATOM 9676 C C . GLU D 2 161 ? 42.963 76.293 -11.572 1.00 36.15 282 GLU D C 1
ATOM 9677 O O . GLU D 2 161 ? 44.074 76.040 -12.045 1.00 37.21 282 GLU D O 1
ATOM 9689 N N . THR D 2 162 ? 42.005 76.937 -12.243 1.00 28.81 283 THR D N 1
ATOM 9690 C CA . THR D 2 162 ? 42.233 77.503 -13.568 1.00 25.43 283 THR D CA 1
ATOM 9691 C C . THR D 2 162 ? 41.950 79.006 -13.566 1.00 26.95 283 THR D C 1
ATOM 9692 O O . THR D 2 162 ? 42.542 79.745 -12.774 1.00 25.56 283 THR D O 1
ATOM 9703 N N . ASN D 2 163 ? 41.072 79.481 -14.455 1.00 33.00 284 ASN D N 1
ATOM 9704 C CA . ASN D 2 163 ? 40.900 80.908 -14.688 1.00 33.36 284 ASN D CA 1
ATOM 9705 C C . ASN D 2 163 ? 39.530 81.453 -14.312 1.00 34.97 284 ASN D C 1
ATOM 9706 O O . ASN D 2 163 ? 39.348 82.674 -14.343 1.00 38.25 284 ASN D O 1
ATOM 9717 N N . PHE D 2 164 ? 38.563 80.606 -13.985 1.00 34.11 285 PHE D N 1
ATOM 9718 C CA . PHE D 2 164 ? 37.172 81.030 -13.876 1.00 32.24 285 PHE D CA 1
ATOM 9719 C C . PHE D 2 164 ? 36.626 80.733 -12.482 1.00 36.49 285 PHE D C 1
ATOM 9720 O O . PHE D 2 164 ? 37.331 80.237 -11.601 1.00 36.84 285 PHE D O 1
ATOM 9737 N N . ASP D 2 165 ? 35.357 81.086 -12.276 1.00 46.97 286 ASP D N 1
ATOM 9738 C CA . ASP D 2 165 ? 34.648 80.763 -11.043 1.00 56.26 286 ASP D CA 1
ATOM 9739 C C . ASP D 2 165 ? 33.194 80.444 -11.381 1.00 50.98 286 ASP D C 1
ATOM 9740 O O . ASP D 2 165 ? 32.765 80.532 -12.537 1.00 47.93 286 ASP D O 1
ATOM 9749 N N . ASN D 2 166 ? 32.437 80.067 -10.358 1.00 44.13 287 ASN D N 1
ATOM 9750 C CA . ASN D 2 166 ? 30.989 79.818 -10.464 1.00 44.40 287 ASN D CA 1
ATOM 9751 C C . ASN D 2 166 ? 30.762 78.722 -11.510 1.00 41.64 287 ASN D C 1
ATOM 9752 O O . ASN D 2 166 ? 31.540 77.758 -11.568 1.00 42.81 287 ASN D O 1
ATOM 9763 N N . TRP D 2 167 ? 29.707 78.832 -12.324 1.00 39.63 288 TRP D N 1
ATOM 9764 C CA . TRP D 2 167 ? 29.366 77.780 -13.276 1.00 35.01 288 TRP D CA 1
ATOM 9765 C C . TRP D 2 167 ? 30.546 77.440 -14.171 1.00 36.62 288 TRP D C 1
ATOM 9766 O O . TRP D 2 167 ? 30.890 76.265 -14.351 1.00 37.35 288 TRP D O 1
ATOM 9787 N N . LYS D 2 168 ? 31.165 78.460 -14.767 1.00 40.69 289 LYS D N 1
ATOM 9788 C CA . LYS D 2 168 ? 32.172 78.203 -15.788 1.00 43.29 289 LYS D CA 1
ATOM 9789 C C . LYS D 2 168 ? 33.348 77.418 -15.227 1.00 43.38 289 LYS D C 1
ATOM 9790 O O . LYS D 2 168 ? 33.952 76.609 -15.940 1.00 44.11 289 LYS D O 1
ATOM 9809 N N . LYS D 2 169 ? 33.676 77.632 -13.954 1.00 40.30 290 LYS D N 1
ATOM 9810 C CA . LYS D 2 169 ? 34.746 76.869 -13.325 1.00 39.73 290 LYS D CA 1
ATOM 9811 C C . LYS D 2 169 ? 34.408 75.384 -13.301 1.00 41.07 290 LYS D C 1
ATOM 9812 O O . LYS D 2 169 ? 35.214 74.542 -13.716 1.00 44.64 290 LYS D O 1
ATOM 9831 N N . GLN D 2 170 ? 33.210 75.045 -12.820 1.00 37.02 291 GLN D N 1
ATOM 9832 C CA . GLN D 2 170 ? 32.807 73.650 -12.703 1.00 36.70 291 GLN D CA 1
ATOM 9833 C C . GLN D 2 170 ? 32.705 72.962 -14.054 1.00 35.25 291 GLN D C 1
ATOM 9834 O O . GLN D 2 170 ? 32.690 71.728 -14.106 1.00 35.31 291 GLN D O 1
ATOM 9848 N N . GLY D 2 171 ? 32.627 73.722 -15.141 1.00 35.31 292 GLY D N 1
ATOM 9849 C CA . GLY D 2 171 ? 32.579 73.167 -16.476 1.00 35.49 292 GLY D CA 1
ATOM 9850 C C . GLY D 2 171 ? 33.875 73.253 -17.248 1.00 38.78 292 GLY D C 1
ATOM 9851 O O . GLY D 2 171 ? 33.886 72.933 -18.443 1.00 39.67 292 GLY D O 1
ATOM 9855 N N . ASP D 2 172 ? 34.967 73.673 -16.610 1.00 42.11 293 ASP D N 1
ATOM 9856 C CA . ASP D 2 172 ? 36.266 73.767 -17.266 1.00 38.12 293 ASP D CA 1
ATOM 9857 C C . ASP D 2 172 ? 36.834 72.361 -17.400 1.00 40.99 293 ASP D C 1
ATOM 9858 O O . ASP D 2 172 ? 37.173 71.720 -16.400 1.00 39.59 293 ASP D O 1
ATOM 9867 N N . ASP D 2 173 ? 36.958 71.887 -18.638 1.00 49.09 294 ASP D N 1
ATOM 9868 C CA . ASP D 2 173 ? 37.418 70.522 -18.864 1.00 53.87 294 ASP D CA 1
ATOM 9869 C C . ASP D 2 173 ? 38.862 70.339 -18.417 1.00 48.65 294 ASP D C 1
ATOM 9870 O O . ASP D 2 173 ? 39.251 69.234 -18.021 1.00 46.76 294 ASP D O 1
ATOM 9879 N N . ARG D 2 174 ? 39.672 71.399 -18.486 1.00 43.79 295 ARG D N 1
ATOM 9880 C CA . ARG D 2 174 ? 41.039 71.322 -17.981 1.00 38.65 295 ARG D CA 1
ATOM 9881 C C . ARG D 2 174 ? 41.046 70.975 -16.498 1.00 36.58 295 ARG D C 1
ATOM 9882 O O . ARG D 2 174 ? 41.808 70.110 -16.053 1.00 34.55 295 ARG D O 1
ATOM 9903 N N . ARG D 2 175 ? 40.211 71.659 -15.714 1.00 37.42 296 ARG D N 1
ATOM 9904 C CA . ARG D 2 175 ? 40.174 71.406 -14.279 1.00 39.09 296 ARG D CA 1
ATOM 9905 C C . ARG D 2 175 ? 39.572 70.041 -13.981 1.00 38.15 296 ARG D C 1
ATOM 9906 O O . ARG D 2 175 ? 40.074 69.312 -13.119 1.00 39.40 296 ARG D O 1
ATOM 9927 N N . ILE D 2 176 ? 38.505 69.674 -14.694 1.00 36.34 297 ILE D N 1
ATOM 9928 C CA . ILE D 2 176 ? 37.859 68.382 -14.471 1.00 37.04 297 ILE D CA 1
ATOM 9929 C C . ILE D 2 176 ? 38.832 67.252 -14.774 1.00 37.14 297 ILE D C 1
ATOM 9930 O O . ILE D 2 176 ? 38.983 66.309 -13.988 1.00 35.06 297 ILE D O 1
ATOM 9946 N N . THR D 2 177 ? 39.518 67.341 -15.918 1.00 37.81 298 THR D N 1
ATOM 9947 C CA . THR D 2 177 ? 40.442 66.285 -16.323 1.00 38.06 298 THR D CA 1
ATOM 9948 C C . THR D 2 177 ? 41.584 66.146 -15.327 1.00 38.52 298 THR D C 1
ATOM 9949 O O . THR D 2 177 ? 41.938 65.031 -14.925 1.00 38.41 298 THR D O 1
ATOM 9960 N N . ALA D 2 178 ? 42.172 67.273 -14.913 1.00 38.44 299 ALA D N 1
ATOM 9961 C CA . ALA D 2 178 ? 43.299 67.226 -13.986 1.00 37.17 299 ALA D CA 1
ATOM 9962 C C . ALA D 2 178 ? 42.896 66.573 -12.672 1.00 39.01 299 ALA D C 1
ATOM 9963 O O . ALA D 2 178 ? 43.685 65.833 -12.072 1.00 42.67 299 ALA D O 1
ATOM 9970 N N . ILE D 2 179 ? 41.671 66.828 -12.208 1.00 36.63 300 ILE D N 1
ATOM 9971 C CA . ILE D 2 179 ? 41.212 66.209 -10.969 1.00 38.74 300 ILE D CA 1
ATOM 9972 C C . ILE D 2 179 ? 41.001 64.714 -11.173 1.00 43.10 300 ILE D C 1
ATOM 9973 O O . ILE D 2 179 ? 41.326 63.905 -10.295 1.00 42.93 300 ILE D O 1
ATOM 9989 N N . GLN D 2 180 ? 40.462 64.318 -12.328 1.00 51.05 301 GLN D N 1
ATOM 9990 C CA . GLN D 2 180 ? 40.276 62.894 -12.592 1.00 56.66 301 GLN D CA 1
ATOM 9991 C C . GLN D 2 180 ? 41.604 62.156 -12.532 1.00 53.24 301 GLN D C 1
ATOM 9992 O O . GLN D 2 180 ? 41.720 61.114 -11.879 1.00 55.58 301 GLN D O 1
ATOM 10006 N N . LYS D 2 181 ? 42.628 62.696 -13.195 1.00 47.40 302 LYS D N 1
ATOM 10007 C CA . LYS D 2 181 ? 43.900 61.993 -13.265 1.00 48.53 302 LYS D CA 1
ATOM 10008 C C . LYS D 2 181 ? 44.594 61.966 -11.908 1.00 51.21 302 LYS D C 1
ATOM 10009 O O . LYS D 2 181 ? 45.218 60.962 -11.546 1.00 54.72 302 LYS D O 1
ATOM 10028 N N . LEU D 2 182 ? 44.498 63.052 -11.140 1.00 49.28 303 LEU D N 1
ATOM 10029 C CA . LEU D 2 182 ? 45.068 63.042 -9.798 1.00 48.15 303 LEU D CA 1
ATOM 10030 C C . LEU D 2 182 ? 44.416 61.960 -8.952 1.00 52.14 303 LEU D C 1
ATOM 10031 O O . LEU D 2 182 ? 45.089 61.279 -8.169 1.00 52.95 303 LEU D O 1
ATOM 10047 N N . LYS D 2 183 ? 43.103 61.776 -9.107 1.00 56.29 304 LYS D N 1
ATOM 10048 C CA . LYS D 2 183 ? 42.419 60.716 -8.378 1.00 58.26 304 LYS D CA 1
ATOM 10049 C C . LYS D 2 183 ? 42.859 59.344 -8.871 1.00 59.69 304 LYS D C 1
ATOM 10050 O O . LYS D 2 183 ? 43.040 58.420 -8.069 1.00 59.41 304 LYS D O 1
ATOM 10069 N N . GLU D 2 184 ? 43.053 59.193 -10.186 1.00 59.60 305 GLU D N 1
ATOM 10070 C CA . GLU D 2 184 ? 43.491 57.910 -10.724 1.00 62.08 305 GLU D CA 1
ATOM 10071 C C . GLU D 2 184 ? 44.865 57.534 -10.185 1.00 59.81 305 GLU D C 1
ATOM 10072 O O . GLU D 2 184 ? 45.068 56.418 -9.696 1.00 65.49 305 GLU D O 1
ATOM 10084 N N . LEU D 2 185 ? 45.822 58.461 -10.258 1.00 51.36 306 LEU D N 1
ATOM 10085 C CA . LEU D 2 185 ? 47.176 58.153 -9.814 1.00 47.70 306 LEU D CA 1
ATOM 10086 C C . LEU D 2 185 ? 47.237 57.935 -8.308 1.00 49.50 306 LEU D C 1
ATOM 10087 O O . LEU D 2 185 ? 48.011 57.092 -7.836 1.00 49.57 306 LEU D O 1
ATOM 10103 N N . GLY D 2 186 ? 46.425 58.657 -7.546 1.00 53.21 307 GLY D N 1
ATOM 10104 C CA . GLY D 2 186 ? 46.371 58.485 -6.112 1.00 51.74 307 GLY D CA 1
ATOM 10105 C C . GLY D 2 186 ? 47.521 59.171 -5.394 1.00 48.86 307 GLY D C 1
ATOM 10106 O O . GLY D 2 186 ? 48.578 59.449 -5.959 1.00 49.94 307 GLY D O 1
ATOM 10110 N N . ARG D 2 187 ? 47.296 59.445 -4.107 1.00 47.69 308 ARG D N 1
ATOM 10111 C CA . ARG D 2 187 ? 48.287 60.163 -3.312 1.00 49.73 308 ARG D CA 1
ATOM 10112 C C . ARG D 2 187 ? 49.539 59.324 -3.081 1.00 55.09 308 ARG D C 1
ATOM 10113 O O . ARG D 2 187 ? 50.651 59.863 -3.032 1.00 53.98 308 ARG D O 1
ATOM 10134 N N . ARG D 2 188 ? 49.383 58.014 -2.916 1.00 65.37 309 ARG D N 1
ATOM 10135 C CA . ARG D 2 188 ? 50.529 57.158 -2.636 1.00 70.15 309 ARG D CA 1
ATOM 10136 C C . ARG D 2 188 ? 51.495 57.166 -3.814 1.00 67.51 309 ARG D C 1
ATOM 10137 O O . ARG D 2 188 ? 51.101 56.922 -4.959 1.00 68.48 309 ARG D O 1
ATOM 10158 N N . ASN D 2 189 ? 52.766 57.456 -3.531 1.00 61.29 310 ASN D N 1
ATOM 10159 C CA . ASN D 2 189 ? 53.834 57.435 -4.526 1.00 63.37 310 ASN D CA 1
ATOM 10160 C C . ASN D 2 189 ? 53.662 58.493 -5.611 1.00 60.37 310 ASN D C 1
ATOM 10161 O O . ASN D 2 189 ? 54.242 58.367 -6.693 1.00 61.58 310 ASN D O 1
ATOM 10172 N N . PHE D 2 190 ? 52.878 59.535 -5.356 1.00 54.90 311 PHE D N 1
ATOM 10173 C CA . PHE D 2 190 ? 52.733 60.625 -6.311 1.00 48.99 311 PHE D CA 1
ATOM 10174 C C . PHE D 2 190 ? 53.982 61.498 -6.268 1.00 50.48 311 PHE D C 1
ATOM 10175 O O . PHE D 2 190 ? 54.302 62.077 -5.224 1.00 50.19 311 PHE D O 1
ATOM 10192 N N . ASP D 2 191 ? 54.683 61.597 -7.397 1.00 58.58 312 ASP D N 1
ATOM 10193 C CA . ASP D 2 191 ? 55.923 62.367 -7.460 1.00 65.42 312 ASP D CA 1
ATOM 10194 C C . ASP D 2 191 ? 55.915 63.310 -8.658 1.00 60.33 312 ASP D C 1
ATOM 10195 O O . ASP D 2 191 ? 54.885 63.478 -9.319 1.00 60.39 312 ASP D O 1
ATOM 10204 N N . GLU D 2 192 ? 57.063 63.927 -8.949 1.00 52.36 313 GLU D N 1
ATOM 10205 C CA . GLU D 2 192 ? 57.121 64.876 -10.055 1.00 51.40 313 GLU D CA 1
ATOM 10206 C C . GLU D 2 192 ? 56.815 64.198 -11.381 1.00 51.61 313 GLU D C 1
ATOM 10207 O O . GLU D 2 192 ? 56.221 64.815 -12.271 1.00 48.74 313 GLU D O 1
ATOM 10219 N N . LYS D 2 193 ? 57.201 62.932 -11.536 1.00 60.37 314 LYS D N 1
ATOM 10220 C CA . LYS D 2 193 ? 56.845 62.210 -12.752 1.00 61.82 314 LYS D CA 1
ATOM 10221 C C . LYS D 2 193 ? 55.335 62.065 -12.880 1.00 56.70 314 LYS D C 1
ATOM 10222 O O . LYS D 2 193 ? 54.798 62.105 -13.993 1.00 55.60 314 LYS D O 1
ATOM 10241 N N . SER D 2 194 ? 54.637 61.912 -11.751 1.00 49.71 315 SER D N 1
ATOM 10242 C CA . SER D 2 194 ? 53.180 61.851 -11.771 1.00 43.26 315 SER D CA 1
ATOM 10243 C C . SER D 2 194 ? 52.584 63.179 -12.214 1.00 39.77 315 SER D C 1
ATOM 10244 O O . SER D 2 194 ? 51.627 63.206 -12.998 1.00 38.02 315 SER D O 1
ATOM 10252 N N . MET D 2 195 ? 53.138 64.289 -11.722 1.00 39.72 316 MET D N 1
ATOM 10253 C CA . MET D 2 195 ? 52.653 65.607 -12.116 1.00 38.67 316 MET D CA 1
ATOM 10254 C C . MET D 2 195 ? 52.828 65.825 -13.609 1.00 35.88 316 MET D C 1
ATOM 10255 O O . MET D 2 195 ? 51.992 66.469 -14.252 1.00 34.00 316 MET D O 1
ATOM 10269 N N . VAL D 2 196 ? 53.914 65.293 -14.177 1.00 39.17 317 VAL D N 1
ATOM 10270 C CA . VAL D 2 196 ? 54.137 65.397 -15.616 1.00 39.22 317 VAL D CA 1
ATOM 10271 C C . VAL D 2 196 ? 53.021 64.693 -16.377 1.00 39.11 317 VAL D C 1
ATOM 10272 O O . VAL D 2 196 ? 52.504 65.213 -17.373 1.00 35.20 317 VAL D O 1
ATOM 10285 N N . GLU D 2 197 ? 52.620 63.509 -15.909 1.00 45.07 318 GLU D N 1
ATOM 10286 C CA . GLU D 2 197 ? 51.529 62.790 -16.555 1.00 48.11 318 GLU D CA 1
ATOM 10287 C C . GLU D 2 197 ? 50.221 63.569 -16.461 1.00 45.57 318 GLU D C 1
ATOM 10288 O O . GLU D 2 197 ? 49.460 63.638 -17.433 1.00 45.38 318 GLU D O 1
ATOM 10300 N N . VAL D 2 198 ? 49.947 64.176 -15.305 1.00 43.49 319 VAL D N 1
ATOM 10301 C CA . VAL D 2 198 ? 48.722 64.958 -15.149 1.00 39.07 319 VAL D CA 1
ATOM 10302 C C . VAL D 2 198 ? 48.731 66.147 -16.101 1.00 36.21 319 VAL D C 1
ATOM 10303 O O . VAL D 2 198 ? 47.801 66.339 -16.891 1.00 38.34 319 VAL D O 1
ATOM 10316 N N . LEU D 2 199 ? 49.790 66.959 -16.046 1.00 33.10 320 LEU D N 1
ATOM 10317 C CA . LEU D 2 199 ? 49.843 68.171 -16.855 1.00 31.98 320 LEU D CA 1
ATOM 10318 C C . LEU D 2 199 ? 49.820 67.879 -18.344 1.00 33.70 320 LEU D C 1
ATOM 10319 O O . LEU D 2 199 ? 49.450 68.760 -19.128 1.00 31.78 320 LEU D O 1
ATOM 10335 N N . SER D 2 200 ? 50.195 66.672 -18.752 1.00 39.06 321 SER D N 1
ATOM 10336 C CA . SER D 2 200 ? 50.254 66.318 -20.161 1.00 38.82 321 SER D CA 1
ATOM 10337 C C . SER D 2 200 ? 48.969 65.687 -20.670 1.00 35.80 321 SER D C 1
ATOM 10338 O O . SER D 2 200 ? 48.876 65.398 -21.866 1.00 37.30 321 SER D O 1
ATOM 10346 N N . THR D 2 201 ? 47.989 65.451 -19.802 1.00 33.51 322 THR D N 1
ATOM 10347 C CA . THR D 2 201 ? 46.737 64.849 -20.234 1.00 33.64 322 THR D CA 1
ATOM 10348 C C . THR D 2 201 ? 45.887 65.887 -20.952 1.00 39.22 322 THR D C 1
ATOM 10349 O O . THR D 2 201 ? 45.742 67.020 -20.482 1.00 41.19 322 THR D O 1
ATOM 10360 N N . VAL D 2 202 ? 45.319 65.494 -22.086 1.00 41.00 323 VAL D N 1
ATOM 10361 C CA . VAL D 2 202 ? 44.423 66.365 -22.827 1.00 39.43 323 VAL D CA 1
ATOM 10362 C C . VAL D 2 202 ? 43.075 66.369 -22.103 1.00 40.25 323 VAL D C 1
ATOM 10363 O O . VAL D 2 202 ? 42.598 65.304 -21.696 1.00 42.63 323 VAL D O 1
ATOM 10376 N N . PRO D 2 203 ? 42.448 67.554 -21.944 1.00 38.40 324 PRO D N 1
ATOM 10377 C CA . PRO D 2 203 ? 42.815 68.882 -22.453 1.00 38.04 324 PRO D CA 1
ATOM 10378 C C . PRO D 2 203 ? 43.569 69.800 -21.483 1.00 36.30 324 PRO D C 1
ATOM 10379 O O . PRO D 2 203 ? 43.663 71.002 -21.759 1.00 33.10 324 PRO D O 1
ATOM 10390 N N . VAL D 2 204 ? 44.095 69.268 -20.376 1.00 33.57 325 VAL D N 1
ATOM 10391 C CA . VAL D 2 204 ? 45.005 70.067 -19.554 1.00 30.32 325 VAL D CA 1
ATOM 10392 C C . VAL D 2 204 ? 46.137 70.588 -20.432 1.00 31.67 325 VAL D C 1
ATOM 10393 O O . VAL D 2 204 ? 46.457 71.783 -20.437 1.00 29.77 325 VAL D O 1
ATOM 10406 N N . ARG D 2 205 ? 46.751 69.688 -21.197 1.00 35.10 326 ARG D N 1
ATOM 10407 C CA . ARG D 2 205 ? 47.526 70.070 -22.369 1.00 36.42 326 ARG D CA 1
ATOM 10408 C C . ARG D 2 205 ? 46.549 70.274 -23.518 1.00 35.10 326 ARG D C 1
ATOM 10409 O O . ARG D 2 205 ? 45.769 69.371 -23.837 1.00 37.40 326 ARG D O 1
ATOM 10430 N N . ASN D 2 206 ? 46.564 71.464 -24.119 1.00 33.36 327 ASN D N 1
ATOM 10431 C CA . ASN D 2 206 ? 45.666 71.787 -25.221 1.00 31.08 327 ASN D CA 1
ATOM 10432 C C . ASN D 2 206 ? 46.412 72.642 -26.236 1.00 33.60 327 ASN D C 1
ATOM 10433 O O . ASN D 2 206 ? 47.605 72.926 -26.089 1.00 31.78 327 ASN D O 1
ATOM 10444 N N . ASN D 2 207 ? 45.690 73.071 -27.273 1.00 43.62 328 ASN D N 1
ATOM 10445 C CA . ASN D 2 207 ? 46.330 73.780 -28.375 1.00 47.62 328 ASN D CA 1
ATOM 10446 C C . ASN D 2 207 ? 46.970 75.084 -27.917 1.00 45.35 328 ASN D C 1
ATOM 10447 O O . ASN D 2 207 ? 47.940 75.544 -28.530 1.00 45.40 328 ASN D O 1
ATOM 10458 N N . LEU D 2 208 ? 46.459 75.685 -26.845 1.00 42.94 329 LEU D N 1
ATOM 10459 C CA . LEU D 2 208 ? 46.942 76.977 -26.370 1.00 39.11 329 LEU D CA 1
ATOM 10460 C C . LEU D 2 208 ? 48.048 76.866 -25.324 1.00 38.85 329 LEU D C 1
ATOM 10461 O O . LEU D 2 208 ? 48.581 77.896 -24.898 1.00 34.50 329 LEU D O 1
ATOM 10477 N N . THR D 2 209 ? 48.416 75.656 -24.910 1.00 39.80 330 THR D N 1
ATOM 10478 C CA . THR D 2 209 ? 49.417 75.503 -23.867 1.00 36.69 330 THR D CA 1
ATOM 10479 C C . THR D 2 209 ? 50.778 75.921 -24.406 1.00 36.45 330 THR D C 1
ATOM 10480 O O . THR D 2 209 ? 51.272 75.344 -25.378 1.00 37.56 330 THR D O 1
ATOM 10491 N N . VAL D 2 210 ? 51.378 76.933 -23.783 1.00 37.23 331 VAL D N 1
ATOM 10492 C CA . VAL D 2 210 ? 52.709 77.374 -24.188 1.00 37.11 331 VAL D CA 1
ATOM 10493 C C . VAL D 2 210 ? 53.776 76.487 -23.558 1.00 39.47 331 VAL D C 1
ATOM 10494 O O . VAL D 2 210 ? 54.622 75.917 -24.255 1.00 42.66 331 VAL D O 1
ATOM 10507 N N . PHE D 2 211 ? 53.759 76.360 -22.230 1.00 37.96 332 PHE D N 1
ATOM 10508 C CA . PHE D 2 211 ? 54.727 75.516 -21.547 1.00 35.60 332 PHE D CA 1
ATOM 10509 C C . PHE D 2 211 ? 54.056 74.768 -20.405 1.00 32.79 332 PHE D C 1
ATOM 10510 O O . PHE D 2 211 ? 52.979 75.136 -19.932 1.00 30.58 332 PHE D O 1
ATOM 10527 N N . SER D 2 212 ? 54.723 73.699 -19.982 1.00 35.00 333 SER D N 1
ATOM 10528 C CA . SER D 2 212 ? 54.382 72.941 -18.789 1.00 33.10 333 SER D CA 1
ATOM 10529 C C . SER D 2 212 ? 55.608 72.892 -17.896 1.00 34.10 333 SER D C 1
ATOM 10530 O O . SER D 2 212 ? 56.731 72.718 -18.382 1.00 33.31 333 SER D O 1
ATOM 10538 N N . THR D 2 213 ? 55.402 73.051 -16.594 1.00 36.69 334 THR D N 1
ATOM 10539 C CA . THR D 2 213 ? 56.521 73.044 -15.667 1.00 39.98 334 THR D CA 1
ATOM 10540 C C . THR D 2 213 ? 56.104 72.363 -14.374 1.00 35.91 334 THR D C 1
ATOM 10541 O O . THR D 2 213 ? 54.922 72.320 -14.023 1.00 33.48 334 THR D O 1
ATOM 10552 N N . VAL D 2 214 ? 57.102 71.830 -13.673 1.00 33.76 335 VAL D N 1
ATOM 10553 C CA . VAL D 2 214 ? 56.928 71.214 -12.366 1.00 34.07 335 VAL D CA 1
ATOM 10554 C C . VAL D 2 214 ? 57.967 71.805 -11.424 1.00 36.92 335 VAL D C 1
ATOM 10555 O O . VAL D 2 214 ? 59.120 72.023 -11.811 1.00 35.50 335 VAL D O 1
ATOM 10568 N N . MET D 2 215 ? 57.556 72.074 -10.188 1.00 39.63 336 MET D N 1
ATOM 10569 C CA . MET D 2 215 ? 58.443 72.628 -9.177 1.00 41.44 336 MET D CA 1
ATOM 10570 C C . MET D 2 215 ? 58.265 71.850 -7.887 1.00 44.96 336 MET D C 1
ATOM 10571 O O . MET D 2 215 ? 57.136 71.639 -7.437 1.00 46.71 336 MET D O 1
ATOM 10585 N N . VAL D 2 216 ? 59.380 71.436 -7.296 1.00 49.56 337 VAL D N 1
ATOM 10586 C CA . VAL D 2 216 ? 59.378 70.784 -5.991 1.00 51.67 337 VAL D CA 1
ATOM 10587 C C . VAL D 2 216 ? 60.295 71.594 -5.084 1.00 52.32 337 VAL D C 1
ATOM 10588 O O . VAL D 2 216 ? 61.494 71.294 -4.991 1.00 53.23 337 VAL D O 1
ATOM 10601 N N . PRO D 2 217 ? 59.792 72.645 -4.429 1.00 48.28 338 PRO D N 1
ATOM 10602 C CA . PRO D 2 217 ? 60.680 73.489 -3.612 1.00 49.17 338 PRO D CA 1
ATOM 10603 C C . PRO D 2 217 ? 61.329 72.748 -2.454 1.00 48.56 338 PRO D C 1
ATOM 10604 O O . PRO D 2 217 ? 62.399 73.164 -1.995 1.00 47.92 338 PRO D O 1
ATOM 10615 N N . GLY D 2 218 ? 60.721 71.662 -1.974 1.00 46.33 339 GLY D N 1
ATOM 10616 C CA . GLY D 2 218 ? 61.271 70.918 -0.858 1.00 50.28 339 GLY D CA 1
ATOM 10617 C C . GLY D 2 218 ? 62.495 70.091 -1.192 1.00 53.41 339 GLY D C 1
ATOM 10618 O O . GLY D 2 218 ? 63.166 69.614 -0.269 1.00 55.98 339 GLY D O 1
ATOM 10622 N N . LEU D 2 219 ? 62.808 69.916 -2.472 1.00 51.21 340 LEU D N 1
ATOM 10623 C CA . LEU D 2 219 ? 63.958 69.110 -2.839 1.00 52.86 340 LEU D CA 1
ATOM 10624 C C . LEU D 2 219 ? 65.240 69.738 -2.298 1.00 55.34 340 LEU D C 1
ATOM 10625 O O . LEU D 2 219 ? 65.337 70.964 -2.171 1.00 49.99 340 LEU D O 1
ATOM 10641 N N . PRO D 2 220 ? 66.240 68.919 -1.958 1.00 61.36 341 PRO D N 1
ATOM 10642 C CA . PRO D 2 220 ? 67.549 69.486 -1.604 1.00 64.69 341 PRO D CA 1
ATOM 10643 C C . PRO D 2 220 ? 68.209 70.196 -2.769 1.00 66.44 341 PRO D C 1
ATOM 10644 O O . PRO D 2 220 ? 69.129 70.995 -2.553 1.00 68.96 341 PRO D O 1
ATOM 10655 N N . ASP D 2 221 ? 67.766 69.926 -3.994 1.00 66.55 342 ASP D N 1
ATOM 10656 C CA . ASP D 2 221 ? 68.270 70.568 -5.200 1.00 66.94 342 ASP D CA 1
ATOM 10657 C C . ASP D 2 221 ? 67.126 71.171 -6.004 1.00 62.10 342 ASP D C 1
ATOM 10658 O O . ASP D 2 221 ? 67.091 71.069 -7.233 1.00 64.60 342 ASP D O 1
ATOM 10667 N N . SER D 2 222 ? 66.169 71.814 -5.326 1.00 53.52 343 SER D N 1
ATOM 10668 C CA . SER D 2 222 ? 64.980 72.303 -6.023 1.00 52.89 343 SER D CA 1
ATOM 10669 C C . SER D 2 222 ? 65.351 73.262 -7.149 1.00 49.43 343 SER D C 1
ATOM 10670 O O . SER D 2 222 ? 64.736 73.240 -8.223 1.00 48.87 343 SER D O 1
ATOM 10678 N N . ALA D 2 223 ? 66.364 74.100 -6.932 1.00 47.21 344 ALA D N 1
ATOM 10679 C CA . ALA D 2 223 ? 66.776 75.040 -7.967 1.00 48.11 344 ALA D CA 1
ATOM 10680 C C . ALA D 2 223 ? 67.302 74.311 -9.195 1.00 48.83 344 ALA D C 1
ATOM 10681 O O . ALA D 2 223 ? 67.003 74.696 -10.332 1.00 47.25 344 ALA D O 1
ATOM 10688 N N . ASP D 2 224 ? 68.087 73.254 -8.990 1.00 56.09 345 ASP D N 1
ATOM 10689 C CA . ASP D 2 224 ? 68.593 72.490 -10.124 1.00 58.91 345 ASP D CA 1
ATOM 10690 C C . ASP D 2 224 ? 67.454 71.834 -10.890 1.00 51.27 345 ASP D C 1
ATOM 10691 O O . ASP D 2 224 ? 67.441 71.839 -12.126 1.00 49.85 345 ASP D O 1
ATOM 10700 N N . TYR D 2 225 ? 66.465 71.300 -10.174 1.00 48.29 346 TYR D N 1
ATOM 10701 C CA . TYR D 2 225 ? 65.340 70.654 -10.837 1.00 47.08 346 TYR D CA 1
ATOM 10702 C C . TYR D 2 225 ? 64.557 71.654 -11.681 1.00 48.67 346 TYR D C 1
ATOM 10703 O O . TYR D 2 225 ? 64.302 71.421 -12.868 1.00 44.05 346 TYR D O 1
ATOM 10721 N N . PHE D 2 226 ? 64.173 72.781 -11.078 1.00 52.58 347 PHE D N 1
ATOM 10722 C CA . PHE D 2 226 ? 63.381 73.776 -11.788 1.00 50.64 347 PHE D CA 1
ATOM 10723 C C . PHE D 2 226 ? 64.084 74.258 -13.053 1.00 48.31 347 PHE D C 1
ATOM 10724 O O . PHE D 2 226 ? 63.422 74.625 -14.033 1.00 50.04 347 PHE D O 1
ATOM 10741 N N . ARG D 2 227 ? 65.417 74.256 -13.061 1.00 46.05 348 ARG D N 1
ATOM 10742 C CA . ARG D 2 227 ? 66.148 74.742 -14.224 1.00 46.73 348 ARG D CA 1
ATOM 10743 C C . ARG D 2 227 ? 66.006 73.836 -15.437 1.00 46.40 348 ARG D C 1
ATOM 10744 O O . ARG D 2 227 ? 66.324 74.271 -16.549 1.00 49.95 348 ARG D O 1
ATOM 10765 N N . GLN D 2 228 ? 65.521 72.605 -15.263 1.00 43.20 349 GLN D N 1
ATOM 10766 C CA . GLN D 2 228 ? 65.399 71.666 -16.372 1.00 46.59 349 GLN D CA 1
ATOM 10767 C C . GLN D 2 228 ? 64.033 70.992 -16.438 1.00 50.43 349 GLN D C 1
ATOM 10768 O O . GLN D 2 228 ? 63.835 70.115 -17.287 1.00 47.42 349 GLN D O 1
ATOM 10782 N N . SER D 2 229 ? 63.084 71.388 -15.587 1.00 58.09 350 SER D N 1
ATOM 10783 C CA . SER D 2 229 ? 61.787 70.725 -15.499 1.00 55.17 350 SER D CA 1
ATOM 10784 C C . SER D 2 229 ? 60.732 71.320 -16.425 1.00 49.16 350 SER D C 1
ATOM 10785 O O . SER D 2 229 ? 59.639 70.753 -16.529 1.00 49.47 350 SER D O 1
ATOM 10793 N N . THR D 2 230 ? 61.013 72.436 -17.087 1.00 42.96 351 THR D N 1
ATOM 10794 C CA . THR D 2 230 ? 60.029 73.080 -17.943 1.00 38.14 351 THR D CA 1
ATOM 10795 C C . THR D 2 230 ? 60.121 72.543 -19.364 1.00 38.59 351 THR D C 1
ATOM 10796 O O . THR D 2 230 ? 61.185 72.126 -19.829 1.00 41.61 351 THR D O 1
ATOM 10807 N N . TRP D 2 231 ? 58.983 72.567 -20.052 1.00 39.19 352 TRP D N 1
ATOM 10808 C CA . TRP D 2 231 ? 58.831 71.931 -21.356 1.00 39.41 352 TRP D CA 1
ATOM 10809 C C . TRP D 2 231 ? 57.984 72.843 -22.232 1.00 38.38 352 TRP D C 1
ATOM 10810 O O . TRP D 2 231 ? 56.782 72.990 -21.994 1.00 40.97 352 TRP D O 1
ATOM 10831 N N . ILE D 2 232 ? 58.604 73.469 -23.227 1.00 38.31 353 ILE D N 1
ATOM 10832 C CA . ILE D 2 232 ? 57.868 74.278 -24.195 1.00 41.63 353 ILE D CA 1
ATOM 10833 C C . ILE D 2 232 ? 57.215 73.336 -25.199 1.00 41.94 353 ILE D C 1
ATOM 10834 O O . ILE D 2 232 ? 57.897 72.550 -25.862 1.00 45.03 353 ILE D O 1
ATOM 10850 N N . LEU D 2 233 ? 55.898 73.398 -25.300 1.00 44.81 354 LEU D N 1
ATOM 10851 C CA . LEU D 2 233 ? 55.190 72.399 -26.080 1.00 50.35 354 LEU D CA 1
ATOM 10852 C C . LEU D 2 233 ? 55.285 72.691 -27.576 1.00 57.15 354 LEU D C 1
ATOM 10853 O O . LEU D 2 233 ? 55.326 73.853 -27.986 1.00 59.05 354 LEU D O 1
ATOM 10869 N N . PRO D 2 234 ? 55.307 71.645 -28.413 1.00 63.66 355 PRO D N 1
ATOM 10870 C CA . PRO D 2 234 ? 55.319 71.811 -29.870 1.00 69.39 355 PRO D CA 1
ATOM 10871 C C . PRO D 2 234 ? 54.001 72.382 -30.396 1.00 73.29 355 PRO D C 1
ATOM 10872 O O . PRO D 2 234 ? 52.935 72.151 -29.819 1.00 73.31 355 PRO D O 1
ATOM 10884 N N . ASP E 1 11 ? -41.028 39.685 -45.427 1.00 81.72 19 ASP E N 1
ATOM 10885 C CA . ASP E 1 11 ? -39.997 39.812 -44.401 1.00 83.31 19 ASP E CA 1
ATOM 10886 C C . ASP E 1 11 ? -38.786 38.961 -44.752 1.00 82.78 19 ASP E C 1
ATOM 10887 O O . ASP E 1 11 ? -38.808 37.746 -44.576 1.00 87.14 19 ASP E O 1
ATOM 10895 N N . ARG E 1 12 ? -37.727 39.598 -45.243 1.00 74.85 20 ARG E N 1
ATOM 10896 C CA . ARG E 1 12 ? -36.521 38.882 -45.629 1.00 70.80 20 ARG E CA 1
ATOM 10897 C C . ARG E 1 12 ? -35.583 38.723 -44.436 1.00 64.18 20 ARG E C 1
ATOM 10898 O O . ARG E 1 12 ? -35.432 39.635 -43.620 1.00 63.06 20 ARG E O 1
ATOM 10919 N N . LYS E 1 13 ? -34.953 37.549 -44.344 1.00 59.27 21 LYS E N 1
ATOM 10920 C CA . LYS E 1 13 ? -34.130 37.168 -43.207 1.00 56.45 21 LYS E CA 1
ATOM 10921 C C . LYS E 1 13 ? -32.646 37.148 -43.580 1.00 53.86 21 LYS E C 1
ATOM 10922 O O . LYS E 1 13 ? -32.294 36.926 -44.743 1.00 54.76 21 LYS E O 1
ATOM 10941 N N . PRO E 1 14 ? -31.752 37.395 -42.624 1.00 51.33 22 PRO E N 1
ATOM 10942 C CA . PRO E 1 14 ? -30.318 37.336 -42.929 1.00 47.95 22 PRO E CA 1
ATOM 10943 C C . PRO E 1 14 ? -29.843 35.915 -43.180 1.00 45.91 22 PRO E C 1
ATOM 10944 O O . PRO E 1 14 ? -30.403 34.944 -42.667 1.00 44.99 22 PRO E O 1
ATOM 10955 N N . ARG E 1 15 ? -28.786 35.803 -43.982 1.00 44.79 23 ARG E N 1
ATOM 10956 C CA . ARG E 1 15 ? -28.177 34.504 -44.223 1.00 45.94 23 ARG E CA 1
ATOM 10957 C C . ARG E 1 15 ? -27.704 33.886 -42.915 1.00 42.99 23 ARG E C 1
ATOM 10958 O O . ARG E 1 15 ? -27.319 34.587 -41.976 1.00 45.21 23 ARG E O 1
ATOM 10979 N N . HIS E 1 16 ? -27.716 32.559 -42.872 1.00 42.04 24 HIS E N 1
ATOM 10980 C CA . HIS E 1 16 ? -27.246 31.802 -41.724 1.00 42.33 24 HIS E CA 1
ATOM 10981 C C . HIS E 1 16 ? -25.938 31.101 -42.059 1.00 41.28 24 HIS E C 1
ATOM 10982 O O . HIS E 1 16 ? -25.776 30.548 -43.151 1.00 45.07 24 HIS E O 1
ATOM 10996 N N . TYR E 1 17 ? -25.012 31.125 -41.109 1.00 39.74 25 TYR E N 1
ATOM 10997 C CA . TYR E 1 17 ? -23.740 30.438 -41.247 1.00 39.53 25 TYR E CA 1
ATOM 10998 C C . TYR E 1 17 ? -23.384 29.778 -39.928 1.00 44.55 25 TYR E C 1
ATOM 10999 O O . TYR E 1 17 ? -23.774 30.244 -38.854 1.00 45.24 25 TYR E O 1
ATOM 11017 N N . GLU E 1 18 ? -22.628 28.695 -40.019 1.00 49.53 26 GLU E N 1
ATOM 11018 C CA . GLU E 1 18 ? -22.042 28.057 -38.853 1.00 53.68 26 GLU E CA 1
ATOM 11019 C C . GLU E 1 18 ? -20.549 28.339 -38.878 1.00 50.16 26 GLU E C 1
ATOM 11020 O O . GLU E 1 18 ? -19.871 28.035 -39.864 1.00 56.34 26 GLU E O 1
ATOM 11032 N N . ILE E 1 19 ? -20.046 28.940 -37.811 1.00 45.38 27 ILE E N 1
ATOM 11033 C CA . ILE E 1 19 ? -18.622 29.200 -37.665 1.00 44.78 27 ILE E CA 1
ATOM 11034 C C . ILE E 1 19 ? -18.073 28.097 -36.780 1.00 47.91 27 ILE E C 1
ATOM 11035 O O . ILE E 1 19 ? -18.403 28.013 -35.592 1.00 48.16 27 ILE E O 1
ATOM 11051 N N . ASN E 1 20 ? -17.255 27.233 -37.370 1.00 52.35 28 ASN E N 1
ATOM 11052 C CA . ASN E 1 20 ? -16.712 26.083 -36.661 1.00 56.20 28 ASN E CA 1
ATOM 11053 C C . ASN E 1 20 ? -15.496 26.538 -35.870 1.00 55.30 28 ASN E C 1
ATOM 11054 O O . ASN E 1 20 ? -14.461 26.877 -36.452 1.00 53.93 28 ASN E O 1
ATOM 11065 N N . LEU E 1 21 ? -15.611 26.533 -34.540 1.00 58.16 29 LEU E N 1
ATOM 11066 C CA . LEU E 1 21 ? -14.487 26.910 -33.692 1.00 61.99 29 LEU E CA 1
ATOM 11067 C C . LEU E 1 21 ? -13.387 25.856 -33.690 1.00 65.03 29 LEU E C 1
ATOM 11068 O O . LEU E 1 21 ? -12.273 26.145 -33.234 1.00 63.42 29 LEU E O 1
ATOM 11084 N N . ASP E 1 22 ? -13.672 24.651 -34.191 1.00 65.24 30 ASP E N 1
ATOM 11085 C CA . ASP E 1 22 ? -12.657 23.618 -34.340 1.00 64.94 30 ASP E CA 1
ATOM 11086 C C . ASP E 1 22 ? -11.779 23.836 -35.563 1.00 62.94 30 ASP E C 1
ATOM 11087 O O . ASP E 1 22 ? -10.684 23.265 -35.631 1.00 63.00 30 ASP E O 1
ATOM 11096 N N . GLU E 1 23 ? -12.237 24.621 -36.536 1.00 61.87 31 GLU E N 1
ATOM 11097 C CA . GLU E 1 23 ? -11.402 24.949 -37.675 1.00 59.08 31 GLU E CA 1
ATOM 11098 C C . GLU E 1 23 ? -10.306 25.927 -37.262 1.00 57.04 31 GLU E C 1
ATOM 11099 O O . GLU E 1 23 ? -10.438 26.638 -36.261 1.00 53.21 31 GLU E O 1
ATOM 11111 N N . PRO E 1 24 ? -9.212 25.982 -38.019 1.00 58.91 32 PRO E N 1
ATOM 11112 C CA . PRO E 1 24 ? -8.184 26.995 -37.757 1.00 58.55 32 PRO E CA 1
ATOM 11113 C C . PRO E 1 24 ? -8.771 28.390 -37.878 1.00 57.92 32 PRO E C 1
ATOM 11114 O O . PRO E 1 24 ? -9.582 28.651 -38.780 1.00 57.98 32 PRO E O 1
ATOM 11125 N N . PRO E 1 25 ? -8.394 29.319 -36.998 1.00 60.88 33 PRO E N 1
ATOM 11126 C CA . PRO E 1 25 ? -9.072 30.628 -37.002 1.00 57.55 33 PRO E CA 1
ATOM 11127 C C . PRO E 1 25 ? -8.968 31.369 -38.326 1.00 54.00 33 PRO E C 1
ATOM 11128 O O . PRO E 1 25 ? -9.891 32.109 -38.687 1.00 53.33 33 PRO E O 1
ATOM 11139 N N . SER E 1 26 ? -7.879 31.188 -39.070 1.00 52.06 34 SER E N 1
ATOM 11140 C CA . SER E 1 26 ? -7.710 31.896 -40.332 1.00 51.08 34 SER E CA 1
ATOM 11141 C C . SER E 1 26 ? -8.652 31.405 -41.425 1.00 49.78 34 SER E C 1
ATOM 11142 O O . SER E 1 26 ? -8.711 32.036 -42.486 1.00 45.83 34 SER E O 1
ATOM 11150 N N . GLN E 1 27 ? -9.372 30.302 -41.203 1.00 53.36 35 GLN E N 1
ATOM 11151 C CA . GLN E 1 27 ? -10.239 29.705 -42.211 1.00 53.80 35 GLN E CA 1
ATOM 11152 C C . GLN E 1 27 ? -11.714 29.758 -41.841 1.00 51.33 35 GLN E C 1
ATOM 11153 O O . GLN E 1 27 ? -12.555 29.303 -42.626 1.00 53.89 35 GLN E O 1
ATOM 11167 N N . ARG E 1 28 ? -12.059 30.313 -40.680 1.00 45.40 36 ARG E N 1
ATOM 11168 C CA . ARG E 1 28 ? -13.421 30.170 -40.177 1.00 40.95 36 ARG E CA 1
ATOM 11169 C C . ARG E 1 28 ? -14.406 30.990 -40.998 1.00 37.92 36 ARG E C 1
ATOM 11170 O O . ARG E 1 28 ? -15.554 30.573 -41.194 1.00 37.54 36 ARG E O 1
ATOM 11191 N N . TRP E 1 29 ? -13.987 32.158 -41.477 1.00 34.50 37 TRP E N 1
ATOM 11192 C CA . TRP E 1 29 ? -14.883 33.075 -42.168 1.00 33.18 37 TRP E CA 1
ATOM 11193 C C . TRP E 1 29 ? -14.768 33.005 -43.685 1.00 32.66 37 TRP E C 1
ATOM 11194 O O . TRP E 1 29 ? -15.345 33.855 -44.368 1.00 30.98 37 TRP E O 1
ATOM 11215 N N . ASN E 1 30 ? -14.081 31.997 -44.232 1.00 39.50 38 ASN E N 1
ATOM 11216 C CA . ASN E 1 30 ? -13.869 31.950 -45.678 1.00 43.06 38 ASN E CA 1
ATOM 11217 C C . ASN E 1 30 ? -15.193 31.980 -46.430 1.00 39.79 38 ASN E C 1
ATOM 11218 O O . ASN E 1 30 ? -15.364 32.752 -47.379 1.00 40.02 38 ASN E O 1
ATOM 11229 N N . GLN E 1 31 ? -16.143 31.138 -46.031 1.00 38.08 39 GLN E N 1
ATOM 11230 C CA . GLN E 1 31 ? -17.391 31.065 -46.780 1.00 39.53 39 GLN E CA 1
ATOM 11231 C C . GLN E 1 31 ? -18.195 32.355 -46.660 1.00 37.73 39 GLN E C 1
ATOM 11232 O O . GLN E 1 31 ? -18.773 32.821 -47.649 1.00 36.32 39 GLN E O 1
ATOM 11246 N N . VAL E 1 32 ? -18.244 32.949 -45.465 1.00 36.71 40 VAL E N 1
ATOM 11247 C CA . VAL E 1 32 ? -18.957 34.214 -45.292 1.00 35.06 40 VAL E CA 1
ATOM 11248 C C . VAL E 1 32 ? -18.380 35.271 -46.222 1.00 33.20 40 VAL E C 1
ATOM 11249 O O . VAL E 1 32 ? -19.114 35.970 -46.930 1.00 34.62 40 VAL E O 1
ATOM 11262 N N . ILE E 1 33 ? -17.053 35.407 -46.232 1.00 33.54 41 ILE E N 1
ATOM 11263 C CA . ILE E 1 33 ? -16.411 36.414 -47.070 1.00 32.01 41 ILE E CA 1
ATOM 11264 C C . ILE E 1 33 ? -16.647 36.126 -48.542 1.00 33.49 41 ILE E C 1
ATOM 11265 O O . ILE E 1 33 ? -16.912 37.042 -49.330 1.00 35.66 41 ILE E O 1
ATOM 11281 N N . LYS E 1 34 ? -16.542 34.857 -48.945 1.00 34.69 42 LYS E N 1
ATOM 11282 C CA . LYS E 1 34 ? -16.725 34.516 -50.353 1.00 34.36 42 LYS E CA 1
ATOM 11283 C C . LYS E 1 34 ? -18.157 34.747 -50.814 1.00 33.88 42 LYS E C 1
ATOM 11284 O O . LYS E 1 34 ? -18.381 35.044 -51.991 1.00 34.81 42 LYS E O 1
ATOM 11303 N N . ASP E 1 35 ? -19.135 34.637 -49.912 1.00 35.88 43 ASP E N 1
ATOM 11304 C CA . ASP E 1 35 ? -20.525 34.840 -50.304 1.00 37.11 43 ASP E CA 1
ATOM 11305 C C . ASP E 1 35 ? -20.887 36.313 -50.422 1.00 36.16 43 ASP E C 1
ATOM 11306 O O . ASP E 1 35 ? -21.809 36.656 -51.170 1.00 39.03 43 ASP E O 1
ATOM 11315 N N . HIS E 1 36 ? -20.184 37.197 -49.714 1.00 34.50 44 HIS E N 1
ATOM 11316 C CA . HIS E 1 36 ? -20.477 38.626 -49.758 1.00 35.02 44 HIS E CA 1
ATOM 11317 C C . HIS E 1 36 ? -19.350 39.432 -50.387 1.00 32.19 44 HIS E C 1
ATOM 11318 O O . HIS E 1 36 ? -19.341 40.657 -50.267 1.00 35.58 44 HIS E O 1
ATOM 11332 N N . LEU E 1 37 ? -18.422 38.771 -51.086 1.00 33.33 45 LEU E N 1
ATOM 11333 C CA . LEU E 1 37 ? -17.219 39.451 -51.559 1.00 34.36 45 LEU E CA 1
ATOM 11334 C C . LEU E 1 37 ? -17.552 40.656 -52.430 1.00 35.06 45 LEU E C 1
ATOM 11335 O O . LEU E 1 37 ? -16.865 41.681 -52.368 1.00 36.58 45 LEU E O 1
ATOM 11351 N N . GLU E 1 38 ? -18.602 40.558 -53.242 1.00 38.52 46 GLU E N 1
ATOM 11352 C CA . GLU E 1 38 ? -18.918 41.648 -54.161 1.00 43.02 46 GLU E CA 1
ATOM 11353 C C . GLU E 1 38 ? -19.212 42.944 -53.419 1.00 40.08 46 GLU E C 1
ATOM 11354 O O . GLU E 1 38 ? -19.013 44.032 -53.975 1.00 41.89 46 GLU E O 1
ATOM 11366 N N . TYR E 1 39 ? -19.673 42.856 -52.170 1.00 37.41 47 TYR E N 1
ATOM 11367 C CA . TYR E 1 39 ? -20.054 44.043 -51.410 1.00 38.58 47 TYR E CA 1
ATOM 11368 C C . TYR E 1 39 ? -18.948 44.586 -50.514 1.00 33.33 47 TYR E C 1
ATOM 11369 O O . TYR E 1 39 ? -19.040 45.739 -50.083 1.00 32.35 47 TYR E O 1
ATOM 11387 N N . LEU E 1 40 ? -17.918 43.789 -50.213 1.00 32.71 48 LEU E N 1
ATOM 11388 C CA . LEU E 1 40 ? -16.992 44.160 -49.143 1.00 33.36 48 LEU E CA 1
ATOM 11389 C C . LEU E 1 40 ? -16.163 45.395 -49.465 1.00 35.03 48 LEU E C 1
ATOM 11390 O O . LEU E 1 40 ? -16.034 46.268 -48.589 1.00 34.78 48 LEU E O 1
ATOM 11406 N N . PRO E 1 41 ? -15.561 45.537 -50.646 1.00 40.87 49 PRO E N 1
ATOM 11407 C CA . PRO E 1 41 ? -14.780 46.764 -50.895 1.00 38.28 49 PRO E CA 1
ATOM 11408 C C . PRO E 1 41 ? -15.607 48.033 -50.783 1.00 35.04 49 PRO E C 1
ATOM 11409 O O . PRO E 1 41 ? -15.104 49.046 -50.289 1.00 37.41 49 PRO E O 1
ATOM 11420 N N . GLY E 1 42 ? -16.863 48.013 -51.231 1.00 40.57 50 GLY E N 1
ATOM 11421 C CA . GLY E 1 42 ? -17.691 49.204 -51.133 1.00 45.57 50 GLY E CA 1
ATOM 11422 C C . GLY E 1 42 ? -18.050 49.550 -49.699 1.00 47.46 50 GLY E C 1
ATOM 11423 O O . GLY E 1 42 ? -18.144 50.729 -49.337 1.00 49.39 50 GLY E O 1
ATOM 11427 N N . VAL E 1 43 ? -18.261 48.532 -48.865 1.00 41.43 51 VAL E N 1
ATOM 11428 C CA . VAL E 1 43 ? -18.562 48.773 -47.457 1.00 35.84 51 VAL E CA 1
ATOM 11429 C C . VAL E 1 43 ? -17.369 49.428 -46.770 1.00 34.71 51 VAL E C 1
ATOM 11430 O O . VAL E 1 43 ? -17.519 50.387 -46.003 1.00 32.79 51 VAL E O 1
ATOM 11443 N N . VAL E 1 44 ? -16.167 48.909 -47.027 1.00 33.42 52 VAL E N 1
ATOM 11444 C CA . VAL E 1 44 ? -14.962 49.476 -46.429 1.00 32.30 52 VAL E CA 1
ATOM 11445 C C . VAL E 1 44 ? -14.779 50.918 -46.877 1.00 36.38 52 VAL E C 1
ATOM 11446 O O . VAL E 1 44 ? -14.539 51.815 -46.061 1.00 37.44 52 VAL E O 1
ATOM 11459 N N . GLU E 1 45 ? -14.868 51.158 -48.186 1.00 41.82 53 GLU E N 1
ATOM 11460 C CA . GLU E 1 45 ? -14.668 52.506 -48.707 1.00 46.52 53 GLU E CA 1
ATOM 11461 C C . GLU E 1 45 ? -15.650 53.490 -48.086 1.00 45.37 53 GLU E C 1
ATOM 11462 O O . GLU E 1 45 ? -15.294 54.641 -47.806 1.00 43.34 53 GLU E O 1
ATOM 11474 N N . GLU E 1 46 ? -16.898 53.062 -47.877 1.00 48.44 54 GLU E N 1
ATOM 11475 C CA . GLU E 1 46 ? -17.911 53.963 -47.341 1.00 49.98 54 GLU E CA 1
ATOM 11476 C C . GLU E 1 46 ? -17.800 54.126 -45.833 1.00 45.37 54 GLU E C 1
ATOM 11477 O O . GLU E 1 46 ? -18.096 55.208 -45.314 1.00 49.74 54 GLU E O 1
ATOM 11489 N N . THR E 1 47 ? -17.363 53.085 -45.115 1.00 33.36 55 THR E N 1
ATOM 11490 C CA . THR E 1 47 ? -17.204 53.210 -43.666 1.00 30.31 55 THR E CA 1
ATOM 11491 C C . THR E 1 47 ? -16.080 54.176 -43.311 1.00 29.09 55 THR E C 1
ATOM 11492 O O . THR E 1 47 ? -16.229 54.989 -42.392 1.00 28.54 55 THR E O 1
ATOM 11503 N N . LYS E 1 48 ? -14.955 54.111 -44.031 1.00 30.15 56 LYS E N 1
ATOM 11504 C CA . LYS E 1 48 ? -13.817 54.972 -43.714 1.00 32.22 56 LYS E CA 1
ATOM 11505 C C . LYS E 1 48 ? -14.191 56.447 -43.764 1.00 33.04 56 LYS E C 1
ATOM 11506 O O . LYS E 1 48 ? -13.620 57.256 -43.024 1.00 32.79 56 LYS E O 1
ATOM 11525 N N . LYS E 1 49 ? -15.124 56.825 -44.638 1.00 33.42 57 LYS E N 1
ATOM 11526 C CA . LYS E 1 49 ? -15.535 58.220 -44.714 1.00 33.89 57 LYS E CA 1
ATOM 11527 C C . LYS E 1 49 ? -16.118 58.719 -43.397 1.00 35.69 57 LYS E C 1
ATOM 11528 O O . LYS E 1 49 ? -16.147 59.930 -43.165 1.00 41.65 57 LYS E O 1
ATOM 11547 N N . TYR E 1 50 ? -16.582 57.820 -42.530 1.00 38.40 58 TYR E N 1
ATOM 11548 C CA . TYR E 1 50 ? -17.165 58.209 -41.252 1.00 38.91 58 TYR E CA 1
ATOM 11549 C C . TYR E 1 50 ? -16.128 58.488 -40.172 1.00 36.86 58 TYR E C 1
ATOM 11550 O O . TYR E 1 50 ? -16.483 59.044 -39.127 1.00 34.91 58 TYR E O 1
ATOM 11568 N N . ILE E 1 51 ? -14.880 58.092 -40.378 1.00 35.28 59 ILE E N 1
ATOM 11569 C CA . ILE E 1 51 ? -13.819 58.391 -39.415 1.00 33.44 59 ILE E CA 1
ATOM 11570 C C . ILE E 1 51 ? -13.430 59.861 -39.561 1.00 36.93 59 ILE E C 1
ATOM 11571 O O . ILE E 1 51 ? -13.185 60.315 -40.692 1.00 40.98 59 ILE E O 1
ATOM 11587 N N . PRO E 1 52 ? -13.366 60.631 -38.474 1.00 32.04 60 PRO E N 1
ATOM 11588 C CA . PRO E 1 52 ? -12.960 62.037 -38.600 1.00 32.84 60 PRO E CA 1
ATOM 11589 C C . PRO E 1 52 ? -11.624 62.157 -39.317 1.00 35.35 60 PRO E C 1
ATOM 11590 O O . PRO E 1 52 ? -10.651 61.482 -38.975 1.00 34.79 60 PRO E O 1
ATOM 11601 N N . LYS E 1 53 ? -11.583 63.023 -40.326 1.00 43.04 61 LYS E N 1
ATOM 11602 C CA . LYS E 1 53 ? -10.378 63.167 -41.136 1.00 46.69 61 LYS E CA 1
ATOM 11603 C C . LYS E 1 53 ? -9.120 63.412 -40.313 1.00 46.48 61 LYS E C 1
ATOM 11604 O O . LYS E 1 53 ? -8.079 62.813 -40.635 1.00 50.16 61 LYS E O 1
ATOM 11623 N N . PRO E 1 54 ? -9.126 64.252 -39.277 1.00 42.35 62 PRO E N 1
ATOM 11624 C CA . PRO E 1 54 ? -7.890 64.454 -38.508 1.00 44.47 62 PRO E CA 1
ATOM 11625 C C . PRO E 1 54 ? -7.368 63.191 -37.843 1.00 43.62 62 PRO E C 1
ATOM 11626 O O . PRO E 1 54 ? -6.156 63.083 -37.618 1.00 45.37 62 PRO E O 1
ATOM 11637 N N . LEU E 1 55 ? -8.235 62.233 -37.516 1.00 39.14 63 LEU E N 1
ATOM 11638 C CA . LEU E 1 55 ? -7.814 61.023 -36.822 1.00 34.96 63 LEU E CA 1
ATOM 11639 C C . LEU E 1 55 ? -7.594 59.840 -37.752 1.00 35.97 63 LEU E C 1
ATOM 11640 O O . LEU E 1 55 ? -7.208 58.763 -37.284 1.00 33.59 63 LEU E O 1
ATOM 11656 N N . GLN E 1 56 ? -7.836 59.999 -39.048 1.00 40.13 64 GLN E N 1
ATOM 11657 C CA . GLN E 1 56 ? -7.655 58.875 -39.961 1.00 40.15 64 GLN E CA 1
ATOM 11658 C C . GLN E 1 56 ? -6.208 58.409 -39.995 1.00 37.83 64 GLN E C 1
ATOM 11659 O O . GLN E 1 56 ? -5.967 57.195 -39.874 1.00 37.41 64 GLN E O 1
ATOM 11673 N N . PRO E 1 57 ? -5.212 59.285 -40.127 1.00 37.49 65 PRO E N 1
ATOM 11674 C CA . PRO E 1 57 ? -3.822 58.805 -40.103 1.00 35.79 65 PRO E CA 1
ATOM 11675 C C . PRO E 1 57 ? -3.470 58.037 -38.845 1.00 35.80 65 PRO E C 1
ATOM 11676 O O . PRO E 1 57 ? -2.681 57.087 -38.914 1.00 35.52 65 PRO E O 1
ATOM 11687 N N . PHE E 1 58 ? -4.032 58.412 -37.693 1.00 38.84 66 PHE E N 1
ATOM 11688 C CA . PHE E 1 58 ? -3.721 57.690 -36.464 1.00 35.54 66 PHE E CA 1
ATOM 11689 C C . PHE E 1 58 ? -4.359 56.308 -36.445 1.00 35.58 66 PHE E C 1
ATOM 11690 O O . PHE E 1 58 ? -3.754 55.347 -35.954 1.00 33.15 66 PHE E O 1
ATOM 11707 N N . VAL E 1 59 ? -5.588 56.191 -36.952 1.00 35.20 67 VAL E N 1
ATOM 11708 C CA . VAL E 1 59 ? -6.275 54.902 -36.945 1.00 32.34 67 VAL E CA 1
ATOM 11709 C C . VAL E 1 59 ? -5.480 53.878 -37.743 1.00 33.84 67 VAL E C 1
ATOM 11710 O O . VAL E 1 59 ? -5.265 52.745 -37.296 1.00 31.36 67 VAL E O 1
ATOM 11723 N N . TRP E 1 60 ? -5.021 54.262 -38.935 1.00 37.78 68 TRP E N 1
ATOM 11724 C CA . TRP E 1 60 ? -4.280 53.320 -39.765 1.00 41.07 68 TRP E CA 1
ATOM 11725 C C . TRP E 1 60 ? -2.959 52.934 -39.111 1.00 45.45 68 TRP E C 1
ATOM 11726 O O . TRP E 1 60 ? -2.561 51.764 -39.153 1.00 48.71 68 TRP E O 1
ATOM 11747 N N . TRP E 1 61 ? -2.277 53.893 -38.478 1.00 44.31 69 TRP E N 1
ATOM 11748 C CA . TRP E 1 61 ? -1.032 53.575 -37.785 1.00 44.08 69 TRP E CA 1
ATOM 11749 C C . TRP E 1 61 ? -1.286 52.631 -36.619 1.00 43.58 69 TRP E C 1
ATOM 11750 O O . TRP E 1 61 ? -0.608 51.606 -36.472 1.00 44.31 69 TRP E O 1
ATOM 11771 N N . ALA E 1 62 ? -2.263 52.962 -35.775 1.00 41.79 70 ALA E N 1
ATOM 11772 C CA . ALA E 1 62 ? -2.569 52.106 -34.632 1.00 41.91 70 ALA E CA 1
ATOM 11773 C C . ALA E 1 62 ? -3.130 50.759 -35.068 1.00 43.88 70 ALA E C 1
ATOM 11774 O O . ALA E 1 62 ? -2.860 49.742 -34.429 1.00 40.37 70 ALA E O 1
ATOM 11781 N N . ALA E 1 63 ? -3.913 50.732 -36.152 1.00 46.92 71 ALA E N 1
ATOM 11782 C CA . ALA E 1 63 ? -4.556 49.488 -36.575 1.00 47.67 71 ALA E CA 1
ATOM 11783 C C . ALA E 1 63 ? -3.537 48.467 -37.065 1.00 53.55 71 ALA E C 1
ATOM 11784 O O . ALA E 1 63 ? -3.827 47.259 -37.061 1.00 55.22 71 ALA E O 1
ATOM 11791 N N . SER E 1 64 ? -2.367 48.914 -37.486 1.00 51.55 72 SER E N 1
ATOM 11792 C CA . SER E 1 64 ? -1.317 47.995 -37.920 1.00 53.25 72 SER E CA 1
ATOM 11793 C C . SER E 1 64 ? -0.733 47.196 -36.756 1.00 55.49 72 SER E C 1
ATOM 11794 O O . SER E 1 64 ? -0.179 46.118 -36.981 1.00 60.52 72 SER E O 1
ATOM 11802 N N . LYS E 1 65 ? -0.867 47.695 -35.524 1.00 54.87 73 LYS E N 1
ATOM 11803 C CA . LYS E 1 65 ? -0.305 47.043 -34.340 1.00 56.93 73 LYS E CA 1
ATOM 11804 C C . LYS E 1 65 ? -1.285 46.002 -33.786 1.00 54.75 73 LYS E C 1
ATOM 11805 O O . LYS E 1 65 ? -1.687 46.027 -32.624 1.00 54.30 73 LYS E O 1
ATOM 11824 N N . ILE E 1 66 ? -1.655 45.055 -34.654 1.00 51.58 74 ILE E N 1
ATOM 11825 C CA . ILE E 1 66 ? -2.782 44.167 -34.368 1.00 48.09 74 ILE E CA 1
ATOM 11826 C C . ILE E 1 66 ? -2.530 43.313 -33.131 1.00 50.70 74 ILE E C 1
ATOM 11827 O O . ILE E 1 66 ? -3.468 42.979 -32.397 1.00 49.98 74 ILE E O 1
ATOM 11843 N N . ASP E 1 67 ? -1.279 42.935 -32.878 1.00 57.88 75 ASP E N 1
ATOM 11844 C CA . ASP E 1 67 ? -0.999 42.045 -31.757 1.00 62.20 75 ASP E CA 1
ATOM 11845 C C . ASP E 1 67 ? -1.257 42.693 -30.403 1.00 57.24 75 ASP E C 1
ATOM 11846 O O . ASP E 1 67 ? -1.257 41.987 -29.389 1.00 60.06 75 ASP E O 1
ATOM 11855 N N . ARG E 1 68 ? -1.492 44.000 -30.361 1.00 47.98 76 ARG E N 1
ATOM 11856 C CA . ARG E 1 68 ? -1.645 44.715 -29.104 1.00 45.60 76 ARG E CA 1
ATOM 11857 C C . ARG E 1 68 ? -3.081 44.749 -28.597 1.00 46.13 76 ARG E C 1
ATOM 11858 O O . ARG E 1 68 ? -3.293 45.069 -27.423 1.00 47.67 76 ARG E O 1
ATOM 11879 N N . TYR E 1 69 ? -4.069 44.425 -29.437 1.00 46.44 77 TYR E N 1
ATOM 11880 C CA . TYR E 1 69 ? -5.467 44.572 -29.056 1.00 44.18 77 TYR E CA 1
ATOM 11881 C C . TYR E 1 69 ? -6.255 43.270 -29.002 1.00 40.71 77 TYR E C 1
ATOM 11882 O O . TYR E 1 69 ? -7.329 43.254 -28.387 1.00 40.61 77 TYR E O 1
ATOM 11900 N N . PHE E 1 70 ? -5.784 42.200 -29.638 1.00 34.92 78 PHE E N 1
ATOM 11901 C CA . PHE E 1 70 ? -6.571 40.984 -29.779 1.00 37.54 78 PHE E CA 1
ATOM 11902 C C . PHE E 1 70 ? -5.783 39.774 -29.298 1.00 43.57 78 PHE E C 1
ATOM 11903 O O . PHE E 1 70 ? -4.549 39.775 -29.270 1.00 48.53 78 PHE E O 1
ATOM 11920 N N . THR E 1 71 ? -6.520 38.731 -28.921 1.00 43.67 79 THR E N 1
ATOM 11921 C CA . THR E 1 71 ? -5.906 37.443 -28.632 1.00 45.70 79 THR E CA 1
ATOM 11922 C C . THR E 1 71 ? -5.354 36.828 -29.915 1.00 47.27 79 THR E C 1
ATOM 11923 O O . THR E 1 71 ? -5.736 37.202 -31.027 1.00 44.97 79 THR E O 1
ATOM 11934 N N . THR E 1 72 ? -4.447 35.863 -29.752 1.00 53.01 80 THR E N 1
ATOM 11935 C CA . THR E 1 72 ? -3.866 35.202 -30.917 1.00 53.40 80 THR E CA 1
ATOM 11936 C C . THR E 1 72 ? -4.948 34.607 -31.809 1.00 49.42 80 THR E C 1
ATOM 11937 O O . THR E 1 72 ? -4.865 34.690 -33.041 1.00 45.58 80 THR E O 1
ATOM 11948 N N . GLU E 1 73 ? -5.974 34.005 -31.207 1.00 50.14 81 GLU E N 1
ATOM 11949 C CA . GLU E 1 73 ? -7.070 33.443 -31.991 1.00 49.57 81 GLU E CA 1
ATOM 11950 C C . GLU E 1 73 ? -7.742 34.519 -32.839 1.00 46.88 81 GLU E C 1
ATOM 11951 O O . GLU E 1 73 ? -7.926 34.349 -34.050 1.00 42.28 81 GLU E O 1
ATOM 11963 N N . ILE E 1 74 ? -8.107 35.644 -32.219 1.00 48.05 82 ILE E N 1
ATOM 11964 C CA . ILE E 1 74 ? -8.801 36.698 -32.951 1.00 43.79 82 ILE E CA 1
ATOM 11965 C C . ILE E 1 74 ? -7.893 37.331 -33.993 1.00 41.70 82 ILE E C 1
ATOM 11966 O O . ILE E 1 74 ? -8.361 37.738 -35.062 1.00 41.62 82 ILE E O 1
ATOM 11982 N N . GLN E 1 75 ? -6.594 37.435 -33.713 1.00 41.67 83 GLN E N 1
ATOM 11983 C CA . GLN E 1 75 ? -5.677 37.977 -34.709 1.00 42.45 83 GLN E CA 1
ATOM 11984 C C . GLN E 1 75 ? -5.734 37.167 -35.997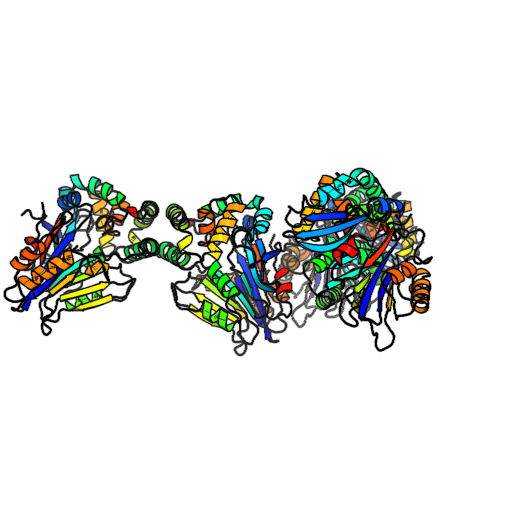 1.00 45.47 83 GLN E C 1
ATOM 11985 O O . GLN E 1 75 ? -5.822 37.728 -37.095 1.00 41.96 83 GLN E O 1
ATOM 11999 N N . GLU E 1 76 ? -5.714 35.837 -35.878 1.00 54.03 84 GLU E N 1
ATOM 12000 C CA . GLU E 1 76 ? -5.715 34.985 -37.063 1.00 57.29 84 GLU E CA 1
ATOM 12001 C C . GLU E 1 76 ? -7.032 35.071 -37.823 1.00 50.72 84 GLU E C 1
ATOM 12002 O O . GLU E 1 76 ? -7.037 34.977 -39.056 1.00 47.99 84 GLU E O 1
ATOM 12014 N N . GLU E 1 77 ? -8.154 35.244 -37.119 1.00 47.61 85 GLU E N 1
ATOM 12015 C CA . GLU E 1 77 ? -9.425 35.446 -37.806 1.00 41.06 85 GLU E CA 1
ATOM 12016 C C . GLU E 1 77 ? -9.385 36.714 -38.645 1.00 37.39 85 GLU E C 1
ATOM 12017 O O . GLU E 1 77 ? -9.791 36.714 -39.812 1.00 39.36 85 GLU E O 1
ATOM 12029 N N . LEU E 1 78 ? -8.904 37.811 -38.059 1.00 37.53 86 LEU E N 1
ATOM 12030 C CA . LEU E 1 78 ? -8.818 39.068 -38.793 1.00 36.86 86 LEU E CA 1
ATOM 12031 C C . LEU E 1 78 ? -7.887 38.934 -39.992 1.00 36.61 86 LEU E C 1
ATOM 12032 O O . LEU E 1 78 ? -8.206 39.402 -41.091 1.00 36.49 86 LEU E O 1
ATOM 12048 N N . LYS E 1 79 ? -6.742 38.275 -39.809 1.00 35.66 87 LYS E N 1
ATOM 12049 C CA . LYS E 1 79 ? -5.836 38.045 -40.929 1.00 36.37 87 LYS E CA 1
ATOM 12050 C C . LYS E 1 79 ? -6.505 37.225 -42.027 1.00 38.36 87 LYS E C 1
ATOM 12051 O O . LYS E 1 79 ? -6.362 37.531 -43.215 1.00 38.27 87 LYS E O 1
ATOM 12070 N N . GLY E 1 80 ? -7.239 36.176 -41.650 1.00 41.94 88 GLY E N 1
ATOM 12071 C CA . GLY E 1 80 ? -7.931 35.373 -42.646 1.00 41.76 88 GLY E CA 1
ATOM 12072 C C . GLY E 1 80 ? -9.018 36.145 -43.371 1.00 40.53 88 GLY E C 1
ATOM 12073 O O . GLY E 1 80 ? -9.220 35.970 -44.576 1.00 40.62 88 GLY E O 1
ATOM 12077 N N . ILE E 1 81 ? -9.741 37.000 -42.648 1.00 40.81 89 ILE E N 1
ATOM 12078 C CA . ILE E 1 81 ? -10.769 37.814 -43.287 1.00 36.58 89 ILE E CA 1
ATOM 12079 C C . ILE E 1 81 ? -10.143 38.763 -44.296 1.00 32.72 89 ILE E C 1
ATOM 12080 O O . ILE E 1 81 ? -10.659 38.937 -45.406 1.00 32.09 89 ILE E O 1
ATOM 12096 N N . ALA E 1 82 ? -9.028 39.397 -43.924 1.00 31.73 90 ALA E N 1
ATOM 12097 C CA . ALA E 1 82 ? -8.368 40.338 -44.821 1.00 26.53 90 ALA E CA 1
ATOM 12098 C C . ALA E 1 82 ? -7.797 39.634 -46.042 1.00 27.35 90 ALA E C 1
ATOM 12099 O O . ALA E 1 82 ? -7.844 40.175 -47.152 1.00 27.33 90 ALA E O 1
ATOM 12106 N N . SER E 1 83 ? -7.277 38.417 -45.863 1.00 30.19 91 SER E N 1
ATOM 12107 C CA . SER E 1 83 ? -6.700 37.691 -46.989 1.00 33.43 91 SER E CA 1
ATOM 12108 C C . SER E 1 83 ? -7.777 37.230 -47.964 1.00 35.20 91 SER E C 1
ATOM 12109 O O . SER E 1 83 ? -7.605 37.343 -49.183 1.00 36.01 91 SER E O 1
ATOM 12117 N N . GLU E 1 84 ? -8.886 36.698 -47.448 1.00 37.96 92 GLU E N 1
ATOM 12118 C CA . GLU E 1 84 ? -9.959 36.228 -48.318 1.00 40.64 92 GLU E CA 1
ATOM 12119 C C . GLU E 1 84 ? -10.687 37.389 -48.977 1.00 36.98 92 GLU E C 1
ATOM 12120 O O . GLU E 1 84 ? -11.027 37.323 -50.163 1.00 43.29 92 GLU E O 1
ATOM 12132 N N . SER E 1 85 ? -10.932 38.464 -48.231 1.00 30.65 93 SER E N 1
ATOM 12133 C CA . SER E 1 85 ? -11.646 39.599 -48.796 1.00 30.21 93 SER E CA 1
ATOM 12134 C C . SER E 1 85 ? -10.782 40.399 -49.759 1.00 34.07 93 SER E C 1
ATOM 12135 O O . SER E 1 85 ? -11.323 41.159 -50.572 1.00 35.06 93 SER E O 1
ATOM 12143 N N . GLY E 1 86 ? -9.462 40.254 -49.683 1.00 38.91 94 GLY E N 1
ATOM 12144 C CA . GLY E 1 86 ? -8.579 41.069 -50.489 1.00 39.03 94 GLY E CA 1
ATOM 12145 C C . GLY E 1 86 ? -8.540 42.510 -50.045 1.00 41.24 94 GLY E C 1
ATOM 12146 O O . GLY E 1 86 ? -8.409 43.407 -50.882 1.00 39.82 94 GLY E O 1
ATOM 12150 N N . LEU E 1 87 ? -8.696 42.760 -48.745 1.00 41.81 95 LEU E N 1
ATOM 12151 C CA . LEU E 1 87 ? -8.728 44.103 -48.199 1.00 41.61 95 LEU E CA 1
ATOM 12152 C C . LEU E 1 87 ? -7.618 44.291 -47.169 1.00 37.93 95 LEU E C 1
ATOM 12153 O O . LEU E 1 87 ? -7.221 43.337 -46.494 1.00 38.01 95 LEU E O 1
ATOM 12169 N N . PRO E 1 88 ? -7.080 45.500 -47.048 1.00 32.48 96 PRO E N 1
ATOM 12170 C CA . PRO E 1 88 ? -5.958 45.710 -46.128 1.00 32.09 96 PRO E CA 1
ATOM 12171 C C . PRO E 1 88 ? -6.375 45.450 -44.691 1.00 31.26 96 PRO E C 1
ATOM 12172 O O . PRO E 1 88 ? -7.418 45.920 -44.233 1.00 32.01 96 PRO E O 1
ATOM 12183 N N . ILE E 1 89 ? -5.550 44.682 -43.978 1.00 34.31 97 ILE E N 1
ATOM 12184 C CA . ILE E 1 89 ? -5.922 44.262 -42.631 1.00 35.23 97 ILE E CA 1
ATOM 12185 C C . ILE E 1 89 ? -6.045 45.458 -41.705 1.00 32.84 97 ILE E C 1
ATOM 12186 O O . ILE E 1 89 ? -6.837 45.438 -40.757 1.00 33.24 97 ILE E O 1
ATOM 12202 N N . GLY E 1 90 ? -5.244 46.498 -41.930 1.00 31.19 98 GLY E N 1
ATOM 12203 C CA . GLY E 1 90 ? -5.338 47.679 -41.090 1.00 29.31 98 GLY E CA 1
ATOM 12204 C C . GLY E 1 90 ? -6.709 48.322 -41.137 1.00 28.57 98 GLY E C 1
ATOM 12205 O O . GLY E 1 90 ? -7.204 48.826 -40.126 1.00 31.80 98 GLY E O 1
ATOM 12209 N N . GLU E 1 91 ? -7.342 48.315 -42.310 1.00 29.99 99 GLU E N 1
ATOM 12210 C CA . GLU E 1 91 ? -8.686 48.873 -42.421 1.00 34.71 99 GLU E CA 1
ATOM 12211 C C . GLU E 1 91 ? -9.714 47.971 -41.749 1.00 31.57 99 GLU E C 1
ATOM 12212 O O . GLU E 1 91 ? -10.639 48.456 -41.089 1.00 30.08 99 GLU E O 1
ATOM 12224 N N . ILE E 1 92 ? -9.561 46.657 -41.893 1.00 28.10 100 ILE E N 1
ATOM 12225 C CA . ILE E 1 92 ? -10.489 45.731 -41.256 1.00 27.69 100 ILE E CA 1
ATOM 12226 C C . ILE E 1 92 ? -10.380 45.819 -39.738 1.00 27.65 100 ILE E C 1
ATOM 12227 O O . ILE E 1 92 ? -11.397 45.824 -39.031 1.00 27.33 100 ILE E O 1
ATOM 12243 N N . VAL E 1 93 ? -9.155 45.892 -39.210 1.00 26.69 101 VAL E N 1
ATOM 12244 C CA . VAL E 1 93 ? -8.974 46.039 -37.766 1.00 29.14 101 VAL E CA 1
ATOM 12245 C C . VAL E 1 93 ? -9.591 47.343 -37.279 1.00 29.23 101 VAL E C 1
ATOM 12246 O O . VAL E 1 93 ? -10.261 47.378 -36.240 1.00 29.36 101 VAL E O 1
ATOM 12259 N N . GLY E 1 94 ? -9.355 48.437 -38.006 1.00 29.35 102 GLY E N 1
ATOM 12260 C CA . GLY E 1 94 ? -9.915 49.720 -37.612 1.00 25.66 102 GLY E CA 1
ATOM 12261 C C . GLY E 1 94 ? -11.430 49.701 -37.569 1.00 29.14 102 GLY E C 1
ATOM 12262 O O . GLY E 1 94 ? -12.042 50.231 -36.638 1.00 32.68 102 GLY E O 1
ATOM 12266 N N . MET E 1 95 ? -12.055 49.097 -38.581 1.00 30.46 103 MET E N 1
ATOM 12267 C CA . MET E 1 95 ? -13.509 49.018 -38.630 1.00 27.94 103 MET E CA 1
ATOM 12268 C C . MET E 1 95 ? -14.051 48.208 -37.460 1.00 28.52 103 MET E C 1
ATOM 12269 O O . MET E 1 95 ? -15.077 48.564 -36.868 1.00 30.73 103 MET E O 1
ATOM 12283 N N . ASN E 1 96 ? -13.366 47.120 -37.103 1.00 24.85 104 ASN E N 1
ATOM 12284 C CA . ASN E 1 96 ? -13.850 46.267 -36.024 1.00 26.35 104 ASN E CA 1
ATOM 12285 C C . ASN E 1 96 ? -13.712 46.939 -34.670 1.00 28.94 104 ASN E C 1
ATOM 12286 O O . ASN E 1 96 ? -14.552 46.729 -33.786 1.00 29.13 104 ASN E O 1
ATOM 12297 N N . ILE E 1 97 ? -12.656 47.727 -34.482 1.00 29.66 105 ILE E N 1
ATOM 12298 C CA . ILE E 1 97 ? -12.467 48.438 -33.224 1.00 27.86 105 ILE E CA 1
ATOM 12299 C C . ILE E 1 97 ? -13.424 49.620 -33.134 1.00 28.69 105 ILE E C 1
ATOM 12300 O O . ILE E 1 97 ? -14.092 49.819 -32.114 1.00 25.08 105 ILE E O 1
ATOM 12316 N N . LEU E 1 98 ? -13.517 50.415 -34.199 1.00 40.43 106 LEU E N 1
ATOM 12317 C CA . LEU E 1 98 ? -14.470 51.524 -34.236 1.00 31.20 106 LEU E CA 1
ATOM 12318 C C . LEU E 1 98 ? -15.828 50.997 -34.704 1.00 30.42 106 LEU E C 1
ATOM 12319 O O . LEU E 1 98 ? -16.372 51.387 -35.738 1.00 29.00 106 LEU E O 1
ATOM 12335 N N . TYR E 1 99 ? -16.402 50.131 -33.862 1.00 33.99 107 TYR E N 1
ATOM 12336 C CA . TYR E 1 99 ? -17.555 49.332 -34.274 1.00 35.58 107 TYR E CA 1
ATOM 12337 C C . TYR E 1 99 ? -18.747 50.197 -34.657 1.00 37.71 107 TYR E C 1
ATOM 12338 O O . TYR E 1 99 ? -19.545 49.797 -35.512 1.00 38.56 107 TYR E O 1
ATOM 12356 N N . ASP E 1 100 ? -18.875 51.387 -34.064 1.00 39.74 108 ASP E N 1
ATOM 12357 C CA . ASP E 1 100 ? -20.045 52.237 -34.256 1.00 41.00 108 ASP E CA 1
ATOM 12358 C C . ASP E 1 100 ? -19.731 53.505 -35.040 1.00 38.82 108 ASP E C 1
ATOM 12359 O O . ASP E 1 100 ? -20.543 54.436 -35.047 1.00 41.20 108 ASP E O 1
ATOM 12368 N N . VAL E 1 101 ? -18.584 53.553 -35.722 1.00 34.25 109 VAL E N 1
ATOM 12369 C CA . VAL E 1 101 ? -18.160 54.797 -36.360 1.00 33.50 109 VAL E CA 1
ATOM 12370 C C . VAL E 1 101 ? -19.125 55.194 -37.466 1.00 32.06 109 VAL E C 1
ATOM 12371 O O . VAL E 1 101 ? -19.373 56.387 -37.682 1.00 33.83 109 VAL E O 1
ATOM 12384 N N . ALA E 1 102 ? -19.691 54.219 -38.172 1.00 31.74 110 ALA E N 1
ATOM 12385 C CA . ALA E 1 102 ? -20.645 54.475 -39.241 1.00 30.82 110 ALA E CA 1
ATOM 12386 C C . ALA E 1 102 ? -22.090 54.304 -38.792 1.00 31.10 110 ALA E C 1
ATOM 12387 O O . ALA E 1 102 ? -22.997 54.412 -39.618 1.00 33.58 110 ALA E O 1
ATOM 12394 N N . ALA E 1 103 ? -22.325 54.012 -37.513 1.00 32.05 111 ALA E N 1
ATOM 12395 C CA . ALA E 1 103 ? -23.689 53.895 -37.014 1.00 34.26 111 ALA E CA 1
ATOM 12396 C C . ALA E 1 103 ? -24.319 55.256 -36.767 1.00 37.60 111 ALA E C 1
ATOM 12397 O O . ALA E 1 103 ? -25.528 55.423 -36.959 1.00 41.34 111 ALA E O 1
ATOM 12404 N N . PHE E 1 104 ? -23.520 56.229 -36.343 1.00 40.11 112 PHE E N 1
ATOM 12405 C CA . PHE E 1 104 ? -23.997 57.557 -35.984 1.00 40.83 112 PHE E CA 1
ATOM 12406 C C . PHE E 1 104 ? -23.108 58.567 -36.690 1.00 44.22 112 PHE E C 1
ATOM 12407 O O . PHE E 1 104 ? -21.893 58.588 -36.465 1.00 45.94 112 PHE E O 1
ATOM 12424 N N . ASP E 1 105 ? -23.702 59.375 -37.563 1.00 47.80 113 ASP E N 1
ATOM 12425 C CA . ASP E 1 105 ? -22.925 60.292 -38.388 1.00 52.24 113 ASP E CA 1
ATOM 12426 C C . ASP E 1 105 ? -22.435 61.467 -37.546 1.00 58.71 113 ASP E C 1
ATOM 12427 O O . ASP E 1 105 ? -23.241 62.260 -37.046 1.00 61.10 113 ASP E O 1
ATOM 12436 N N . ARG E 1 106 ? -21.114 61.585 -37.396 1.00 64.44 114 ARG E N 1
ATOM 12437 C CA . ARG E 1 106 ? -20.518 62.617 -36.552 1.00 71.56 114 ARG E CA 1
ATOM 12438 C C . ARG E 1 106 ? -19.499 63.449 -37.325 1.00 73.03 114 ARG E C 1
ATOM 12439 O O . ARG E 1 106 ? -18.577 64.018 -36.734 1.00 76.20 114 ARG E O 1
ATOM 12460 N N . ARG E 1 107 ? -19.654 63.543 -38.645 1.00 67.54 115 ARG E N 1
ATOM 12461 C CA . ARG E 1 107 ? -18.707 64.299 -39.454 1.00 65.59 115 ARG E CA 1
ATOM 12462 C C . ARG E 1 107 ? -18.929 65.806 -39.376 1.00 71.06 115 ARG E C 1
ATOM 12463 O O . ARG E 1 107 ? -17.986 66.569 -39.608 1.00 71.95 115 ARG E O 1
ATOM 12484 N N . HIS E 1 108 ? -20.142 66.253 -39.050 1.00 77.96 116 HIS E N 1
ATOM 12485 C CA . HIS E 1 108 ? -20.397 67.684 -38.943 1.00 83.72 116 HIS E CA 1
ATOM 12486 C C . HIS E 1 108 ? -19.510 68.351 -37.899 1.00 87.64 116 HIS E C 1
ATOM 12487 O O . HIS E 1 108 ? -19.304 69.569 -37.961 1.00 89.09 116 HIS E O 1
ATOM 12501 N N . ILE E 1 109 ? -18.972 67.581 -36.949 1.00 87.19 117 ILE E N 1
ATOM 12502 C CA . ILE E 1 109 ? -18.164 68.152 -35.876 1.00 86.92 117 ILE E CA 1
ATOM 12503 C C . ILE E 1 109 ? -16.832 68.687 -36.387 1.00 85.71 117 ILE E C 1
ATOM 12504 O O . ILE E 1 109 ? -16.219 69.539 -35.731 1.00 89.52 117 ILE E O 1
ATOM 12520 N N . PHE E 1 110 ? -16.366 68.216 -37.540 1.00 78.09 118 PHE E N 1
ATOM 12521 C CA . PHE E 1 110 ? -15.036 68.558 -38.030 1.00 73.35 118 PHE E CA 1
ATOM 12522 C C . PHE E 1 110 ? -15.111 69.379 -39.307 1.00 74.10 118 PHE E C 1
ATOM 12523 O O . PHE E 1 110 ? -14.593 70.492 -39.361 1.00 78.73 118 PHE E O 1
ATOM 12540 N N . CYS F 2 1 ? -30.277 52.631 -32.571 1.00 55.01 122 CYS F N 1
ATOM 12541 C CA . CYS F 2 1 ? -30.448 51.394 -31.822 1.00 57.19 122 CYS F CA 1
ATOM 12542 C C . CYS F 2 1 ? -31.539 51.489 -30.759 1.00 53.47 122 CYS F C 1
ATOM 12543 O O . CYS F 2 1 ? -31.613 52.467 -30.021 1.00 59.86 122 CYS F O 1
ATOM 12550 N N . THR F 2 2 ? -32.381 50.461 -30.689 1.00 38.84 123 THR F N 1
ATOM 12551 C CA . THR F 2 2 ? -33.402 50.342 -29.656 1.00 36.54 123 THR F CA 1
ATOM 12552 C C . THR F 2 2 ? -33.352 48.920 -29.125 1.00 38.08 123 THR F C 1
ATOM 12553 O O . THR F 2 2 ? -33.551 47.969 -29.885 1.00 41.59 123 THR F O 1
ATOM 12564 N N . SER F 2 3 ? -33.056 48.776 -27.837 1.00 39.48 124 SER F N 1
ATOM 12565 C CA . SER F 2 3 ? -33.042 47.480 -27.171 1.00 43.24 124 SER F CA 1
ATOM 12566 C C . SER F 2 3 ? -34.149 47.446 -26.129 1.00 47.09 124 SER F C 1
ATOM 12567 O O . SER F 2 3 ? -34.299 48.389 -25.345 1.00 46.81 124 SER F O 1
ATOM 12575 N N . ILE F 2 4 ? -34.928 46.366 -26.129 1.00 51.10 125 ILE F N 1
ATOM 12576 C CA . ILE F 2 4 ? -36.048 46.206 -25.211 1.00 53.31 125 ILE F CA 1
ATOM 12577 C C . ILE F 2 4 ? -35.952 44.838 -24.557 1.00 53.09 125 ILE F C 1
ATOM 12578 O O . ILE F 2 4 ? -35.693 43.832 -25.228 1.00 52.55 125 ILE F O 1
ATOM 12594 N N . VAL F 2 5 ? -36.191 44.801 -23.251 1.00 55.03 126 VAL F N 1
ATOM 12595 C CA . VAL F 2 5 ? -36.311 43.561 -22.497 1.00 60.44 126 VAL F CA 1
ATOM 12596 C C . VAL F 2 5 ? -37.576 43.657 -21.662 1.00 67.20 126 VAL F C 1
ATOM 12597 O O . VAL F 2 5 ? -37.805 44.670 -20.992 1.00 71.10 126 VAL F O 1
ATOM 12610 N N . ALA F 2 6 ? -38.390 42.608 -21.699 1.00 66.24 127 ALA F N 1
ATOM 12611 C CA . ALA F 2 6 ? -39.655 42.596 -20.986 1.00 67.87 127 ALA F CA 1
ATOM 12612 C C . ALA F 2 6 ? -39.899 41.212 -20.413 1.00 71.45 127 ALA F C 1
ATOM 12613 O O . ALA F 2 6 ? -39.590 40.204 -21.054 1.00 71.11 127 ALA F O 1
ATOM 12620 N N . GLN F 2 7 ? -40.454 41.176 -19.203 1.00 75.75 128 GLN F N 1
ATOM 12621 C CA . GLN F 2 7 ? -40.879 39.938 -18.563 1.00 81.47 128 GLN F CA 1
ATOM 12622 C C . GLN F 2 7 ? -42.390 40.000 -18.410 1.00 85.24 128 GLN F C 1
ATOM 12623 O O . GLN F 2 7 ? -42.911 40.896 -17.738 1.00 89.90 128 GLN F O 1
ATOM 12637 N N . ASN F 2 8 ? -43.087 39.052 -19.033 1.00 83.23 129 ASN F N 1
ATOM 12638 C CA . ASN F 2 8 ? -44.543 39.061 -19.064 1.00 85.69 129 ASN F CA 1
ATOM 12639 C C . ASN F 2 8 ? -45.130 38.471 -17.781 1.00 93.22 129 ASN F C 1
ATOM 12640 O O . ASN F 2 8 ? -44.422 38.113 -16.834 1.00 86.46 129 ASN F O 1
ATOM 12651 N N . SER F 2 9 ? -46.462 38.384 -17.750 1.00 109.91 130 SER F N 1
ATOM 12652 C CA . SER F 2 9 ? -47.141 37.837 -16.583 1.00 117.11 130 SER F CA 1
ATOM 12653 C C . SER F 2 9 ? -46.784 36.374 -16.370 1.00 113.46 130 SER F C 1
ATOM 12654 O O . SER F 2 9 ? -46.695 35.917 -15.225 1.00 123.10 130 SER F O 1
ATOM 12662 N N . ALA F 2 10 ? -46.579 35.623 -17.455 1.00 92.37 131 ALA F N 1
ATOM 12663 C CA . ALA F 2 10 ? -46.207 34.218 -17.342 1.00 84.19 131 ALA F CA 1
ATOM 12664 C C . ALA F 2 10 ? -44.782 34.021 -16.844 1.00 82.99 131 ALA F C 1
ATOM 12665 O O . ALA F 2 10 ? -44.404 32.884 -16.543 1.00 80.01 131 ALA F O 1
ATOM 12672 N N . GLY F 2 11 ? -43.988 35.086 -16.750 1.00 87.08 132 GLY F N 1
ATOM 12673 C CA . GLY F 2 11 ? -42.615 34.989 -16.304 1.00 86.50 132 GLY F CA 1
ATOM 12674 C C . GLY F 2 11 ? -41.600 34.842 -17.416 1.00 83.38 132 GLY F C 1
ATOM 12675 O O . GLY F 2 11 ? -40.396 34.812 -17.132 1.00 76.55 132 GLY F O 1
ATOM 12679 N N . GLN F 2 12 ? -42.046 34.751 -18.667 1.00 89.64 133 GLN F N 1
ATOM 12680 C CA . GLN F 2 12 ? -41.147 34.630 -19.804 1.00 88.95 133 GLN F CA 1
ATOM 12681 C C . GLN F 2 12 ? -40.507 35.979 -20.113 1.00 86.29 133 GLN F C 1
ATOM 12682 O O . GLN F 2 12 ? -41.165 37.022 -20.056 1.00 84.85 133 GLN F O 1
ATOM 12696 N N . ILE F 2 13 ? -39.216 35.954 -20.439 1.00 82.01 134 ILE F N 1
ATOM 12697 C CA . ILE F 2 13 ? -38.433 37.163 -20.685 1.00 74.86 134 ILE F CA 1
ATOM 12698 C C . ILE F 2 13 ? -38.127 37.248 -22.175 1.00 69.56 134 ILE F C 1
ATOM 12699 O O . ILE F 2 13 ? -37.548 36.321 -22.753 1.00 68.12 134 ILE F O 1
ATOM 12715 N N . ILE F 2 14 ? -38.498 38.370 -22.786 1.00 67.21 135 ILE F N 1
ATOM 12716 C CA . ILE F 2 14 ? -38.354 38.585 -24.220 1.00 65.02 135 ILE F CA 1
ATOM 12717 C C . ILE F 2 14 ? -37.339 39.697 -24.440 1.00 64.25 135 ILE F C 1
ATOM 12718 O O . ILE F 2 14 ? -37.364 40.719 -23.744 1.00 63.85 135 ILE F O 1
ATOM 12734 N N . HIS F 2 15 ? -36.444 39.498 -25.405 1.00 61.50 136 HIS F N 1
ATOM 12735 C CA . HIS F 2 15 ? -35.391 40.463 -25.712 1.00 54.40 136 HIS F CA 1
ATOM 12736 C C . HIS F 2 15 ? -35.564 40.908 -27.159 1.00 49.61 136 HIS F C 1
ATOM 12737 O O . HIS F 2 15 ? -35.372 40.113 -28.084 1.00 54.78 136 HIS F O 1
ATOM 12751 N N . GLY F 2 16 ? -35.918 42.173 -27.356 1.00 44.07 137 GLY F N 1
ATOM 12752 C CA . GLY F 2 16 ? -36.089 42.742 -28.681 1.00 44.81 137 GLY F CA 1
ATOM 12753 C C . GLY F 2 16 ? -34.989 43.744 -28.976 1.00 45.17 137 GLY F C 1
ATOM 12754 O O . GLY F 2 16 ? -34.481 44.408 -28.071 1.00 42.80 137 GLY F O 1
ATOM 12758 N N . ARG F 2 17 ? -34.610 43.849 -30.249 1.00 50.08 138 ARG F N 1
ATOM 12759 C CA . ARG F 2 17 ? -33.493 44.708 -30.619 1.00 48.71 138 ARG F CA 1
ATOM 12760 C C . ARG F 2 17 ? -33.667 45.213 -32.042 1.00 44.68 138 ARG F C 1
ATOM 12761 O O . ARG F 2 17 ? -33.884 44.420 -32.962 1.00 46.73 138 ARG F O 1
ATOM 12782 N N . ASN F 2 18 ? -33.595 46.532 -32.207 1.00 40.87 139 ASN F N 1
ATOM 12783 C CA . ASN F 2 18 ? -33.482 47.168 -33.512 1.00 40.30 139 ASN F CA 1
ATOM 12784 C C . ASN F 2 18 ? -32.102 47.791 -33.643 1.00 39.35 139 ASN F C 1
ATOM 12785 O O . ASN F 2 18 ? -31.617 48.444 -32.715 1.00 42.74 139 ASN F O 1
ATOM 12796 N N . LEU F 2 19 ? -31.476 47.599 -34.799 1.00 38.21 140 LEU F N 1
ATOM 12797 C CA . LEU F 2 19 ? -30.169 48.179 -35.092 1.00 35.24 140 LEU F CA 1
ATOM 12798 C C . LEU F 2 19 ? -30.366 49.304 -36.095 1.00 35.92 140 LEU F C 1
ATOM 12799 O O . LEU F 2 19 ? -30.765 49.058 -37.239 1.00 34.05 140 LEU F O 1
ATOM 12815 N N . ASP F 2 20 ? -30.081 50.531 -35.666 1.00 38.44 141 ASP F N 1
ATOM 12816 C CA . ASP F 2 20 ? -30.103 51.700 -36.536 1.00 36.03 141 ASP F CA 1
ATOM 12817 C C . ASP F 2 20 ? -28.675 52.062 -36.909 1.00 34.13 141 ASP F C 1
ATOM 12818 O O . ASP F 2 20 ? -27.808 52.174 -36.036 1.00 36.63 141 ASP F O 1
ATOM 12827 N N . TYR F 2 21 ? -28.441 52.237 -38.204 1.00 38.20 142 TYR F N 1
ATOM 12828 C CA . TYR F 2 21 ? -27.105 52.422 -38.751 1.00 41.08 142 TYR F CA 1
ATOM 12829 C C . TYR F 2 21 ? -27.181 53.468 -39.850 1.00 39.11 142 TYR F C 1
ATOM 12830 O O . TYR F 2 21 ? -28.010 53.357 -40.757 1.00 44.59 142 TYR F O 1
ATOM 12848 N N . ASP F 2 22 ? -26.323 54.482 -39.777 1.00 34.29 143 ASP F N 1
ATOM 12849 C CA . ASP F 2 22 ? -26.389 55.547 -40.769 1.00 35.61 143 ASP F CA 1
ATOM 12850 C C . ASP F 2 22 ? -26.110 55.024 -42.171 1.00 36.34 143 ASP F C 1
ATOM 12851 O O . ASP F 2 22 ? -26.701 55.511 -43.140 1.00 38.26 143 ASP F O 1
ATOM 12860 N N . MET F 2 23 ? -25.218 54.041 -42.297 1.00 36.38 144 MET F N 1
ATOM 12861 C CA . MET F 2 23 ? -24.879 53.433 -43.585 1.00 37.75 144 MET F CA 1
ATOM 12862 C C . MET F 2 23 ? -25.826 52.260 -43.867 1.00 37.96 144 MET F C 1
ATOM 12863 O O . MET F 2 23 ? -25.424 51.108 -44.047 1.00 37.25 144 MET F O 1
ATOM 12877 N N . THR F 2 24 ? -27.116 52.596 -43.935 1.00 35.50 145 THR F N 1
ATOM 12878 C CA . THR F 2 24 ? -28.177 51.607 -43.756 1.00 36.44 145 THR F CA 1
ATOM 12879 C C . THR F 2 24 ? -28.176 50.554 -44.862 1.00 40.22 145 THR F C 1
ATOM 12880 O O . THR F 2 24 ? -28.081 49.350 -44.594 1.00 37.69 145 THR F O 1
ATOM 12891 N N . GLU F 2 25 ? -28.330 50.987 -46.115 1.00 42.18 146 GLU F N 1
ATOM 12892 C CA . GLU F 2 25 ? -28.585 50.036 -47.191 1.00 41.46 146 GLU F CA 1
ATOM 12893 C C . GLU F 2 25 ? -27.380 49.158 -47.487 1.00 38.47 146 GLU F C 1
ATOM 12894 O O . GLU F 2 25 ? -27.548 47.982 -47.829 1.00 38.61 146 GLU F O 1
ATOM 12906 N N . LEU F 2 26 ? -26.164 49.696 -47.365 1.00 33.52 147 LEU F N 1
ATOM 12907 C CA . LEU F 2 26 ? -24.981 48.879 -47.610 1.00 30.26 147 LEU F CA 1
ATOM 12908 C C . LEU F 2 26 ? -24.855 47.769 -46.577 1.00 26.86 147 LEU F C 1
ATOM 12909 O O . LEU F 2 26 ? -24.422 46.660 -46.902 1.00 31.97 147 LEU F O 1
ATOM 12925 N N . LEU F 2 27 ? -25.233 48.043 -45.331 1.00 26.71 148 LEU F N 1
ATOM 12926 C CA . LEU F 2 27 ? -25.067 47.047 -44.281 1.00 30.07 148 LEU F CA 1
ATOM 12927 C C . LEU F 2 27 ? -26.094 45.930 -44.401 1.00 33.70 148 LEU F C 1
ATOM 12928 O O . LEU F 2 27 ? -25.840 44.805 -43.958 1.00 31.32 148 LEU F O 1
ATOM 12944 N N . LYS F 2 28 ? -27.261 46.220 -44.979 1.00 39.17 149 LYS F N 1
ATOM 12945 C CA . LYS F 2 28 ? -28.293 45.199 -45.124 1.00 39.71 149 LYS F CA 1
ATOM 12946 C C . LYS F 2 28 ? -27.801 44.029 -45.965 1.00 37.13 149 LYS F C 1
ATOM 12947 O O . LYS F 2 28 ? -28.169 42.874 -45.715 1.00 39.93 149 LYS F O 1
ATOM 12966 N N . ASN F 2 29 ? -26.978 44.306 -46.976 1.00 31.37 150 ASN F N 1
ATOM 12967 C CA . ASN F 2 29 ? -26.490 43.250 -47.852 1.00 30.72 150 ASN F CA 1
ATOM 12968 C C . ASN F 2 29 ? -25.497 42.316 -47.187 1.00 30.37 150 ASN F C 1
ATOM 12969 O O . ASN F 2 29 ? -25.213 41.256 -47.752 1.00 35.10 150 ASN F O 1
ATOM 12979 N N . ILE F 2 30 ? -24.963 42.667 -46.023 1.00 27.73 151 ILE F N 1
ATOM 12980 C CA . ILE F 2 30 ? -23.917 41.850 -45.423 1.00 29.59 151 ILE F CA 1
ATOM 12981 C C . ILE F 2 30 ? -24.296 41.481 -44.000 1.00 28.37 151 ILE F C 1
ATOM 12982 O O . ILE F 2 30 ? -23.451 41.016 -43.231 1.00 28.99 151 ILE F O 1
ATOM 12998 N N . THR F 2 31 ? -25.564 41.675 -43.640 1.00 29.47 152 THR F N 1
ATOM 12999 C CA . THR F 2 31 ? -26.054 41.255 -42.333 1.00 30.49 152 THR F CA 1
ATOM 13000 C C . THR F 2 31 ? -26.312 39.755 -42.358 1.00 31.45 152 THR F C 1
ATOM 13001 O O . THR F 2 31 ? -27.022 39.257 -43.236 1.00 36.89 152 THR F O 1
ATOM 13012 N N . ILE F 2 32 ? -25.745 39.039 -41.384 1.00 30.89 153 ILE F N 1
ATOM 13013 C CA . ILE F 2 32 ? -25.810 37.584 -41.343 1.00 38.11 153 ILE F CA 1
ATOM 13014 C C . ILE F 2 32 ? -26.094 37.117 -39.920 1.00 38.85 153 ILE F C 1
ATOM 13015 O O . ILE F 2 32 ? -25.837 37.821 -38.941 1.00 35.17 153 ILE F O 1
ATOM 13031 N N . HIS F 2 33 ? -26.663 35.918 -39.821 1.00 39.77 154 HIS F N 1
ATOM 13032 C CA . HIS F 2 33 ? -26.827 35.228 -38.550 1.00 42.95 154 HIS F CA 1
ATOM 13033 C C . HIS F 2 33 ? -25.807 34.101 -38.443 1.00 39.10 154 HIS F C 1
ATOM 13034 O O . HIS F 2 33 ? -25.602 33.342 -39.394 1.00 37.07 154 HIS F O 1
ATOM 13048 N N . VAL F 2 34 ? -25.174 33.988 -37.278 1.00 38.27 155 VAL F N 1
ATOM 13049 C CA . VAL F 2 34 ? -24.042 33.087 -37.097 1.00 39.09 155 VAL F CA 1
ATOM 13050 C C . VAL F 2 34 ? -24.281 32.218 -35.874 1.00 43.04 155 VAL F C 1
ATOM 13051 O O . VAL F 2 34 ? -24.661 32.722 -34.812 1.00 41.02 155 VAL F O 1
ATOM 13064 N N . ASP F 2 35 ? -24.041 30.919 -36.026 1.00 49.48 156 ASP F N 1
ATOM 13065 C CA . ASP F 2 35 ? -23.978 29.979 -34.915 1.00 51.79 156 ASP F CA 1
ATOM 13066 C C . ASP F 2 35 ? -22.525 29.551 -34.753 1.00 47.74 156 ASP F C 1
ATOM 13067 O O . ASP F 2 35 ? -21.933 28.994 -35.684 1.00 48.23 156 ASP F O 1
ATOM 13076 N N . PHE F 2 36 ? -21.951 29.824 -33.584 1.00 43.50 157 PHE F N 1
ATOM 13077 C CA . PHE F 2 36 ? -20.588 29.407 -33.269 1.00 45.75 157 PHE F CA 1
ATOM 13078 C C . PHE F 2 36 ? -20.641 28.005 -32.672 1.00 52.59 157 PHE F C 1
ATOM 13079 O O . PHE F 2 36 ? -21.147 27.816 -31.560 1.00 54.70 157 PHE F O 1
ATOM 13096 N N . VAL F 2 37 ? -20.120 27.024 -33.408 1.00 53.90 158 VAL F N 1
ATOM 13097 C CA . VAL F 2 37 ? -20.232 25.620 -33.034 1.00 56.28 158 VAL F CA 1
ATOM 13098 C C . VAL F 2 37 ? -18.855 25.095 -32.653 1.00 57.60 158 VAL F C 1
ATOM 13099 O O . VAL F 2 37 ? -17.827 25.525 -33.191 1.00 51.67 158 VAL F O 1
ATOM 13112 N N . ARG F 2 38 ? -18.842 24.162 -31.704 1.00 67.30 159 ARG F N 1
ATOM 13113 C CA . ARG F 2 38 ? -17.619 23.506 -31.263 1.00 72.64 159 ARG F CA 1
ATOM 13114 C C . ARG F 2 38 ? -17.949 22.062 -30.923 1.00 80.56 159 ARG F C 1
ATOM 13115 O O . ARG F 2 38 ? -18.870 21.804 -30.142 1.00 80.97 159 ARG F O 1
ATOM 13136 N N . ASN F 2 39 ? -17.197 21.130 -31.511 1.00 92.06 160 ASN F N 1
ATOM 13137 C CA . ASN F 2 39 ? -17.451 19.696 -31.349 1.00 97.74 160 ASN F CA 1
ATOM 13138 C C . ASN F 2 39 ? -18.914 19.373 -31.643 1.00 96.34 160 ASN F C 1
ATOM 13139 O O . ASN F 2 39 ? -19.551 18.574 -30.952 1.00 101.03 160 ASN F O 1
ATOM 13150 N N . GLY F 2 40 ? -19.450 20.005 -32.688 1.00 86.96 161 GLY F N 1
ATOM 13151 C CA . GLY F 2 40 ? -20.810 19.759 -33.123 1.00 84.12 161 GLY F CA 1
ATOM 13152 C C . GLY F 2 40 ? -21.884 20.351 -32.242 1.00 83.95 161 GLY F C 1
ATOM 13153 O O . GLY F 2 40 ? -23.060 20.021 -32.422 1.00 86.51 161 GLY F O 1
ATOM 13157 N N . THR F 2 41 ? -21.523 21.213 -31.294 1.00 81.48 162 THR F N 1
ATOM 13158 C CA . THR F 2 41 ? -22.479 21.825 -30.382 1.00 83.57 162 THR F CA 1
ATOM 13159 C C . THR F 2 41 ? -22.402 23.344 -30.489 1.00 76.51 162 THR F C 1
ATOM 13160 O O . THR F 2 41 ? -21.311 23.920 -30.572 1.00 73.07 162 THR F O 1
ATOM 13171 N N . ILE F 2 42 ? -23.569 23.984 -30.489 1.00 69.31 163 ILE F N 1
ATOM 13172 C CA . ILE F 2 42 ? -23.640 25.441 -30.525 1.00 62.00 163 ILE F CA 1
ATOM 13173 C C . ILE F 2 42 ? -23.184 25.989 -29.180 1.00 66.47 163 ILE F C 1
ATOM 13174 O O . ILE F 2 42 ? -23.795 25.711 -28.140 1.00 68.92 163 ILE F O 1
ATOM 13190 N N . GLN F 2 43 ? -22.090 26.755 -29.191 1.00 66.51 164 GLN F N 1
ATOM 13191 C CA . GLN F 2 43 ? -21.634 27.437 -27.984 1.00 64.44 164 GLN F CA 1
ATOM 13192 C C . GLN F 2 43 ? -22.418 28.726 -27.762 1.00 60.61 164 GLN F C 1
ATOM 13193 O O . GLN F 2 43 ? -22.902 28.991 -26.656 1.00 61.56 164 GLN F O 1
ATOM 13207 N N . TYR F 2 44 ? -22.555 29.537 -28.806 1.00 58.41 165 TYR F N 1
ATOM 13208 C CA . TYR F 2 44 ? -23.301 30.783 -28.721 1.00 54.81 165 TYR F CA 1
ATOM 13209 C C . TYR F 2 44 ? -23.596 31.252 -30.139 1.00 51.94 165 TYR F C 1
ATOM 13210 O O . TYR F 2 44 ? -22.930 30.846 -31.094 1.00 51.06 165 TYR F O 1
ATOM 13228 N N . SER F 2 45 ? -24.607 32.104 -30.264 1.00 50.52 166 SER F N 1
ATOM 13229 C CA . SER F 2 45 ? -25.023 32.637 -31.551 1.00 47.40 166 SER F CA 1
ATOM 13230 C C . SER F 2 45 ? -24.991 34.158 -31.506 1.00 48.35 166 SER F C 1
ATOM 13231 O O . SER F 2 45 ? -24.942 34.769 -30.434 1.00 47.12 166 SER F O 1
ATOM 13239 N N . GLY F 2 46 ? -25.038 34.767 -32.686 1.00 47.81 167 GLY F N 1
ATOM 13240 C CA . GLY F 2 46 ? -25.042 36.212 -32.770 1.00 43.18 167 GLY F CA 1
ATOM 13241 C C . GLY F 2 46 ? -25.353 36.688 -34.168 1.00 41.31 167 GLY F C 1
ATOM 13242 O O . GLY F 2 46 ? -25.245 35.937 -35.144 1.00 45.03 167 GLY F O 1
ATOM 13246 N N . LEU F 2 47 ? -25.760 37.950 -34.246 1.00 35.96 168 LEU F N 1
ATOM 13247 C CA . LEU F 2 47 ? -25.867 38.674 -35.502 1.00 32.56 168 LEU F CA 1
ATOM 13248 C C . LEU F 2 47 ? -24.621 39.522 -35.692 1.00 30.66 168 LEU F C 1
ATOM 13249 O O . LEU F 2 47 ? -24.098 40.097 -34.734 1.00 36.44 168 LEU F O 1
ATOM 13265 N N . THR F 2 48 ? -24.146 39.592 -36.927 1.00 28.55 169 THR F N 1
ATOM 13266 C CA . THR F 2 48 ? -22.970 40.388 -37.251 1.00 29.95 169 THR F CA 1
ATOM 13267 C C . THR F 2 48 ? -23.012 40.711 -38.739 1.00 28.11 169 THR F C 1
ATOM 13268 O O . THR F 2 48 ? -24.042 40.545 -39.400 1.00 23.63 169 THR F O 1
ATOM 13279 N N . PHE F 2 49 ? -21.883 41.175 -39.265 1.00 33.17 170 PHE F N 1
ATOM 13280 C CA . PHE F 2 49 ? -21.782 41.572 -40.656 1.00 34.43 170 PHE F CA 1
ATOM 13281 C C . PHE F 2 49 ? -20.474 41.041 -41.219 1.00 34.32 170 PHE F C 1
ATOM 13282 O O . PHE F 2 49 ? -19.484 40.903 -40.498 1.00 37.35 170 PHE F O 1
ATOM 13299 N N . ALA F 2 50 ? -20.483 40.727 -42.510 1.00 30.53 171 ALA F N 1
ATOM 13300 C CA . ALA F 2 50 ? -19.266 40.276 -43.164 1.00 27.59 171 ALA F CA 1
ATOM 13301 C C . ALA F 2 50 ? -18.159 41.298 -42.941 1.00 27.28 171 ALA F C 1
ATOM 13302 O O . ALA F 2 50 ? -18.361 42.496 -43.148 1.00 25.16 171 ALA F O 1
ATOM 13309 N N . LEU F 2 51 ? -16.985 40.799 -42.534 1.00 26.64 172 LEU F N 1
ATOM 13310 C CA . LEU F 2 51 ? -15.806 41.581 -42.164 1.00 29.84 172 LEU F CA 1
ATOM 13311 C C . LEU F 2 51 ? -15.742 41.813 -40.657 1.00 31.80 172 LEU F C 1
ATOM 13312 O O . LEU F 2 51 ? -14.667 42.093 -40.114 1.00 33.78 172 LEU F O 1
ATOM 13328 N N . TYR F 2 52 ? -16.865 41.662 -39.965 1.00 30.10 173 TYR F N 1
ATOM 13329 C CA . TYR F 2 52 ? -16.927 41.852 -38.522 1.00 27.04 173 TYR F CA 1
ATOM 13330 C C . TYR F 2 52 ? -17.076 40.497 -37.850 1.00 25.90 173 TYR F C 1
ATOM 13331 O O . TYR F 2 52 ? -18.087 39.814 -38.045 1.00 33.47 173 TYR F O 1
ATOM 13349 N N . ASN F 2 53 ? -16.079 40.115 -37.056 1.00 23.07 174 ASN F N 1
ATOM 13350 C CA . ASN F 2 53 ? -16.102 38.842 -36.347 1.00 28.92 174 ASN F CA 1
ATOM 13351 C C . ASN F 2 53 ? -16.363 39.010 -34.853 1.00 32.27 174 ASN F C 1
ATOM 13352 O O . ASN F 2 53 ? -16.239 38.042 -34.095 1.00 35.35 174 ASN F O 1
ATOM 13363 N N . GLY F 2 54 ? -16.718 40.213 -34.406 1.00 31.97 175 GLY F N 1
ATOM 13364 C CA . GLY F 2 54 ? -17.243 40.395 -33.073 1.00 33.91 175 GLY F CA 1
ATOM 13365 C C . GLY F 2 54 ? -18.749 40.193 -33.040 1.00 34.39 175 GLY F C 1
ATOM 13366 O O . GLY F 2 54 ? -19.403 39.963 -34.056 1.00 33.73 175 GLY F O 1
ATOM 13370 N N . VAL F 2 55 ? -19.303 40.278 -31.834 1.00 33.25 176 VAL F N 1
ATOM 13371 C CA . VAL F 2 55 ? -20.737 40.111 -31.625 1.00 33.76 176 VAL F CA 1
ATOM 13372 C C . VAL F 2 55 ? -21.249 41.307 -30.836 1.00 32.95 176 VAL F C 1
ATOM 13373 O O . VAL F 2 55 ? -20.734 41.606 -29.754 1.00 33.89 176 VAL F O 1
ATOM 13386 N N . LEU F 2 56 ? -22.267 41.985 -31.376 1.00 31.57 177 LEU F N 1
ATOM 13387 C CA . LEU F 2 56 ? -22.948 43.058 -30.665 1.00 31.12 177 LEU F CA 1
ATOM 13388 C C . LEU F 2 56 ? -24.403 42.748 -30.353 1.00 35.19 177 LEU F C 1
ATOM 13389 O O . LEU F 2 56 ? -25.014 43.474 -29.559 1.00 33.28 177 LEU F O 1
ATOM 13405 N N . THR F 2 57 ? -24.973 41.706 -30.956 1.00 37.75 178 THR F N 1
ATOM 13406 C CA . THR F 2 57 ? -26.306 41.214 -30.623 1.00 37.24 178 THR F CA 1
ATOM 13407 C C . THR F 2 57 ? -26.215 39.698 -30.670 1.00 38.75 178 THR F C 1
ATOM 13408 O O . THR F 2 57 ? -26.055 39.126 -31.753 1.00 38.00 178 THR F O 1
ATOM 13419 N N . GLY F 2 58 ? -26.307 39.047 -29.510 1.00 41.84 179 GLY F N 1
ATOM 13420 C CA . GLY F 2 58 ? -26.035 37.627 -29.439 1.00 45.30 179 GLY F CA 1
ATOM 13421 C C . GLY F 2 58 ? -26.786 36.941 -28.320 1.00 46.87 179 GLY F C 1
ATOM 13422 O O . GLY F 2 58 ? -27.457 37.574 -27.502 1.00 47.50 179 GLY F O 1
ATOM 13426 N N . GLN F 2 59 ? -26.648 35.618 -28.293 1.00 44.90 180 GLN F N 1
ATOM 13427 C CA . GLN F 2 59 ? -27.439 34.792 -27.399 1.00 46.99 180 GLN F CA 1
ATOM 13428 C C . GLN F 2 59 ? -26.641 33.552 -27.030 1.00 51.53 180 GLN F C 1
ATOM 13429 O O . GLN F 2 59 ? -26.017 32.928 -27.892 1.00 48.45 180 GLN F O 1
ATOM 13443 N N . ARG F 2 60 ? -26.657 33.210 -25.741 1.00 63.07 181 ARG F N 1
ATOM 13444 C CA . ARG F 2 60 ? -26.177 31.914 -25.286 1.00 66.76 181 ARG F CA 1
ATOM 13445 C C . ARG F 2 60 ? -27.396 31.022 -25.103 1.00 64.25 181 ARG F C 1
ATOM 13446 O O . ARG F 2 60 ? -28.121 31.173 -24.109 1.00 66.51 181 ARG F O 1
ATOM 13467 N N . PRO F 2 61 ? -27.681 30.104 -26.023 1.00 57.52 182 PRO F N 1
ATOM 13468 C CA . PRO F 2 61 ? -28.979 29.421 -26.003 1.00 58.32 182 PRO F CA 1
ATOM 13469 C C . PRO F 2 61 ? -29.275 28.784 -24.654 1.00 60.19 182 PRO F C 1
ATOM 13470 O O . PRO F 2 61 ? -28.417 28.137 -24.046 1.00 59.02 182 PRO F O 1
ATOM 13481 N N . GLY F 2 62 ? -30.501 29.000 -24.175 1.00 59.35 183 GLY F N 1
ATOM 13482 C CA . GLY F 2 62 ? -30.954 28.452 -22.918 1.00 60.05 183 GLY F CA 1
ATOM 13483 C C . GLY F 2 62 ? -30.540 29.227 -21.689 1.00 63.33 183 GLY F C 1
ATOM 13484 O O . GLY F 2 62 ? -31.056 28.946 -20.599 1.00 65.00 183 GLY F O 1
ATOM 13488 N N . GLU F 2 63 ? -29.636 30.198 -21.817 1.00 67.73 184 GLU F N 1
ATOM 13489 C CA . GLU F 2 63 ? -29.058 30.864 -20.655 1.00 70.37 184 GLU F CA 1
ATOM 13490 C C . GLU F 2 63 ? -29.321 32.364 -20.663 1.00 70.75 184 GLU F C 1
ATOM 13491 O O . GLU F 2 63 ? -29.945 32.876 -19.727 1.00 70.51 184 GLU F O 1
ATOM 13503 N N . TYR F 2 64 ? -28.858 33.090 -21.676 1.00 71.59 185 TYR F N 1
ATOM 13504 C CA . TYR F 2 64 ? -29.054 34.532 -21.706 1.00 66.48 185 TYR F CA 1
ATOM 13505 C C . TYR F 2 64 ? -28.811 35.056 -23.114 1.00 61.91 185 TYR F C 1
ATOM 13506 O O . TYR F 2 64 ? -28.208 34.383 -23.955 1.00 59.34 185 TYR F O 1
ATOM 13524 N N . SER F 2 65 ? -29.283 36.280 -23.347 1.00 58.35 186 SER F N 1
ATOM 13525 C CA . SER F 2 65 ? -29.030 37.014 -24.577 1.00 52.54 186 SER F CA 1
ATOM 13526 C C . SER F 2 65 ? -28.560 38.419 -24.225 1.00 52.23 186 SER F C 1
ATOM 13527 O O . SER F 2 65 ? -28.838 38.933 -23.139 1.00 53.85 186 SER F O 1
ATOM 13535 N N . VAL F 2 66 ? -27.839 39.038 -25.158 1.00 50.14 187 VAL F N 1
ATOM 13536 C CA . VAL F 2 66 ? -27.209 40.330 -24.921 1.00 44.51 187 VAL F CA 1
ATOM 13537 C C . VAL F 2 66 ? -27.275 41.171 -26.189 1.00 39.15 187 VAL F C 1
ATOM 13538 O O . VAL F 2 66 ? -27.195 40.658 -27.308 1.00 37.05 187 VAL F O 1
ATOM 13551 N N . SER F 2 67 ? -27.428 42.480 -26.001 1.00 37.34 188 SER F N 1
ATOM 13552 C CA . SER F 2 67 ? -27.298 43.442 -27.086 1.00 36.87 188 SER F CA 1
ATOM 13553 C C . SER F 2 67 ? -26.619 44.687 -26.541 1.00 37.76 188 SER F C 1
ATOM 13554 O O . SER F 2 67 ? -26.822 45.053 -25.381 1.00 41.11 188 SER F O 1
ATOM 13562 N N . LEU F 2 68 ? -25.800 45.325 -27.372 1.00 39.51 189 LEU F N 1
ATOM 13563 C CA . LEU F 2 68 ? -25.052 46.506 -26.968 1.00 37.79 189 LEU F CA 1
ATOM 13564 C C . LEU F 2 68 ? -25.505 47.701 -27.789 1.00 34.10 189 LEU F C 1
ATOM 13565 O O . LEU F 2 68 ? -25.547 47.633 -29.022 1.00 34.65 189 LEU F O 1
ATOM 13581 N N . ASN F 2 69 ? -25.834 48.788 -27.099 1.00 31.54 190 ASN F N 1
ATOM 13582 C CA . ASN F 2 69 ? -26.134 50.070 -27.718 1.00 31.42 190 ASN F CA 1
ATOM 13583 C C . ASN F 2 69 ? -24.980 51.025 -27.446 1.00 29.03 190 ASN F C 1
ATOM 13584 O O . ASN F 2 69 ? -24.520 51.144 -26.304 1.00 30.78 190 ASN F O 1
ATOM 13595 N N . ALA F 2 70 ? -24.514 51.700 -28.487 1.00 28.13 191 ALA F N 1
ATOM 13596 C CA . ALA F 2 70 ? -23.540 52.760 -28.288 1.00 32.32 191 ALA F CA 1
ATOM 13597 C C . ALA F 2 70 ? -24.189 53.915 -27.534 1.00 36.85 191 ALA F C 1
ATOM 13598 O O . ALA F 2 70 ? -25.392 54.158 -27.644 1.00 38.21 191 ALA F O 1
ATOM 13605 N N . ARG F 2 71 ? -23.376 54.632 -26.766 1.00 39.40 192 ARG F N 1
ATOM 13606 C CA . ARG F 2 71 ? -23.844 55.715 -25.911 1.00 39.58 192 ARG F CA 1
ATOM 13607 C C . ARG F 2 71 ? -23.162 56.997 -26.363 1.00 41.96 192 ARG F C 1
ATOM 13608 O O . ARG F 2 71 ? -21.932 57.097 -26.311 1.00 41.20 192 ARG F O 1
ATOM 13629 N N . TYR F 2 72 ? -23.957 57.973 -26.801 1.00 46.21 193 TYR F N 1
ATOM 13630 C CA . TYR F 2 72 ? -23.438 59.227 -27.332 1.00 45.79 193 TYR F CA 1
ATOM 13631 C C . TYR F 2 72 ? -23.847 60.369 -26.414 1.00 51.61 193 TYR F C 1
ATOM 13632 O O . TYR F 2 72 ? -25.041 60.635 -26.242 1.00 52.99 193 TYR F O 1
ATOM 13650 N N . SER F 2 73 ? -22.864 61.039 -25.834 1.00 58.91 194 SER F N 1
ATOM 13651 C CA . SER F 2 73 ? -23.094 62.227 -25.031 1.00 65.72 194 SER F CA 1
ATOM 13652 C C . SER F 2 73 ? -22.458 63.421 -25.733 1.00 69.58 194 SER F C 1
ATOM 13653 O O . SER F 2 73 ? -21.817 63.288 -26.779 1.00 69.96 194 SER F O 1
ATOM 13661 N N . GLY F 2 74 ? -22.647 64.602 -25.161 1.00 75.38 195 GLY F N 1
ATOM 13662 C CA . GLY F 2 74 ? -22.059 65.788 -25.732 1.00 77.05 195 GLY F CA 1
ATOM 13663 C C . GLY F 2 74 ? -20.549 65.801 -25.560 1.00 78.01 195 GLY F C 1
ATOM 13664 O O . GLY F 2 74 ? -19.914 64.832 -25.140 1.00 76.13 195 GLY F O 1
ATOM 13668 N N . ALA F 2 75 ? -19.967 66.950 -25.901 1.00 83.85 196 ALA F N 1
ATOM 13669 C CA . ALA F 2 75 ? -18.534 67.185 -25.735 1.00 86.00 196 ALA F CA 1
ATOM 13670 C C . ALA F 2 75 ? -17.706 66.124 -26.448 1.00 79.41 196 ALA F C 1
ATOM 13671 O O . ALA F 2 75 ? -16.627 65.748 -25.984 1.00 84.10 196 ALA F O 1
ATOM 13678 N N . TYR F 2 76 ? -18.209 65.628 -27.580 1.00 63.86 197 TYR F N 1
ATOM 13679 C CA . TYR F 2 76 ? -17.424 64.702 -28.386 1.00 57.71 197 TYR F CA 1
ATOM 13680 C C . TYR F 2 76 ? -16.082 65.306 -28.770 1.00 59.32 197 TYR F C 1
ATOM 13681 O O . TYR F 2 76 ? -15.079 64.589 -28.856 1.00 56.30 197 TYR F O 1
ATOM 13699 N N . ILE F 2 77 ? -16.039 66.621 -28.985 1.00 69.85 198 ILE F N 1
ATOM 13700 C CA . ILE F 2 77 ? -14.783 67.287 -29.319 1.00 74.92 198 ILE F CA 1
ATOM 13701 C C . ILE F 2 77 ? -13.748 67.036 -28.229 1.00 75.21 198 ILE F C 1
ATOM 13702 O O . ILE F 2 77 ? -12.619 66.614 -28.504 1.00 77.88 198 ILE F O 1
ATOM 13718 N N . ASP F 2 78 ? -14.117 67.298 -26.973 1.00 73.77 199 ASP F N 1
ATOM 13719 C CA . ASP F 2 78 ? -13.160 67.197 -25.877 1.00 75.14 199 ASP F CA 1
ATOM 13720 C C . ASP F 2 78 ? -12.792 65.756 -25.544 1.00 69.35 199 ASP F C 1
ATOM 13721 O O . ASP F 2 78 ? -11.759 65.530 -24.909 1.00 75.77 199 ASP F O 1
ATOM 13730 N N . ASN F 2 79 ? -13.600 64.779 -25.959 1.00 52.76 200 ASN F N 1
ATOM 13731 C CA . ASN F 2 79 ? -13.435 63.410 -25.497 1.00 43.08 200 ASN F CA 1
ATOM 13732 C C . ASN F 2 79 ? -12.991 62.437 -26.577 1.00 40.11 200 ASN F C 1
ATOM 13733 O O . ASN F 2 79 ? -12.632 61.302 -26.247 1.00 41.56 200 ASN F O 1
ATOM 13744 N N . ILE F 2 80 ? -13.002 62.841 -27.849 1.00 35.67 201 ILE F N 1
ATOM 13745 C CA . ILE F 2 80 ? -12.776 61.885 -28.932 1.00 32.52 201 ILE F CA 1
ATOM 13746 C C . ILE F 2 80 ? -11.502 61.076 -28.697 1.00 30.20 201 ILE F C 1
ATOM 13747 O O . ILE F 2 80 ? -11.462 59.868 -28.958 1.00 31.44 201 ILE F O 1
ATOM 13763 N N . LEU F 2 81 ? -10.442 61.719 -28.208 1.00 29.16 202 LEU F N 1
ATOM 13764 C CA . LEU F 2 81 ? -9.217 60.976 -27.924 1.00 27.57 202 LEU F CA 1
ATOM 13765 C C . LEU F 2 81 ? -9.456 59.929 -26.848 1.00 30.74 202 LEU F C 1
ATOM 13766 O O . LEU F 2 81 ? -8.973 58.795 -26.949 1.00 27.94 202 LEU F O 1
ATOM 13782 N N . MET F 2 82 ? -10.178 60.301 -25.793 1.00 39.16 203 MET F N 1
ATOM 13783 C CA . MET F 2 82 ? -10.488 59.338 -24.749 1.00 41.28 203 MET F CA 1
ATOM 13784 C C . MET F 2 82 ? -11.442 58.263 -25.254 1.00 40.20 203 MET F C 1
ATOM 13785 O O . MET F 2 82 ? -11.385 57.117 -24.795 1.00 38.71 203 MET F O 1
ATOM 13799 N N . GLU F 2 83 ? -12.307 58.606 -26.211 1.00 40.76 204 GLU F N 1
ATOM 13800 C CA . GLU F 2 83 ? -13.233 57.622 -26.758 1.00 40.92 204 GLU F CA 1
ATOM 13801 C C . GLU F 2 83 ? -12.503 56.618 -27.640 1.00 39.62 204 GLU F C 1
ATOM 13802 O O . GLU F 2 83 ? -12.741 55.407 -27.546 1.00 40.04 204 GLU F O 1
ATOM 13814 N N . PHE F 2 84 ? -11.604 57.099 -28.497 1.00 39.18 205 PHE F N 1
ATOM 13815 C CA . PHE F 2 84 ? -10.790 56.190 -29.295 1.00 36.00 205 PHE F CA 1
ATOM 13816 C C . PHE F 2 84 ? -9.893 55.339 -28.405 1.00 36.05 205 PHE F C 1
ATOM 13817 O O . PHE F 2 84 ? -9.735 54.135 -28.637 1.00 39.27 205 PHE F O 1
ATOM 13834 N N . TYR F 2 85 ? -9.315 55.944 -27.367 1.00 34.31 206 TYR F N 1
ATOM 13835 C CA . TYR F 2 85 ? -8.414 55.206 -26.489 1.00 32.64 206 TYR F CA 1
ATOM 13836 C C . TYR F 2 85 ? -9.105 53.985 -25.897 1.00 33.29 206 TYR F C 1
ATOM 13837 O O . TYR F 2 85 ? -8.590 52.865 -25.983 1.00 35.15 206 TYR F O 1
ATOM 13855 N N . THR F 2 86 ? -10.284 54.178 -25.296 1.00 33.30 207 THR F N 1
ATOM 13856 C CA . THR F 2 86 ? -10.964 53.060 -24.648 1.00 34.99 207 THR F CA 1
ATOM 13857 C C . THR F 2 86 ? -11.437 52.025 -25.661 1.00 34.28 207 THR F C 1
ATOM 13858 O O . THR F 2 86 ? -11.476 50.831 -25.347 1.00 34.89 207 THR F O 1
ATOM 13869 N N . LYS F 2 87 ? -11.805 52.452 -26.871 1.00 36.96 208 LYS F N 1
ATOM 13870 C CA . LYS F 2 87 ? -12.205 51.489 -27.892 1.00 36.13 208 LYS F CA 1
ATOM 13871 C C . LYS F 2 87 ? -11.035 50.597 -28.288 1.00 34.54 208 LYS F C 1
ATOM 13872 O O . LYS F 2 87 ? -11.220 49.409 -28.576 1.00 34.01 208 LYS F O 1
ATOM 13891 N N . PHE F 2 88 ? -9.824 51.156 -28.314 1.00 32.19 209 PHE F N 1
ATOM 13892 C CA . PHE F 2 88 ? -8.633 50.364 -28.604 1.00 31.20 209 PHE F CA 1
ATOM 13893 C C . PHE F 2 88 ? -8.194 49.538 -27.401 1.00 35.05 209 PHE F C 1
ATOM 13894 O O . PHE F 2 88 ? -7.685 48.423 -27.565 1.00 38.01 209 PHE F O 1
ATOM 13911 N N . LYS F 2 89 ? -8.369 50.066 -26.191 1.00 36.22 210 LYS F N 1
ATOM 13912 C CA . LYS F 2 89 ? -7.877 49.371 -25.012 1.00 42.75 210 LYS F CA 1
ATOM 13913 C C . LYS F 2 89 ? -8.643 48.075 -24.763 1.00 43.31 210 LYS F C 1
ATOM 13914 O O . LYS F 2 89 ? -8.069 47.097 -24.269 1.00 48.05 210 LYS F O 1
ATOM 13933 N N . ARG F 2 90 ? -9.931 48.036 -25.095 1.00 38.89 211 ARG F N 1
ATOM 13934 C CA . ARG F 2 90 ? -10.732 46.828 -24.901 1.00 39.10 211 ARG F CA 1
ATOM 13935 C C . ARG F 2 90 ? -11.761 46.751 -26.018 1.00 34.14 211 ARG F C 1
ATOM 13936 O O . ARG F 2 90 ? -12.902 47.204 -25.863 1.00 34.08 211 ARG F O 1
ATOM 13957 N N . PRO F 2 91 ? -11.390 46.189 -27.174 1.00 31.54 212 PRO F N 1
ATOM 13958 C CA . PRO F 2 91 ? -12.351 46.115 -28.286 1.00 29.49 212 PRO F CA 1
ATOM 13959 C C . PRO F 2 91 ? -13.680 45.526 -27.848 1.00 29.86 212 PRO F C 1
ATOM 13960 O O . PRO F 2 91 ? -13.745 44.401 -27.340 1.00 28.38 212 PRO F O 1
ATOM 13971 N N . VAL F 2 92 ? -14.753 46.285 -28.082 1.00 30.99 213 VAL F N 1
ATOM 13972 C CA . VAL F 2 92 ? -16.039 46.003 -27.449 1.00 30.63 213 VAL F CA 1
ATOM 13973 C C . VAL F 2 92 ? -16.666 44.738 -28.021 1.00 30.62 213 VAL F C 1
ATOM 13974 O O . VAL F 2 92 ? -17.086 43.849 -27.274 1.00 31.38 213 VAL F O 1
ATOM 13987 N N . SER F 2 93 ? -16.753 44.641 -29.350 1.00 34.12 214 SER F N 1
ATOM 13988 C CA . SER F 2 93 ? -17.467 43.522 -29.959 1.00 33.66 214 SER F CA 1
ATOM 13989 C C . SER F 2 93 ? -16.808 42.184 -29.637 1.00 34.69 214 SER F C 1
ATOM 13990 O O . SER F 2 93 ? -17.491 41.155 -29.584 1.00 35.84 214 SER F O 1
ATOM 13998 N N . PHE F 2 94 ? -15.490 42.172 -29.420 1.00 32.58 215 PHE F N 1
ATOM 13999 C CA . PHE F 2 94 ? -14.803 40.928 -29.091 1.00 30.65 215 PHE F CA 1
ATOM 14000 C C . PHE F 2 94 ? -14.895 40.605 -27.607 1.00 32.48 215 PHE F C 1
ATOM 14001 O O . PHE F 2 94 ? -14.820 39.432 -27.226 1.00 35.48 215 PHE F O 1
ATOM 14018 N N . PHE F 2 95 ? -15.049 41.622 -26.763 1.00 31.97 216 PHE F N 1
ATOM 14019 C CA . PHE F 2 95 ? -15.339 41.373 -25.357 1.00 33.32 216 PHE F CA 1
ATOM 14020 C C . PHE F 2 95 ? -16.704 40.721 -25.193 1.00 35.40 216 PHE F C 1
ATOM 14021 O O . PHE F 2 95 ? -16.854 39.770 -24.417 1.00 37.78 216 PHE F O 1
ATOM 14038 N N . ILE F 2 96 ? -17.711 41.213 -25.920 1.00 37.72 217 ILE F N 1
ATOM 14039 C CA . ILE F 2 96 ? -19.041 40.608 -25.858 1.00 38.84 217 ILE F CA 1
ATOM 14040 C C . ILE F 2 96 ? -18.968 39.146 -26.277 1.00 41.38 217 ILE F C 1
ATOM 14041 O O . ILE F 2 96 ? -19.516 38.259 -25.611 1.00 44.95 217 ILE F O 1
ATOM 14057 N N . ARG F 2 97 ? -18.295 38.878 -27.400 1.00 40.75 218 ARG F N 1
ATOM 14058 C CA . ARG F 2 97 ? -18.190 37.512 -27.903 1.00 41.01 218 ARG F CA 1
ATOM 14059 C C . ARG F 2 97 ? -17.479 36.605 -26.908 1.00 43.15 218 ARG F C 1
ATOM 14060 O O . ARG F 2 97 ? -17.879 35.451 -26.715 1.00 43.20 218 ARG F O 1
ATOM 14081 N N . ASP F 2 98 ? -16.420 37.108 -26.267 1.00 47.65 219 ASP F N 1
ATOM 14082 C CA . ASP F 2 98 ? -15.692 36.307 -25.290 1.00 53.11 219 ASP F CA 1
ATOM 14083 C C . ASP F 2 98 ? -16.569 35.969 -24.091 1.00 54.53 219 ASP F C 1
ATOM 14084 O O . ASP F 2 98 ? -16.483 34.865 -23.541 1.00 57.63 219 ASP F O 1
ATOM 14093 N N . VAL F 2 99 ? -17.422 36.906 -23.674 1.00 51.51 220 VAL F N 1
ATOM 14094 C CA . VAL F 2 99 ? -18.337 36.633 -22.572 1.00 52.04 220 VAL F CA 1
ATOM 14095 C C . VAL F 2 99 ? -19.338 35.560 -22.974 1.00 54.64 220 VAL F C 1
ATOM 14096 O O . VAL F 2 99 ? -19.653 34.660 -22.187 1.00 60.78 220 VAL F O 1
ATOM 14109 N N . LEU F 2 100 ? -19.857 35.637 -24.203 1.00 52.09 221 LEU F N 1
ATOM 14110 C CA . LEU F 2 100 ? -20.776 34.612 -24.682 1.00 53.15 221 LEU F CA 1
ATOM 14111 C C . LEU F 2 100 ? -20.119 33.240 -24.703 1.00 58.54 221 LEU F C 1
ATOM 14112 O O . LEU F 2 100 ? -20.805 32.224 -24.545 1.00 64.14 221 LEU F O 1
ATOM 14128 N N . GLU F 2 101 ? -18.797 33.186 -24.882 1.00 59.06 222 GLU F N 1
ATOM 14129 C CA . GLU F 2 101 ? -18.099 31.912 -25.007 1.00 63.16 222 GLU F CA 1
ATOM 14130 C C . GLU F 2 101 ? -17.664 31.327 -23.670 1.00 66.99 222 GLU F C 1
ATOM 14131 O O . GLU F 2 101 ? -17.623 30.099 -23.536 1.00 72.39 222 GLU F O 1
ATOM 14143 N N . ASN F 2 102 ? -17.350 32.164 -22.675 1.00 63.46 223 ASN F N 1
ATOM 14144 C CA . ASN F 2 102 ? -16.774 31.693 -21.422 1.00 62.95 223 ASN F CA 1
ATOM 14145 C C . ASN F 2 102 ? -17.677 31.896 -20.216 1.00 63.93 223 ASN F C 1
ATOM 14146 O O . ASN F 2 102 ? -17.352 31.392 -19.136 1.00 68.96 223 ASN F O 1
ATOM 14157 N N . GLN F 2 103 ? -18.781 32.623 -20.353 1.00 60.65 224 GLN F N 1
ATOM 14158 C CA . GLN F 2 103 ? -19.728 32.820 -19.262 1.00 62.90 224 GLN F CA 1
ATOM 14159 C C . GLN F 2 103 ? -20.994 32.039 -19.582 1.00 63.71 224 GLN F C 1
ATOM 14160 O O . GLN F 2 103 ? -21.664 32.315 -20.583 1.00 63.59 224 GLN F O 1
ATOM 14174 N N . ALA F 2 104 ? -21.320 31.068 -18.733 1.00 65.85 225 ALA F N 1
ATOM 14175 C CA . ALA F 2 104 ? -22.375 30.119 -19.056 1.00 69.25 225 ALA F CA 1
ATOM 14176 C C . ALA F 2 104 ? -23.756 30.569 -18.602 1.00 70.78 225 ALA F C 1
ATOM 14177 O O . ALA F 2 104 ? -24.754 30.162 -19.210 1.00 71.55 225 ALA F O 1
ATOM 14184 N N . THR F 2 105 ? -23.849 31.390 -17.555 1.00 69.09 226 THR F N 1
ATOM 14185 C CA . THR F 2 105 ? -25.134 31.761 -16.978 1.00 69.05 226 THR F CA 1
ATOM 14186 C C . THR F 2 105 ? -25.340 33.272 -17.022 1.00 63.23 226 THR F C 1
ATOM 14187 O O . THR F 2 105 ? -24.391 34.058 -17.109 1.00 56.63 226 THR F O 1
ATOM 14198 N N . TYR F 2 106 ? -26.614 33.662 -16.942 1.00 64.39 227 TYR F N 1
ATOM 14199 C CA . TYR F 2 106 ? -26.984 35.074 -16.931 1.00 63.01 227 TYR F CA 1
ATOM 14200 C C . TYR F 2 106 ? -26.225 35.846 -15.858 1.00 65.20 227 TYR F C 1
ATOM 14201 O O . TYR F 2 106 ? -25.661 36.912 -16.126 1.00 64.91 227 TYR F O 1
ATOM 14219 N N . THR F 2 107 ? -26.198 35.321 -14.633 1.00 67.29 228 THR F N 1
ATOM 14220 C CA . THR F 2 107 ? -25.535 36.032 -13.545 1.00 66.92 228 THR F CA 1
ATOM 14221 C C . THR F 2 107 ? -24.048 36.210 -13.829 1.00 65.75 228 THR F C 1
ATOM 14222 O O . THR F 2 107 ? -23.468 37.254 -13.510 1.00 64.68 228 THR F O 1
ATOM 14233 N N . GLU F 2 108 ? -23.413 35.202 -14.428 1.00 66.89 229 GLU F N 1
ATOM 14234 C CA . GLU F 2 108 ? -21.991 35.303 -14.739 1.00 68.15 229 GLU F CA 1
ATOM 14235 C C . GLU F 2 108 ? -21.730 36.379 -15.785 1.00 65.98 229 GLU F C 1
ATOM 14236 O O . GLU F 2 108 ? -20.741 37.118 -15.693 1.00 59.67 229 GLU F O 1
ATOM 14248 N N . ALA F 2 109 ? -22.600 36.475 -16.792 1.00 67.27 230 ALA F N 1
ATOM 14249 C CA . ALA F 2 109 ? -22.416 37.469 -17.842 1.00 62.15 230 ALA F CA 1
ATOM 14250 C C . ALA F 2 109 ? -22.614 38.885 -17.313 1.00 57.38 230 ALA F C 1
ATOM 14251 O O . ALA F 2 109 ? -21.842 39.790 -17.650 1.00 54.68 230 ALA F O 1
ATOM 14258 N N . VAL F 2 110 ? -23.633 39.097 -16.474 1.00 54.98 231 VAL F N 1
ATOM 14259 C CA . VAL F 2 110 ? -23.894 40.437 -15.954 1.00 52.80 231 VAL F CA 1
ATOM 14260 C C . VAL F 2 110 ? -22.714 40.923 -15.122 1.00 54.84 231 VAL F C 1
ATOM 14261 O O . VAL F 2 110 ? -22.342 42.101 -15.173 1.00 52.78 231 VAL F O 1
ATOM 14274 N N . ASP F 2 111 ? -22.117 40.033 -14.330 1.00 60.76 232 ASP F N 1
ATOM 14275 C CA . ASP F 2 111 ? -20.960 40.429 -13.535 1.00 68.65 232 ASP F CA 1
ATOM 14276 C C . ASP F 2 111 ? -19.758 40.727 -14.422 1.00 68.60 232 ASP F C 1
ATOM 14277 O O . ASP F 2 111 ? -18.981 41.646 -14.137 1.00 71.70 232 ASP F O 1
ATOM 14286 N N . ALA F 2 112 ? -19.580 39.955 -15.497 1.00 64.59 233 ALA F N 1
ATOM 14287 C CA . ALA F 2 112 ? -18.490 40.225 -16.430 1.00 59.19 233 ALA F CA 1
ATOM 14288 C C . ALA F 2 112 ? -18.648 41.592 -17.088 1.00 55.18 233 ALA F C 1
ATOM 14289 O O . ALA F 2 112 ? -17.669 42.334 -17.242 1.00 52.14 233 ALA F O 1
ATOM 14296 N N . PHE F 2 113 ? -19.873 41.947 -17.482 1.00 55.97 234 PHE F N 1
ATOM 14297 C CA . PHE F 2 113 ? -20.101 43.231 -18.136 1.00 53.56 234 PHE F CA 1
ATOM 14298 C C . PHE F 2 113 ? -20.004 44.411 -17.176 1.00 53.13 234 PHE F C 1
ATOM 14299 O O . PHE F 2 113 ? -19.850 45.548 -17.634 1.00 52.34 234 PHE F O 1
ATOM 14316 N N . SER F 2 114 ? -20.078 44.173 -15.866 1.00 53.17 235 SER F N 1
ATOM 14317 C CA . SER F 2 114 ? -20.043 45.238 -14.871 1.00 52.37 235 SER F CA 1
ATOM 14318 C C . SER F 2 114 ? -18.681 45.410 -14.211 1.00 55.53 235 SER F C 1
ATOM 14319 O O . SER F 2 114 ? -18.541 46.267 -13.333 1.00 55.47 235 SER F O 1
ATOM 14327 N N . ARG F 2 115 ? -17.680 44.627 -14.602 1.00 61.86 236 ARG F N 1
ATOM 14328 C CA . ARG F 2 115 ? -16.365 44.745 -13.989 1.00 65.26 236 ARG F CA 1
ATOM 14329 C C . ARG F 2 115 ? -15.827 46.160 -14.155 1.00 63.50 236 ARG F C 1
ATOM 14330 O O . ARG F 2 115 ? -15.973 46.779 -15.213 1.00 67.26 236 ARG F O 1
ATOM 14351 N N . THR F 2 116 ? -15.203 46.676 -13.100 1.00 60.49 237 THR F N 1
ATOM 14352 C CA . THR F 2 116 ? -14.621 48.015 -13.135 1.00 61.46 237 THR F CA 1
ATOM 14353 C C . THR F 2 116 ? -13.321 47.958 -13.923 1.00 62.43 237 THR F C 1
ATOM 14354 O O . THR F 2 116 ? -12.273 47.572 -13.400 1.00 64.37 237 THR F O 1
ATOM 14365 N N . HIS F 2 117 ? -13.392 48.352 -15.188 1.00 60.87 238 HIS F N 1
ATOM 14366 C CA . HIS F 2 117 ? -12.219 48.453 -16.042 1.00 57.60 238 HIS F CA 1
ATOM 14367 C C . HIS F 2 117 ? -12.576 49.376 -17.194 1.00 53.73 238 HIS F C 1
ATOM 14368 O O . HIS F 2 117 ? -13.748 49.673 -17.434 1.00 53.27 238 HIS F O 1
ATOM 14382 N N . LEU F 2 118 ? -11.553 49.831 -17.907 1.00 49.22 239 LEU F N 1
ATOM 14383 C CA . LEU F 2 118 ? -11.797 50.666 -19.072 1.00 45.12 239 LEU F CA 1
ATOM 14384 C C . LEU F 2 118 ? -12.734 49.952 -20.034 1.00 43.36 239 LEU F C 1
ATOM 14385 O O . LEU F 2 118 ? -12.469 48.821 -20.452 1.00 42.93 239 LEU F O 1
ATOM 14401 N N . PHE F 2 119 ? -13.844 50.608 -20.363 1.00 46.07 240 PHE F N 1
ATOM 14402 C CA . PHE F 2 119 ? -14.794 50.077 -21.327 1.00 43.29 240 PHE F CA 1
ATOM 14403 C C . PHE F 2 119 ? -15.490 51.245 -22.006 1.00 42.23 240 PHE F C 1
ATOM 14404 O O . PHE F 2 119 ? -15.842 52.231 -21.353 1.00 48.04 240 PHE F O 1
ATOM 14421 N N . SER F 2 120 ? -15.677 51.126 -23.314 1.00 36.86 241 SER F N 1
ATOM 14422 C CA . SER F 2 120 ? -16.268 52.207 -24.082 1.00 35.34 241 SER F CA 1
ATOM 14423 C C . SER F 2 120 ? -17.688 52.486 -23.583 1.00 35.48 241 SER F C 1
ATOM 14424 O O . SER F 2 120 ? -18.451 51.545 -23.334 1.00 36.31 241 SER F O 1
ATOM 14432 N N . PRO F 2 121 ? -18.071 53.754 -23.407 1.00 33.28 242 PRO F N 1
ATOM 14433 C CA . PRO F 2 121 ? -19.426 54.054 -22.925 1.00 34.18 242 PRO F CA 1
ATOM 14434 C C . PRO F 2 121 ? -20.490 53.443 -23.825 1.00 32.28 242 PRO F C 1
ATOM 14435 O O . PRO F 2 121 ? -20.419 53.532 -25.053 1.00 30.09 242 PRO F O 1
ATOM 14446 N N . SER F 2 122 ? -21.488 52.826 -23.202 1.00 32.95 243 SER F N 1
ATOM 14447 C CA . SER F 2 122 ? -22.473 52.049 -23.942 1.00 32.90 243 SER F CA 1
ATOM 14448 C C . SER F 2 122 ? -23.568 51.618 -22.982 1.00 35.84 243 SER F C 1
ATOM 14449 O O . SER F 2 122 ? -23.480 51.828 -21.770 1.00 38.66 243 SER F O 1
ATOM 14457 N N . TYR F 2 123 ? -24.606 51.010 -23.546 1.00 37.54 244 TYR F N 1
ATOM 14458 C CA . TYR F 2 123 ? -25.638 50.336 -22.772 1.00 42.15 244 TYR F CA 1
ATOM 14459 C C . TYR F 2 123 ? -25.592 48.865 -23.150 1.00 43.95 244 TYR F C 1
ATOM 14460 O O . TYR F 2 123 ? -25.744 48.526 -24.329 1.00 43.61 244 TYR F O 1
ATOM 14478 N N . ILE F 2 124 ? -25.388 47.998 -22.160 1.00 43.60 245 ILE F N 1
ATOM 14479 C CA . ILE F 2 124 ? -25.410 46.553 -22.364 1.00 44.85 245 ILE F CA 1
ATOM 14480 C C . ILE F 2 124 ? -26.704 46.025 -21.767 1.00 45.73 245 ILE F C 1
ATOM 14481 O O . ILE F 2 124 ? -26.926 46.125 -20.554 1.00 48.02 245 ILE F O 1
ATOM 14497 N N . ILE F 2 125 ? -27.549 45.452 -22.616 1.00 43.21 246 ILE F N 1
ATOM 14498 C CA . ILE F 2 125 ? -28.846 44.925 -22.219 1.00 45.50 246 ILE F CA 1
ATOM 14499 C C . ILE F 2 125 ? -28.746 43.411 -22.265 1.00 48.66 246 ILE F C 1
ATOM 14500 O O . ILE F 2 125 ? -28.393 42.837 -23.303 1.00 50.24 246 ILE F O 1
ATOM 14516 N N . VAL F 2 126 ? -29.054 42.770 -21.140 1.00 50.56 247 VAL F N 1
ATOM 14517 C CA . VAL F 2 126 ? -28.928 41.328 -20.973 1.00 50.19 247 VAL F CA 1
ATOM 14518 C C . VAL F 2 126 ? -30.274 40.774 -20.528 1.00 55.28 247 VAL F C 1
ATOM 14519 O O . VAL F 2 126 ? -30.945 41.360 -19.670 1.00 56.67 247 VAL F O 1
ATOM 14532 N N . ALA F 2 127 ? -30.654 39.632 -21.096 1.00 57.28 248 ALA F N 1
ATOM 14533 C CA . ALA F 2 127 ? -31.909 38.967 -20.779 1.00 58.46 248 ALA F CA 1
ATOM 14534 C C . ALA F 2 127 ? -31.623 37.557 -20.282 1.00 62.08 248 ALA F C 1
ATOM 14535 O O . ALA F 2 127 ? -30.751 36.866 -20.818 1.00 59.15 248 ALA F O 1
ATOM 14542 N N . GLY F 2 128 ? -32.363 37.138 -19.256 1.00 67.16 249 GLY F N 1
ATOM 14543 C CA . GLY F 2 128 ? -32.147 35.843 -18.637 1.00 68.84 249 GLY F CA 1
ATOM 14544 C C . GLY F 2 128 ? -33.336 34.905 -18.728 1.00 71.38 249 GLY F C 1
ATOM 14545 O O . GLY F 2 128 ? -34.098 34.944 -19.701 1.00 65.71 249 GLY F O 1
ATOM 14549 N N . ILE F 2 129 ? -33.497 34.052 -17.715 1.00 77.33 250 ILE F N 1
ATOM 14550 C CA . ILE F 2 129 ? -34.506 32.996 -17.733 1.00 79.90 250 ILE F CA 1
ATOM 14551 C C . ILE F 2 129 ? -35.319 32.987 -16.440 1.00 83.75 250 ILE F C 1
ATOM 14552 O O . ILE F 2 129 ? -36.495 32.604 -16.434 1.00 86.94 250 ILE F O 1
ATOM 14568 N N . LYS F 2 130 ? -34.700 33.394 -15.336 1.00 80.17 251 LYS F N 1
ATOM 14569 C CA . LYS F 2 130 ? -35.348 33.405 -14.032 1.00 79.21 251 LYS F CA 1
ATOM 14570 C C . LYS F 2 130 ? -36.081 34.730 -13.813 1.00 83.60 251 LYS F C 1
ATOM 14571 O O . LYS F 2 130 ? -36.179 35.573 -14.708 1.00 84.48 251 LYS F O 1
ATOM 14590 N N . LYS F 2 131 ? -36.614 34.919 -12.610 1.00 86.75 252 LYS F N 1
ATOM 14591 C CA . LYS F 2 131 ? -37.394 36.112 -12.313 1.00 85.78 252 LYS F CA 1
ATOM 14592 C C . LYS F 2 131 ? -36.510 37.355 -12.317 1.00 81.27 252 LYS F C 1
ATOM 14593 O O . LYS F 2 131 ? -35.385 37.342 -11.808 1.00 77.54 252 LYS F O 1
ATOM 14612 N N . ASN F 2 132 ? -37.034 38.439 -12.893 1.00 83.45 253 ASN F N 1
ATOM 14613 C CA . ASN F 2 132 ? -36.366 39.741 -12.916 1.00 82.87 253 ASN F CA 1
ATOM 14614 C C . ASN F 2 132 ? -34.990 39.690 -13.575 1.00 79.28 253 ASN F C 1
ATOM 14615 O O . ASN F 2 132 ? -34.182 40.608 -13.400 1.00 75.66 253 ASN F O 1
ATOM 14626 N N . GLU F 2 133 ? -34.695 38.638 -14.341 1.00 79.12 254 GLU F N 1
ATOM 14627 C CA . GLU F 2 133 ? -33.404 38.520 -15.019 1.00 75.14 254 GLU F CA 1
ATOM 14628 C C . GLU F 2 133 ? -33.439 39.307 -16.330 1.00 70.78 254 GLU F C 1
ATOM 14629 O O . GLU F 2 133 ? -33.450 38.764 -17.437 1.00 67.34 254 GLU F O 1
ATOM 14641 N N . GLY F 2 134 ? -33.467 40.625 -16.174 1.00 71.44 255 GLY F N 1
ATOM 14642 C CA . GLY F 2 134 ? -33.365 41.552 -17.281 1.00 67.37 255 GLY F CA 1
ATOM 14643 C C . GLY F 2 134 ? -32.793 42.858 -16.772 1.00 67.52 255 GLY F C 1
ATOM 14644 O O . GLY F 2 134 ? -33.351 43.459 -15.849 1.00 71.72 255 GLY F O 1
ATOM 14648 N N . VAL F 2 135 ? -31.678 43.306 -17.345 1.00 63.69 256 VAL F N 1
ATOM 14649 C CA . VAL F 2 135 ? -30.947 44.440 -16.796 1.00 61.02 256 VAL F CA 1
ATOM 14650 C C . VAL F 2 135 ? -30.375 45.285 -17.925 1.00 54.03 256 VAL F C 1
ATOM 14651 O O . VAL F 2 135 ? -29.988 44.773 -18.980 1.00 51.32 256 VAL F O 1
ATOM 14664 N N . VAL F 2 136 ? -30.334 46.593 -17.691 1.00 49.91 257 VAL F N 1
ATOM 14665 C CA . VAL F 2 136 ? -29.572 47.528 -18.510 1.00 45.31 257 VAL F CA 1
ATOM 14666 C C . VAL F 2 136 ? -28.313 47.880 -17.735 1.00 47.76 257 VAL F C 1
ATOM 14667 O O . VAL F 2 136 ? -28.385 48.385 -16.608 1.00 51.03 257 VAL F O 1
ATOM 14680 N N . ILE F 2 137 ? -27.162 47.606 -18.332 1.00 49.44 258 ILE F N 1
ATOM 14681 C CA . ILE F 2 137 ? -25.875 47.930 -17.737 1.00 48.64 258 ILE F CA 1
ATOM 14682 C C . ILE F 2 137 ? -25.380 49.196 -18.418 1.00 47.38 258 ILE F C 1
ATOM 14683 O O . ILE F 2 137 ? -25.215 49.226 -19.643 1.00 48.47 258 ILE F O 1
ATOM 14699 N N . SER F 2 138 ? -25.163 50.246 -17.633 1.00 49.24 259 SER F N 1
ATOM 14700 C CA . SER F 2 138 ? -24.710 51.531 -18.152 1.00 48.31 259 SER F CA 1
ATOM 14701 C C . SER F 2 138 ? -23.204 51.617 -17.971 1.00 48.72 259 SER F C 1
ATOM 14702 O O . SER F 2 138 ? -22.715 51.788 -16.851 1.00 51.67 259 SER F O 1
ATOM 14710 N N . ARG F 2 139 ? -22.470 51.508 -19.072 1.00 46.14 260 ARG F N 1
ATOM 14711 C CA . ARG F 2 139 ? -21.030 51.714 -19.040 1.00 43.97 260 ARG F CA 1
ATOM 14712 C C . ARG F 2 139 ? -20.778 53.213 -19.080 1.00 44.42 260 ARG F C 1
ATOM 14713 O O . ARG F 2 139 ? -21.085 53.878 -20.073 1.00 36.33 260 ARG F O 1
ATOM 14734 N N . ASN F 2 140 ? -20.232 53.746 -17.996 1.00 56.60 261 ASN F N 1
ATOM 14735 C CA . ASN F 2 140 ? -20.028 55.177 -17.858 1.00 61.22 261 ASN F CA 1
ATOM 14736 C C . ASN F 2 140 ? -18.606 55.551 -18.244 1.00 63.13 261 ASN F C 1
ATOM 14737 O O . ASN F 2 140 ? -17.736 54.700 -18.442 1.00 62.46 261 ASN F O 1
ATOM 14748 N N . ARG F 2 141 ? -18.382 56.852 -18.356 1.00 66.21 262 ARG F N 1
ATOM 14749 C CA . ARG F 2 141 ? -17.055 57.376 -18.598 1.00 67.57 262 ARG F CA 1
ATOM 14750 C C . ARG F 2 141 ? -16.223 57.227 -17.306 1.00 69.71 262 ARG F C 1
ATOM 14751 O O . ARG F 2 141 ? -16.558 57.863 -16.297 1.00 78.26 262 ARG F O 1
ATOM 14772 N N . TRP F 2 142 ? -15.164 56.405 -17.290 1.00 57.91 263 TRP F N 1
ATOM 14773 C CA . TRP F 2 142 ? -14.711 55.571 -18.415 1.00 54.07 263 TRP F CA 1
ATOM 14774 C C . TRP F 2 142 ? -14.439 54.134 -17.987 1.00 56.56 263 TRP F C 1
ATOM 14775 O O . TRP F 2 142 ? -13.937 53.336 -18.779 1.00 53.92 263 TRP F O 1
ATOM 14796 N N . SER F 2 143 ? -14.781 53.800 -16.743 1.00 58.89 264 SER F N 1
ATOM 14797 C CA . SER F 2 143 ? -14.531 52.453 -16.246 1.00 56.80 264 SER F CA 1
ATOM 14798 C C . SER F 2 143 ? -15.576 51.956 -15.257 1.00 57.48 264 SER F C 1
ATOM 14799 O O . SER F 2 143 ? -15.487 50.800 -14.838 1.00 60.94 264 SER F O 1
ATOM 14807 N N . ALA F 2 144 ? -16.551 52.768 -14.865 1.00 55.90 265 ALA F N 1
ATOM 14808 C CA . ALA F 2 144 ? -17.578 52.354 -13.922 1.00 54.80 265 ALA F CA 1
ATOM 14809 C C . ALA F 2 144 ? -18.830 51.920 -14.671 1.00 51.87 265 ALA F C 1
ATOM 14810 O O . ALA F 2 144 ? -19.040 52.274 -15.833 1.00 51.50 265 ALA F O 1
ATOM 14817 N N . ALA F 2 145 ? -19.672 51.154 -13.981 1.00 49.73 266 ALA F N 1
ATOM 14818 C CA . ALA F 2 145 ? -20.907 50.658 -14.566 1.00 48.25 266 ALA F CA 1
ATOM 14819 C C . ALA F 2 145 ? -22.027 50.720 -13.536 1.00 53.24 266 ALA F C 1
ATOM 14820 O O . ALA F 2 145 ? -21.801 50.554 -12.334 1.00 53.36 266 ALA F O 1
ATOM 14827 N N . ASN F 2 146 ? -23.242 50.960 -14.030 1.00 55.80 267 ASN F N 1
ATOM 14828 C CA . ASN F 2 146 ? -24.456 50.932 -13.229 1.00 55.76 267 ASN F CA 1
ATOM 14829 C C . ASN F 2 146 ? -25.422 49.905 -13.798 1.00 56.34 267 ASN F C 1
ATOM 14830 O O . ASN F 2 146 ? -25.473 49.682 -15.010 1.00 57.76 267 ASN F O 1
ATOM 14841 N N . VAL F 2 147 ? -26.200 49.291 -12.912 1.00 60.17 268 VAL F N 1
ATOM 14842 C CA . VAL F 2 147 ? -27.166 48.266 -13.281 1.00 60.70 268 VAL F CA 1
ATOM 14843 C C . VAL F 2 147 ? -28.561 48.763 -12.933 1.00 64.35 268 VAL F C 1
ATOM 14844 O O . VAL F 2 147 ? -28.750 49.468 -11.935 1.00 65.03 268 VAL F O 1
ATOM 14857 N N . TYR F 2 148 ? -29.534 48.401 -13.769 1.00 67.73 269 TYR F N 1
ATOM 14858 C CA . TYR F 2 148 ? -30.932 48.781 -13.569 1.00 69.59 269 TYR F CA 1
ATOM 14859 C C . TYR F 2 148 ? -31.785 47.558 -13.876 1.00 70.33 269 TYR F C 1
ATOM 14860 O O . TYR F 2 148 ? -32.242 47.372 -15.011 1.00 68.80 269 TYR F O 1
ATOM 14878 N N . PRO F 2 149 ? -32.011 46.691 -12.889 1.00 70.18 270 PRO F N 1
ATOM 14879 C CA . PRO F 2 149 ? -32.678 45.413 -13.159 1.00 69.94 270 PRO F CA 1
ATOM 14880 C C . PRO F 2 149 ? -34.189 45.567 -13.293 1.00 69.29 270 PRO F C 1
ATOM 14881 O O . PRO F 2 149 ? -34.772 46.616 -13.011 1.00 66.65 270 PRO F O 1
ATOM 14892 N N . LEU F 2 150 ? -34.821 44.477 -13.722 1.00 66.54 271 LEU F N 1
ATOM 14893 C CA . LEU F 2 150 ? -36.274 44.419 -13.739 1.00 73.85 271 LEU F CA 1
ATOM 14894 C C . LEU F 2 150 ? -36.808 44.353 -12.312 1.00 78.45 271 LEU F C 1
ATOM 14895 O O . LEU F 2 150 ? -36.182 43.783 -11.413 1.00 78.82 271 LEU F O 1
ATOM 14911 N N . ASN F 2 151 ? -37.982 44.947 -12.107 1.00 80.48 272 ASN F N 1
ATOM 14912 C CA . ASN F 2 151 ? -38.628 44.944 -10.797 1.00 87.47 272 ASN F CA 1
ATOM 14913 C C . ASN F 2 151 ? -40.118 44.682 -11.031 1.00 92.48 272 ASN F C 1
ATOM 14914 O O . ASN F 2 151 ? -40.950 45.590 -10.971 1.00 97.09 272 ASN F O 1
ATOM 14925 N N . VAL F 2 152 ? -40.445 43.418 -11.314 1.00 88.61 273 VAL F N 1
ATOM 14926 C CA . VAL F 2 152 ? -41.819 43.049 -11.653 1.00 90.23 273 VAL F CA 1
ATOM 14927 C C . VAL F 2 152 ? -42.758 43.273 -10.474 1.00 98.57 273 VAL F C 1
ATOM 14928 O O . VAL F 2 152 ? -43.940 43.589 -10.664 1.00 96.30 273 VAL F O 1
ATOM 14941 N N . ASP F 2 153 ? -42.260 43.121 -9.244 1.00 108.31 274 ASP F N 1
ATOM 14942 C CA . ASP F 2 153 ? -43.118 43.311 -8.079 1.00 114.17 274 ASP F CA 1
ATOM 14943 C C . ASP F 2 153 ? -43.518 44.771 -7.918 1.00 110.35 274 ASP F C 1
ATOM 14944 O O . ASP F 2 153 ? -44.570 45.064 -7.338 1.00 121.82 274 ASP F O 1
ATOM 14953 N N . ALA F 2 154 ? -42.703 45.695 -8.422 1.00 90.66 275 ALA F N 1
ATOM 14954 C CA . ALA F 2 154 ? -43.078 47.097 -8.508 1.00 86.79 275 ALA F CA 1
ATOM 14955 C C . ALA F 2 154 ? -43.725 47.427 -9.845 1.00 86.49 275 ALA F C 1
ATOM 14956 O O . ALA F 2 154 ? -43.875 48.608 -10.179 1.00 86.07 275 ALA F O 1
ATOM 14963 N N . ASN F 2 155 ? -44.117 46.404 -10.607 1.00 87.77 276 ASN F N 1
ATOM 14964 C CA . ASN F 2 155 ? -44.732 46.562 -11.923 1.00 91.50 276 ASN F CA 1
ATOM 14965 C C . ASN F 2 155 ? -43.785 47.231 -12.920 1.00 87.93 276 ASN F C 1
ATOM 14966 O O . ASN F 2 155 ? -44.225 47.884 -13.870 1.00 82.86 276 ASN F O 1
ATOM 14977 N N . GLN F 2 156 ? -42.477 47.078 -12.721 1.00 91.03 277 GLN F N 1
ATOM 14978 C CA . GLN F 2 156 ? -41.481 47.527 -13.694 1.00 87.43 277 GLN F CA 1
ATOM 14979 C C . GLN F 2 156 ? -41.011 46.283 -14.444 1.00 82.40 277 GLN F C 1
ATOM 14980 O O . GLN F 2 156 ? -40.008 45.658 -14.096 1.00 79.40 277 GLN F O 1
ATOM 14994 N N . TRP F 2 157 ? -41.755 45.931 -15.489 1.00 79.10 278 TRP F N 1
ATOM 14995 C CA . TRP F 2 157 ? -41.610 44.657 -16.178 1.00 76.12 278 TRP F CA 1
ATOM 14996 C C . TRP F 2 157 ? -40.905 44.770 -17.523 1.00 73.96 278 TRP F C 1
ATOM 14997 O O . TRP F 2 157 ? -40.702 43.745 -18.184 1.00 72.26 278 TRP F O 1
ATOM 15018 N N . PHE F 2 158 ? -40.538 45.976 -17.953 1.00 69.65 279 PHE F N 1
ATOM 15019 C CA . PHE F 2 158 ? -39.823 46.143 -19.206 1.00 62.46 279 PHE F CA 1
ATOM 15020 C C . PHE F 2 158 ? -38.739 47.198 -19.046 1.00 61.87 279 PHE F C 1
ATOM 15021 O O . PHE F 2 158 ? -38.793 48.054 -18.161 1.00 58.13 279 PHE F O 1
ATOM 15038 N N . LEU F 2 159 ? -37.747 47.112 -19.924 1.00 71.53 280 LEU F N 1
ATOM 15039 C CA . LEU F 2 159 ? -36.658 48.071 -19.997 1.00 68.83 280 LEU F CA 1
ATOM 15040 C C . LEU F 2 159 ? -36.465 48.467 -21.451 1.00 63.25 280 LEU F C 1
ATOM 15041 O O . LEU F 2 159 ? -36.468 47.610 -22.341 1.00 65.49 280 LEU F O 1
ATOM 15057 N N . VAL F 2 160 ? -36.308 49.765 -21.689 1.00 52.94 281 VAL F N 1
ATOM 15058 C CA . VAL F 2 160 ? -36.107 50.302 -23.028 1.00 48.28 281 VAL F CA 1
ATOM 15059 C C . VAL F 2 160 ? -34.900 51.227 -22.976 1.00 46.88 281 VAL F C 1
ATOM 15060 O O . VAL F 2 160 ? -34.778 52.046 -22.060 1.00 43.65 281 VAL F O 1
ATOM 15073 N N . GLU F 2 161 ? -34.008 51.093 -23.952 1.00 54.10 282 GLU F N 1
ATOM 15074 C CA . GLU F 2 161 ? -32.818 51.921 -23.987 1.00 52.35 282 GLU F CA 1
ATOM 15075 C C . GLU F 2 161 ? -32.434 52.179 -25.437 1.00 44.84 282 GLU F C 1
ATOM 15076 O O . GLU F 2 161 ? -32.627 51.315 -26.296 1.00 45.35 282 GLU F O 1
ATOM 15088 N N . THR F 2 162 ? -31.899 53.378 -25.701 1.00 33.91 283 THR F N 1
ATOM 15089 C CA . THR F 2 162 ? -31.416 53.729 -27.031 1.00 29.63 283 THR F CA 1
ATOM 15090 C C . THR F 2 162 ? -29.955 54.155 -26.900 1.00 29.78 283 THR F C 1
ATOM 15091 O O . THR F 2 162 ? -29.166 53.418 -26.318 1.00 29.24 283 THR F O 1
ATOM 15102 N N . ASN F 2 163 ? -29.597 55.345 -27.394 1.00 30.86 284 ASN F N 1
ATOM 15103 C CA . ASN F 2 163 ? -28.218 55.755 -27.552 1.00 31.32 284 ASN F CA 1
ATOM 15104 C C . ASN F 2 163 ? -27.817 56.915 -26.650 1.00 38.05 284 ASN F C 1
ATOM 15105 O O . ASN F 2 163 ? -26.632 57.276 -26.627 1.00 34.60 284 ASN F O 1
ATOM 15116 N N . PHE F 2 164 ? -28.754 57.541 -25.950 1.00 45.40 285 PHE F N 1
ATOM 15117 C CA . PHE F 2 164 ? -28.469 58.799 -25.265 1.00 46.80 285 PHE F CA 1
ATOM 15118 C C . PHE F 2 164 ? -28.771 58.662 -23.777 1.00 49.20 285 PHE F C 1
ATOM 15119 O O . PHE F 2 164 ? -29.215 57.614 -23.304 1.00 50.95 285 PHE F O 1
ATOM 15136 N N . ASP F 2 165 ? -28.520 59.742 -23.036 1.00 55.13 286 ASP F N 1
ATOM 15137 C CA . ASP F 2 165 ? -28.835 59.788 -21.615 1.00 63.80 286 ASP F CA 1
ATOM 15138 C C . ASP F 2 165 ? -29.335 61.183 -21.252 1.00 61.09 286 ASP F C 1
ATOM 15139 O O . ASP F 2 165 ? -29.365 62.096 -22.083 1.00 59.27 286 ASP F O 1
ATOM 15148 N N . ASN F 2 166 ? -29.731 61.336 -19.992 1.00 57.16 287 ASN F N 1
ATOM 15149 C CA . ASN F 2 166 ? -30.129 62.627 -19.420 1.00 59.15 287 ASN F CA 1
ATOM 15150 C C . ASN F 2 166 ? -31.266 63.195 -20.265 1.00 53.82 287 ASN F C 1
ATOM 15151 O O . ASN F 2 166 ? -32.260 62.489 -20.496 1.00 53.00 287 ASN F O 1
ATOM 15162 N N . TRP F 2 167 ? -31.172 64.438 -20.738 1.00 46.36 288 TRP F N 1
ATOM 15163 C CA . TRP F 2 167 ? -32.288 65.058 -21.440 1.00 47.36 288 TRP F CA 1
ATOM 15164 C C . TRP F 2 167 ? -32.495 64.426 -22.807 1.00 46.39 288 TRP F C 1
ATOM 15165 O O . TRP F 2 167 ? -33.621 64.068 -23.168 1.00 48.52 288 TRP F O 1
ATOM 15186 N N . LYS F 2 168 ? -31.419 64.288 -23.587 1.00 45.50 289 LYS F N 1
ATOM 15187 C CA . LYS F 2 168 ? -31.539 63.742 -24.935 1.00 44.76 289 LYS F CA 1
ATOM 15188 C C . LYS F 2 168 ? -32.288 62.418 -24.926 1.00 44.11 289 LYS F C 1
ATOM 15189 O O . LYS F 2 168 ? -33.078 62.131 -25.833 1.00 41.54 289 LYS F O 1
ATOM 15208 N N . LYS F 2 169 ? -32.078 61.620 -23.879 1.00 48.14 290 LYS F N 1
ATOM 15209 C CA . LYS F 2 169 ? -32.769 60.342 -23.743 1.00 49.89 290 LYS F CA 1
ATOM 15210 C C . LYS F 2 169 ? -34.273 60.530 -23.584 1.00 53.88 290 LYS F C 1
ATOM 15211 O O . LYS F 2 169 ? -35.061 59.797 -24.192 1.00 57.17 290 LYS F O 1
ATOM 15230 N N . GLN F 2 170 ? -34.693 61.511 -22.779 1.00 51.44 291 GLN F N 1
ATOM 15231 C CA . GLN F 2 170 ? -36.115 61.715 -22.528 1.00 52.01 291 GLN F CA 1
ATOM 15232 C C . GLN F 2 170 ? -36.850 62.262 -23.745 1.00 53.13 291 GLN F C 1
ATOM 15233 O O . GLN F 2 170 ? -38.082 62.212 -23.782 1.00 56.26 291 GLN F O 1
ATOM 15247 N N . GLY F 2 171 ? -36.130 62.777 -24.740 1.00 53.84 292 GLY F N 1
ATOM 15248 C CA . GLY F 2 171 ? -36.745 63.275 -25.951 1.00 55.95 292 GLY F CA 1
ATOM 15249 C C . GLY F 2 171 ? -36.563 62.405 -27.173 1.00 59.23 292 GLY F C 1
ATOM 15250 O O . GLY F 2 171 ? -36.946 62.828 -28.273 1.00 60.70 292 GLY F O 1
ATOM 15254 N N . ASP F 2 172 ? -36.002 61.203 -27.036 1.00 60.03 293 ASP F N 1
ATOM 15255 C CA . ASP F 2 172 ? -35.818 60.307 -28.172 1.00 59.05 293 ASP F CA 1
ATOM 15256 C C . ASP F 2 172 ? -37.164 59.693 -28.537 1.00 60.61 293 ASP F C 1
ATOM 15257 O O . ASP F 2 172 ? -37.750 58.950 -27.743 1.00 61.17 293 ASP F O 1
ATOM 15266 N N . ASP F 2 173 ? -37.653 60.002 -29.739 1.00 64.00 294 ASP F N 1
ATOM 15267 C CA . ASP F 2 173 ? -38.975 59.533 -30.136 1.00 72.25 294 ASP F CA 1
ATOM 15268 C C . ASP F 2 173 ? -39.033 58.013 -30.232 1.00 69.78 294 ASP F C 1
ATOM 15269 O O . ASP F 2 173 ? -40.086 57.420 -29.975 1.00 73.40 294 ASP F O 1
ATOM 15278 N N . ARG F 2 174 ? -37.923 57.364 -30.598 1.00 63.36 295 ARG F N 1
ATOM 15279 C CA . ARG F 2 174 ? -37.895 55.904 -30.623 1.00 58.04 295 ARG F CA 1
ATOM 15280 C C . ARG F 2 174 ? -38.183 55.338 -29.241 1.00 54.78 295 ARG F C 1
ATOM 15281 O O . ARG F 2 174 ? -38.980 54.407 -29.088 1.00 57.08 295 ARG F O 1
ATOM 15302 N N . ARG F 2 175 ? -37.526 55.884 -28.220 1.00 50.85 296 ARG F N 1
ATOM 15303 C CA . ARG F 2 175 ? -37.718 55.379 -26.868 1.00 51.70 296 ARG F CA 1
ATOM 15304 C C . ARG F 2 175 ? -39.106 55.721 -26.342 1.00 56.17 296 ARG F C 1
ATOM 15305 O O . ARG F 2 175 ? -39.746 54.889 -25.690 1.00 60.02 296 ARG F O 1
ATOM 15326 N N . ILE F 2 176 ? -39.588 56.938 -26.612 1.00 54.93 297 ILE F N 1
ATOM 15327 C CA . ILE F 2 176 ? -40.916 57.342 -26.144 1.00 57.12 297 ILE F CA 1
ATOM 15328 C C . ILE F 2 176 ? -41.986 56.448 -26.760 1.00 59.40 297 ILE F C 1
ATOM 15329 O O . ILE F 2 176 ? -42.893 55.964 -26.071 1.00 61.79 297 ILE F O 1
ATOM 15345 N N . THR F 2 177 ? -41.906 56.230 -28.074 1.00 57.61 298 THR F N 1
ATOM 15346 C CA . THR F 2 177 ? -42.896 55.401 -28.751 1.00 58.70 298 THR F CA 1
ATOM 15347 C C . THR F 2 177 ? -42.859 53.971 -28.229 1.00 58.24 298 THR F C 1
ATOM 15348 O O . THR F 2 177 ? -43.908 53.366 -27.984 1.00 61.15 298 THR F O 1
ATOM 15359 N N . ALA F 2 178 ? -41.660 53.413 -28.054 1.00 54.70 299 ALA F N 1
ATOM 15360 C CA . ALA F 2 178 ? -41.552 52.031 -27.596 1.00 55.58 299 ALA F CA 1
ATOM 15361 C C . ALA F 2 178 ? -42.201 51.853 -26.231 1.00 58.80 299 ALA F C 1
ATOM 15362 O O . ALA F 2 178 ? -42.818 50.816 -25.956 1.00 60.61 299 ALA F O 1
ATOM 15369 N N . ILE F 2 179 ? -42.065 52.849 -25.358 1.00 60.31 300 ILE F N 1
ATOM 15370 C CA . ILE F 2 179 ? -42.690 52.769 -24.044 1.00 63.47 300 ILE F CA 1
ATOM 15371 C C . ILE F 2 179 ? -44.204 52.878 -24.171 1.00 72.15 300 ILE F C 1
ATOM 15372 O O . ILE F 2 179 ? -44.949 52.163 -23.489 1.00 74.65 300 ILE F O 1
ATOM 15388 N N . GLN F 2 180 ? -44.686 53.756 -25.054 1.00 78.20 301 GLN F N 1
ATOM 15389 C CA . GLN F 2 180 ? -46.125 53.870 -25.271 1.00 84.04 301 GLN F CA 1
ATOM 15390 C C . GLN F 2 180 ? -46.710 52.546 -25.738 1.00 85.99 301 GLN F C 1
ATOM 15391 O O . GLN F 2 180 ? -47.743 52.096 -25.231 1.00 96.27 301 GLN F O 1
ATOM 15405 N N . LYS F 2 181 ? -46.056 51.902 -26.704 1.00 76.67 302 LYS F N 1
ATOM 15406 C CA . LYS F 2 181 ? -46.594 50.664 -27.251 1.00 76.31 302 LYS F CA 1
ATOM 15407 C C . LYS F 2 181 ? -46.541 49.548 -26.218 1.00 77.16 302 LYS F C 1
ATOM 15408 O O . LYS F 2 181 ? -47.468 48.737 -26.123 1.00 82.72 302 LYS F O 1
ATOM 15427 N N . LEU F 2 182 ? -45.463 49.494 -25.432 1.00 71.19 303 LEU F N 1
ATOM 15428 C CA . LEU F 2 182 ? -45.369 48.495 -24.372 1.00 72.87 303 LEU F CA 1
ATOM 15429 C C . LEU F 2 182 ? -46.467 48.688 -23.334 1.00 78.63 303 LEU F C 1
ATOM 15430 O O . LEU F 2 182 ? -47.017 47.710 -22.815 1.00 83.38 303 LEU F O 1
ATOM 15446 N N . LYS F 2 183 ? -46.791 49.942 -23.011 1.00 77.53 304 LYS F N 1
ATOM 15447 C CA . LYS F 2 183 ? -47.858 50.207 -22.051 1.00 80.86 304 LYS F CA 1
ATOM 15448 C C . LYS F 2 183 ? -49.221 49.814 -22.609 1.00 88.49 304 LYS F C 1
ATOM 15449 O O . LYS F 2 183 ? -50.066 49.282 -21.880 1.00 88.84 304 LYS F O 1
ATOM 15468 N N . GLU F 2 184 ? -49.456 50.070 -23.898 1.00 98.21 305 GLU F N 1
ATOM 15469 C CA . GLU F 2 184 ? -50.731 49.708 -24.508 1.00 104.39 305 GLU F CA 1
ATOM 15470 C C . GLU F 2 184 ? -50.941 48.198 -24.490 1.00 104.43 305 GLU F C 1
ATOM 15471 O O . GLU F 2 184 ? -52.008 47.712 -24.100 1.00 117.65 305 GLU F O 1
ATOM 15483 N N . LEU F 2 185 ? -49.931 47.436 -24.915 1.00 88.58 306 LEU F N 1
ATOM 15484 C CA . LEU F 2 185 ? -50.079 45.986 -24.977 1.00 86.87 306 LEU F CA 1
ATOM 15485 C C . LEU F 2 185 ? -50.219 45.372 -23.589 1.00 89.23 306 LEU F C 1
ATOM 15486 O O . LEU F 2 185 ? -50.904 44.355 -23.430 1.00 92.28 306 LEU F O 1
ATOM 15502 N N . GLY F 2 186 ? -49.583 45.959 -22.585 1.00 87.74 307 GLY F N 1
ATOM 15503 C CA . GLY F 2 186 ? -49.702 45.478 -21.227 1.00 90.12 307 GLY F CA 1
ATOM 15504 C C . GLY F 2 186 ? -48.831 44.263 -20.961 1.00 88.21 307 GLY F C 1
ATOM 15505 O O . GLY F 2 186 ? -48.447 43.518 -21.861 1.00 86.26 307 GLY F O 1
ATOM 15509 N N . ARG F 2 187 ? -48.536 44.055 -19.676 1.00 89.04 308 ARG F N 1
ATOM 15510 C CA . ARG F 2 187 ? -47.644 42.967 -19.288 1.00 87.26 308 ARG F CA 1
ATOM 15511 C C . ARG F 2 187 ? -48.271 41.608 -19.568 1.00 90.52 308 ARG F C 1
ATOM 15512 O O . ARG F 2 187 ? -47.592 40.695 -20.050 1.00 90.41 308 ARG F O 1
ATOM 15533 N N . ARG F 2 188 ? -49.557 41.451 -19.268 1.00 94.97 309 ARG F N 1
ATOM 15534 C CA . ARG F 2 188 ? -50.207 40.162 -19.444 1.00 97.85 309 ARG F CA 1
ATOM 15535 C C . ARG F 2 188 ? -50.258 39.786 -20.918 1.00 97.63 309 ARG F C 1
ATOM 15536 O O . ARG F 2 188 ? -50.512 40.628 -21.784 1.00 95.24 309 ARG F O 1
ATOM 15557 N N . ASN F 2 189 ? -50.004 38.509 -21.197 1.00 104.26 310 ASN F N 1
ATOM 15558 C CA . ASN F 2 189 ? -50.102 37.947 -22.541 1.00 107.14 310 ASN F CA 1
ATOM 15559 C C . ASN F 2 189 ? -49.097 38.571 -23.505 1.00 103.98 310 ASN F C 1
ATOM 15560 O O . ASN F 2 189 ? -49.275 38.494 -24.724 1.00 99.89 310 ASN F O 1
ATOM 15571 N N . PHE F 2 190 ? -48.045 39.198 -22.979 1.00 108.18 311 PHE F N 1
ATOM 15572 C CA . PHE F 2 190 ? -46.982 39.755 -23.809 1.00 104.00 311 PHE F CA 1
ATOM 15573 C C . PHE F 2 190 ? -46.068 38.633 -24.293 1.00 96.67 311 PHE F C 1
ATOM 15574 O O . PHE F 2 190 ? -45.441 37.941 -23.484 1.00 94.32 311 PHE F O 1
ATOM 15591 N N . ASP F 2 191 ? -45.983 38.462 -25.612 1.00 92.06 312 ASP F N 1
ATOM 15592 C CA . ASP F 2 191 ? -45.204 37.377 -26.197 1.00 89.10 312 ASP F CA 1
ATOM 15593 C C . ASP F 2 191 ? -44.288 37.886 -27.305 1.00 87.11 312 ASP F C 1
ATOM 15594 O O . ASP F 2 191 ? -44.111 39.097 -27.470 1.00 82.37 312 ASP F O 1
ATOM 15603 N N . GLU F 2 192 ? -43.695 36.961 -28.060 1.00 93.65 313 GLU F N 1
ATOM 15604 C CA . GLU F 2 192 ? -42.769 37.343 -29.120 1.00 92.67 313 GLU F CA 1
ATOM 15605 C C . GLU F 2 192 ? -43.454 38.189 -30.188 1.00 88.63 313 GLU F C 1
ATOM 15606 O O . GLU F 2 192 ? -42.845 39.113 -30.740 1.00 84.88 313 GLU F O 1
ATOM 15618 N N . LYS F 2 193 ? -44.717 37.887 -30.502 1.00 85.62 314 LYS F N 1
ATOM 15619 C CA . LYS F 2 193 ? -45.438 38.688 -31.487 1.00 82.70 314 LYS F CA 1
ATOM 15620 C C . LYS F 2 193 ? -45.638 40.117 -31.004 1.00 79.67 314 LYS F C 1
ATOM 15621 O O . LYS F 2 193 ? -45.638 41.050 -31.815 1.00 77.38 314 LYS F O 1
ATOM 15640 N N . SER F 2 194 ? -45.827 40.308 -29.696 1.00 80.38 315 SER F N 1
ATOM 15641 C CA . SER F 2 194 ? -45.960 41.657 -29.155 1.00 81.86 315 SER F CA 1
ATOM 15642 C C . SER F 2 194 ? -44.668 42.446 -29.329 1.00 76.36 315 SER F C 1
ATOM 15643 O O . SER F 2 194 ? -44.695 43.623 -29.708 1.00 72.34 315 SER F O 1
ATOM 15651 N N . MET F 2 195 ? -43.524 41.812 -29.064 1.00 75.64 316 MET F N 1
ATOM 15652 C CA . MET F 2 195 ? -42.249 42.492 -29.254 1.00 69.75 316 MET F CA 1
ATOM 15653 C C . MET F 2 195 ? -42.051 42.875 -30.714 1.00 65.77 316 MET F C 1
ATOM 15654 O O . MET F 2 195 ? -41.506 43.944 -31.017 1.00 64.29 316 MET F O 1
ATOM 15668 N N . VAL F 2 196 ? -42.494 42.018 -31.637 1.00 61.45 317 VAL F N 1
ATOM 15669 C CA . VAL F 2 196 ? -42.415 42.351 -33.056 1.00 60.13 317 VAL F CA 1
ATOM 15670 C C . VAL F 2 196 ? -43.278 43.568 -33.357 1.00 63.77 317 VAL F C 1
ATOM 15671 O O . VAL F 2 196 ? -42.894 44.445 -34.141 1.00 58.65 317 VAL F O 1
ATOM 15684 N N . GLU F 2 197 ? -44.460 43.635 -32.742 1.00 75.68 318 GLU F N 1
ATOM 15685 C CA . GLU F 2 197 ? -45.348 44.772 -32.951 1.00 81.84 318 GLU F CA 1
ATOM 15686 C C . GLU F 2 197 ? -44.703 46.069 -32.478 1.00 75.17 318 GLU F C 1
ATOM 15687 O O . GLU F 2 197 ? -44.802 47.102 -33.151 1.00 71.44 318 GLU F O 1
ATOM 15699 N N . VAL F 2 198 ? -44.038 46.035 -31.322 1.00 72.71 319 VAL F N 1
ATOM 15700 C CA . VAL F 2 198 ? -43.354 47.225 -30.821 1.00 68.22 319 VAL F CA 1
ATOM 15701 C C . VAL F 2 198 ? -42.219 47.613 -31.760 1.00 59.73 319 VAL F C 1
ATOM 15702 O O . VAL F 2 198 ? -42.122 48.762 -32.206 1.00 54.56 319 VAL F O 1
ATOM 15715 N N . LEU F 2 199 ? -41.340 46.656 -32.071 1.00 57.76 320 LEU F N 1
ATOM 15716 C CA . LEU F 2 199 ? -40.179 46.948 -32.904 1.00 54.84 320 LEU F CA 1
ATOM 15717 C C . LEU F 2 199 ? -40.575 47.423 -34.292 1.00 54.07 320 LEU F C 1
ATOM 15718 O O . LEU F 2 199 ? -39.750 48.034 -34.983 1.00 50.76 320 LEU F O 1
ATOM 15734 N N . SER F 2 200 ? -41.807 47.143 -34.723 1.00 55.40 321 SER F N 1
ATOM 15735 C CA . SER F 2 200 ? -42.277 47.547 -36.040 1.00 54.08 321 SER F CA 1
ATOM 15736 C C . SER F 2 200 ? -42.979 48.899 -36.030 1.00 55.13 321 SER F C 1
ATOM 15737 O O . SER F 2 200 ? -43.295 49.420 -37.104 1.00 55.44 321 SER F O 1
ATOM 15745 N N . THR F 2 201 ? -43.203 49.486 -34.857 1.00 55.93 322 THR F N 1
ATOM 15746 C CA . THR F 2 201 ? -43.887 50.767 -34.761 1.00 57.65 322 THR F CA 1
ATOM 15747 C C . THR F 2 201 ? -42.957 51.914 -35.127 1.00 58.78 322 THR F C 1
ATOM 15748 O O . THR F 2 201 ? -41.797 51.953 -34.706 1.00 60.80 322 THR F O 1
ATOM 15759 N N . VAL F 2 202 ? -43.473 52.848 -35.918 1.00 62.07 323 VAL F N 1
ATOM 15760 C CA . VAL F 2 202 ? -42.730 54.050 -36.269 1.00 63.60 323 VAL F CA 1
ATOM 15761 C C . VAL F 2 202 ? -42.767 55.021 -35.082 1.00 66.19 323 VAL F C 1
ATOM 15762 O O . VAL F 2 202 ? -43.820 55.199 -34.470 1.00 69.76 323 VAL F O 1
ATOM 15775 N N . PRO F 2 203 ? -41.624 55.655 -34.747 1.00 67.10 324 PRO F N 1
ATOM 15776 C CA . PRO F 2 203 ? -40.311 55.618 -35.398 1.00 63.47 324 PRO F CA 1
ATOM 15777 C C . PRO F 2 203 ? -39.303 54.656 -34.758 1.00 61.15 324 PRO F C 1
ATOM 15778 O O . PRO F 2 203 ? -38.111 54.742 -35.074 1.00 56.11 324 PRO F O 1
ATOM 15789 N N . VAL F 2 204 ? -39.762 53.755 -33.882 1.00 59.27 325 VAL F N 1
ATOM 15790 C CA . VAL F 2 204 ? -38.887 52.677 -33.420 1.00 53.08 325 VAL F CA 1
ATOM 15791 C C . VAL F 2 204 ? -38.328 51.948 -34.633 1.00 53.23 325 VAL F C 1
ATOM 15792 O O . VAL F 2 204 ? -37.127 51.664 -34.726 1.00 48.12 325 VAL F O 1
ATOM 15805 N N . ARG F 2 205 ? -39.206 51.643 -35.582 1.00 57.13 326 ARG F N 1
ATOM 15806 C CA . ARG F 2 205 ? -38.806 51.366 -36.952 1.00 56.31 326 ARG F CA 1
ATOM 15807 C C . ARG F 2 205 ? -38.650 52.702 -37.671 1.00 52.44 326 ARG F C 1
ATOM 15808 O O . ARG F 2 205 ? -39.610 53.473 -37.765 1.00 58.26 326 ARG F O 1
ATOM 15829 N N . ASN F 2 206 ? -37.447 52.990 -38.162 1.00 41.47 327 ASN F N 1
ATOM 15830 C CA . ASN F 2 206 ? -37.199 54.221 -38.901 1.00 43.91 327 ASN F CA 1
ATOM 15831 C C . ASN F 2 206 ? -36.420 53.897 -40.169 1.00 44.13 327 ASN F C 1
ATOM 15832 O O . ASN F 2 206 ? -36.118 52.737 -40.461 1.00 43.10 327 ASN F O 1
ATOM 15843 N N . ASN F 2 207 ? -36.100 54.942 -40.937 1.00 52.47 328 ASN F N 1
ATOM 15844 C CA . ASN F 2 207 ? -35.440 54.744 -42.224 1.00 56.97 328 ASN F CA 1
ATOM 15845 C C . ASN F 2 207 ? -34.049 54.142 -42.062 1.00 53.65 328 ASN F C 1
ATOM 15846 O O . ASN F 2 207 ? -33.551 53.481 -42.981 1.00 53.82 328 ASN F O 1
ATOM 15857 N N . LEU F 2 208 ? -33.410 54.352 -40.910 1.00 49.11 329 LEU F N 1
ATOM 15858 C CA . LEU F 2 208 ? -32.056 53.872 -40.673 1.00 42.68 329 LEU F CA 1
ATOM 15859 C C . LEU F 2 208 ? -32.016 52.472 -40.072 1.00 40.54 329 LEU F C 1
ATOM 15860 O O . LEU F 2 208 ? -30.923 51.918 -39.911 1.00 36.20 329 LEU F O 1
ATOM 15876 N N . THR F 2 209 ? -33.169 51.875 -39.766 1.00 38.25 330 THR F N 1
ATOM 15877 C CA . THR F 2 209 ? -33.185 50.563 -39.131 1.00 36.73 330 THR F CA 1
ATOM 15878 C C . THR F 2 209 ? -32.689 49.511 -40.115 1.00 36.28 330 THR F C 1
ATOM 15879 O O . THR F 2 209 ? -33.261 49.340 -41.196 1.00 35.33 330 THR F O 1
ATOM 15890 N N . VAL F 2 210 ? -31.614 48.815 -39.743 1.00 37.67 331 VAL F N 1
ATOM 15891 C CA . VAL F 2 210 ? -31.060 47.767 -40.597 1.00 35.67 331 VAL F CA 1
ATOM 15892 C C . VAL F 2 210 ? -31.825 46.466 -40.417 1.00 35.89 331 VAL F C 1
ATOM 15893 O O . VAL F 2 210 ? -32.321 45.882 -41.388 1.00 36.45 331 VAL F O 1
ATOM 15906 N N . PHE F 2 211 ? -31.906 45.980 -39.180 1.00 35.91 332 PHE F N 1
ATOM 15907 C CA . PHE F 2 211 ? -32.623 44.748 -38.886 1.00 35.93 332 PHE F CA 1
ATOM 15908 C C . PHE F 2 211 ? -33.367 44.880 -37.565 1.00 36.37 332 PHE F C 1
ATOM 15909 O O . PHE F 2 211 ? -33.100 45.772 -36.756 1.00 36.93 332 PHE F O 1
ATOM 15926 N N . SER F 2 212 ? -34.340 43.994 -37.379 1.00 37.94 333 SER F N 1
ATOM 15927 C CA . SER F 2 212 ? -35.034 43.825 -36.111 1.00 43.16 333 SER F CA 1
ATOM 15928 C C . SER F 2 212 ? -34.936 42.361 -35.708 1.00 43.96 333 SER F C 1
ATOM 15929 O O . SER F 2 212 ? -34.999 41.474 -36.563 1.00 44.27 333 SER F O 1
ATOM 15937 N N . THR F 2 213 ? -34.742 42.108 -34.416 1.00 41.23 334 THR F N 1
ATOM 15938 C CA . THR F 2 213 ? -34.613 40.745 -33.928 1.00 40.27 334 THR F CA 1
ATOM 15939 C C . THR F 2 213 ? -35.288 40.609 -32.572 1.00 42.99 334 THR F C 1
ATOM 15940 O O . THR F 2 213 ? -35.468 41.581 -31.833 1.00 42.48 334 THR F O 1
ATOM 15951 N N . VAL F 2 214 ? -35.667 39.375 -32.267 1.00 47.77 335 VAL F N 1
ATOM 15952 C CA . VAL F 2 214 ? -36.246 39.009 -30.982 1.00 50.52 335 VAL F CA 1
ATOM 15953 C C . VAL F 2 214 ? -35.484 37.800 -30.464 1.00 49.77 335 VAL F C 1
ATOM 15954 O O . VAL F 2 214 ? -35.143 36.894 -31.231 1.00 49.63 335 VAL F O 1
ATOM 15967 N N . MET F 2 215 ? -35.201 37.796 -29.168 1.00 54.95 336 MET F N 1
ATOM 15968 C CA . MET F 2 215 ? -34.493 36.693 -28.536 1.00 61.11 336 MET F CA 1
ATOM 15969 C C . MET F 2 215 ? -35.211 36.309 -27.250 1.00 67.47 336 MET F C 1
ATOM 15970 O O . MET F 2 215 ? -35.527 37.172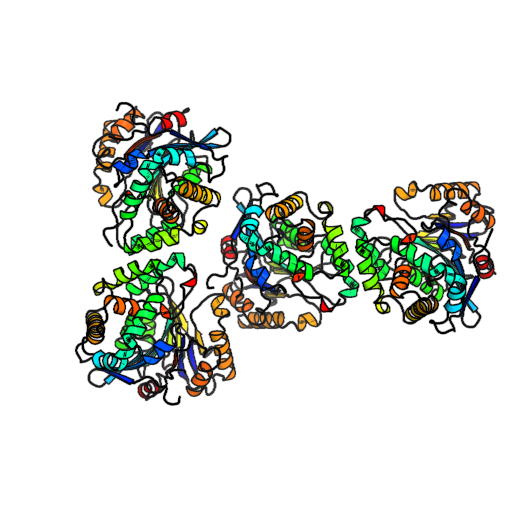 -26.424 1.00 63.80 336 MET F O 1
ATOM 15984 N N . VAL F 2 216 ? -35.487 35.018 -27.100 1.00 73.87 337 VAL F N 1
ATOM 15985 C CA . VAL F 2 216 ? -36.018 34.470 -25.856 1.00 76.32 337 VAL F CA 1
ATOM 15986 C C . VAL F 2 216 ? -35.077 33.344 -25.438 1.00 69.09 337 VAL F C 1
ATOM 15987 O O . VAL F 2 216 ? -35.339 32.172 -25.750 1.00 69.30 337 VAL F O 1
ATOM 16000 N N . PRO F 2 217 ? -33.979 33.644 -24.741 1.00 58.92 338 PRO F N 1
ATOM 16001 C CA . PRO F 2 217 ? -33.002 32.586 -24.428 1.00 59.24 338 PRO F CA 1
ATOM 16002 C C . PRO F 2 217 ? -33.566 31.464 -23.577 1.00 69.78 338 PRO F C 1
ATOM 16003 O O . PRO F 2 217 ? -33.016 30.356 -23.610 1.00 69.03 338 PRO F O 1
ATOM 16014 N N . GLY F 2 218 ? -34.636 31.710 -22.817 1.00 79.27 339 GLY F N 1
ATOM 16015 C CA . GLY F 2 218 ? -35.206 30.691 -21.952 1.00 82.92 339 GLY F CA 1
ATOM 16016 C C . GLY F 2 218 ? -35.975 29.602 -22.668 1.00 81.98 339 GLY F C 1
ATOM 16017 O O . GLY F 2 218 ? -36.278 28.578 -22.048 1.00 86.98 339 GLY F O 1
ATOM 16021 N N . LEU F 2 219 ? -36.284 29.786 -23.948 1.00 74.83 340 LEU F N 1
ATOM 16022 C CA . LEU F 2 219 ? -37.042 28.783 -24.671 1.00 74.42 340 LEU F CA 1
ATOM 16023 C C . LEU F 2 219 ? -36.249 27.478 -24.739 1.00 76.65 340 LEU F C 1
ATOM 16024 O O . LEU F 2 219 ? -35.015 27.494 -24.781 1.00 75.62 340 LEU F O 1
ATOM 16040 N N . PRO F 2 220 ? -36.930 26.329 -24.747 1.00 82.55 341 PRO F N 1
ATOM 16041 C CA . PRO F 2 220 ? -36.210 25.064 -24.964 1.00 83.18 341 PRO F CA 1
ATOM 16042 C C . PRO F 2 220 ? -35.576 24.969 -26.338 1.00 83.13 341 PRO F C 1
ATOM 16043 O O . PRO F 2 220 ? -34.693 24.126 -26.540 1.00 76.88 341 PRO F O 1
ATOM 16054 N N . ASP F 2 221 ? -35.997 25.804 -27.287 1.00 93.11 342 ASP F N 1
ATOM 16055 C CA . ASP F 2 221 ? -35.428 25.858 -28.628 1.00 94.52 342 ASP F CA 1
ATOM 16056 C C . ASP F 2 221 ? -34.965 27.276 -28.951 1.00 90.20 342 ASP F C 1
ATOM 16057 O O . ASP F 2 221 ? -35.143 27.773 -30.065 1.00 87.87 342 ASP F O 1
ATOM 16066 N N . SER F 2 222 ? -34.356 27.941 -27.968 1.00 86.56 343 SER F N 1
ATOM 16067 C CA . SER F 2 222 ? -33.997 29.344 -28.134 1.00 82.38 343 SER F CA 1
ATOM 16068 C C . SER F 2 222 ? -33.066 29.545 -29.326 1.00 78.28 343 SER F C 1
ATOM 16069 O O . SER F 2 222 ? -33.198 30.530 -30.063 1.00 77.83 343 SER F O 1
ATOM 16077 N N . ALA F 2 223 ? -32.124 28.620 -29.539 1.00 71.44 344 ALA F N 1
ATOM 16078 C CA . ALA F 2 223 ? -31.215 28.746 -30.676 1.00 64.22 344 ALA F CA 1
ATOM 16079 C C . ALA F 2 223 ? -31.971 28.654 -31.994 1.00 63.43 344 ALA F C 1
ATOM 16080 O O . ALA F 2 223 ? -31.681 29.395 -32.941 1.00 62.41 344 ALA F O 1
ATOM 16087 N N . ASP F 2 224 ? -32.934 27.737 -32.083 1.00 67.25 345 ASP F N 1
ATOM 16088 C CA . ASP F 2 224 ? -33.730 27.623 -33.300 1.00 67.00 345 ASP F CA 1
ATOM 16089 C C . ASP F 2 224 ? -34.555 28.882 -33.538 1.00 63.10 345 ASP F C 1
ATOM 16090 O O . ASP F 2 224 ? -34.692 29.338 -34.680 1.00 57.98 345 ASP F O 1
ATOM 16099 N N . TYR F 2 225 ? -35.119 29.456 -32.472 1.00 64.71 346 TYR F N 1
ATOM 16100 C CA . TYR F 2 225 ? -35.909 30.675 -32.617 1.00 63.93 346 TYR F CA 1
ATOM 16101 C C . TYR F 2 225 ? -35.042 31.834 -33.091 1.00 61.72 346 TYR F C 1
ATOM 16102 O O . TYR F 2 225 ? -35.374 32.516 -34.068 1.00 58.22 346 TYR F O 1
ATOM 16120 N N . PHE F 2 226 ? -33.924 32.075 -32.403 1.00 63.08 347 PHE F N 1
ATOM 16121 C CA . PHE F 2 226 ? -33.044 33.173 -32.781 1.00 59.58 347 PHE F CA 1
ATOM 16122 C C . PHE F 2 226 ? -32.580 33.038 -34.224 1.00 60.04 347 PHE F C 1
ATOM 16123 O O . PHE F 2 226 ? -32.344 34.046 -34.898 1.00 60.61 347 PHE F O 1
ATOM 16140 N N . ARG F 2 227 ? -32.454 31.806 -34.719 1.00 60.67 348 ARG F N 1
ATOM 16141 C CA . ARG F 2 227 ? -31.980 31.588 -36.077 1.00 58.93 348 ARG F CA 1
ATOM 16142 C C . ARG F 2 227 ? -32.974 32.058 -37.130 1.00 56.81 348 ARG F C 1
ATOM 16143 O O . ARG F 2 227 ? -32.600 32.162 -38.304 1.00 59.83 348 ARG F O 1
ATOM 16164 N N . GLN F 2 228 ? -34.221 32.329 -36.750 1.00 52.82 349 GLN F N 1
ATOM 16165 C CA . GLN F 2 228 ? -35.246 32.741 -37.696 1.00 56.16 349 GLN F CA 1
ATOM 16166 C C . GLN F 2 228 ? -36.058 33.948 -37.237 1.00 61.21 349 GLN F C 1
ATOM 16167 O O . GLN F 2 228 ? -37.012 34.325 -37.926 1.00 63.59 349 GLN F O 1
ATOM 16181 N N . SER F 2 229 ? -35.717 34.565 -36.107 1.00 63.57 350 SER F N 1
ATOM 16182 C CA . SER F 2 229 ? -36.526 35.650 -35.570 1.00 67.33 350 SER F CA 1
ATOM 16183 C C . SER F 2 229 ? -36.109 37.020 -36.088 1.00 61.95 350 SER F C 1
ATOM 16184 O O . SER F 2 229 ? -36.817 38.004 -35.841 1.00 62.79 350 SER F O 1
ATOM 16192 N N . THR F 2 230 ? -34.984 37.110 -36.785 1.00 54.85 351 THR F N 1
ATOM 16193 C CA . THR F 2 230 ? -34.491 38.380 -37.293 1.00 51.23 351 THR F CA 1
ATOM 16194 C C . THR F 2 230 ? -35.008 38.610 -38.706 1.00 48.84 351 THR F C 1
ATOM 16195 O O . THR F 2 230 ? -35.095 37.675 -39.508 1.00 51.57 351 THR F O 1
ATOM 16206 N N . TRP F 2 231 ? -35.340 39.863 -39.010 1.00 44.25 352 TRP F N 1
ATOM 16207 C CA . TRP F 2 231 ? -35.710 40.243 -40.365 1.00 42.87 352 TRP F CA 1
ATOM 16208 C C . TRP F 2 231 ? -35.023 41.548 -40.738 1.00 40.21 352 TRP F C 1
ATOM 16209 O O . TRP F 2 231 ? -34.953 42.484 -39.936 1.00 38.23 352 TRP F O 1
ATOM 16230 N N . ILE F 2 232 ? -34.500 41.582 -41.956 1.00 42.13 353 ILE F N 1
ATOM 16231 C CA . ILE F 2 232 ? -33.833 42.756 -42.504 1.00 41.83 353 ILE F CA 1
ATOM 16232 C C . ILE F 2 232 ? -34.889 43.649 -43.138 1.00 45.40 353 ILE F C 1
ATOM 16233 O O . ILE F 2 232 ? -35.604 43.229 -44.053 1.00 50.05 353 ILE F O 1
ATOM 16249 N N . LEU F 2 233 ? -34.986 44.873 -42.666 1.00 50.07 354 LEU F N 1
ATOM 16250 C CA . LEU F 2 233 ? -36.122 45.676 -43.074 1.00 56.17 354 LEU F CA 1
ATOM 16251 C C . LEU F 2 233 ? -35.913 46.232 -44.482 1.00 58.71 354 LEU F C 1
ATOM 16252 O O . LEU F 2 233 ? -34.786 46.547 -44.871 1.00 57.42 354 LEU F O 1
ATOM 16268 N N . PRO F 2 234 ? -36.991 46.363 -45.269 1.00 66.99 355 PRO F N 1
ATOM 16269 C CA . PRO F 2 234 ? -36.904 46.951 -46.613 1.00 70.82 355 PRO F CA 1
ATOM 16270 C C . PRO F 2 234 ? -36.604 48.448 -46.586 1.00 72.65 355 PRO F C 1
ATOM 16271 O O . PRO F 2 234 ? -36.993 49.154 -45.653 1.00 73.34 355 PRO F O 1
ATOM 16283 N N . LYS G 1 9 ? 14.996 140.932 -25.296 1.00 98.24 17 LYS G N 1
ATOM 16284 C CA . LYS G 1 9 ? 15.333 142.061 -24.433 1.00 101.09 17 LYS G CA 1
ATOM 16285 C C . LYS G 1 9 ? 14.497 142.041 -23.153 1.00 94.96 17 LYS G C 1
ATOM 16286 O O . LYS G 1 9 ? 15.010 141.750 -22.073 1.00 95.70 17 LYS G O 1
ATOM 16304 N N . LEU G 1 10 ? 13.206 142.361 -23.281 1.00 83.99 18 LEU G N 1
ATOM 16305 C CA . LEU G 1 10 ? 12.310 142.322 -22.130 1.00 75.80 18 LEU G CA 1
ATOM 16306 C C . LEU G 1 10 ? 11.804 140.914 -21.850 1.00 77.15 18 LEU G C 1
ATOM 16307 O O . LEU G 1 10 ? 11.607 140.556 -20.685 1.00 71.71 18 LEU G O 1
ATOM 16323 N N . ASP G 1 11 ? 11.583 140.113 -22.887 1.00 91.19 19 ASP G N 1
ATOM 16324 C CA . ASP G 1 11 ? 11.187 138.720 -22.726 1.00 92.89 19 ASP G CA 1
ATOM 16325 C C . ASP G 1 11 ? 12.386 137.833 -23.025 1.00 85.38 19 ASP G C 1
ATOM 16326 O O . ASP G 1 11 ? 12.890 137.823 -24.153 1.00 91.56 19 ASP G O 1
ATOM 16335 N N . ARG G 1 12 ? 12.841 137.097 -22.012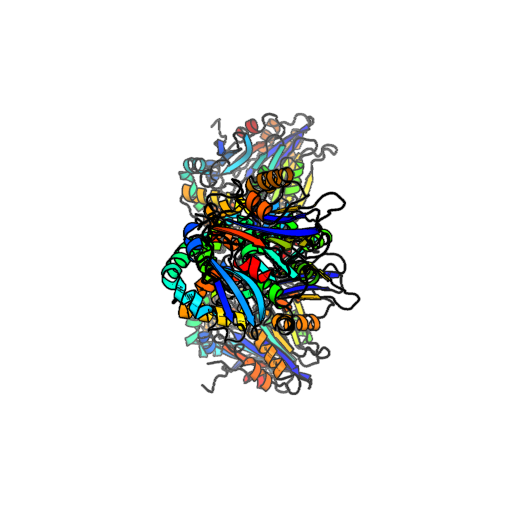 1.00 68.86 20 ARG G N 1
ATOM 16336 C CA . ARG G 1 12 ? 13.910 136.120 -22.164 1.00 57.95 20 ARG G CA 1
ATOM 16337 C C . ARG G 1 12 ? 13.514 134.797 -21.524 1.00 55.51 20 ARG G C 1
ATOM 16338 O O . ARG G 1 12 ? 14.356 134.084 -20.972 1.00 54.74 20 ARG G O 1
ATOM 16359 N N . LYS G 1 13 ? 12.226 134.469 -21.582 1.00 60.02 21 LYS G N 1
ATOM 16360 C CA . LYS G 1 13 ? 11.760 133.167 -21.150 1.00 61.18 21 LYS G CA 1
ATOM 16361 C C . LYS G 1 13 ? 12.201 132.104 -22.154 1.00 63.27 21 LYS G C 1
ATOM 16362 O O . LYS G 1 13 ? 12.322 132.383 -23.350 1.00 67.36 21 LYS G O 1
ATOM 16381 N N . PRO G 1 14 ? 12.447 130.879 -21.699 1.00 61.08 22 PRO G N 1
ATOM 16382 C CA . PRO G 1 14 ? 12.782 129.810 -22.641 1.00 63.33 22 PRO G CA 1
ATOM 16383 C C . PRO G 1 14 ? 11.573 129.415 -23.472 1.00 64.05 22 PRO G C 1
ATOM 16384 O O . PRO G 1 14 ? 10.425 129.531 -23.035 1.00 61.33 22 PRO G O 1
ATOM 16395 N N . ARG G 1 15 ? 11.845 128.949 -24.689 1.00 66.41 23 ARG G N 1
ATOM 16396 C CA . ARG G 1 15 ? 10.774 128.460 -25.547 1.00 68.37 23 ARG G CA 1
ATOM 16397 C C . ARG G 1 15 ? 10.016 127.345 -24.839 1.00 63.03 23 ARG G C 1
ATOM 16398 O O . ARG G 1 15 ? 10.615 126.456 -24.225 1.00 61.09 23 ARG G O 1
ATOM 16419 N N . HIS G 1 16 ? 8.692 127.394 -24.928 1.00 57.42 24 HIS G N 1
ATOM 16420 C CA . HIS G 1 16 ? 7.837 126.394 -24.310 1.00 56.17 24 HIS G CA 1
ATOM 16421 C C . HIS G 1 16 ? 7.430 125.343 -25.332 1.00 60.61 24 HIS G C 1
ATOM 16422 O O . HIS G 1 16 ? 7.144 125.663 -26.489 1.00 67.68 24 HIS G O 1
ATOM 16436 N N . TYR G 1 17 ? 7.419 124.085 -24.897 1.00 59.15 25 TYR G N 1
ATOM 16437 C CA . TYR G 1 17 ? 6.992 122.965 -25.722 1.00 56.34 25 TYR G CA 1
ATOM 16438 C C . TYR G 1 17 ? 6.131 122.027 -24.890 1.00 57.81 25 TYR G C 1
ATOM 16439 O O . TYR G 1 17 ? 6.282 121.939 -23.668 1.00 60.17 25 TYR G O 1
ATOM 16457 N N . GLU G 1 18 ? 5.234 121.318 -25.561 1.00 60.77 26 GLU G N 1
ATOM 16458 C CA . GLU G 1 18 ? 4.494 120.222 -24.950 1.00 63.97 26 GLU G CA 1
ATOM 16459 C C . GLU G 1 18 ? 5.022 118.922 -25.532 1.00 61.37 26 GLU G C 1
ATOM 16460 O O . GLU G 1 18 ? 5.043 118.750 -26.755 1.00 60.76 26 GLU G O 1
ATOM 16472 N N . ILE G 1 19 ? 5.477 118.029 -24.661 1.00 63.69 27 ILE G N 1
ATOM 16473 C CA . ILE G 1 19 ? 5.933 116.704 -25.060 1.00 66.56 27 ILE G CA 1
ATOM 16474 C C . ILE G 1 19 ? 4.797 115.731 -24.777 1.00 65.63 27 ILE G C 1
ATOM 16475 O O . ILE G 1 19 ? 4.467 115.465 -23.615 1.00 61.37 27 ILE G O 1
ATOM 16491 N N . ASN G 1 20 ? 4.201 115.204 -25.847 1.00 63.38 28 ASN G N 1
ATOM 16492 C CA . ASN G 1 20 ? 3.051 114.312 -25.749 1.00 63.74 28 ASN G CA 1
ATOM 16493 C C . ASN G 1 20 ? 3.538 112.892 -25.475 1.00 63.89 28 ASN G C 1
ATOM 16494 O O . ASN G 1 20 ? 4.167 112.265 -26.333 1.00 64.84 28 ASN G O 1
ATOM 16505 N N . LEU G 1 21 ? 3.252 112.381 -24.276 1.00 63.06 29 LEU G N 1
ATOM 16506 C CA . LEU G 1 21 ? 3.618 111.009 -23.944 1.00 64.31 29 LEU G CA 1
ATOM 16507 C C . LEU G 1 21 ? 2.749 109.985 -24.657 1.00 70.80 29 LEU G C 1
ATOM 16508 O O . LEU G 1 21 ? 3.089 108.797 -24.650 1.00 68.90 29 LEU G O 1
ATOM 16524 N N . ASP G 1 22 ? 1.646 110.411 -25.272 1.00 80.81 30 ASP G N 1
ATOM 16525 C CA . ASP G 1 22 ? 0.824 109.508 -26.064 1.00 82.33 30 ASP G CA 1
ATOM 16526 C C . ASP G 1 22 ? 1.421 109.231 -27.437 1.00 84.69 30 ASP G C 1
ATOM 16527 O O . ASP G 1 22 ? 1.095 108.203 -28.041 1.00 89.10 30 ASP G O 1
ATOM 16536 N N . GLU G 1 23 ? 2.290 110.110 -27.935 1.00 84.34 31 GLU G N 1
ATOM 16537 C CA . GLU G 1 23 ? 2.962 109.879 -29.202 1.00 88.55 31 GLU G CA 1
ATOM 16538 C C . GLU G 1 23 ? 4.023 108.788 -29.048 1.00 87.56 31 GLU G C 1
ATOM 16539 O O . GLU G 1 23 ? 4.494 108.518 -27.940 1.00 89.35 31 GLU G O 1
ATOM 16551 N N . PRO G 1 24 ? 4.415 108.144 -30.145 1.00 78.14 32 PRO G N 1
ATOM 16552 C CA . PRO G 1 24 ? 5.506 107.168 -30.074 1.00 72.83 32 PRO G CA 1
ATOM 16553 C C . PRO G 1 24 ? 6.775 107.828 -29.567 1.00 70.34 32 PRO G C 1
ATOM 16554 O O . PRO G 1 24 ? 7.088 108.961 -29.965 1.00 69.74 32 PRO G O 1
ATOM 16565 N N . PRO G 1 25 ? 7.542 107.158 -28.704 1.00 70.26 33 PRO G N 1
ATOM 16566 C CA . PRO G 1 25 ? 8.687 107.841 -28.077 1.00 67.66 33 PRO G CA 1
ATOM 16567 C C . PRO G 1 25 ? 9.694 108.377 -29.077 1.00 69.04 33 PRO G C 1
ATOM 16568 O O . PRO G 1 25 ? 10.353 109.388 -28.798 1.00 68.49 33 PRO G O 1
ATOM 16579 N N . SER G 1 26 ? 9.840 107.727 -30.232 1.00 70.06 34 SER G N 1
ATOM 16580 C CA . SER G 1 26 ? 10.780 108.181 -31.249 1.00 69.91 34 SER G CA 1
ATOM 16581 C C . SER G 1 26 ? 10.332 109.472 -31.926 1.00 70.81 34 SER G C 1
ATOM 16582 O O . SER G 1 26 ? 11.107 110.048 -32.697 1.00 70.40 34 SER G O 1
ATOM 16590 N N . GLN G 1 27 ? 9.112 109.938 -31.662 1.00 72.88 35 GLN G N 1
ATOM 16591 C CA . GLN G 1 27 ? 8.563 111.112 -32.325 1.00 77.63 35 GLN G CA 1
ATOM 16592 C C . GLN G 1 27 ? 8.369 112.293 -31.385 1.00 76.79 35 GLN G C 1
ATOM 16593 O O . GLN G 1 27 ? 7.933 113.359 -31.832 1.00 78.24 35 GLN G O 1
ATOM 16607 N N . ARG G 1 28 ? 8.688 112.138 -30.099 1.00 73.96 36 ARG G N 1
ATOM 16608 C CA . ARG G 1 28 ? 8.287 113.131 -29.107 1.00 71.27 36 ARG G CA 1
ATOM 16609 C C . ARG G 1 28 ? 9.124 114.402 -29.203 1.00 67.04 36 ARG G C 1
ATOM 16610 O O . ARG G 1 28 ? 8.612 115.505 -28.975 1.00 64.54 36 ARG G O 1
ATOM 16631 N N . TRP G 1 29 ? 10.409 114.275 -29.523 1.00 64.75 37 TRP G N 1
ATOM 16632 C CA . TRP G 1 29 ? 11.322 115.411 -29.523 1.00 62.38 37 TRP G CA 1
ATOM 16633 C C . TRP G 1 29 ? 11.538 115.994 -30.913 1.00 66.37 37 TRP G C 1
ATOM 16634 O O . TRP G 1 29 ? 12.470 116.781 -31.108 1.00 62.88 37 TRP G O 1
ATOM 16655 N N . ASN G 1 30 ? 10.697 115.629 -31.880 1.00 77.71 38 ASN G N 1
ATOM 16656 C CA . ASN G 1 30 ? 10.875 116.123 -33.240 1.00 83.52 38 ASN G CA 1
ATOM 16657 C C . ASN G 1 30 ? 10.872 117.646 -33.266 1.00 78.92 38 ASN G C 1
ATOM 16658 O O . ASN G 1 30 ? 11.767 118.272 -33.844 1.00 77.48 38 ASN G O 1
ATOM 16669 N N . GLN G 1 31 ? 9.873 118.262 -32.632 1.00 77.48 39 GLN G N 1
ATOM 16670 C CA . GLN G 1 31 ? 9.738 119.713 -32.698 1.00 77.24 39 GLN G CA 1
ATOM 16671 C C . GLN G 1 31 ? 10.889 120.414 -31.989 1.00 74.07 39 GLN G C 1
ATOM 16672 O O . GLN G 1 31 ? 11.412 121.416 -32.491 1.00 75.86 39 GLN G O 1
ATOM 16686 N N . VAL G 1 32 ? 11.304 119.906 -30.827 1.00 67.30 40 VAL G N 1
ATOM 16687 C CA . VAL G 1 32 ? 12.436 120.505 -30.123 1.00 63.23 40 VAL G CA 1
ATOM 16688 C C . VAL G 1 32 ? 13.676 120.475 -31.011 1.00 64.96 40 VAL G C 1
ATOM 16689 O O . VAL G 1 32 ? 14.364 121.488 -31.185 1.00 61.86 40 VAL G O 1
ATOM 16702 N N . ILE G 1 33 ? 13.980 119.308 -31.582 1.00 72.02 41 ILE G N 1
ATOM 16703 C CA . ILE G 1 33 ? 15.161 119.183 -32.430 1.00 76.15 41 ILE G CA 1
ATOM 16704 C C . ILE G 1 33 ? 15.000 120.024 -33.692 1.00 81.97 41 ILE G C 1
ATOM 16705 O O . ILE G 1 33 ? 15.931 120.722 -34.115 1.00 80.05 41 ILE G O 1
ATOM 16721 N N . LYS G 1 34 ? 13.817 119.978 -34.312 1.00 87.64 42 LYS G N 1
ATOM 16722 C CA . LYS G 1 34 ? 13.590 120.744 -35.532 1.00 92.81 42 LYS G CA 1
ATOM 16723 C C . LYS G 1 34 ? 13.901 122.219 -35.334 1.00 89.27 42 LYS G C 1
ATOM 16724 O O . LYS G 1 34 ? 14.376 122.884 -36.261 1.00 96.63 42 LYS G O 1
ATOM 16743 N N . ASP G 1 35 ? 13.657 122.744 -34.135 1.00 75.58 43 ASP G N 1
ATOM 16744 C CA . ASP G 1 35 ? 13.758 124.175 -33.886 1.00 70.11 43 ASP G CA 1
ATOM 16745 C C . ASP G 1 35 ? 15.159 124.622 -33.491 1.00 67.99 43 ASP G C 1
ATOM 16746 O O . ASP G 1 35 ? 15.486 125.803 -33.654 1.00 67.92 43 ASP G O 1
ATOM 16755 N N . HIS G 1 36 ? 15.982 123.720 -32.963 1.00 69.39 44 HIS G N 1
ATOM 16756 C CA . HIS G 1 36 ? 17.328 124.047 -32.509 1.00 68.47 44 HIS G CA 1
ATOM 16757 C C . HIS G 1 36 ? 18.401 123.356 -33.344 1.00 68.47 44 HIS G C 1
ATOM 16758 O O . HIS G 1 36 ? 19.556 123.271 -32.914 1.00 63.75 44 HIS G O 1
ATOM 16772 N N . LEU G 1 37 ? 18.038 122.874 -34.536 1.00 66.48 45 LEU G N 1
ATOM 16773 C CA . LEU G 1 37 ? 18.946 122.045 -35.325 1.00 67.16 45 LEU G CA 1
ATOM 16774 C C . LEU G 1 37 ? 20.287 122.734 -35.567 1.00 67.88 45 LEU G C 1
ATOM 16775 O O . LEU G 1 37 ? 21.330 122.069 -35.605 1.00 63.86 45 LEU G O 1
ATOM 16791 N N . GLU G 1 38 ? 20.287 124.059 -35.747 1.00 72.33 46 GLU G N 1
ATOM 16792 C CA . GLU G 1 38 ? 21.543 124.772 -35.974 1.00 76.24 46 GLU G CA 1
ATOM 16793 C C . GLU G 1 38 ? 22.521 124.543 -34.828 1.00 75.69 46 GLU G C 1
ATOM 16794 O O . GLU G 1 38 ? 23.706 124.267 -35.050 1.00 74.88 46 GLU G O 1
ATOM 16806 N N . TYR G 1 39 ? 22.045 124.678 -33.591 1.00 73.40 47 TYR G N 1
ATOM 16807 C CA . TYR G 1 39 ? 22.937 124.723 -32.442 1.00 70.84 47 TYR G CA 1
ATOM 16808 C C . TYR G 1 39 ? 23.478 123.351 -32.062 1.00 69.27 47 TYR G C 1
ATOM 16809 O O . TYR G 1 39 ? 24.497 123.271 -31.368 1.00 69.43 47 TYR G O 1
ATOM 16827 N N . LEU G 1 40 ? 22.835 122.273 -32.517 1.00 67.46 48 LEU G N 1
ATOM 16828 C CA . LEU G 1 40 ? 23.146 120.955 -31.968 1.00 63.32 48 LEU G CA 1
ATOM 16829 C C . LEU G 1 40 ? 24.554 120.499 -32.317 1.00 62.94 48 LEU G C 1
ATOM 16830 O O . LEU G 1 40 ? 25.264 120.019 -31.417 1.00 61.88 48 LEU G O 1
ATOM 16846 N N . PRO G 1 41 ? 25.025 120.603 -33.561 1.00 67.55 49 PRO G N 1
ATOM 16847 C CA . PRO G 1 41 ? 26.399 120.149 -33.841 1.00 69.87 49 PRO G CA 1
ATOM 16848 C C . PRO G 1 41 ? 27.443 120.874 -33.012 1.00 70.36 49 PRO G C 1
ATOM 16849 O O . PRO G 1 41 ? 28.417 120.254 -32.565 1.00 70.92 49 PRO G O 1
ATOM 16860 N N . GLY G 1 42 ? 27.266 122.177 -32.794 1.00 67.53 50 GLY G N 1
ATOM 16861 C CA . GLY G 1 42 ? 28.220 122.912 -31.984 1.00 67.20 50 GLY G CA 1
ATOM 16862 C C . GLY G 1 42 ? 28.162 122.511 -30.523 1.00 63.89 50 GLY G C 1
ATOM 16863 O O . GLY G 1 42 ? 29.189 122.466 -29.839 1.00 63.37 50 GLY G O 1
ATOM 16867 N N . VAL G 1 43 ? 26.963 122.214 -30.023 1.00 58.76 51 VAL G N 1
ATOM 16868 C CA . VAL G 1 43 ? 26.830 121.780 -28.638 1.00 55.19 51 VAL G CA 1
ATOM 16869 C C . VAL G 1 43 ? 27.519 120.438 -28.440 1.00 53.84 51 VAL G C 1
ATOM 16870 O O . VAL G 1 43 ? 28.307 120.255 -27.505 1.00 53.19 51 VAL G O 1
ATOM 16883 N N . VAL G 1 44 ? 27.258 119.489 -29.334 1.00 56.48 52 VAL G N 1
ATOM 16884 C CA . VAL G 1 44 ? 27.885 118.177 -29.215 1.00 58.00 52 VAL G CA 1
ATOM 16885 C C . VAL G 1 44 ? 29.399 118.310 -29.305 1.00 61.78 52 VAL G C 1
ATOM 16886 O O . VAL G 1 44 ? 30.139 117.799 -28.457 1.00 59.86 52 VAL G O 1
ATOM 16899 N N . GLU G 1 45 ? 29.881 119.012 -30.329 1.00 67.61 53 GLU G N 1
ATOM 16900 C CA . GLU G 1 45 ? 31.321 119.141 -30.513 1.00 73.67 53 GLU G CA 1
ATOM 16901 C C . GLU G 1 45 ? 31.981 119.768 -29.289 1.00 74.88 53 GLU G C 1
ATOM 16902 O O . GLU G 1 45 ? 33.059 119.334 -28.863 1.00 69.56 53 GLU G O 1
ATOM 16914 N N . GLU G 1 46 ? 31.336 120.770 -28.691 1.00 81.31 54 GLU G N 1
ATOM 16915 C CA . GLU G 1 46 ? 31.942 121.463 -27.560 1.00 83.27 54 GLU G CA 1
ATOM 16916 C C . GLU G 1 46 ? 31.784 120.685 -26.262 1.00 76.52 54 GLU G C 1
ATOM 16917 O O . GLU G 1 46 ? 32.646 120.784 -25.381 1.00 74.66 54 GLU G O 1
ATOM 16929 N N . THR G 1 47 ? 30.694 119.925 -26.119 1.00 69.29 55 THR G N 1
ATOM 16930 C CA . THR G 1 47 ? 30.519 119.110 -24.920 1.00 61.49 55 THR G CA 1
ATOM 16931 C C . THR G 1 47 ? 31.537 117.980 -24.877 1.00 60.14 55 THR G C 1
ATOM 16932 O O . THR G 1 47 ? 32.111 117.696 -23.819 1.00 57.10 55 THR G O 1
ATOM 16943 N N . LYS G 1 48 ? 31.791 117.334 -26.019 1.00 63.91 56 LYS G N 1
ATOM 16944 C CA . LYS G 1 48 ? 32.724 116.213 -26.028 1.00 66.00 56 LYS G CA 1
ATOM 16945 C C . LYS G 1 48 ? 34.086 116.620 -25.486 1.00 65.14 56 LYS G C 1
ATOM 16946 O O . LYS G 1 48 ? 34.760 115.814 -24.836 1.00 65.72 56 LYS G O 1
ATOM 16965 N N . LYS G 1 49 ? 34.498 117.867 -25.723 1.00 64.31 57 LYS G N 1
ATOM 16966 C CA . LYS G 1 49 ? 35.790 118.327 -25.230 1.00 63.12 57 LYS G CA 1
ATOM 16967 C C . LYS G 1 49 ? 35.890 118.250 -23.713 1.00 59.05 57 LYS G C 1
ATOM 16968 O O . LYS G 1 49 ? 37.002 118.259 -23.176 1.00 58.58 57 LYS G O 1
ATOM 16987 N N . TYR G 1 50 ? 34.763 118.192 -23.006 1.00 57.33 58 TYR G N 1
ATOM 16988 C CA . TYR G 1 50 ? 34.826 118.113 -21.554 1.00 56.31 58 TYR G CA 1
ATOM 16989 C C . TYR G 1 50 ? 35.060 116.695 -21.051 1.00 56.77 58 TYR G C 1
ATOM 16990 O O . TYR G 1 50 ? 35.460 116.523 -19.894 1.00 47.78 58 TYR G O 1
ATOM 17008 N N . ILE G 1 51 ? 34.819 115.685 -21.878 1.00 62.72 59 ILE G N 1
ATOM 17009 C CA . ILE G 1 51 ? 35.145 114.310 -21.493 1.00 65.73 59 ILE G CA 1
ATOM 17010 C C . ILE G 1 51 ? 36.649 114.107 -21.658 1.00 64.16 59 ILE G C 1
ATOM 17011 O O . ILE G 1 51 ? 37.193 114.432 -22.726 1.00 67.85 59 ILE G O 1
ATOM 17027 N N . PRO G 1 52 ? 37.351 113.600 -20.648 1.00 58.07 60 PRO G N 1
ATOM 17028 C CA . PRO G 1 52 ? 38.797 113.389 -20.799 1.00 56.36 60 PRO G CA 1
ATOM 17029 C C . PRO G 1 52 ? 39.113 112.518 -22.006 1.00 55.08 60 PRO G C 1
ATOM 17030 O O . PRO G 1 52 ? 38.500 111.469 -22.215 1.00 57.14 60 PRO G O 1
ATOM 17041 N N . LYS G 1 53 ? 40.094 112.960 -22.794 1.00 53.61 61 LYS G N 1
ATOM 17042 C CA . LYS G 1 53 ? 40.435 112.291 -24.049 1.00 54.89 61 LYS G CA 1
ATOM 17043 C C . LYS G 1 53 ? 40.652 110.790 -23.902 1.00 52.26 61 LYS G C 1
ATOM 17044 O O . LYS G 1 53 ? 40.028 110.022 -24.653 1.00 51.53 61 LYS G O 1
ATOM 17063 N N . PRO G 1 54 ? 41.504 110.308 -22.996 1.00 51.24 62 PRO G N 1
ATOM 17064 C CA . PRO G 1 54 ? 41.743 108.859 -22.924 1.00 52.51 62 PRO G CA 1
ATOM 17065 C C . PRO G 1 54 ? 40.481 108.044 -22.724 1.00 51.40 62 PRO G C 1
ATOM 17066 O O . PRO G 1 54 ? 40.433 106.885 -23.155 1.00 52.26 62 PRO G O 1
ATOM 17077 N N . LEU G 1 55 ? 39.449 108.616 -22.106 1.00 47.97 63 LEU G N 1
ATOM 17078 C CA . LEU G 1 55 ? 38.224 107.884 -21.826 1.00 46.80 63 LEU G CA 1
ATOM 17079 C C . LEU G 1 55 ? 37.140 108.108 -22.870 1.00 47.02 63 LEU G C 1
ATOM 17080 O O . LEU G 1 55 ? 36.099 107.449 -22.800 1.00 48.54 63 LEU G O 1
ATOM 17096 N N . GLN G 1 56 ? 37.357 108.997 -23.844 1.00 45.31 64 GLN G N 1
ATOM 17097 C CA . GLN G 1 56 ? 36.306 109.292 -24.816 1.00 45.96 64 GLN G CA 1
ATOM 17098 C C . GLN G 1 56 ? 35.945 108.097 -25.681 1.00 46.40 64 GLN G C 1
ATOM 17099 O O . GLN G 1 56 ? 34.748 107.782 -25.793 1.00 49.75 64 GLN G O 1
ATOM 17113 N N . PRO G 1 57 ? 36.891 107.384 -26.295 1.00 44.61 65 PRO G N 1
ATOM 17114 C CA . PRO G 1 57 ? 36.499 106.223 -27.111 1.00 42.54 65 PRO G CA 1
ATOM 17115 C C . PRO G 1 57 ? 35.705 105.178 -26.348 1.00 42.64 65 PRO G C 1
ATOM 17116 O O . PRO G 1 57 ? 34.793 104.564 -26.915 1.00 42.13 65 PRO G O 1
ATOM 17127 N N . PHE G 1 58 ? 36.024 104.956 -25.072 1.00 45.79 66 PHE G N 1
ATOM 17128 C CA . PHE G 1 58 ? 35.297 103.952 -24.305 1.00 48.67 66 PHE G CA 1
ATOM 17129 C C . PHE G 1 58 ? 33.890 104.428 -23.962 1.00 47.64 66 PHE G C 1
ATOM 17130 O O . PHE G 1 58 ? 32.949 103.626 -23.935 1.00 47.26 66 PHE G O 1
ATOM 17147 N N . VAL G 1 59 ? 33.733 105.720 -23.665 1.00 47.26 67 VAL G N 1
ATOM 17148 C CA . VAL G 1 59 ? 32.412 106.262 -23.351 1.00 47.51 67 VAL G CA 1
ATOM 17149 C C . VAL G 1 59 ? 31.474 106.097 -24.542 1.00 49.37 67 VAL G C 1
ATOM 17150 O O . VAL G 1 59 ? 30.322 105.673 -24.392 1.00 46.44 67 VAL G O 1
ATOM 17163 N N . TRP G 1 60 ? 31.950 106.436 -25.744 1.00 52.79 68 TRP G N 1
ATOM 17164 C CA . TRP G 1 60 ? 31.086 106.354 -26.918 1.00 53.80 68 TRP G CA 1
ATOM 17165 C C . TRP G 1 60 ? 30.675 104.914 -27.184 1.00 54.60 68 TRP G C 1
ATOM 17166 O O . TRP G 1 60 ? 29.525 104.646 -27.553 1.00 55.56 68 TRP G O 1
ATOM 17187 N N . TRP G 1 61 ? 31.608 103.973 -27.003 1.00 50.41 69 TRP G N 1
ATOM 17188 C CA . TRP G 1 61 ? 31.312 102.558 -27.207 1.00 48.50 69 TRP G CA 1
ATOM 17189 C C . TRP G 1 61 ? 30.306 102.050 -26.184 1.00 44.52 69 TRP G C 1
ATOM 17190 O O . TRP G 1 61 ? 29.312 101.405 -26.539 1.00 44.93 69 TRP G O 1
ATOM 17211 N N . ALA G 1 62 ? 30.544 102.336 -24.904 1.00 44.67 70 ALA G N 1
ATOM 17212 C CA . ALA G 1 62 ? 29.630 101.876 -23.866 1.00 43.79 70 ALA G CA 1
ATOM 17213 C C . ALA G 1 62 ? 28.264 102.525 -24.024 1.00 44.41 70 ALA G C 1
ATOM 17214 O O . ALA G 1 62 ? 27.232 101.890 -23.774 1.00 41.87 70 ALA G O 1
ATOM 17221 N N . ALA G 1 63 ? 28.236 103.792 -24.444 1.00 49.06 71 ALA G N 1
ATOM 17222 C CA . ALA G 1 63 ? 26.974 104.498 -24.603 1.00 51.84 71 ALA G CA 1
ATOM 17223 C C . ALA G 1 63 ? 26.156 103.937 -25.757 1.00 55.31 71 ALA G C 1
ATOM 17224 O O . ALA G 1 63 ? 24.931 104.098 -25.771 1.00 52.86 71 ALA G O 1
ATOM 17231 N N . SER G 1 64 ? 26.806 103.278 -26.719 1.00 60.73 72 SER G N 1
ATOM 17232 C CA . SER G 1 64 ? 26.092 102.651 -27.823 1.00 62.24 72 SER G CA 1
ATOM 17233 C C . SER G 1 64 ? 25.294 101.439 -27.370 1.00 60.64 72 SER G C 1
ATOM 17234 O O . SER G 1 64 ? 24.332 101.057 -28.043 1.00 64.25 72 SER G O 1
ATOM 17242 N N . LYS G 1 65 ? 25.668 100.828 -26.248 1.00 58.58 73 LYS G N 1
ATOM 17243 C CA . LYS G 1 65 ? 24.932 99.693 -25.696 1.00 58.49 73 LYS G CA 1
ATOM 17244 C C . LYS G 1 65 ? 23.695 100.205 -24.953 1.00 55.60 73 LYS G C 1
ATOM 17245 O O . LYS G 1 65 ? 23.483 99.956 -23.767 1.00 57.38 73 LYS G O 1
ATOM 17264 N N . ILE G 1 66 ? 22.865 100.936 -25.699 1.00 54.23 74 ILE G N 1
ATOM 17265 C CA . ILE G 1 66 ? 21.775 101.707 -25.104 1.00 55.49 74 ILE G CA 1
ATOM 17266 C C . ILE G 1 66 ? 20.838 100.815 -24.301 1.00 53.90 74 ILE G C 1
ATOM 17267 O O . ILE G 1 66 ? 20.258 101.252 -23.300 1.00 52.41 74 ILE G O 1
ATOM 17283 N N . ASP G 1 67 ? 20.676 99.559 -24.714 1.00 57.87 75 ASP G N 1
ATOM 17284 C CA . ASP G 1 67 ? 19.740 98.663 -24.040 1.00 60.44 75 ASP G CA 1
ATOM 17285 C C . ASP G 1 67 ? 20.156 98.322 -22.613 1.00 58.74 75 ASP G C 1
ATOM 17286 O O . ASP G 1 67 ? 19.356 97.731 -21.880 1.00 59.35 75 ASP G O 1
ATOM 17295 N N . ARG G 1 68 ? 21.368 98.689 -22.193 1.00 54.05 76 ARG G N 1
ATOM 17296 C CA . ARG G 1 68 ? 21.841 98.319 -20.864 1.00 50.19 76 ARG G CA 1
ATOM 17297 C C . ARG G 1 68 ? 21.353 99.273 -19.781 1.00 49.88 76 ARG G C 1
ATOM 17298 O O . ARG G 1 68 ? 21.253 98.876 -18.614 1.00 46.79 76 ARG G O 1
ATOM 17319 N N . TYR G 1 69 ? 21.051 100.524 -20.138 1.00 49.89 77 TYR G N 1
ATOM 17320 C CA . TYR G 1 69 ? 20.913 101.588 -19.153 1.00 47.05 77 TYR G CA 1
ATOM 17321 C C . TYR G 1 69 ? 19.530 102.213 -19.083 1.00 50.37 77 TYR G C 1
ATOM 17322 O O . TYR G 1 69 ? 19.220 102.851 -18.071 1.00 50.03 77 TYR G O 1
ATOM 17340 N N . PHE G 1 70 ? 18.703 102.070 -20.116 1.00 54.51 78 PHE G N 1
ATOM 17341 C CA . PHE G 1 70 ? 17.439 102.783 -20.198 1.00 54.86 78 PHE G CA 1
ATOM 17342 C C . PHE G 1 70 ? 16.300 101.811 -20.461 1.00 56.41 78 PHE G C 1
ATOM 17343 O O . PHE G 1 70 ? 16.493 100.720 -21.007 1.00 58.71 78 PHE G O 1
ATOM 17360 N N . THR G 1 71 ? 15.098 102.234 -20.075 1.00 50.57 79 THR G N 1
ATOM 17361 C CA . THR G 1 71 ? 13.894 101.499 -20.422 1.00 46.45 79 THR G CA 1
ATOM 17362 C C . THR G 1 71 ? 13.659 101.570 -21.927 1.00 49.88 79 THR G C 1
ATOM 17363 O O . THR G 1 71 ? 14.182 102.446 -22.623 1.00 48.65 79 THR G O 1
ATOM 17374 N N . THR G 1 72 ? 12.844 100.638 -22.430 1.00 49.69 80 THR G N 1
ATOM 17375 C CA . THR G 1 72 ? 12.527 100.633 -23.854 1.00 49.72 80 THR G CA 1
ATOM 17376 C C . THR G 1 72 ? 11.938 101.970 -24.287 1.00 50.09 80 THR G C 1
ATOM 17377 O O . THR G 1 72 ? 12.280 102.493 -25.354 1.00 48.23 80 THR G O 1
ATOM 17388 N N . GLU G 1 73 ? 11.067 102.550 -23.460 1.00 57.87 81 GLU G N 1
ATOM 17389 C CA . GLU G 1 73 ? 10.495 103.852 -23.782 1.00 59.42 81 GLU G CA 1
ATOM 17390 C C . GLU G 1 73 ? 11.590 104.893 -23.977 1.00 60.82 81 GLU G C 1
ATOM 17391 O O . GLU G 1 73 ? 11.613 105.607 -24.988 1.00 58.05 81 GLU G O 1
ATOM 17403 N N . ILE G 1 74 ? 12.514 104.990 -23.016 1.00 60.18 82 ILE G N 1
ATOM 17404 C CA . ILE G 1 74 ? 13.578 105.984 -23.102 1.00 56.93 82 ILE G CA 1
ATOM 17405 C C . ILE G 1 74 ? 14.531 105.654 -24.240 1.00 56.67 82 ILE G C 1
ATOM 17406 O O . ILE G 1 74 ? 15.062 106.561 -24.891 1.00 58.91 82 ILE G O 1
ATOM 17422 N N . GLN G 1 75 ? 14.772 104.366 -24.500 1.00 54.12 83 GLN G N 1
ATOM 17423 C CA . GLN G 1 75 ? 15.612 103.993 -25.633 1.00 53.97 83 GLN G CA 1
ATOM 17424 C C . GLN G 1 75 ? 15.051 104.552 -26.932 1.00 57.47 83 GLN G C 1
ATOM 17425 O O . GLN G 1 75 ? 15.795 105.088 -27.762 1.00 53.82 83 GLN G O 1
ATOM 17439 N N . GLU G 1 76 ? 13.737 104.438 -27.125 1.00 66.36 84 GLU G N 1
ATOM 17440 C CA . GLU G 1 76 ? 13.134 104.904 -28.365 1.00 71.60 84 GLU G CA 1
ATOM 17441 C C . GLU G 1 76 ? 13.228 106.418 -28.491 1.00 67.33 84 GLU G C 1
ATOM 17442 O O . GLU G 1 76 ? 13.410 106.936 -29.599 1.00 68.41 84 GLU G O 1
ATOM 17454 N N . GLU G 1 77 ? 13.124 107.141 -27.372 1.00 60.02 85 GLU G N 1
ATOM 17455 C CA . GLU G 1 77 ? 13.314 108.588 -27.400 1.00 52.62 85 GLU G CA 1
ATOM 17456 C C . GLU G 1 77 ? 14.736 108.939 -27.822 1.00 52.93 85 GLU G C 1
ATOM 17457 O O . GLU G 1 77 ? 14.948 109.801 -28.683 1.00 52.97 85 GLU G O 1
ATOM 17469 N N . LEU G 1 78 ? 15.727 108.273 -27.221 1.00 55.60 86 LEU G N 1
ATOM 17470 C CA . LEU G 1 78 ? 17.123 108.552 -27.545 1.00 60.91 86 LEU G CA 1
ATOM 17471 C C . LEU G 1 78 ? 17.429 108.253 -29.005 1.00 62.70 86 LEU G C 1
ATOM 17472 O O . LEU G 1 78 ? 18.194 108.983 -29.647 1.00 59.97 86 LEU G O 1
ATOM 17488 N N . LYS G 1 79 ? 16.858 107.175 -29.545 1.00 67.42 87 LYS G N 1
ATOM 17489 C CA . LYS G 1 79 ? 17.041 106.881 -30.963 1.00 68.70 87 LYS G CA 1
ATOM 17490 C C . LYS G 1 79 ? 16.342 107.920 -31.831 1.00 68.16 87 LYS G C 1
ATOM 17491 O O . LYS G 1 79 ? 16.898 108.371 -32.839 1.00 66.23 87 LYS G O 1
ATOM 17510 N N . GLY G 1 80 ? 15.127 108.321 -31.451 1.00 69.12 88 GLY G N 1
ATOM 17511 C CA . GLY G 1 80 ? 14.447 109.378 -32.181 1.00 70.36 88 GLY G CA 1
ATOM 17512 C C . GLY G 1 80 ? 15.218 110.684 -32.162 1.00 69.66 88 GLY G C 1
ATOM 17513 O O . GLY G 1 80 ? 15.252 111.412 -33.157 1.00 71.87 88 GLY G O 1
ATOM 17517 N N . ILE G 1 81 ? 15.839 111.006 -31.025 1.00 65.98 89 ILE G N 1
ATOM 17518 C CA . ILE G 1 81 ? 16.654 112.216 -30.936 1.00 65.99 89 ILE G CA 1
ATOM 17519 C C . ILE G 1 81 ? 17.861 112.120 -31.863 1.00 64.96 89 ILE G C 1
ATOM 17520 O O . ILE G 1 81 ? 18.230 113.097 -32.527 1.00 66.16 89 ILE G O 1
ATOM 17536 N N . ALA G 1 82 ? 18.512 110.954 -31.906 1.00 61.97 90 ALA G N 1
ATOM 17537 C CA . ALA G 1 82 ? 19.687 110.792 -32.760 1.00 62.08 90 ALA G CA 1
ATOM 17538 C C . ALA G 1 82 ? 19.320 110.860 -34.238 1.00 67.98 90 ALA G C 1
ATOM 17539 O O . ALA G 1 82 ? 20.085 111.393 -35.050 1.00 62.75 90 ALA G O 1
ATOM 17546 N N . SER G 1 83 ? 18.157 110.321 -34.609 1.00 82.44 91 SER G N 1
ATOM 17547 C CA . SER G 1 83 ? 17.737 110.364 -36.006 1.00 91.06 91 SER G CA 1
ATOM 17548 C C . SER G 1 83 ? 17.360 111.779 -36.420 1.00 91.14 91 SER G C 1
ATOM 17549 O O . SER G 1 83 ? 17.709 112.226 -37.519 1.00 95.83 91 SER G O 1
ATOM 17557 N N . GLU G 1 84 ? 16.648 112.498 -35.548 1.00 82.72 92 GLU G N 1
ATOM 17558 C CA . GLU G 1 84 ? 16.198 113.843 -35.885 1.00 77.40 92 GLU G CA 1
ATOM 17559 C C . GLU G 1 84 ? 17.373 114.807 -35.982 1.00 73.51 92 GLU G C 1
ATOM 17560 O O . GLU G 1 84 ? 17.411 115.659 -36.877 1.00 75.39 92 GLU G O 1
ATOM 17572 N N . SER G 1 85 ? 18.330 114.703 -35.061 1.00 69.73 93 SER G N 1
ATOM 17573 C CA . SER G 1 85 ? 19.499 115.571 -35.096 1.00 70.00 93 SER G CA 1
ATOM 17574 C C . SER G 1 85 ? 20.517 115.145 -36.145 1.00 72.95 93 SER G C 1
ATOM 17575 O O . SER G 1 85 ? 21.317 115.977 -36.586 1.00 69.35 93 SER G O 1
ATOM 17583 N N . GLY G 1 86 ? 20.502 113.880 -36.557 1.00 78.62 94 GLY G N 1
ATOM 17584 C CA . GLY G 1 86 ? 21.531 113.382 -37.447 1.00 79.45 94 GLY G CA 1
ATOM 17585 C C . GLY G 1 86 ? 22.884 113.265 -36.783 1.00 76.89 94 GLY G C 1
ATOM 17586 O O . GLY G 1 86 ? 23.910 113.437 -37.447 1.00 78.27 94 GLY G O 1
ATOM 17590 N N . LEU G 1 87 ? 22.912 112.984 -35.482 1.00 72.87 95 LEU G N 1
ATOM 17591 C CA . LEU G 1 87 ? 24.141 112.905 -34.711 1.00 70.34 95 LEU G CA 1
ATOM 17592 C C . LEU G 1 87 ? 24.294 111.520 -34.094 1.00 66.61 95 LEU G C 1
ATOM 17593 O O . LEU G 1 87 ? 23.296 110.868 -33.770 1.00 63.88 95 LEU G O 1
ATOM 17609 N N . PRO G 1 88 ? 25.525 111.045 -33.915 1.00 67.98 96 PRO G N 1
ATOM 17610 C CA . PRO G 1 88 ? 25.715 109.667 -33.444 1.00 68.73 96 PRO G CA 1
ATOM 17611 C C . PRO G 1 88 ? 25.101 109.459 -32.067 1.00 69.73 96 PRO G C 1
ATOM 17612 O O . PRO G 1 88 ? 25.348 110.225 -31.131 1.00 68.08 96 PRO G O 1
ATOM 17623 N N . ILE G 1 89 ? 24.309 108.391 -31.948 1.00 71.31 97 ILE G N 1
ATOM 17624 C CA . ILE G 1 89 ? 23.555 108.145 -30.723 1.00 67.84 97 ILE G CA 1
ATOM 17625 C C . ILE G 1 89 ? 24.493 107.884 -29.555 1.00 66.02 97 ILE G C 1
ATOM 17626 O O . ILE G 1 89 ? 24.192 108.252 -28.413 1.00 64.05 97 ILE G O 1
ATOM 17642 N N . GLY G 1 90 ? 25.637 107.246 -29.811 1.00 66.69 98 GLY G N 1
ATOM 17643 C CA . GLY G 1 90 ? 26.586 106.996 -28.737 1.00 64.73 98 GLY G CA 1
ATOM 17644 C C . GLY G 1 90 ? 27.055 108.276 -28.074 1.00 63.14 98 GLY G C 1
ATOM 17645 O O . GLY G 1 90 ? 27.278 108.315 -26.862 1.00 61.75 98 GLY G O 1
ATOM 17649 N N . GLU G 1 91 ? 27.225 109.339 -28.860 1.00 68.13 99 GLU G N 1
ATOM 17650 C CA . GLU G 1 91 ? 27.590 110.626 -28.284 1.00 69.25 99 GLU G CA 1
ATOM 17651 C C . GLU G 1 91 ? 26.407 111.254 -27.557 1.00 65.72 99 GLU G C 1
ATOM 17652 O O . GLU G 1 91 ? 26.573 111.843 -26.482 1.00 66.46 99 GLU G O 1
ATOM 17664 N N . ILE G 1 92 ? 25.202 111.128 -28.120 1.00 59.49 100 ILE G N 1
ATOM 17665 C CA . ILE G 1 92 ? 24.019 111.691 -27.475 1.00 55.51 100 ILE G CA 1
ATOM 17666 C C . ILE G 1 92 ? 23.740 110.980 -26.158 1.00 55.05 100 ILE G C 1
ATOM 17667 O O . ILE G 1 92 ? 23.444 111.620 -25.141 1.00 55.89 100 ILE G O 1
ATOM 17683 N N . VAL G 1 93 ? 23.829 109.649 -26.150 1.00 53.49 101 VAL G N 1
ATOM 17684 C CA . VAL G 1 93 ? 23.624 108.900 -24.915 1.00 49.86 101 VAL G CA 1
ATOM 17685 C C . VAL G 1 93 ? 24.683 109.280 -23.887 1.00 49.60 101 VAL G C 1
ATOM 17686 O O . VAL G 1 93 ? 24.383 109.482 -22.703 1.00 46.26 101 VAL G O 1
ATOM 17699 N N . GLY G 1 94 ? 25.935 109.397 -24.326 1.00 50.47 102 GLY G N 1
ATOM 17700 C CA . GLY G 1 94 ? 26.998 109.756 -23.405 1.00 49.03 102 GLY G CA 1
ATOM 17701 C C . GLY G 1 94 ? 26.740 111.084 -22.724 1.00 51.76 102 GLY G C 1
ATOM 17702 O O . GLY G 1 94 ? 26.972 111.234 -21.521 1.00 51.29 102 GLY G O 1
ATOM 17706 N N . MET G 1 95 ? 26.273 112.072 -23.489 1.00 58.04 103 MET G N 1
ATOM 17707 C CA . MET G 1 95 ? 25.968 113.376 -22.913 1.00 56.74 103 MET G CA 1
ATOM 17708 C C . MET G 1 95 ? 24.837 113.270 -21.898 1.00 51.51 103 MET G C 1
ATOM 17709 O O . MET G 1 95 ? 24.860 113.940 -20.859 1.00 52.56 103 MET G O 1
ATOM 17723 N N . ASN G 1 96 ? 23.831 112.435 -22.188 1.00 43.17 104 ASN G N 1
ATOM 17724 C CA . ASN G 1 96 ? 22.699 112.280 -21.280 1.00 41.28 104 ASN G CA 1
ATOM 17725 C C . ASN G 1 96 ? 23.089 111.530 -20.010 1.00 43.76 104 ASN G C 1
ATOM 17726 O O . ASN G 1 96 ? 22.589 111.843 -18.923 1.00 42.52 104 ASN G O 1
ATOM 17737 N N . ILE G 1 97 ? 23.974 110.535 -20.122 1.00 43.70 105 ILE G N 1
ATOM 17738 C CA . ILE G 1 97 ? 24.422 109.810 -18.936 1.00 39.81 105 ILE G CA 1
ATOM 17739 C C . ILE G 1 97 ? 25.382 110.675 -18.128 1.00 37.26 105 ILE G C 1
ATOM 17740 O O . ILE G 1 97 ? 25.256 110.795 -16.904 1.00 36.21 105 ILE G O 1
ATOM 17756 N N . LEU G 1 98 ? 26.358 111.283 -18.800 1.00 39.12 106 LEU G N 1
ATOM 17757 C CA . LEU G 1 98 ? 27.270 112.232 -18.161 1.00 44.09 106 LEU G CA 1
ATOM 17758 C C . LEU G 1 98 ? 26.638 113.627 -18.192 1.00 46.60 106 LEU G C 1
ATOM 17759 O O . LEU G 1 98 ? 27.104 114.559 -18.851 1.00 46.92 106 LEU G O 1
ATOM 17775 N N . TYR G 1 99 ? 25.543 113.750 -17.439 1.00 48.08 107 TYR G N 1
ATOM 17776 C CA . TYR G 1 99 ? 24.694 114.936 -17.519 1.00 47.85 107 TYR G CA 1
ATOM 17777 C C . TYR G 1 99 ? 25.433 116.212 -17.127 1.00 45.73 107 TYR G C 1
ATOM 17778 O O . TYR G 1 99 ? 25.087 117.298 -17.606 1.00 43.84 107 TYR G O 1
ATOM 17796 N N . ASP G 1 100 ? 26.440 116.112 -16.261 1.00 44.79 108 ASP G N 1
ATOM 17797 C CA . ASP G 1 100 ? 27.122 117.283 -15.722 1.00 47.29 108 ASP G CA 1
ATOM 17798 C C . ASP G 1 100 ? 28.559 117.409 -16.219 1.00 47.95 108 ASP G C 1
ATOM 17799 O O . ASP G 1 100 ? 29.363 118.113 -15.598 1.00 49.38 108 ASP G O 1
ATOM 17808 N N . VAL G 1 101 ? 28.908 116.726 -17.310 1.00 44.49 109 VAL G N 1
ATOM 17809 C CA . VAL G 1 101 ? 30.300 116.693 -17.746 1.00 47.01 109 VAL G CA 1
ATOM 17810 C C . VAL G 1 101 ? 30.772 118.071 -18.189 1.00 53.16 109 VAL G C 1
ATOM 17811 O O . VAL G 1 101 ? 31.939 118.432 -17.981 1.00 49.21 109 VAL G O 1
ATOM 17824 N N . ALA G 1 102 ? 29.893 118.859 -18.800 1.00 65.61 110 ALA G N 1
ATOM 17825 C CA . ALA G 1 102 ? 30.244 120.196 -19.259 1.00 70.32 110 ALA G CA 1
ATOM 17826 C C . ALA G 1 102 ? 29.798 121.279 -18.290 1.00 67.09 110 ALA G C 1
ATOM 17827 O O . ALA G 1 102 ? 29.978 122.463 -18.581 1.00 70.46 110 ALA G O 1
ATOM 17834 N N . ALA G 1 103 ? 29.216 120.902 -17.151 1.00 59.68 111 ALA G N 1
ATOM 17835 C CA . ALA G 1 103 ? 28.823 121.886 -16.156 1.00 57.58 111 ALA G CA 1
ATOM 17836 C C . ALA G 1 103 ? 30.022 122.367 -15.359 1.00 59.29 111 ALA G C 1
ATOM 17837 O O . ALA G 1 103 ? 30.086 123.544 -14.985 1.00 58.74 111 ALA G O 1
ATOM 17844 N N . PHE G 1 104 ? 30.979 121.479 -15.108 1.00 68.91 112 PHE G N 1
ATOM 17845 C CA . PHE G 1 104 ? 32.217 121.820 -14.428 1.00 78.44 112 PHE G CA 1
ATOM 17846 C C . PHE G 1 104 ? 33.376 121.194 -15.189 1.00 87.11 112 PHE G C 1
ATOM 17847 O O . PHE G 1 104 ? 33.274 120.055 -15.657 1.00 87.49 112 PHE G O 1
ATOM 17864 N N . ASP G 1 105 ? 34.472 121.938 -15.319 1.00 91.96 113 ASP G N 1
ATOM 17865 C CA . ASP G 1 105 ? 35.637 121.451 -16.051 1.00 95.56 113 ASP G CA 1
ATOM 17866 C C . ASP G 1 105 ? 36.403 120.477 -15.160 1.00 94.05 113 ASP G C 1
ATOM 17867 O O . ASP G 1 105 ? 37.002 120.884 -14.158 1.00 92.74 113 ASP G O 1
ATOM 17876 N N . ARG G 1 106 ? 36.383 119.185 -15.522 1.00 92.20 114 ARG G N 1
ATOM 17877 C CA . ARG G 1 106 ? 37.022 118.136 -14.732 1.00 91.09 114 ARG G CA 1
ATOM 17878 C C . ARG G 1 106 ? 37.896 117.224 -15.587 1.00 90.46 114 ARG G C 1
ATOM 17879 O O . ARG G 1 106 ? 38.146 116.077 -15.203 1.00 89.65 114 ARG G O 1
ATOM 17900 N N . ARG G 1 107 ? 38.364 117.706 -16.733 1.00 88.96 115 ARG G N 1
ATOM 17901 C CA . ARG G 1 107 ? 39.152 116.900 -17.656 1.00 87.27 115 ARG G CA 1
ATOM 17902 C C . ARG G 1 107 ? 40.652 117.052 -17.445 1.00 95.40 115 ARG G C 1
ATOM 17903 O O . ARG G 1 107 ? 41.429 116.457 -18.197 1.00 92.03 115 ARG G O 1
ATOM 17924 N N . HIS G 1 108 ? 41.077 117.817 -16.435 1.00 113.23 116 HIS G N 1
ATOM 17925 C CA . HIS G 1 108 ? 42.469 118.246 -16.341 1.00 123.67 116 HIS G CA 1
ATOM 17926 C C . HIS G 1 108 ? 43.414 117.138 -15.886 1.00 123.14 116 HIS G C 1
ATOM 17927 O O . HIS G 1 108 ? 44.633 117.292 -16.026 1.00 129.52 116 HIS G O 1
ATOM 17941 N N . ILE G 1 109 ? 42.897 116.035 -15.340 1.00 110.16 117 ILE G N 1
ATOM 17942 C CA . ILE G 1 109 ? 43.784 114.954 -14.913 1.00 106.62 117 ILE G CA 1
ATOM 17943 C C . ILE G 1 109 ? 44.367 114.235 -16.124 1.00 111.10 117 ILE G C 1
ATOM 17944 O O . ILE G 1 109 ? 45.544 113.850 -16.128 1.00 108.25 117 ILE G O 1
ATOM 17960 N N . PHE G 1 110 ? 43.565 114.049 -17.168 1.00 119.41 118 PHE G N 1
ATOM 17961 C CA . PHE G 1 110 ? 44.059 113.488 -18.419 1.00 122.24 118 PHE G CA 1
ATOM 17962 C C . PHE G 1 110 ? 43.177 113.873 -19.602 1.00 119.06 118 PHE G C 1
ATOM 17963 O O . PHE G 1 110 ? 43.679 114.123 -20.698 1.00 117.94 118 PHE G O 1
ATOM 17980 N N . CYS H 2 1 ? 25.672 125.909 -9.751 1.00 42.59 122 CYS H N 1
ATOM 17981 C CA . CYS H 2 1 ? 24.288 125.637 -9.392 1.00 45.69 122 CYS H CA 1
ATOM 17982 C C . CYS H 2 1 ? 23.991 126.138 -7.999 1.00 43.48 122 CYS H C 1
ATOM 17983 O O . CYS H 2 1 ? 24.784 125.923 -7.089 1.00 45.61 122 CYS H O 1
ATOM 17990 N N . THR H 2 2 ? 22.851 126.808 -7.841 1.00 38.21 123 THR H N 1
ATOM 17991 C CA . THR H 2 2 ? 22.375 127.260 -6.539 1.00 33.59 123 THR H CA 1
ATOM 17992 C C . THR H 2 2 ? 20.893 126.934 -6.442 1.00 34.79 123 THR H C 1
ATOM 17993 O O . THR H 2 2 ? 20.096 127.429 -7.244 1.00 35.27 123 THR H O 1
ATOM 18004 N N . SER H 2 3 ? 20.530 126.096 -5.476 1.00 36.54 124 SER H N 1
ATOM 18005 C CA . SER H 2 3 ? 19.143 125.737 -5.213 1.00 37.29 124 SER H CA 1
ATOM 18006 C C . SER H 2 3 ? 18.738 126.279 -3.850 1.00 36.20 124 SER H C 1
ATOM 18007 O O . SER H 2 3 ? 19.471 126.113 -2.871 1.00 35.87 124 SER H O 1
ATOM 18015 N N . ILE H 2 4 ? 17.576 126.927 -3.797 1.00 33.75 125 ILE H N 1
ATOM 18016 C CA . ILE H 2 4 ? 17.056 127.524 -2.575 1.00 34.77 125 ILE H CA 1
ATOM 18017 C C . ILE H 2 4 ? 15.612 127.082 -2.398 1.00 39.41 125 ILE H C 1
ATOM 18018 O O . ILE H 2 4 ? 14.835 127.054 -3.359 1.00 43.02 125 ILE H O 1
ATOM 18034 N N . VAL H 2 5 ? 15.251 126.752 -1.163 1.00 36.87 126 VAL H N 1
ATOM 18035 C CA . VAL H 2 5 ? 13.872 126.468 -0.793 1.00 37.48 126 VAL H CA 1
ATOM 18036 C C . VAL H 2 5 ? 13.569 127.273 0.461 1.00 40.15 126 VAL H C 1
ATOM 18037 O O . VAL H 2 5 ? 14.379 127.303 1.392 1.00 39.78 126 VAL H O 1
ATOM 18050 N N . ALA H 2 6 ? 12.421 127.944 0.474 1.00 44.25 127 ALA H N 1
ATOM 18051 C CA . ALA H 2 6 ? 12.040 128.787 1.596 1.00 47.20 127 ALA H CA 1
ATOM 18052 C C . ALA H 2 6 ? 10.546 128.657 1.836 1.00 52.20 127 ALA H C 1
ATOM 18053 O O . ALA H 2 6 ? 9.765 128.555 0.887 1.00 50.04 127 ALA H O 1
ATOM 18060 N N . GLN H 2 7 ? 10.161 128.645 3.110 1.00 62.68 128 GLN H N 1
ATOM 18061 C CA . GLN H 2 7 ? 8.761 128.650 3.514 1.00 69.25 128 GLN H CA 1
ATOM 18062 C C . GLN H 2 7 ? 8.482 129.931 4.286 1.00 70.35 128 GLN H C 1
ATOM 18063 O O . GLN H 2 7 ? 9.129 130.197 5.306 1.00 72.31 128 GLN H O 1
ATOM 18077 N N . ASN H 2 8 ? 7.536 130.729 3.794 1.00 68.99 129 ASN H N 1
ATOM 18078 C CA . ASN H 2 8 ? 7.227 132.007 4.414 1.00 69.69 129 ASN H CA 1
ATOM 18079 C C . ASN H 2 8 ? 6.297 131.802 5.610 1.00 72.82 129 ASN H C 1
ATOM 18080 O O . ASN H 2 8 ? 5.926 130.679 5.966 1.00 70.98 129 ASN H O 1
ATOM 18091 N N . SER H 2 9 ? 5.908 132.914 6.236 1.00 75.14 130 SER H N 1
ATOM 18092 C CA . SER H 2 9 ? 5.051 132.843 7.414 1.00 73.03 130 SER H CA 1
ATOM 18093 C C . SER H 2 9 ? 3.681 132.270 7.072 1.00 74.30 130 SER H C 1
ATOM 18094 O O . SER H 2 9 ? 3.083 131.545 7.878 1.00 77.66 130 SER H O 1
ATOM 18102 N N . ALA H 2 10 ? 3.168 132.576 5.879 1.00 71.28 131 ALA H N 1
ATOM 18103 C CA . ALA H 2 10 ? 1.867 132.065 5.461 1.00 71.60 131 ALA H CA 1
ATOM 18104 C C . ALA H 2 10 ? 1.883 130.572 5.163 1.00 71.98 131 ALA H C 1
ATOM 18105 O O . ALA H 2 10 ? 0.812 129.988 4.960 1.00 67.72 131 ALA H O 1
ATOM 18112 N N . GLY H 2 11 ? 3.053 129.943 5.140 1.00 79.87 132 GLY H N 1
ATOM 18113 C CA . GLY H 2 11 ? 3.159 128.533 4.840 1.00 82.28 132 GLY H CA 1
ATOM 18114 C C . GLY H 2 11 ? 3.459 128.211 3.393 1.00 75.37 132 GLY H C 1
ATOM 18115 O O . GLY H 2 11 ? 3.595 127.028 3.058 1.00 74.71 132 GLY H O 1
ATOM 18119 N N . GLN H 2 12 ? 3.565 129.219 2.527 1.00 67.16 133 GLN H N 1
ATOM 18120 C CA . GLN H 2 12 ? 3.883 128.979 1.126 1.00 60.03 133 GLN H CA 1
ATOM 18121 C C . GLN H 2 12 ? 5.354 128.621 0.976 1.00 54.54 133 GLN H C 1
ATOM 18122 O O . GLN H 2 12 ? 6.225 129.232 1.600 1.00 53.49 133 GLN H O 1
ATOM 18136 N N . ILE H 2 13 ? 5.632 127.634 0.129 1.00 49.20 134 ILE H N 1
ATOM 18137 C CA . ILE H 2 13 ? 6.983 127.124 -0.072 1.00 48.40 134 ILE H CA 1
ATOM 18138 C C . ILE H 2 13 ? 7.439 127.548 -1.460 1.00 44.26 134 ILE H C 1
ATOM 18139 O O . ILE H 2 13 ? 6.761 127.268 -2.456 1.00 42.25 134 ILE H O 1
ATOM 18155 N N . ILE H 2 14 ? 8.583 128.231 -1.520 1.00 44.35 135 ILE H N 1
ATOM 18156 C CA . ILE H 2 14 ? 9.132 128.764 -2.761 1.00 47.11 135 ILE H CA 1
ATOM 18157 C C . ILE H 2 14 ? 10.451 128.061 -3.050 1.00 45.29 135 ILE H C 1
ATOM 18158 O O . ILE H 2 14 ? 11.293 127.911 -2.158 1.00 43.28 135 ILE H O 1
ATOM 18174 N N . HIS H 2 15 ? 10.641 127.661 -4.309 1.00 46.10 136 HIS H N 1
ATOM 18175 C CA . HIS H 2 15 ? 11.828 126.935 -4.755 1.00 42.90 136 HIS H CA 1
ATOM 18176 C C . HIS H 2 15 ? 12.524 127.757 -5.834 1.00 41.77 136 HIS H C 1
ATOM 18177 O O . HIS H 2 15 ? 11.968 127.962 -6.918 1.00 42.38 136 HIS H O 1
ATOM 18191 N N . GLY H 2 16 ? 13.732 128.234 -5.535 1.00 36.73 137 GLY H N 1
ATOM 18192 C CA . GLY H 2 16 ? 14.526 128.997 -6.481 1.00 33.34 137 GLY H CA 1
ATOM 18193 C C . GLY H 2 16 ? 15.727 128.204 -6.963 1.00 29.68 137 GLY H C 1
ATOM 18194 O O . GLY H 2 16 ? 16.321 127.428 -6.210 1.00 26.35 137 GLY H O 1
ATOM 18198 N N . ARG H 2 17 ? 16.102 128.416 -8.220 1.00 30.66 138 ARG H N 1
ATOM 18199 C CA . ARG H 2 17 ? 17.168 127.617 -8.807 1.00 32.98 138 ARG H CA 1
ATOM 18200 C C . ARG H 2 17 ? 17.891 128.406 -9.886 1.00 32.28 138 ARG H C 1
ATOM 18201 O O . ARG H 2 17 ? 17.262 128.919 -10.815 1.00 33.50 138 ARG H O 1
ATOM 18222 N N . ASN H 2 18 ? 19.210 128.495 -9.751 1.00 30.35 139 ASN H N 1
ATOM 18223 C CA . ASN H 2 18 ? 20.090 128.993 -10.795 1.00 28.30 139 ASN H CA 1
ATOM 18224 C C . ASN H 2 18 ? 20.924 127.836 -11.319 1.00 27.69 139 ASN H C 1
ATOM 18225 O O . ASN H 2 18 ? 21.407 127.013 -10.536 1.00 28.33 139 ASN H O 1
ATOM 18236 N N . LEU H 2 19 ? 21.077 127.766 -12.643 1.00 29.95 140 LEU H N 1
ATOM 18237 C CA . LEU H 2 19 ? 21.882 126.731 -13.293 1.00 31.54 140 LEU H CA 1
ATOM 18238 C C . LEU H 2 19 ? 23.171 127.366 -13.800 1.00 33.73 140 LEU H C 1
ATOM 18239 O O . LEU H 2 19 ? 23.146 128.172 -14.737 1.00 29.22 140 LEU H O 1
ATOM 18255 N N . ASP H 2 20 ? 24.296 126.971 -13.211 1.00 41.70 141 ASP H N 1
ATOM 18256 C CA . ASP H 2 20 ? 25.608 127.423 -13.652 1.00 44.20 141 ASP H CA 1
ATOM 18257 C C . ASP H 2 20 ? 26.249 126.322 -14.483 1.00 44.67 141 ASP H C 1
ATOM 18258 O O . ASP H 2 20 ? 26.308 125.164 -14.057 1.00 44.75 141 ASP H O 1
ATOM 18267 N N . TYR H 2 21 ? 26.716 126.686 -15.671 1.00 49.16 142 TYR H N 1
ATOM 18268 C CA . TYR H 2 21 ? 27.194 125.721 -16.645 1.00 56.02 142 TYR H CA 1
ATOM 18269 C C . TYR H 2 21 ? 28.416 126.307 -17.333 1.00 58.23 142 TYR H C 1
ATOM 18270 O O . TYR H 2 21 ? 28.368 127.435 -17.831 1.00 60.47 142 TYR H O 1
ATOM 18288 N N . ASP H 2 22 ? 29.509 125.541 -17.360 1.00 56.39 143 ASP H N 1
ATOM 18289 C CA . ASP H 2 22 ? 30.752 126.050 -17.929 1.00 57.36 143 ASP H CA 1
ATOM 18290 C C . ASP H 2 22 ? 30.587 126.390 -19.407 1.00 56.10 143 ASP H C 1
ATOM 18291 O O . ASP H 2 22 ? 31.200 127.346 -19.894 1.00 60.39 143 ASP H O 1
ATOM 18300 N N . MET H 2 23 ? 29.774 125.622 -20.132 1.00 51.53 144 MET H N 1
ATOM 18301 C CA . MET H 2 23 ? 29.501 125.868 -21.551 1.00 51.26 144 MET H CA 1
ATOM 18302 C C . MET H 2 23 ? 28.290 126.795 -21.699 1.00 49.18 144 MET H C 1
ATOM 18303 O O . MET H 2 23 ? 27.278 126.466 -22.319 1.00 49.88 144 MET H O 1
ATOM 18317 N N . THR H 2 24 ? 28.435 127.995 -21.130 1.00 45.92 145 THR H N 1
ATOM 18318 C CA . THR H 2 24 ? 27.283 128.832 -20.795 1.00 44.69 145 THR H CA 1
ATOM 18319 C C . THR H 2 24 ? 26.520 129.295 -22.035 1.00 47.40 145 THR H C 1
ATOM 18320 O O . THR H 2 24 ? 25.317 129.038 -22.169 1.00 40.86 145 THR H O 1
ATOM 18331 N N . GLU H 2 25 ? 27.192 130.014 -22.940 1.00 53.79 146 GLU H N 1
ATOM 18332 C CA . GLU H 2 25 ? 26.468 130.706 -24.003 1.00 56.58 146 GLU H CA 1
ATOM 18333 C C . GLU H 2 25 ? 25.842 129.739 -24.998 1.00 55.90 146 GLU H C 1
ATOM 18334 O O . GLU H 2 25 ? 24.761 130.018 -25.527 1.00 57.53 146 GLU H O 1
ATOM 18346 N N . LEU H 2 26 ? 26.496 128.612 -25.275 1.00 53.86 147 LEU H N 1
ATOM 18347 C CA . LEU H 2 26 ? 25.911 127.641 -26.191 1.00 54.93 147 LEU H CA 1
ATOM 18348 C C . LEU H 2 26 ? 24.636 127.038 -25.618 1.00 53.51 147 LEU H C 1
ATOM 18349 O O . LEU H 2 26 ? 23.693 126.741 -26.362 1.00 52.09 147 LEU H O 1
ATOM 18365 N N . LEU H 2 27 ? 24.591 126.841 -24.299 1.00 55.70 148 LEU H N 1
ATOM 18366 C CA . LEU H 2 27 ? 23.444 126.184 -23.683 1.00 53.42 148 LEU H CA 1
ATOM 18367 C C . LEU H 2 27 ? 22.216 127.091 -23.622 1.00 48.76 148 LEU H C 1
ATOM 18368 O O . LEU H 2 27 ? 21.084 126.600 -23.698 1.00 46.43 148 LEU H O 1
ATOM 18384 N N . LYS H 2 28 ? 22.409 128.409 -23.510 1.00 45.11 149 LYS H N 1
ATOM 18385 C CA . LYS H 2 28 ? 21.264 129.314 -23.435 1.00 40.79 149 LYS H CA 1
ATOM 18386 C C . LYS H 2 28 ? 20.408 129.228 -24.692 1.00 44.80 149 LYS H C 1
ATOM 18387 O O . LYS H 2 28 ? 19.177 129.339 -24.622 1.00 42.04 149 LYS H O 1
ATOM 18406 N N . ASN H 2 29 ? 21.040 129.028 -25.853 1.00 49.17 150 ASN H N 1
ATOM 18407 C CA . ASN H 2 29 ? 20.310 128.979 -27.114 1.00 52.91 150 ASN H CA 1
ATOM 18408 C C . ASN H 2 29 ? 19.422 127.747 -27.235 1.00 52.74 150 ASN H C 1
ATOM 18409 O O . ASN H 2 29 ? 18.597 127.697 -28.152 1.00 55.77 150 ASN H O 1
ATOM 18420 N N . ILE H 2 30 ? 19.559 126.760 -26.347 1.00 52.24 151 ILE H N 1
ATOM 18421 C CA . ILE H 2 30 ? 18.792 125.524 -26.475 1.00 53.17 151 ILE H CA 1
ATOM 18422 C C . ILE H 2 30 ? 18.064 125.189 -25.177 1.00 49.38 151 ILE H C 1
ATOM 18423 O O . ILE H 2 30 ? 17.581 124.064 -25.007 1.00 48.75 151 ILE H O 1
ATOM 18439 N N . THR H 2 31 ? 17.973 126.154 -24.258 1.00 45.64 152 THR H N 1
ATOM 18440 C CA . THR H 2 31 ? 17.216 125.973 -23.022 1.00 42.28 152 THR H CA 1
ATOM 18441 C C . THR H 2 31 ? 15.725 126.127 -23.299 1.00 44.19 152 THR H C 1
ATOM 18442 O O . THR H 2 31 ? 15.293 127.117 -23.900 1.00 48.85 152 THR H O 1
ATOM 18453 N N . ILE H 2 32 ? 14.936 125.152 -22.850 1.00 42.78 153 ILE H N 1
ATOM 18454 C CA . ILE H 2 32 ? 13.507 125.124 -23.134 1.00 47.86 153 ILE H CA 1
ATOM 18455 C C . ILE H 2 32 ? 12.744 124.720 -21.879 1.00 42.30 153 ILE H C 1
ATOM 18456 O O . ILE H 2 32 ? 13.281 124.053 -20.989 1.00 37.34 153 ILE H O 1
ATOM 18472 N N . HIS H 2 33 ? 11.480 125.138 -21.817 1.00 42.36 154 HIS H N 1
ATOM 18473 C CA . HIS H 2 33 ? 10.537 124.673 -20.808 1.00 42.00 154 HIS H CA 1
ATOM 18474 C C . HIS H 2 33 ? 9.589 123.679 -21.457 1.00 45.78 154 HIS H C 1
ATOM 18475 O O . HIS H 2 33 ? 9.080 123.918 -22.556 1.00 46.95 154 HIS H O 1
ATOM 18489 N N . VAL H 2 34 ? 9.343 122.571 -20.766 1.00 47.19 155 VAL H N 1
ATOM 18490 C CA . VAL H 2 34 ? 8.635 121.432 -21.335 1.00 46.33 155 VAL H CA 1
ATOM 18491 C C . VAL H 2 34 ? 7.505 121.035 -20.401 1.00 47.99 155 VAL H C 1
ATOM 18492 O O . VAL H 2 34 ? 7.705 120.927 -19.185 1.00 46.26 155 VAL H O 1
ATOM 18505 N N . ASP H 2 35 ? 6.324 120.812 -20.972 1.00 53.39 156 ASP H N 1
ATOM 18506 C CA . ASP H 2 35 ? 5.200 120.205 -20.270 1.00 58.16 156 ASP H CA 1
ATOM 18507 C C . ASP H 2 35 ? 4.983 118.808 -20.830 1.00 59.48 156 ASP H C 1
ATOM 18508 O O . ASP H 2 35 ? 4.706 118.647 -22.023 1.00 65.08 156 ASP H O 1
ATOM 18517 N N . PHE H 2 36 ? 5.109 117.804 -19.969 1.00 54.50 157 PHE H N 1
ATOM 18518 C CA . PHE H 2 36 ? 4.873 116.419 -20.354 1.00 56.03 157 PHE H CA 1
ATOM 18519 C C . PHE H 2 36 ? 3.390 116.125 -20.155 1.00 59.82 157 PHE H C 1
ATOM 18520 O O . PHE H 2 36 ? 2.902 116.093 -19.021 1.00 58.89 157 PHE H O 1
ATOM 18537 N N . VAL H 2 37 ? 2.672 115.925 -21.258 1.00 62.22 158 VAL H N 1
ATOM 18538 C CA . VAL H 2 37 ? 1.221 115.781 -21.242 1.00 64.45 158 VAL H CA 1
ATOM 18539 C C . VAL H 2 37 ? 0.854 114.352 -21.618 1.00 66.02 158 VAL H C 1
ATOM 18540 O O . VAL H 2 37 ? 1.504 113.730 -22.467 1.00 56.76 158 VAL H O 1
ATOM 18553 N N . ARG H 2 38 ? -0.190 113.833 -20.976 1.00 78.33 159 ARG H N 1
ATOM 18554 C CA . ARG H 2 38 ? -0.744 112.526 -21.303 1.00 85.52 159 ARG H CA 1
ATOM 18555 C C . ARG H 2 38 ? -2.255 112.604 -21.160 1.00 87.43 159 ARG H C 1
ATOM 18556 O O . ARG H 2 38 ? -2.759 113.023 -20.115 1.00 88.70 159 ARG H O 1
ATOM 18577 N N . ASN H 2 39 ? -2.970 112.199 -22.210 1.00 85.08 160 ASN H N 1
ATOM 18578 C CA . ASN H 2 39 ? -4.428 112.330 -22.268 1.00 86.02 160 ASN H CA 1
ATOM 18579 C C . ASN H 2 39 ? -4.854 113.779 -22.038 1.00 81.44 160 ASN H C 1
ATOM 18580 O O . ASN H 2 39 ? -5.819 114.057 -21.324 1.00 84.99 160 ASN H O 1
ATOM 18591 N N . GLY H 2 40 ? -4.110 114.714 -22.631 1.00 71.73 161 GLY H N 1
ATOM 18592 C CA . GLY H 2 40 ? -4.464 116.120 -22.578 1.00 70.46 161 GLY H CA 1
ATOM 18593 C C . GLY H 2 40 ? -4.255 116.800 -21.245 1.00 70.83 161 GLY H C 1
ATOM 18594 O O . GLY H 2 40 ? -4.718 117.931 -21.068 1.00 68.25 161 GLY H O 1
ATOM 18598 N N . THR H 2 41 ? -3.580 116.151 -20.302 1.00 76.80 162 THR H N 1
ATOM 18599 C CA . THR H 2 41 ? -3.337 116.704 -18.978 1.00 74.27 162 THR H CA 1
ATOM 18600 C C . THR H 2 41 ? -1.839 116.761 -18.716 1.00 70.72 162 THR H C 1
ATOM 18601 O O . THR H 2 41 ? -1.102 115.833 -19.067 1.00 65.26 162 THR H O 1
ATOM 18612 N N . ILE H 2 42 ? -1.393 117.856 -18.103 1.00 72.70 163 ILE H N 1
ATOM 18613 C CA . ILE H 2 42 ? 0.015 118.004 -17.751 1.00 65.54 163 ILE H CA 1
ATOM 18614 C C . ILE H 2 42 ? 0.336 117.031 -16.627 1.00 61.83 163 ILE H C 1
ATOM 18615 O O . ILE H 2 42 ? -0.200 117.144 -15.518 1.00 60.78 163 ILE H O 1
ATOM 18631 N N . GLN H 2 43 ? 1.224 116.074 -16.906 1.00 61.64 164 GLN H N 1
ATOM 18632 C CA . GLN H 2 43 ? 1.672 115.144 -15.875 1.00 60.80 164 GLN H CA 1
ATOM 18633 C C . GLN H 2 43 ? 2.752 115.774 -15.006 1.00 55.89 164 GLN H C 1
ATOM 18634 O O . GLN H 2 43 ? 2.668 115.738 -13.773 1.00 52.94 164 GLN H O 1
ATOM 18648 N N . TYR H 2 44 ? 3.758 116.374 -15.636 1.00 55.13 165 TYR H N 1
ATOM 18649 C CA . TYR H 2 44 ? 4.846 117.028 -14.925 1.00 52.87 165 TYR H CA 1
ATOM 18650 C C . TYR H 2 44 ? 5.564 117.950 -15.899 1.00 52.37 165 TYR H C 1
ATOM 18651 O O . TYR H 2 44 ? 5.484 117.777 -17.118 1.00 50.51 165 TYR H O 1
ATOM 18669 N N . SER H 2 45 ? 6.268 118.931 -15.344 1.00 54.27 166 SER H N 1
ATOM 18670 C CA . SER H 2 45 ? 6.982 119.923 -16.132 1.00 52.21 166 SER H CA 1
ATOM 18671 C C . SER H 2 45 ? 8.455 119.917 -15.749 1.00 46.41 166 SER H C 1
ATOM 18672 O O . SER H 2 45 ? 8.847 119.375 -14.711 1.00 43.87 166 SER H O 1
ATOM 18680 N N . GLY H 2 46 ? 9.267 120.537 -16.597 1.00 43.06 167 GLY H N 1
ATOM 18681 C CA . GLY H 2 46 ? 10.688 120.628 -16.332 1.00 41.40 167 GLY H CA 1
ATOM 18682 C C . GLY H 2 46 ? 11.380 121.570 -17.289 1.00 39.65 167 GLY H C 1
ATOM 18683 O O . GLY H 2 46 ? 10.845 121.926 -18.344 1.00 41.11 167 GLY H O 1
ATOM 18687 N N . LEU H 2 47 ? 12.570 122.000 -16.879 1.00 34.07 168 LEU H N 1
ATOM 18688 C CA . LEU H 2 47 ? 13.502 122.685 -17.760 1.00 32.19 168 LEU H CA 1
ATOM 18689 C C . LEU H 2 47 ? 14.539 121.684 -18.249 1.00 31.74 168 LEU H C 1
ATOM 18690 O O . LEU H 2 47 ? 14.962 120.798 -17.501 1.00 34.63 168 LEU H O 1
ATOM 18706 N N . THR H 2 48 ? 14.922 121.804 -19.513 1.00 32.16 169 THR H N 1
ATOM 18707 C CA . THR H 2 48 ? 15.936 120.931 -20.081 1.00 36.10 169 THR H CA 1
ATOM 18708 C C . THR H 2 48 ? 16.544 121.632 -21.287 1.00 40.62 169 THR H C 1
ATOM 18709 O O . THR H 2 48 ? 16.370 122.840 -21.479 1.00 37.21 169 THR H O 1
ATOM 18720 N N . PHE H 2 49 ? 17.265 120.866 -22.101 1.00 51.37 170 PHE H N 1
ATOM 18721 C CA . PHE H 2 49 ? 17.961 121.396 -23.260 1.00 57.69 170 PHE H CA 1
ATOM 18722 C C . PHE H 2 49 ? 17.775 120.440 -24.428 1.00 62.45 170 PHE H C 1
ATOM 18723 O O . PHE H 2 49 ? 17.640 119.228 -24.238 1.00 68.19 170 PHE H O 1
ATOM 18740 N N . ALA H 2 50 ? 17.752 120.995 -25.638 1.00 56.40 171 ALA H N 1
ATOM 18741 C CA . ALA H 2 50 ? 17.656 120.164 -26.830 1.00 54.06 171 ALA H CA 1
ATOM 18742 C C . ALA H 2 50 ? 18.776 119.131 -26.830 1.00 51.96 171 ALA H C 1
ATOM 18743 O O . ALA H 2 50 ? 19.942 119.470 -26.615 1.00 49.10 171 ALA H O 1
ATOM 18750 N N . LEU H 2 51 ? 18.403 117.871 -27.084 1.00 52.40 172 LEU H N 1
ATOM 18751 C CA . LEU H 2 51 ? 19.274 116.692 -27.050 1.00 51.42 172 LEU H CA 1
ATOM 18752 C C . LEU H 2 51 ? 19.220 115.983 -25.703 1.00 48.51 172 LEU H C 1
ATOM 18753 O O . LEU H 2 51 ? 19.571 114.803 -25.618 1.00 49.67 172 LEU H O 1
ATOM 18769 N N . TYR H 2 52 ? 18.776 116.669 -24.653 1.00 44.85 173 TYR H N 1
ATOM 18770 C CA . TYR H 2 52 ? 18.643 116.073 -23.328 1.00 40.26 173 TYR H CA 1
ATOM 18771 C C . TYR H 2 52 ? 17.162 115.872 -23.030 1.00 41.84 173 TYR H C 1
ATOM 18772 O O . TYR H 2 52 ? 16.406 116.846 -22.949 1.00 41.94 173 TYR H O 1
ATOM 18790 N N . ASN H 2 53 ? 16.747 114.614 -22.868 1.00 45.36 174 ASN H N 1
ATOM 18791 C CA . ASN H 2 53 ? 15.351 114.293 -22.588 1.00 47.01 174 ASN H CA 1
ATOM 18792 C C . ASN H 2 53 ? 15.123 113.866 -21.142 1.00 42.12 174 ASN H C 1
ATOM 18793 O O . ASN H 2 53 ? 14.015 113.442 -20.803 1.00 41.67 174 ASN H O 1
ATOM 18804 N N . GLY H 2 54 ? 16.137 113.982 -20.279 1.00 42.36 175 GLY H N 1
ATOM 18805 C CA . GLY H 2 54 ? 15.944 113.860 -18.849 1.00 40.10 175 GLY H CA 1
ATOM 18806 C C . GLY H 2 54 ? 15.578 115.194 -18.219 1.00 41.92 175 GLY H C 1
ATOM 18807 O O . GLY H 2 54 ? 15.550 116.239 -18.868 1.00 45.81 175 GLY H O 1
ATOM 18811 N N . VAL H 2 55 ? 15.307 115.152 -16.916 1.00 39.93 176 VAL H N 1
ATOM 18812 C CA . VAL H 2 55 ? 14.907 116.337 -16.164 1.00 38.41 176 VAL H CA 1
ATOM 18813 C C . VAL H 2 55 ? 15.801 116.487 -14.942 1.00 36.80 176 VAL H C 1
ATOM 18814 O O . VAL H 2 55 ? 15.921 115.560 -14.135 1.00 35.99 176 VAL H O 1
ATOM 18827 N N . LEU H 2 56 ? 16.420 117.661 -14.806 1.00 34.28 177 LEU H N 1
ATOM 18828 C CA . LEU H 2 56 ? 17.179 118.016 -13.615 1.00 29.40 177 LEU H CA 1
ATOM 18829 C C . LEU H 2 56 ? 16.575 119.192 -12.862 1.00 29.32 177 LEU H C 1
ATOM 18830 O O . LEU H 2 56 ? 17.017 119.481 -11.744 1.00 27.79 177 LEU H O 1
ATOM 18846 N N . THR H 2 57 ? 15.605 119.891 -13.449 1.00 28.61 178 THR H N 1
ATOM 18847 C CA . THR H 2 57 ? 14.850 120.937 -12.764 1.00 29.45 178 THR H CA 1
ATOM 18848 C C . THR H 2 57 ? 13.396 120.781 -13.192 1.00 30.93 178 THR H C 1
ATOM 18849 O O . THR H 2 57 ? 13.062 121.038 -14.352 1.00 33.60 178 THR H O 1
ATOM 18860 N N . GLY H 2 58 ? 12.533 120.346 -12.276 1.00 30.37 179 GLY H N 1
ATOM 18861 C CA . GLY H 2 58 ? 11.182 119.996 -12.662 1.00 31.44 179 GLY H CA 1
ATOM 18862 C C . GLY H 2 58 ? 10.183 120.138 -11.535 1.00 32.93 179 GLY H C 1
ATOM 18863 O O . GLY H 2 58 ? 10.528 120.423 -10.387 1.00 31.42 179 GLY H O 1
ATOM 18867 N N . GLN H 2 59 ? 8.921 119.920 -11.894 1.00 41.61 180 GLN H N 1
ATOM 18868 C CA . GLN H 2 59 ? 7.806 120.161 -10.993 1.00 48.49 180 GLN H CA 1
ATOM 18869 C C . GLN H 2 59 ? 6.659 119.225 -11.338 1.00 50.46 180 GLN H C 1
ATOM 18870 O O . GLN H 2 59 ? 6.330 119.036 -12.513 1.00 48.87 180 GLN H O 1
ATOM 18884 N N . ARG H 2 60 ? 6.060 118.640 -10.301 1.00 50.44 181 ARG H N 1
ATOM 18885 C CA . ARG H 2 60 ? 4.794 117.935 -10.421 1.00 56.15 181 ARG H CA 1
ATOM 18886 C C . ARG H 2 60 ? 3.701 118.906 -9.992 1.00 57.63 181 ARG H C 1
ATOM 18887 O O . ARG H 2 60 ? 3.530 119.141 -8.785 1.00 58.65 181 ARG H O 1
ATOM 18908 N N . PRO H 2 61 ? 2.955 119.510 -10.916 1.00 58.53 182 PRO H N 1
ATOM 18909 C CA . PRO H 2 61 ? 2.104 120.649 -10.545 1.00 56.88 182 PRO H CA 1
ATOM 18910 C C . PRO H 2 61 ? 1.179 120.318 -9.382 1.00 52.77 182 PRO H C 1
ATOM 18911 O O . PRO H 2 61 ? 0.526 119.272 -9.358 1.00 54.34 182 PRO H O 1
ATOM 18922 N N . GLY H 2 62 ? 1.138 121.224 -8.405 1.00 46.87 183 GLY H N 1
ATOM 18923 C CA . GLY H 2 62 ? 0.310 121.061 -7.235 1.00 50.10 183 GLY H CA 1
ATOM 18924 C C . GLY H 2 62 ? 0.892 120.194 -6.142 1.00 54.22 183 GLY H C 1
ATOM 18925 O O . GLY H 2 62 ? 0.344 120.179 -5.032 1.00 55.35 183 GLY H O 1
ATOM 18929 N N . GLU H 2 63 ? 1.997 119.494 -6.394 1.00 59.54 184 GLU H N 1
ATOM 18930 C CA . GLU H 2 63 ? 2.490 118.491 -5.454 1.00 62.78 184 GLU H CA 1
ATOM 18931 C C . GLU H 2 63 ? 3.888 118.807 -4.944 1.00 57.43 184 GLU H C 1
ATOM 18932 O O . GLU H 2 63 ? 4.067 118.994 -3.736 1.00 55.36 184 GLU H O 1
ATOM 18944 N N . TYR H 2 64 ? 4.886 118.880 -5.819 1.00 53.80 185 TYR H N 1
ATOM 18945 C CA . TYR H 2 64 ? 6.245 119.134 -5.366 1.00 51.04 185 TYR H CA 1
ATOM 18946 C C . TYR H 2 64 ? 7.087 119.591 -6.545 1.00 46.37 185 TYR H C 1
ATOM 18947 O O . TYR H 2 64 ? 6.697 119.448 -7.709 1.00 43.88 185 TYR H O 1
ATOM 18965 N N . SER H 2 65 ? 8.249 120.156 -6.218 1.00 41.83 186 SER H N 1
ATOM 18966 C CA . SER H 2 65 ? 9.248 120.545 -7.200 1.00 40.29 186 SER H CA 1
ATOM 18967 C C . SER H 2 65 ? 10.601 119.987 -6.778 1.00 39.99 186 SER H C 1
ATOM 18968 O O . SER H 2 65 ? 10.847 119.713 -5.599 1.00 36.94 186 SER H O 1
ATOM 18976 N N . VAL H 2 66 ? 11.482 119.825 -7.759 1.00 38.88 187 VAL H N 1
ATOM 18977 C CA . VAL H 2 66 ? 12.765 119.171 -7.546 1.00 36.30 187 VAL H CA 1
ATOM 18978 C C . VAL H 2 66 ? 13.827 119.876 -8.378 1.00 32.91 187 VAL H C 1
ATOM 18979 O O . VAL H 2 66 ? 13.562 120.327 -9.498 1.00 30.37 187 VAL H O 1
ATOM 18992 N N . SER H 2 67 ? 15.032 119.969 -7.823 1.00 28.44 188 SER H N 1
ATOM 18993 C CA . SER H 2 67 ? 16.200 120.427 -8.560 1.00 27.03 188 SER H CA 1
ATOM 18994 C C . SER H 2 67 ? 17.412 119.639 -8.092 1.00 27.15 188 SER H C 1
ATOM 18995 O O . SER H 2 67 ? 17.522 119.298 -6.911 1.00 29.56 188 SER H O 1
ATOM 19003 N N . LEU H 2 68 ? 18.318 119.350 -9.020 1.00 27.25 189 LEU H N 1
ATOM 19004 C CA . LEU H 2 68 ? 19.513 118.574 -8.732 1.00 25.79 189 LEU H CA 1
ATOM 19005 C C . LEU H 2 68 ? 20.742 119.437 -8.963 1.00 25.80 189 LEU H C 1
ATOM 19006 O O . LEU H 2 68 ? 20.868 120.075 -10.012 1.00 25.44 189 LEU H O 1
ATOM 19022 N N . ASN H 2 69 ? 21.633 119.461 -7.976 1.00 31.91 190 ASN H N 1
ATOM 19023 C CA . ASN H 2 69 ? 22.940 120.092 -8.091 1.00 30.35 190 ASN H CA 1
ATOM 19024 C C . ASN H 2 69 ? 24.000 118.999 -8.138 1.00 30.21 190 ASN H C 1
ATOM 19025 O O . ASN H 2 69 ? 23.978 118.076 -7.319 1.00 28.87 190 ASN H O 1
ATOM 19036 N N . ALA H 2 70 ? 24.922 119.100 -9.088 1.00 34.95 191 ALA H N 1
ATOM 19037 C CA . ALA H 2 70 ? 26.067 118.200 -9.101 1.00 41.75 191 ALA H CA 1
ATOM 19038 C C . ALA H 2 70 ? 26.962 118.459 -7.894 1.00 48.77 191 ALA H C 1
ATOM 19039 O O . ALA H 2 70 ? 27.067 119.585 -7.399 1.00 47.59 191 ALA H O 1
ATOM 19046 N N . ARG H 2 71 ? 27.612 117.396 -7.423 1.00 59.59 192 ARG H N 1
ATOM 19047 C CA . ARG H 2 71 ? 28.449 117.434 -6.227 1.00 64.22 192 ARG H CA 1
ATOM 19048 C C . ARG H 2 71 ? 29.849 116.987 -6.617 1.00 68.71 192 ARG H C 1
ATOM 19049 O O . ARG H 2 71 ? 30.029 115.869 -7.119 1.00 77.46 192 ARG H O 1
ATOM 19070 N N . TYR H 2 72 ? 30.830 117.850 -6.386 1.00 64.91 193 TYR H N 1
ATOM 19071 C CA . TYR H 2 72 ? 32.209 117.574 -6.762 1.00 66.82 193 TYR H CA 1
ATOM 19072 C C . TYR H 2 72 ? 33.050 117.424 -5.500 1.00 79.44 193 TYR H C 1
ATOM 19073 O O . TYR H 2 72 ? 33.118 118.354 -4.687 1.00 70.24 193 TYR H O 1
ATOM 19091 N N . SER H 2 73 ? 33.663 116.251 -5.335 1.00 114.95 194 SER H N 1
ATOM 19092 C CA . SER H 2 73 ? 34.540 115.931 -4.207 1.00 124.59 194 SER H CA 1
ATOM 19093 C C . SER H 2 73 ? 36.001 115.731 -4.597 1.00 120.90 194 SER H C 1
ATOM 19094 O O . SER H 2 73 ? 36.830 115.455 -3.716 1.00 130.83 194 SER H O 1
ATOM 19102 N N . GLY H 2 74 ? 36.344 115.853 -5.863 1.00 93.28 195 GLY H N 1
ATOM 19103 C CA . GLY H 2 74 ? 37.716 115.685 -6.299 1.00 84.20 195 GLY H CA 1
ATOM 19104 C C . GLY H 2 74 ? 37.766 115.109 -7.699 1.00 82.26 195 GLY H C 1
ATOM 19105 O O . GLY H 2 74 ? 36.801 114.542 -8.214 1.00 84.09 195 GLY H O 1
ATOM 19109 N N . ALA H 2 75 ? 38.925 115.260 -8.332 1.00 76.36 196 ALA H N 1
ATOM 19110 C CA . ALA H 2 75 ? 39.123 114.811 -9.708 1.00 76.98 196 ALA H CA 1
ATOM 19111 C C . ALA H 2 75 ? 40.348 113.907 -9.801 1.00 74.93 196 ALA H C 1
ATOM 19112 O O . ALA H 2 75 ? 41.249 114.103 -10.619 1.00 75.06 196 ALA H O 1
ATOM 19119 N N . TYR H 2 76 ? 40.388 112.896 -8.946 1.00 69.07 197 TYR H N 1
ATOM 19120 C CA . TYR H 2 76 ? 41.391 111.850 -9.028 1.00 67.85 197 TYR H CA 1
ATOM 19121 C C . TYR H 2 76 ? 40.814 110.678 -9.808 1.00 66.94 197 TYR H C 1
ATOM 19122 O O . TYR H 2 76 ? 39.609 110.417 -9.763 1.00 68.48 197 TYR H O 1
ATOM 19140 N N . ILE H 2 77 ? 41.685 109.973 -10.533 1.00 64.32 198 ILE H N 1
ATOM 19141 C CA . ILE H 2 77 ? 41.210 108.967 -11.483 1.00 60.40 198 ILE H CA 1
ATOM 19142 C C . ILE H 2 77 ? 40.335 107.929 -10.790 1.00 57.15 198 ILE H C 1
ATOM 19143 O O . ILE H 2 77 ? 39.356 107.441 -11.365 1.00 51.85 198 ILE H O 1
ATOM 19159 N N . ASP H 2 78 ? 40.676 107.561 -9.553 1.00 64.79 199 ASP H N 1
ATOM 19160 C CA . ASP H 2 78 ? 39.870 106.580 -8.834 1.00 66.89 199 ASP H CA 1
ATOM 19161 C C . ASP H 2 78 ? 38.443 107.085 -8.636 1.00 57.51 199 ASP H C 1
ATOM 19162 O O . ASP H 2 78 ? 37.483 106.310 -8.727 1.00 56.03 199 ASP H O 1
ATOM 19171 N N . ASN H 2 79 ? 38.285 108.385 -8.376 1.00 45.74 200 ASN H N 1
ATOM 19172 C CA . ASN H 2 79 ? 36.952 108.965 -8.268 1.00 39.53 200 ASN H CA 1
ATOM 19173 C C . ASN H 2 79 ? 36.250 108.973 -9.618 1.00 39.84 200 ASN H C 1
ATOM 19174 O O . ASN H 2 79 ? 35.064 108.634 -9.713 1.00 38.61 200 ASN H O 1
ATOM 19185 N N . ILE H 2 80 ? 36.966 109.361 -10.674 1.00 39.30 201 ILE H N 1
ATOM 19186 C CA . ILE H 2 80 ? 36.351 109.461 -11.992 1.00 38.44 201 ILE H CA 1
ATOM 19187 C C . ILE H 2 80 ? 35.801 108.114 -12.432 1.00 39.98 201 ILE H C 1
ATOM 19188 O O . ILE H 2 80 ? 34.687 108.024 -12.962 1.00 39.72 201 ILE H O 1
ATOM 19204 N N . LEU H 2 81 ? 36.561 107.044 -12.212 1.00 44.08 202 LEU H N 1
ATOM 19205 C CA . LEU H 2 81 ? 36.109 105.724 -12.631 1.00 44.31 202 LEU H CA 1
ATOM 19206 C C . LEU H 2 81 ? 34.868 105.295 -11.860 1.00 47.20 202 LEU H C 1
ATOM 19207 O O . LEU H 2 81 ? 33.908 104.780 -12.445 1.00 47.90 202 LEU H O 1
ATOM 19223 N N . MET H 2 82 ? 34.865 105.498 -10.543 1.00 51.85 203 MET H N 1
ATOM 19224 C CA . MET H 2 82 ? 33.682 105.143 -9.767 1.00 53.58 203 MET H CA 1
ATOM 19225 C C . MET H 2 82 ? 32.509 106.057 -10.091 1.00 51.05 203 MET H C 1
ATOM 19226 O O . MET H 2 82 ? 31.353 105.628 -10.022 1.00 50.57 203 MET H O 1
ATOM 19240 N N . GLU H 2 83 ? 32.783 107.310 -10.452 1.00 53.89 204 GLU H N 1
ATOM 19241 C CA . GLU H 2 83 ? 31.711 108.231 -10.806 1.00 55.09 204 GLU H CA 1
ATOM 19242 C C . GLU H 2 83 ? 31.069 107.828 -12.128 1.00 51.45 204 GLU H C 1
ATOM 19243 O O . GLU H 2 83 ? 29.838 107.777 -12.245 1.00 51.93 204 GLU H O 1
ATOM 19255 N N . PHE H 2 84 ? 31.888 107.532 -13.140 1.00 46.27 205 PHE H N 1
ATOM 19256 C CA . PHE H 2 84 ? 31.341 107.082 -14.416 1.00 43.05 205 PHE H CA 1
ATOM 19257 C C . PHE H 2 84 ? 30.554 105.794 -14.236 1.00 41.57 205 PHE H C 1
ATOM 19258 O O . PHE H 2 84 ? 29.526 105.586 -14.889 1.00 41.39 205 PHE H O 1
ATOM 19275 N N . TYR H 2 85 ? 31.022 104.922 -13.342 1.00 40.97 206 TYR H N 1
ATOM 19276 C CA . TYR H 2 85 ? 30.333 103.664 -13.086 1.00 38.75 206 TYR H CA 1
ATOM 19277 C C . TYR H 2 85 ? 28.917 103.910 -12.590 1.00 38.19 206 TYR H C 1
ATOM 19278 O O . TYR H 2 85 ? 27.954 103.368 -13.140 1.00 42.58 206 TYR H O 1
ATOM 19296 N N . THR H 2 86 ? 28.767 104.742 -11.555 1.00 37.86 207 THR H N 1
ATOM 19297 C CA . THR H 2 86 ? 27.444 104.957 -10.976 1.00 38.32 207 THR H CA 1
ATOM 19298 C C . THR H 2 86 ? 26.549 105.771 -11.902 1.00 35.72 207 THR H C 1
ATOM 19299 O O . THR H 2 86 ? 25.331 105.560 -11.923 1.00 38.42 207 THR H O 1
ATOM 19310 N N . LYS H 2 87 ? 27.121 106.693 -12.679 1.00 34.69 208 LYS H N 1
ATOM 19311 C CA . LYS H 2 87 ? 26.311 107.448 -13.629 1.00 34.11 208 LYS H CA 1
ATOM 19312 C C . LYS H 2 87 ? 25.728 106.540 -14.704 1.00 34.37 208 LYS H C 1
ATOM 19313 O O . LYS H 2 87 ? 24.589 106.737 -15.142 1.00 33.92 208 LYS H O 1
ATOM 19332 N N . PHE H 2 88 ? 26.486 105.531 -15.134 1.00 37.09 209 PHE H N 1
ATOM 19333 C CA . PHE H 2 88 ? 25.961 104.560 -16.086 1.00 36.90 209 PHE H CA 1
ATOM 19334 C C . PHE H 2 88 ? 25.028 103.574 -15.407 1.00 38.38 209 PHE H C 1
ATOM 19335 O O . PHE H 2 88 ? 24.059 103.111 -16.019 1.00 40.09 209 PHE H O 1
ATOM 19352 N N . LYS H 2 89 ? 25.314 103.240 -14.153 1.00 38.10 210 LYS H N 1
ATOM 19353 C CA . LYS H 2 89 ? 24.531 102.235 -13.453 1.00 39.46 210 LYS H CA 1
ATOM 19354 C C . LYS H 2 89 ? 23.116 102.734 -13.185 1.00 39.89 210 LYS H C 1
ATOM 19355 O O . LYS H 2 89 ? 22.173 101.936 -13.144 1.00 42.05 210 LYS H O 1
ATOM 19374 N N . ARG H 2 90 ? 22.953 104.038 -12.968 1.00 39.75 211 ARG H N 1
ATOM 19375 C CA . ARG H 2 90 ? 21.634 104.622 -12.724 1.00 42.08 211 ARG H CA 1
ATOM 19376 C C . ARG H 2 90 ? 21.595 106.036 -13.287 1.00 40.29 211 ARG H C 1
ATOM 19377 O O . ARG H 2 90 ? 21.811 107.015 -12.561 1.00 39.86 211 ARG H O 1
ATOM 19398 N N . PRO H 2 91 ? 21.300 106.188 -14.584 1.00 40.60 212 PRO H N 1
ATOM 19399 C CA . PRO H 2 91 ? 21.256 107.536 -15.170 1.00 38.44 212 PRO H CA 1
ATOM 19400 C C . PRO H 2 91 ? 20.393 108.496 -14.366 1.00 39.09 212 PRO H C 1
ATOM 19401 O O . PRO H 2 91 ? 19.198 108.258 -14.162 1.00 42.21 212 PRO H O 1
ATOM 19412 N N . VAL H 2 92 ? 21.000 109.604 -13.936 1.00 35.15 213 VAL H N 1
ATOM 19413 C CA . VAL H 2 92 ? 20.391 110.467 -12.925 1.00 28.53 213 VAL H CA 1
ATOM 19414 C C . VAL H 2 92 ? 19.220 111.244 -13.507 1.00 28.53 213 VAL H C 1
ATOM 19415 O O . VAL H 2 92 ? 18.139 111.297 -12.912 1.00 28.40 213 VAL H O 1
ATOM 19428 N N . SER H 2 93 ? 19.424 111.887 -14.658 1.00 31.56 214 SER H N 1
ATOM 19429 C CA . SER H 2 93 ? 18.387 112.763 -15.195 1.00 32.37 214 SER H CA 1
ATOM 19430 C C . SER H 2 93 ? 17.115 111.988 -15.520 1.00 34.78 214 SER H C 1
ATOM 19431 O O . SER H 2 93 ? 16.013 112.537 -15.428 1.00 38.95 214 SER H O 1
ATOM 19439 N N . PHE H 2 94 ? 17.241 110.716 -15.896 1.00 36.49 215 PHE H N 1
ATOM 19440 C CA . PHE H 2 94 ? 16.064 109.905 -16.177 1.00 36.82 215 PHE H CA 1
ATOM 19441 C C . PHE H 2 94 ? 15.456 109.316 -14.913 1.00 35.47 215 PHE H C 1
ATOM 19442 O O . PHE H 2 94 ? 14.261 109.007 -14.897 1.00 40.88 215 PHE H O 1
ATOM 19459 N N . PHE H 2 95 ? 16.246 109.165 -13.856 1.00 33.83 216 PHE H N 1
ATOM 19460 C CA . PHE H 2 95 ? 15.687 108.794 -12.564 1.00 33.16 216 PHE H CA 1
ATOM 19461 C C . PHE H 2 95 ? 14.805 109.911 -12.010 1.00 34.72 216 PHE H C 1
ATOM 19462 O O . PHE H 2 95 ? 13.714 109.648 -11.492 1.00 35.60 216 PHE H O 1
ATOM 19479 N N . ILE H 2 96 ? 15.260 111.164 -12.110 1.00 36.48 217 ILE H N 1
ATOM 19480 C CA . ILE H 2 96 ? 14.444 112.292 -11.664 1.00 38.12 217 ILE H CA 1
ATOM 19481 C C . ILE H 2 96 ? 13.136 112.334 -12.445 1.00 39.31 217 ILE H C 1
ATOM 19482 O O . ILE H 2 96 ? 12.049 112.486 -11.873 1.00 37.94 217 ILE H O 1
ATOM 19498 N N . ARG H 2 97 ? 13.225 112.223 -13.774 1.00 37.92 218 ARG H N 1
ATOM 19499 C CA . ARG H 2 97 ? 12.023 112.262 -14.599 1.00 37.03 218 ARG H CA 1
ATOM 19500 C C . ARG H 2 97 ? 11.084 111.116 -14.248 1.00 40.79 218 ARG H C 1
ATOM 19501 O O . ARG H 2 97 ? 9.863 111.300 -14.196 1.00 44.22 218 ARG H O 1
ATOM 19522 N N . ASP H 2 98 ? 11.637 109.929 -13.987 1.00 42.32 219 ASP H N 1
ATOM 19523 C CA . ASP H 2 98 ? 10.802 108.786 -13.632 1.00 45.02 219 ASP H CA 1
ATOM 19524 C C . ASP H 2 98 ? 10.061 109.035 -12.324 1.00 43.98 219 ASP H C 1
ATOM 19525 O O . ASP H 2 98 ? 8.910 108.614 -12.164 1.00 42.48 219 ASP H O 1
ATOM 19534 N N . VAL H 2 99 ? 10.710 109.711 -11.373 1.00 43.24 220 VAL H N 1
ATOM 19535 C CA . VAL H 2 99 ? 10.045 110.064 -10.123 1.00 44.32 220 VAL H CA 1
ATOM 19536 C C . VAL H 2 99 ? 8.930 111.073 -10.381 1.00 46.40 220 VAL H C 1
ATOM 19537 O O . VAL H 2 99 ? 7.832 110.964 -9.822 1.00 50.42 220 VAL H O 1
ATOM 19550 N N . LEU H 2 100 ? 9.187 112.069 -11.230 1.00 43.15 221 LEU H N 1
ATOM 19551 C CA . LEU H 2 100 ? 8.148 113.042 -11.543 1.00 45.52 221 LEU H CA 1
ATOM 19552 C C . LEU H 2 100 ? 6.938 112.373 -12.184 1.00 52.98 221 LEU H C 1
ATOM 19553 O O . LEU H 2 100 ? 5.812 112.866 -12.051 1.00 55.24 221 LEU H O 1
ATOM 19569 N N . GLU H 2 101 ? 7.144 111.249 -12.869 1.00 54.71 222 GLU H N 1
ATOM 19570 C CA . GLU H 2 101 ? 6.058 110.585 -13.576 1.00 53.62 222 GLU H CA 1
ATOM 19571 C C . GLU H 2 101 ? 5.287 109.596 -12.709 1.00 54.32 222 GLU H C 1
ATOM 19572 O O . GLU H 2 101 ? 4.087 109.409 -12.930 1.00 55.33 222 GLU H O 1
ATOM 19584 N N . ASN H 2 102 ? 5.936 108.952 -11.733 1.00 55.70 223 ASN H N 1
ATOM 19585 C CA . ASN H 2 102 ? 5.303 107.882 -10.973 1.00 58.18 223 ASN H CA 1
ATOM 19586 C C . ASN H 2 102 ? 5.123 108.178 -9.492 1.00 59.41 223 ASN H C 1
ATOM 19587 O O . ASN H 2 102 ? 4.445 107.401 -8.811 1.00 63.98 223 ASN H O 1
ATOM 19598 N N . GLN H 2 103 ? 5.697 109.258 -8.971 1.00 59.74 224 GLN H N 1
ATOM 19599 C CA . GLN H 2 103 ? 5.551 109.621 -7.566 1.00 62.97 224 GLN H CA 1
ATOM 19600 C C . GLN H 2 103 ? 4.657 110.849 -7.473 1.00 63.07 224 GLN H C 1
ATOM 19601 O O . GLN H 2 103 ? 5.000 111.912 -8.000 1.00 64.65 224 GLN H O 1
ATOM 19615 N N . ALA H 2 104 ? 3.517 110.697 -6.801 1.00 62.75 225 ALA H N 1
ATOM 19616 C CA . ALA H 2 104 ? 2.472 111.713 -6.830 1.00 62.00 225 ALA H CA 1
ATOM 19617 C C . ALA H 2 104 ? 2.608 112.763 -5.733 1.00 61.97 225 ALA H C 1
ATOM 19618 O O . ALA H 2 104 ? 2.175 113.903 -5.930 1.00 60.49 225 ALA H O 1
ATOM 19625 N N . THR H 2 105 ? 3.208 112.424 -4.597 1.00 66.08 226 THR H N 1
ATOM 19626 C CA . THR H 2 105 ? 3.253 113.323 -3.454 1.00 69.21 226 THR H CA 1
ATOM 19627 C C . THR H 2 105 ? 4.693 113.638 -3.075 1.00 65.93 226 THR H C 1
ATOM 19628 O O . THR H 2 105 ? 5.625 112.903 -3.412 1.00 68.21 226 THR H O 1
ATOM 19639 N N . TYR H 2 106 ? 4.857 114.758 -2.365 1.00 59.13 227 TYR H N 1
ATOM 19640 C CA . TYR H 2 106 ? 6.171 115.161 -1.871 1.00 52.76 227 TYR H CA 1
ATOM 19641 C C . TYR H 2 106 ? 6.835 114.034 -1.091 1.00 51.35 227 TYR H C 1
ATOM 19642 O O . TYR H 2 106 ? 8.001 113.699 -1.327 1.00 50.27 227 TYR H O 1
ATOM 19660 N N . THR H 2 107 ? 6.099 113.427 -0.159 1.00 53.58 228 THR H N 1
ATOM 19661 C CA . THR H 2 107 ? 6.679 112.374 0.668 1.00 56.02 228 THR H CA 1
ATOM 19662 C C . THR H 2 107 ? 7.133 111.193 -0.183 1.00 55.44 228 THR H C 1
ATOM 19663 O O . THR H 2 107 ? 8.171 110.579 0.096 1.00 54.74 228 THR H O 1
ATOM 19674 N N . GLU H 2 108 ? 6.370 110.857 -1.225 1.00 59.10 229 GLU H N 1
ATOM 19675 C CA . GLU H 2 108 ? 6.762 109.758 -2.101 1.00 63.32 229 GLU H CA 1
ATOM 19676 C C . GLU H 2 108 ? 8.041 110.088 -2.862 1.00 61.84 229 GLU H C 1
ATOM 19677 O O . GLU H 2 108 ? 8.925 109.233 -3.009 1.00 59.26 229 GLU H O 1
ATOM 19689 N N . ALA H 2 109 ? 8.165 111.323 -3.343 1.00 61.17 230 ALA H N 1
ATOM 19690 C CA . ALA H 2 109 ? 9.359 111.699 -4.089 1.00 59.48 230 ALA H CA 1
ATOM 19691 C C . ALA H 2 109 ? 10.586 111.731 -3.183 1.00 54.19 230 ALA H C 1
ATOM 19692 O O . ALA H 2 109 ? 11.667 111.281 -3.581 1.00 55.66 230 ALA H O 1
ATOM 19699 N N . VAL H 2 110 ? 10.445 112.263 -1.965 1.00 44.51 231 VAL H N 1
ATOM 19700 C CA . VAL H 2 110 ? 11.582 112.309 -1.049 1.00 42.01 231 VAL H CA 1
ATOM 19701 C C . VAL H 2 110 ? 12.037 110.901 -0.707 1.00 50.24 231 VAL H C 1
ATOM 19702 O O . VAL H 2 110 ? 13.238 110.628 -0.592 1.00 50.89 231 VAL H O 1
ATOM 19715 N N . ASP H 2 111 ? 11.086 109.986 -0.521 1.00 57.71 232 ASP H N 1
ATOM 19716 C CA . ASP H 2 111 ? 11.454 108.611 -0.219 1.00 62.19 232 ASP H CA 1
ATOM 19717 C C . ASP H 2 111 ? 12.135 107.954 -1.412 1.00 57.49 232 ASP H C 1
ATOM 19718 O O . ASP H 2 111 ? 13.097 107.196 -1.245 1.00 59.03 232 ASP H O 1
ATOM 19727 N N . ALA H 2 112 ? 11.658 108.237 -2.623 1.00 52.31 233 ALA H N 1
ATOM 19728 C CA . ALA H 2 112 ? 12.316 107.707 -3.812 1.00 49.21 233 ALA H CA 1
ATOM 19729 C C . ALA H 2 112 ? 13.738 108.243 -3.937 1.00 46.96 233 ALA H C 1
ATOM 19730 O O . ALA H 2 112 ? 14.666 107.498 -4.273 1.00 46.72 233 ALA H O 1
ATOM 19737 N N . PHE H 2 113 ? 13.929 109.535 -3.665 1.00 43.65 234 PHE H N 1
ATOM 19738 C CA . PHE H 2 113 ? 15.248 110.144 -3.772 1.00 39.43 234 PHE H CA 1
ATOM 19739 C C . PHE H 2 113 ? 16.182 109.725 -2.644 1.00 42.65 234 PHE H C 1
ATOM 19740 O O . PHE H 2 113 ? 17.395 109.932 -2.754 1.00 44.33 234 PHE H O 1
ATOM 19757 N N . SER H 2 114 ? 15.657 109.158 -1.564 1.00 45.39 235 SER H N 1
ATOM 19758 C CA . SER H 2 114 ? 16.471 108.777 -0.421 1.00 46.54 235 SER H CA 1
ATOM 19759 C C . SER H 2 114 ? 16.815 107.294 -0.408 1.00 53.08 235 SER H C 1
ATOM 19760 O O . SER H 2 114 ? 17.480 106.837 0.528 1.00 51.87 235 SER H O 1
ATOM 19768 N N . ARG H 2 115 ? 16.388 106.540 -1.419 1.00 61.77 236 ARG H N 1
ATOM 19769 C CA . ARG H 2 115 ? 16.599 105.100 -1.433 1.00 63.99 236 ARG H CA 1
ATOM 19770 C C . ARG H 2 115 ? 18.085 104.766 -1.379 1.00 59.87 236 ARG H C 1
ATOM 19771 O O . ARG H 2 115 ? 18.934 105.515 -1.867 1.00 62.69 236 ARG H O 1
ATOM 19792 N N . THR H 2 116 ? 18.396 103.618 -0.779 1.00 47.84 237 THR H N 1
ATOM 19793 C CA . THR H 2 116 ? 19.773 103.141 -0.688 1.00 43.23 237 THR H CA 1
ATOM 19794 C C . THR H 2 116 ? 20.073 102.315 -1.930 1.00 44.04 237 THR H C 1
ATOM 19795 O O . THR H 2 116 ? 19.745 101.128 -2.000 1.00 46.86 237 THR H O 1
ATOM 19806 N N . HIS H 2 117 ? 20.707 102.945 -2.912 1.00 42.24 238 HIS H N 1
ATOM 19807 C CA . HIS H 2 117 ? 21.158 102.255 -4.110 1.00 41.90 238 HIS H CA 1
ATOM 19808 C C . HIS H 2 117 ? 22.213 103.124 -4.768 1.00 39.65 238 HIS H C 1
ATOM 19809 O O . HIS H 2 117 ? 22.338 104.310 -4.461 1.00 39.16 238 HIS H O 1
ATOM 19823 N N . LEU H 2 118 ? 22.964 102.523 -5.686 1.00 39.41 239 LEU H N 1
ATOM 19824 C CA . LEU H 2 118 ? 23.982 103.271 -6.413 1.00 38.34 239 LEU H CA 1
ATOM 19825 C C . LEU H 2 118 ? 23.369 104.501 -7.059 1.00 37.67 239 LEU H C 1
ATOM 19826 O O . LEU H 2 118 ? 22.445 104.398 -7.870 1.00 38.48 239 LEU H O 1
ATOM 19842 N N . PHE H 2 119 ? 23.884 105.668 -6.687 1.00 40.38 240 PHE H N 1
ATOM 19843 C CA . PHE H 2 119 ? 23.418 106.929 -7.244 1.00 42.85 240 PHE H CA 1
ATOM 19844 C C . PHE H 2 119 ? 24.574 107.914 -7.204 1.00 40.12 240 PHE H C 1
ATOM 19845 O O . PHE H 2 119 ? 25.281 108.006 -6.197 1.00 38.85 240 PHE H O 1
ATOM 19862 N N . SER H 2 120 ? 24.741 108.662 -8.288 1.00 39.30 241 SER H N 1
ATOM 19863 C CA . SER H 2 120 ? 25.872 109.568 -8.400 1.00 38.45 241 SER H CA 1
ATOM 19864 C C . SER H 2 120 ? 25.810 110.625 -7.297 1.00 39.74 241 SER H C 1
ATOM 19865 O O . SER H 2 120 ? 24.736 111.197 -7.057 1.00 38.57 241 SER H O 1
ATOM 19873 N N . PRO H 2 121 ? 26.921 110.915 -6.610 1.00 38.43 242 PRO H N 1
ATOM 19874 C CA . PRO H 2 121 ? 26.883 111.939 -5.554 1.00 38.11 242 PRO H CA 1
ATOM 19875 C C . PRO H 2 121 ? 26.383 113.273 -6.090 1.00 35.70 242 PRO H C 1
ATOM 19876 O O . PRO H 2 121 ? 26.811 113.745 -7.147 1.00 33.89 242 PRO H O 1
ATOM 19887 N N . SER H 2 122 ? 25.475 113.884 -5.338 1.00 34.99 243 SER H N 1
ATOM 19888 C CA . SER H 2 122 ? 24.756 115.064 -5.797 1.00 32.37 243 SER H CA 1
ATOM 19889 C C . SER H 2 122 ? 23.925 115.597 -4.638 1.00 31.98 243 SER H C 1
ATOM 19890 O O . SER H 2 122 ? 23.863 114.993 -3.564 1.00 32.31 243 SER H O 1
ATOM 19898 N N . TYR H 2 123 ? 23.293 116.745 -4.868 1.00 30.96 244 TYR H N 1
ATOM 19899 C CA . TYR H 2 123 ? 22.303 117.305 -3.955 1.00 31.59 244 TYR H CA 1
ATOM 19900 C C . TYR H 2 123 ? 20.960 117.341 -4.666 1.00 30.69 244 TYR H C 1
ATOM 19901 O O . TYR H 2 123 ? 20.845 117.919 -5.752 1.00 31.39 244 TYR H O 1
ATOM 19919 N N . ILE H 2 124 ? 19.958 116.700 -4.073 1.00 29.06 245 ILE H N 1
ATOM 19920 C CA . ILE H 2 124 ? 18.590 116.737 -4.573 1.00 30.72 245 ILE H CA 1
ATOM 19921 C C . ILE H 2 124 ? 17.771 117.604 -3.628 1.00 33.57 245 ILE H C 1
ATOM 19922 O O . ILE H 2 124 ? 17.609 117.271 -2.447 1.00 33.98 245 ILE H O 1
ATOM 19938 N N . ILE H 2 125 ? 17.245 118.707 -4.149 1.00 35.49 246 ILE H N 1
ATOM 19939 C CA . ILE H 2 125 ? 16.467 119.661 -3.369 1.00 37.72 246 ILE H CA 1
ATOM 19940 C C . ILE H 2 125 ? 15.013 119.513 -3.790 1.00 39.11 246 ILE H C 1
ATOM 19941 O O . ILE H 2 125 ? 14.694 119.602 -4.981 1.00 42.66 246 ILE H O 1
ATOM 19957 N N . VAL H 2 126 ? 14.139 119.260 -2.820 1.00 41.26 247 VAL H N 1
ATOM 19958 C CA . VAL H 2 126 ? 12.723 119.026 -3.078 1.00 45.68 247 VAL H CA 1
ATOM 19959 C C . VAL H 2 126 ? 11.903 119.992 -2.239 1.00 46.55 247 VAL H C 1
ATOM 19960 O O . VAL H 2 126 ? 12.189 120.198 -1.055 1.00 49.64 247 VAL H O 1
ATOM 19973 N N . ALA H 2 127 ? 10.871 120.568 -2.853 1.00 41.04 248 ALA H N 1
ATOM 19974 C CA . ALA H 2 127 ? 9.962 121.491 -2.188 1.00 40.39 248 ALA H CA 1
ATOM 19975 C C . ALA H 2 127 ? 8.536 120.976 -2.327 1.00 47.21 248 ALA H C 1
ATOM 19976 O O . ALA H 2 127 ? 8.156 120.456 -3.382 1.00 40.74 248 ALA H O 1
ATOM 19983 N N . GLY H 2 128 ? 7.754 121.110 -1.254 1.00 63.35 249 GLY H N 1
ATOM 19984 C CA . GLY H 2 128 ? 6.396 120.597 -1.225 1.00 68.59 249 GLY H CA 1
ATOM 19985 C C . GLY H 2 128 ? 5.347 121.676 -1.046 1.00 71.61 249 GLY H C 1
ATOM 19986 O O . GLY H 2 128 ? 5.532 122.810 -1.501 1.00 71.68 249 GLY H O 1
ATOM 19990 N N . ILE H 2 129 ? 4.242 121.337 -0.378 1.00 73.17 250 ILE H N 1
ATOM 19991 C CA . ILE H 2 129 ? 3.102 122.244 -0.255 1.00 72.89 250 ILE H CA 1
ATOM 19992 C C . ILE H 2 129 ? 2.687 122.370 1.208 1.00 73.62 250 ILE H C 1
ATOM 19993 O O . ILE H 2 129 ? 2.171 123.412 1.629 1.00 75.77 250 ILE H O 1
ATOM 20009 N N . LYS H 2 130 ? 2.910 121.318 1.994 1.00 69.68 251 LYS H N 1
ATOM 20010 C CA . LYS H 2 130 ? 2.552 121.313 3.405 1.00 68.15 251 LYS H CA 1
ATOM 20011 C C . LYS H 2 130 ? 3.692 121.897 4.241 1.00 65.83 251 LYS H C 1
ATOM 20012 O O . LYS H 2 130 ? 4.693 122.391 3.719 1.00 60.85 251 LYS H O 1
ATOM 20031 N N . LYS H 2 131 ? 3.542 121.846 5.562 1.00 69.98 252 LYS H N 1
ATOM 20032 C CA . LYS H 2 131 ? 4.523 122.438 6.457 1.00 71.09 252 LYS H CA 1
ATOM 20033 C C . LYS H 2 131 ? 5.845 121.686 6.402 1.00 68.48 252 LYS H C 1
ATOM 20034 O O . LYS H 2 131 ? 5.881 120.452 6.356 1.00 69.64 252 LYS H O 1
ATOM 20053 N N . ASN H 2 132 ? 6.939 122.446 6.412 1.00 62.58 253 ASN H N 1
ATOM 20054 C CA . ASN H 2 132 ? 8.297 121.911 6.465 1.00 58.80 253 ASN H CA 1
ATOM 20055 C C . ASN H 2 132 ? 8.601 120.960 5.315 1.00 56.63 253 ASN H C 1
ATOM 20056 O O . ASN H 2 132 ? 9.592 120.224 5.363 1.00 52.96 253 ASN H O 1
ATOM 20067 N N . GLU H 2 133 ? 7.782 120.970 4.262 1.00 61.26 254 GLU H N 1
ATOM 20068 C CA . GLU H 2 133 ? 8.011 120.108 3.105 1.00 60.43 254 GLU H CA 1
ATOM 20069 C C . GLU H 2 133 ? 9.015 120.791 2.172 1.00 55.26 254 GLU H C 1
ATOM 20070 O O . GLU H 2 133 ? 8.709 121.236 1.063 1.00 52.34 254 GLU H O 1
ATOM 20082 N N . GLY H 2 134 ? 10.246 120.870 2.663 1.00 49.15 255 GLY H N 1
ATOM 20083 C CA . GLY H 2 134 ? 11.372 121.357 1.897 1.00 45.24 255 GLY H CA 1
ATOM 20084 C C . GLY H 2 134 ? 12.633 120.741 2.460 1.00 48.98 255 GLY H C 1
ATOM 20085 O O . GLY H 2 134 ? 12.925 120.900 3.650 1.00 52.66 255 GLY H O 1
ATOM 20089 N N . VAL H 2 135 ? 13.386 120.026 1.629 1.00 45.58 256 VAL H N 1
ATOM 20090 C CA . VAL H 2 135 ? 14.501 119.224 2.113 1.00 42.67 256 VAL H CA 1
ATOM 20091 C C . VAL H 2 135 ? 15.645 119.260 1.112 1.00 37.93 256 VAL H C 1
ATOM 20092 O O . VAL H 2 135 ? 15.437 119.332 -0.102 1.00 36.69 256 VAL H O 1
ATOM 20105 N N . VAL H 2 136 ? 16.864 119.212 1.637 1.00 39.24 257 VAL H N 1
ATOM 20106 C CA . VAL H 2 136 ? 18.056 118.959 0.838 1.00 37.67 257 VAL H CA 1
ATOM 20107 C C . VAL H 2 136 ? 18.445 117.506 1.064 1.00 38.50 257 VAL H C 1
ATOM 20108 O O . VAL H 2 136 ? 18.717 117.096 2.198 1.00 41.92 257 VAL H O 1
ATOM 20121 N N . ILE H 2 137 ? 18.468 116.724 -0.005 1.00 37.66 258 ILE H N 1
ATOM 20122 C CA . ILE H 2 137 ? 18.853 115.323 0.066 1.00 37.61 258 ILE H CA 1
ATOM 20123 C C . ILE H 2 137 ? 20.281 115.214 -0.443 1.00 36.75 258 ILE H C 1
ATOM 20124 O O . ILE H 2 137 ? 20.573 115.587 -1.584 1.00 35.68 258 ILE H O 1
ATOM 20140 N N . SER H 2 138 ? 21.175 114.722 0.404 1.00 41.44 259 SER H N 1
ATOM 20141 C CA . SER H 2 138 ? 22.583 114.579 0.056 1.00 41.70 259 SER H CA 1
ATOM 20142 C C . SER H 2 138 ? 22.839 113.142 -0.365 1.00 40.31 259 SER H C 1
ATOM 20143 O O . SER H 2 138 ? 22.795 112.230 0.464 1.00 40.58 259 SER H O 1
ATOM 20151 N N . ARG H 2 139 ? 23.077 112.941 -1.658 1.00 37.22 260 ARG H N 1
ATOM 20152 C CA . ARG H 2 139 ? 23.496 111.642 -2.171 1.00 35.47 260 ARG H CA 1
ATOM 20153 C C . ARG H 2 139 ? 24.998 111.502 -1.955 1.00 36.76 260 ARG H C 1
ATOM 20154 O O . ARG H 2 139 ? 25.793 112.241 -2.546 1.00 34.42 260 ARG H O 1
ATOM 20175 N N . ASN H 2 140 ? 25.386 110.559 -1.106 1.00 42.82 261 ASN H N 1
ATOM 20176 C CA . ASN H 2 140 ? 26.776 110.366 -0.729 1.00 45.78 261 ASN H CA 1
ATOM 20177 C C . ASN H 2 140 ? 27.405 109.260 -1.570 1.00 43.06 261 ASN H C 1
ATOM 20178 O O . ASN H 2 140 ? 26.735 108.566 -2.339 1.00 42.80 261 ASN H O 1
ATOM 20189 N N . ARG H 2 141 ? 28.717 109.116 -1.421 1.00 37.47 262 ARG H N 1
ATOM 20190 C CA . ARG H 2 141 ? 29.452 108.033 -2.051 1.00 35.76 262 ARG H CA 1
ATOM 20191 C C . ARG H 2 141 ? 29.073 106.709 -1.370 1.00 37.63 262 ARG H C 1
ATOM 20192 O O . ARG H 2 141 ? 29.340 106.552 -0.177 1.00 39.92 262 ARG H O 1
ATOM 20213 N N . TRP H 2 142 ? 28.430 105.764 -2.061 1.00 38.81 263 TRP H N 1
ATOM 20214 C CA . TRP H 2 142 ? 27.965 105.884 -3.446 1.00 35.68 263 TRP H CA 1
ATOM 20215 C C . TRP H 2 142 ? 26.528 105.400 -3.513 1.00 32.10 263 TRP H C 1
ATOM 20216 O O . TRP H 2 142 ? 25.967 105.278 -4.591 1.00 35.40 263 TRP H O 1
ATOM 20237 N N . SER H 2 143 ? 25.929 105.135 -2.353 1.00 35.00 264 SER H N 1
ATOM 20238 C CA . SER H 2 143 ? 24.571 104.609 -2.317 1.00 42.05 264 SER H CA 1
ATOM 20239 C C . SER H 2 143 ? 23.756 105.088 -1.124 1.00 41.01 264 SER H C 1
ATOM 20240 O O . SER H 2 143 ? 22.584 104.718 -1.024 1.00 43.61 264 SER H O 1
ATOM 20248 N N . ALA H 2 144 ? 24.325 105.864 -0.211 1.00 38.59 265 ALA H N 1
ATOM 20249 C CA . ALA H 2 144 ? 23.618 106.359 0.959 1.00 41.09 265 ALA H CA 1
ATOM 20250 C C . ALA H 2 144 ? 23.110 107.775 0.711 1.00 40.91 265 ALA H C 1
ATOM 20251 O O . ALA H 2 144 ? 23.575 108.480 -0.186 1.00 37.89 265 ALA H O 1
ATOM 20258 N N . ALA H 2 145 ? 22.147 108.189 1.532 1.00 46.54 266 ALA H N 1
ATOM 20259 C CA . ALA H 2 145 ? 21.560 109.514 1.415 1.00 46.24 266 ALA H CA 1
ATOM 20260 C C . ALA H 2 145 ? 21.335 110.110 2.797 1.00 46.88 266 ALA H C 1
ATOM 20261 O O . ALA H 2 145 ? 21.061 109.393 3.762 1.00 41.28 266 ALA H O 1
ATOM 20268 N N . ASN H 2 146 ? 21.467 111.434 2.879 1.00 56.53 267 ASN H N 1
ATOM 20269 C CA . ASN H 2 146 ? 21.131 112.202 4.069 1.00 59.60 267 ASN H CA 1
ATOM 20270 C C . ASN H 2 146 ? 20.074 113.238 3.716 1.00 56.16 267 ASN H C 1
ATOM 20271 O O . ASN H 2 146 ? 20.055 113.772 2.603 1.00 63.81 267 ASN H O 1
ATOM 20282 N N . VAL H 2 147 ? 19.196 113.524 4.672 1.00 43.37 268 VAL H N 1
ATOM 20283 C CA . VAL H 2 147 ? 18.130 114.499 4.479 1.00 39.67 268 VAL H CA 1
ATOM 20284 C C . VAL H 2 147 ? 18.316 115.623 5.486 1.00 44.89 268 VAL H C 1
ATOM 20285 O O . VAL H 2 147 ? 18.781 115.405 6.608 1.00 49.51 268 VAL H O 1
ATOM 20298 N N . TYR H 2 148 ? 17.959 116.835 5.073 1.00 52.95 269 TYR H N 1
ATOM 20299 C CA . TYR H 2 148 ? 18.053 118.022 5.925 1.00 58.09 269 TYR H CA 1
ATOM 20300 C C . TYR H 2 148 ? 16.792 118.840 5.711 1.00 58.38 269 TYR H C 1
ATOM 20301 O O . TYR H 2 148 ? 16.763 119.765 4.889 1.00 56.74 269 TYR H O 1
ATOM 20319 N N . PRO H 2 149 ? 15.715 118.515 6.422 1.00 58.87 270 PRO H N 1
ATOM 20320 C CA . PRO H 2 149 ? 14.422 119.147 6.147 1.00 57.84 270 PRO H CA 1
ATOM 20321 C C . PRO H 2 149 ? 14.347 120.560 6.710 1.00 57.86 270 PRO H C 1
ATOM 20322 O O . PRO H 2 149 ? 15.222 121.026 7.441 1.00 56.58 270 PRO H O 1
ATOM 20333 N N . LEU H 2 150 ? 13.270 121.244 6.338 1.00 61.40 271 LEU H N 1
ATOM 20334 C CA . LEU H 2 150 ? 12.962 122.531 6.935 1.00 62.29 271 LEU H CA 1
ATOM 20335 C C . LEU H 2 150 ? 12.504 122.344 8.376 1.00 66.37 271 LEU H C 1
ATOM 20336 O O . LEU H 2 150 ? 11.863 121.349 8.726 1.00 68.60 271 LEU H O 1
ATOM 20352 N N . ASN H 2 151 ? 12.841 123.318 9.220 1.00 66.61 272 ASN H N 1
ATOM 20353 C CA . ASN H 2 151 ? 12.418 123.318 10.619 1.00 69.51 272 ASN H CA 1
ATOM 20354 C C . ASN H 2 151 ? 12.007 124.756 10.938 1.00 70.81 272 ASN H C 1
ATOM 20355 O O . ASN H 2 151 ? 12.731 125.511 11.590 1.00 75.47 272 ASN H O 1
ATOM 20366 N N . VAL H 2 152 ? 10.823 125.135 10.455 1.00 67.65 273 VAL H N 1
ATOM 20367 C CA . VAL H 2 152 ? 10.358 126.510 10.608 1.00 69.71 273 VAL H CA 1
ATOM 20368 C C . VAL H 2 152 ? 10.168 126.856 12.078 1.00 77.17 273 VAL H C 1
ATOM 20369 O O . VAL H 2 152 ? 10.330 128.016 12.476 1.00 77.51 273 VAL H O 1
ATOM 20382 N N . ASP H 2 153 ? 9.824 125.867 12.908 1.00 84.88 274 ASP H N 1
ATOM 20383 C CA . ASP H 2 153 ? 9.609 126.136 14.326 1.00 88.55 274 ASP H CA 1
ATOM 20384 C C . ASP H 2 153 ? 10.911 126.473 15.042 1.00 86.34 274 ASP H C 1
ATOM 20385 O O . ASP H 2 153 ? 10.892 127.176 16.059 1.00 91.30 274 ASP H O 1
ATOM 20394 N N . ALA H 2 154 ? 12.044 125.984 14.537 1.00 78.84 275 ALA H N 1
ATOM 20395 C CA . ALA H 2 154 ? 13.356 126.354 15.047 1.00 78.13 275 ALA H CA 1
ATOM 20396 C C . ALA H 2 154 ? 13.973 127.531 14.294 1.00 79.14 275 ALA H C 1
ATOM 20397 O O . ALA H 2 154 ? 15.179 127.772 14.423 1.00 79.20 275 ALA H O 1
ATOM 20404 N N . ASN H 2 155 ? 13.175 128.267 13.519 1.00 80.17 276 ASN H N 1
ATOM 20405 C CA . ASN H 2 155 ? 13.670 129.396 12.728 1.00 80.26 276 ASN H CA 1
ATOM 20406 C C . ASN H 2 155 ? 14.664 128.938 11.662 1.00 78.83 276 ASN H C 1
ATOM 20407 O O . ASN H 2 155 ? 15.675 129.594 11.404 1.00 79.88 276 ASN H O 1
ATOM 20418 N N . GLN H 2 156 ? 14.371 127.802 11.033 1.00 77.99 277 GLN H N 1
ATOM 20419 C CA . GLN H 2 156 ? 15.129 127.295 9.888 1.00 75.52 277 GLN H CA 1
ATOM 20420 C C . GLN H 2 156 ? 14.154 127.210 8.719 1.00 69.55 277 GLN H C 1
ATOM 20421 O O . GLN H 2 156 ? 13.694 126.127 8.352 1.00 68.31 277 GLN H O 1
ATOM 20435 N N . TRP H 2 157 ? 13.839 128.367 8.137 1.00 63.36 278 TRP H N 1
ATOM 20436 C CA . TRP H 2 157 ? 12.789 128.480 7.133 1.00 57.92 278 TRP H CA 1
ATOM 20437 C C . TRP H 2 157 ? 13.313 128.432 5.702 1.00 53.82 278 TRP H C 1
ATOM 20438 O O . TRP H 2 157 ? 12.505 128.432 4.765 1.00 49.29 278 TRP H O 1
ATOM 20459 N N . PHE H 2 158 ? 14.629 128.372 5.502 1.00 51.57 279 PHE H N 1
ATOM 20460 C CA . PHE H 2 158 ? 15.172 128.273 4.159 1.00 46.41 279 PHE H CA 1
ATOM 20461 C C . PHE H 2 158 ? 16.340 127.301 4.144 1.00 46.42 279 PHE H C 1
ATOM 20462 O O . PHE H 2 158 ? 16.968 127.029 5.169 1.00 48.61 279 PHE H O 1
ATOM 20479 N N . LEU H 2 159 ? 16.616 126.778 2.953 1.00 49.28 280 LEU H N 1
ATOM 20480 C CA . LEU H 2 159 ? 17.735 125.882 2.712 1.00 47.75 280 LEU H CA 1
ATOM 20481 C C . LEU H 2 159 ? 18.463 126.340 1.460 1.00 45.96 280 LEU H C 1
ATOM 20482 O O . LEU H 2 159 ? 17.830 126.661 0.450 1.00 46.13 280 LEU H O 1
ATOM 20498 N N . VAL H 2 160 ? 19.790 126.375 1.530 1.00 45.67 281 VAL H N 1
ATOM 20499 C CA . VAL H 2 160 ? 20.626 126.803 0.416 1.00 43.65 281 VAL H CA 1
ATOM 20500 C C . VAL H 2 160 ? 21.729 125.775 0.218 1.00 45.98 281 VAL H C 1
ATOM 20501 O O . VAL H 2 160 ? 22.395 125.381 1.182 1.00 51.69 281 VAL H O 1
ATOM 20514 N N . GLU H 2 161 ? 21.938 125.367 -1.034 1.00 41.89 282 GLU H N 1
ATOM 20515 C CA . GLU H 2 161 ? 22.978 124.407 -1.371 1.00 43.16 282 GLU H CA 1
ATOM 20516 C C . GLU H 2 161 ? 23.505 124.711 -2.767 1.00 42.05 282 GLU H C 1
ATOM 20517 O O . GLU H 2 161 ? 22.762 125.174 -3.636 1.00 41.19 282 GLU H O 1
ATOM 20529 N N . THR H 2 162 ? 24.799 124.459 -2.972 1.00 44.20 283 THR H N 1
ATOM 20530 C CA . THR H 2 162 ? 25.406 124.644 -4.287 1.00 45.65 283 THR H CA 1
ATOM 20531 C C . THR H 2 162 ? 26.035 123.348 -4.790 1.00 46.72 283 THR H C 1
ATOM 20532 O O . THR H 2 162 ? 25.368 122.310 -4.814 1.00 47.42 283 THR H O 1
ATOM 20543 N N . ASN H 2 163 ? 27.321 123.376 -5.159 1.00 52.23 284 ASN H N 1
ATOM 20544 C CA . ASN H 2 163 ? 27.953 122.269 -5.867 1.00 56.92 284 ASN H CA 1
ATOM 20545 C C . ASN H 2 163 ? 28.986 121.517 -5.048 1.00 64.68 284 ASN H C 1
ATOM 20546 O O . ASN H 2 163 ? 29.467 120.474 -5.503 1.00 67.13 284 ASN H O 1
ATOM 20557 N N . PHE H 2 164 ? 29.350 122.005 -3.876 1.00 71.02 285 PHE H N 1
ATOM 20558 C CA . PHE H 2 164 ? 30.488 121.460 -3.157 1.00 77.43 285 PHE H CA 1
ATOM 20559 C C . PHE H 2 164 ? 30.050 120.976 -1.783 1.00 87.38 285 PHE H C 1
ATOM 20560 O O . PHE H 2 164 ? 28.886 121.092 -1.389 1.00 81.70 285 PHE H O 1
ATOM 20577 N N . ASP H 2 165 ? 31.024 120.433 -1.059 1.00 105.60 286 ASP H N 1
ATOM 20578 C CA . ASP H 2 165 ? 30.862 119.974 0.309 1.00 113.97 286 ASP H CA 1
ATOM 20579 C C . ASP H 2 165 ? 32.136 120.339 1.056 1.00 120.14 286 ASP H C 1
ATOM 20580 O O . ASP H 2 165 ? 33.043 120.961 0.496 1.00 123.84 286 ASP H O 1
ATOM 20589 N N . ASN H 2 166 ? 32.175 120.008 2.342 1.00 120.43 287 ASN H N 1
ATOM 20590 C CA . ASN H 2 166 ? 33.371 120.177 3.183 1.00 123.87 287 ASN H CA 1
ATOM 20591 C C . ASN H 2 166 ? 33.784 121.646 3.109 1.00 126.58 287 ASN H C 1
ATOM 20592 O O . ASN H 2 166 ? 32.912 122.523 3.212 1.00 123.65 287 ASN H O 1
ATOM 20603 N N . TRP H 2 167 ? 35.068 121.963 2.930 1.00 134.36 288 TRP H N 1
ATOM 20604 C CA . TRP H 2 167 ? 35.541 123.333 3.075 1.00 138.67 288 TRP H CA 1
ATOM 20605 C C . TRP H 2 167 ? 35.388 124.161 1.806 1.00 132.71 288 TRP H C 1
ATOM 20606 O O . TRP H 2 167 ? 35.222 125.383 1.898 1.00 138.68 288 TRP H O 1
ATOM 20627 N N . LYS H 2 168 ? 35.451 123.543 0.623 1.00 116.41 289 LYS H N 1
ATOM 20628 C CA . LYS H 2 168 ? 35.171 124.291 -0.600 1.00 103.52 289 LYS H CA 1
ATOM 20629 C C . LYS H 2 168 ? 33.757 124.859 -0.574 1.00 95.07 289 LYS H C 1
ATOM 20630 O O . LYS H 2 168 ? 33.508 125.940 -1.120 1.00 96.28 289 LYS H O 1
ATOM 20649 N N . LYS H 2 169 ? 32.823 124.139 0.050 1.00 83.49 290 LYS H N 1
ATOM 20650 C CA . LYS H 2 169 ? 31.470 124.651 0.235 1.00 77.57 290 LYS H CA 1
ATOM 20651 C C . LYS H 2 169 ? 31.471 125.887 1.125 1.00 81.09 290 LYS H C 1
ATOM 20652 O O . LYS H 2 169 ? 30.686 126.821 0.914 1.00 76.95 290 LYS H O 1
ATOM 20671 N N . GLN H 2 170 ? 32.345 125.904 2.135 1.00 87.47 291 GLN H N 1
ATOM 20672 C CA . GLN H 2 170 ? 32.447 127.056 3.025 1.00 90.80 291 GLN H CA 1
ATOM 20673 C C . GLN H 2 170 ? 32.905 128.299 2.269 1.00 86.93 291 GLN H C 1
ATOM 20674 O O . GLN H 2 170 ? 32.480 129.417 2.584 1.00 86.28 291 GLN H O 1
ATOM 20688 N N . GLY H 2 171 ? 33.777 128.126 1.280 1.00 82.31 292 GLY H N 1
ATOM 20689 C CA . GLY H 2 171 ? 34.314 129.222 0.503 1.00 81.02 292 GLY H CA 1
ATOM 20690 C C . GLY H 2 171 ? 33.529 129.575 -0.742 1.00 81.25 292 GLY H C 1
ATOM 20691 O O . GLY H 2 171 ? 34.001 130.378 -1.555 1.00 75.96 292 GLY H O 1
ATOM 20695 N N . ASP H 2 172 ? 32.348 128.995 -0.926 1.00 88.44 293 ASP H N 1
ATOM 20696 C CA . ASP H 2 172 ? 31.529 129.272 -2.099 1.00 87.22 293 ASP H CA 1
ATOM 20697 C C . ASP H 2 172 ? 30.861 130.636 -1.939 1.00 82.79 293 ASP H C 1
ATOM 20698 O O . ASP H 2 172 ? 30.028 130.830 -1.046 1.00 81.08 293 ASP H O 1
ATOM 20707 N N . ASP H 2 173 ? 31.231 131.587 -2.800 1.00 76.69 294 ASP H N 1
ATOM 20708 C CA . ASP H 2 173 ? 30.672 132.932 -2.712 1.00 72.86 294 ASP H CA 1
ATOM 20709 C C . ASP H 2 173 ? 29.181 132.945 -3.028 1.00 65.45 294 ASP H C 1
ATOM 20710 O O . ASP H 2 173 ? 28.431 133.745 -2.458 1.00 59.77 294 ASP H O 1
ATOM 20719 N N . ARG H 2 174 ? 28.736 132.063 -3.925 1.00 65.68 295 ARG H N 1
ATOM 20720 C CA . ARG H 2 174 ? 27.319 131.969 -4.259 1.00 57.46 295 ARG H CA 1
ATOM 20721 C C . ARG H 2 174 ? 26.492 131.597 -3.035 1.00 55.48 295 ARG H C 1
ATOM 20722 O O . ARG H 2 174 ? 25.456 132.212 -2.757 1.00 55.02 295 ARG H O 1
ATOM 20743 N N . ARG H 2 175 ? 26.944 130.592 -2.283 1.00 54.61 296 ARG H N 1
ATOM 20744 C CA . ARG H 2 175 ? 26.182 130.132 -1.130 1.00 52.56 296 ARG H CA 1
ATOM 20745 C C . ARG H 2 175 ? 26.178 131.178 -0.024 1.00 57.25 296 ARG H C 1
ATOM 20746 O O . ARG H 2 175 ? 25.146 131.413 0.616 1.00 54.55 296 ARG H O 1
ATOM 20767 N N . ILE H 2 176 ? 27.323 131.819 0.209 1.00 62.13 297 ILE H N 1
ATOM 20768 C CA . ILE H 2 176 ? 27.420 132.831 1.256 1.00 65.54 297 ILE H CA 1
ATOM 20769 C C . ILE H 2 176 ? 26.477 133.989 0.957 1.00 62.12 297 ILE H C 1
ATOM 20770 O O . ILE H 2 176 ? 25.728 134.453 1.827 1.00 61.61 297 ILE H O 1
ATOM 20786 N N . THR H 2 177 ? 26.503 134.475 -0.283 1.00 56.31 298 THR H N 1
ATOM 20787 C CA . THR H 2 177 ? 25.673 135.613 -0.653 1.00 54.96 298 THR H CA 1
ATOM 20788 C C . THR H 2 177 ? 24.192 135.281 -0.520 1.00 52.52 298 THR H C 1
ATOM 20789 O O . THR H 2 177 ? 23.412 136.089 -0.004 1.00 53.87 298 THR H O 1
ATOM 20800 N N . ALA H 2 178 ? 23.786 134.098 -0.990 1.00 46.57 299 ALA H N 1
ATOM 20801 C CA . ALA H 2 178 ? 22.374 133.726 -0.948 1.00 43.56 299 ALA H CA 1
ATOM 20802 C C . ALA H 2 178 ? 21.856 133.676 0.483 1.00 45.72 299 ALA H C 1
ATOM 20803 O O . ALA H 2 178 ? 20.721 134.083 0.758 1.00 44.45 299 ALA H O 1
ATOM 20810 N N . ILE H 2 179 ? 22.676 133.192 1.411 1.00 53.07 300 ILE H N 1
ATOM 20811 C CA . ILE H 2 179 ? 22.248 133.116 2.802 1.00 57.76 300 ILE H CA 1
ATOM 20812 C C . ILE H 2 179 ? 22.139 134.512 3.402 1.00 63.37 300 ILE H C 1
ATOM 20813 O O . ILE H 2 179 ? 21.221 134.800 4.178 1.00 58.50 300 ILE H O 1
ATOM 20829 N N . GLN H 2 180 ? 23.079 135.398 3.065 1.00 76.50 301 GLN H N 1
ATOM 20830 C CA . GLN H 2 180 ? 23.009 136.777 3.540 1.00 83.42 301 GLN H CA 1
ATOM 20831 C C . GLN H 2 180 ? 21.735 137.464 3.061 1.00 81.48 301 GLN H C 1
ATOM 20832 O O . GLN H 2 180 ? 21.058 138.151 3.834 1.00 84.70 301 GLN H O 1
ATOM 20846 N N . LYS H 2 181 ? 21.400 137.301 1.778 1.00 74.66 302 LYS H N 1
ATOM 20847 C CA . LYS H 2 181 ? 20.246 137.997 1.217 1.00 69.21 302 LYS H CA 1
ATOM 20848 C C . LYS H 2 181 ? 18.942 137.461 1.790 1.00 63.90 302 LYS H C 1
ATOM 20849 O O . LYS H 2 181 ? 18.001 138.226 2.028 1.00 68.28 302 LYS H O 1
ATOM 20868 N N . LEU H 2 182 ? 18.857 136.149 2.000 1.00 56.67 303 LEU H N 1
ATOM 20869 C CA . LEU H 2 182 ? 17.662 135.580 2.611 1.00 58.01 303 LEU H CA 1
ATOM 20870 C C . LEU H 2 182 ? 17.449 136.134 4.014 1.00 63.89 303 LEU H C 1
ATOM 20871 O O . LEU H 2 182 ? 16.311 136.385 4.427 1.00 65.97 303 LEU H O 1
ATOM 20887 N N . LYS H 2 183 ? 18.537 136.336 4.761 1.00 66.27 304 LYS H N 1
ATOM 20888 C CA . LYS H 2 183 ? 18.423 136.887 6.106 1.00 70.26 304 LYS H CA 1
ATOM 20889 C C . LYS H 2 183 ? 17.939 138.334 6.075 1.00 72.89 304 LYS H C 1
ATOM 20890 O O . LYS H 2 183 ? 17.124 138.739 6.911 1.00 75.18 304 LYS H O 1
ATOM 20909 N N . GLU H 2 184 ? 18.419 139.123 5.111 1.00 74.18 305 GLU H N 1
ATOM 20910 C CA . GLU H 2 184 ? 18.002 140.518 5.017 1.00 77.18 305 GLU H CA 1
ATOM 20911 C C . GLU H 2 184 ? 16.509 140.631 4.740 1.00 76.54 305 GLU H C 1
ATOM 20912 O O . GLU H 2 184 ? 15.792 141.376 5.418 1.00 80.00 305 GLU H O 1
ATOM 20924 N N . LEU H 2 185 ? 16.018 139.894 3.744 1.00 74.66 306 LEU H N 1
ATOM 20925 C CA . LEU H 2 185 ? 14.614 140.006 3.369 1.00 73.54 306 LEU H CA 1
ATOM 20926 C C . LEU H 2 185 ? 13.694 139.483 4.464 1.00 71.63 306 LEU H C 1
ATOM 20927 O O . LEU H 2 185 ? 12.584 139.999 4.633 1.00 78.91 306 LEU H O 1
ATOM 20943 N N . GLY H 2 186 ? 14.125 138.472 5.209 1.00 59.20 307 GLY H N 1
ATOM 20944 C CA . GLY H 2 186 ? 13.342 137.947 6.306 1.00 56.61 307 GLY H CA 1
ATOM 20945 C C . GLY H 2 186 ? 12.228 137.021 5.847 1.00 57.86 307 GLY H C 1
ATOM 20946 O O . GLY H 2 186 ? 11.777 137.049 4.702 1.00 54.75 307 GLY H O 1
ATOM 20950 N N . ARG H 2 187 ? 11.779 136.175 6.781 1.00 65.06 308 ARG H N 1
ATOM 20951 C CA . ARG H 2 187 ? 10.755 135.181 6.468 1.00 65.99 308 ARG H CA 1
ATOM 20952 C C . ARG H 2 187 ? 9.407 135.835 6.186 1.00 74.95 308 ARG H C 1
ATOM 20953 O O . ARG H 2 187 ? 8.713 135.460 5.234 1.00 74.19 308 ARG H O 1
ATOM 20974 N N . ARG H 2 188 ? 9.001 136.788 7.020 1.00 87.92 309 ARG H N 1
ATOM 20975 C CA . ARG H 2 188 ? 7.684 137.386 6.856 1.00 94.77 309 ARG H CA 1
ATOM 20976 C C . ARG H 2 188 ? 7.608 138.120 5.524 1.00 91.74 309 ARG H C 1
ATOM 20977 O O . ARG H 2 188 ? 8.465 138.950 5.206 1.00 89.60 309 ARG H O 1
ATOM 20998 N N . ASN H 2 189 ? 6.578 137.795 4.743 1.00 88.91 310 ASN H N 1
ATOM 20999 C CA . ASN H 2 189 ? 6.302 138.422 3.454 1.00 88.22 310 ASN H CA 1
ATOM 21000 C C . ASN H 2 189 ? 7.316 138.040 2.383 1.00 78.67 310 ASN H C 1
ATOM 21001 O O . ASN H 2 189 ? 7.433 138.734 1.367 1.00 78.25 310 ASN H O 1
ATOM 21012 N N . PHE H 2 190 ? 8.056 136.950 2.582 1.00 68.38 311 PHE H N 1
ATOM 21013 C CA . PHE H 2 190 ? 8.961 136.446 1.559 1.00 59.50 311 PHE H CA 1
ATOM 21014 C C . PHE H 2 190 ? 8.134 135.728 0.500 1.00 59.99 311 PHE H C 1
ATOM 21015 O O . PHE H 2 190 ? 7.428 134.763 0.811 1.00 58.52 311 PHE H O 1
ATOM 21032 N N . ASP H 2 191 ? 8.209 136.204 -0.742 1.00 64.44 312 ASP H N 1
ATOM 21033 C CA . ASP H 2 191 ? 7.399 135.643 -1.817 1.00 65.15 312 ASP H CA 1
ATOM 21034 C C . ASP H 2 191 ? 8.242 135.323 -3.044 1.00 61.20 312 ASP H C 1
ATOM 21035 O O . ASP H 2 191 ? 9.476 135.386 -2.998 1.00 60.54 312 ASP H O 1
ATOM 21044 N N . GLU H 2 192 ? 7.580 134.970 -4.146 1.00 56.68 313 GLU H N 1
ATOM 21045 C CA . GLU H 2 192 ? 8.306 134.606 -5.354 1.00 51.57 313 GLU H CA 1
ATOM 21046 C C . GLU H 2 192 ? 9.123 135.776 -5.886 1.00 53.32 313 GLU H C 1
ATOM 21047 O O . GLU H 2 192 ? 10.169 135.571 -6.511 1.00 49.13 313 GLU H O 1
ATOM 21059 N N . LYS H 2 193 ? 8.668 137.009 -5.649 1.00 59.00 314 LYS H N 1
ATOM 21060 C CA . LYS H 2 193 ? 9.472 138.169 -6.016 1.00 58.12 314 LYS H CA 1
ATOM 21061 C C . LYS H 2 193 ? 10.702 138.296 -5.125 1.00 52.78 314 LYS H C 1
ATOM 21062 O O . LYS H 2 193 ? 11.740 138.800 -5.569 1.00 53.51 314 LYS H O 1
ATOM 21081 N N . SER H 2 194 ? 10.609 137.843 -3.874 1.00 46.39 315 SER H N 1
ATOM 21082 C CA . SER H 2 194 ? 11.778 137.847 -3.002 1.00 47.46 315 SER H CA 1
ATOM 21083 C C . SER H 2 194 ? 12.833 136.867 -3.499 1.00 44.44 315 SER H C 1
ATOM 21084 O O . SER H 2 194 ? 14.030 137.177 -3.496 1.00 40.25 315 SER H O 1
ATOM 21092 N N . MET H 2 195 ? 12.407 135.680 -3.934 1.00 44.53 316 MET H N 1
ATOM 21093 C CA . MET H 2 195 ? 13.355 134.706 -4.460 1.00 43.32 316 MET H CA 1
ATOM 21094 C C . MET H 2 195 ? 14.061 135.242 -5.697 1.00 41.88 316 MET H C 1
ATOM 21095 O O . MET H 2 195 ? 15.251 134.979 -5.906 1.00 43.25 316 MET H O 1
ATOM 21109 N N . VAL H 2 196 ? 13.348 136.004 -6.526 1.00 40.34 317 VAL H N 1
ATOM 21110 C CA . VAL H 2 196 ? 13.969 136.592 -7.709 1.00 39.24 317 VAL H CA 1
ATOM 21111 C C . VAL H 2 196 ? 15.094 137.535 -7.304 1.00 42.42 317 VAL H C 1
ATOM 21112 O O . VAL H 2 196 ? 16.178 137.529 -7.903 1.00 37.36 317 VAL H O 1
ATOM 21125 N N . GLU H 2 197 ? 14.861 138.350 -6.272 1.00 47.41 318 GLU H N 1
ATOM 21126 C CA . GLU H 2 197 ? 15.900 139.253 -5.792 1.00 48.75 318 GLU H CA 1
ATOM 21127 C C . GLU H 2 197 ? 17.096 138.473 -5.263 1.00 45.28 318 GLU H C 1
ATOM 21128 O O . GLU H 2 197 ? 18.249 138.843 -5.511 1.00 44.66 318 GLU H O 1
ATOM 21140 N N . VAL H 2 198 ? 16.842 137.384 -4.537 1.00 42.74 319 VAL H N 1
ATOM 21141 C CA . VAL H 2 198 ? 17.934 136.574 -4.009 1.00 41.31 319 VAL H CA 1
ATOM 21142 C C . VAL H 2 198 ? 18.732 135.955 -5.146 1.00 40.14 319 VAL H C 1
ATOM 21143 O O . VAL H 2 198 ? 19.958 136.091 -5.215 1.00 41.29 319 VAL H O 1
ATOM 21156 N N . LEU H 2 199 ? 18.048 135.250 -6.048 1.00 40.53 320 LEU H N 1
ATOM 21157 C CA . LEU H 2 199 ? 18.730 134.553 -7.131 1.00 35.13 320 LEU H CA 1
ATOM 21158 C C . LEU H 2 199 ? 19.445 135.503 -8.078 1.00 36.13 320 LEU H C 1
ATOM 21159 O O . LEU H 2 199 ? 20.357 135.074 -8.791 1.00 37.31 320 LEU H O 1
ATOM 21175 N N . SER H 2 200 ? 19.055 136.774 -8.113 1.00 36.82 321 SER H N 1
ATOM 21176 C CA . SER H 2 200 ? 19.654 137.724 -9.039 1.00 36.25 321 SER H CA 1
ATOM 21177 C C . SER H 2 200 ? 20.836 138.474 -8.445 1.00 38.18 321 SER H C 1
ATOM 21178 O O . SER H 2 200 ? 21.489 139.233 -9.168 1.00 40.90 321 SER H O 1
ATOM 21186 N N . THR H 2 201 ? 21.132 138.272 -7.165 1.00 39.31 322 THR H N 1
ATOM 21187 C CA . THR H 2 201 ? 22.240 138.955 -6.521 1.00 41.50 322 THR H CA 1
ATOM 21188 C C . THR H 2 201 ? 23.561 138.327 -6.942 1.00 41.62 322 THR H C 1
ATOM 21189 O O . THR H 2 201 ? 23.707 137.101 -6.954 1.00 44.21 322 THR H O 1
ATOM 21200 N N . VAL H 2 202 ? 24.529 139.172 -7.273 1.00 42.86 323 VAL H N 1
ATOM 21201 C CA . VAL H 2 202 ? 25.858 138.693 -7.622 1.00 43.80 323 VAL H CA 1
ATOM 21202 C C . VAL H 2 202 ? 26.590 138.295 -6.333 1.00 49.24 323 VAL H C 1
ATOM 21203 O O . VAL H 2 202 ? 26.541 139.027 -5.343 1.00 49.58 323 VAL H O 1
ATOM 21216 N N . PRO H 2 203 ? 27.290 137.144 -6.340 1.00 53.99 324 PRO H N 1
ATOM 21217 C CA . PRO H 2 203 ? 27.546 136.227 -7.456 1.00 51.32 324 PRO H CA 1
ATOM 21218 C C . PRO H 2 203 ? 26.630 135.007 -7.544 1.00 46.90 324 PRO H C 1
ATOM 21219 O O . PRO H 2 203 ? 26.952 134.087 -8.300 1.00 46.90 324 PRO H O 1
ATOM 21230 N N . VAL H 2 204 ? 25.512 134.986 -6.815 1.00 40.50 325 VAL H N 1
ATOM 21231 C CA . VAL H 2 204 ? 24.528 133.926 -7.041 1.00 38.88 325 VAL H CA 1
ATOM 21232 C C . VAL H 2 204 ? 24.143 133.900 -8.517 1.00 37.57 325 VAL H C 1
ATOM 21233 O O . VAL H 2 204 ? 24.098 132.840 -9.150 1.00 34.60 325 VAL H O 1
ATOM 21246 N N . ARG H 2 205 ? 23.871 135.074 -9.085 1.00 40.71 326 ARG H N 1
ATOM 21247 C CA . ARG H 2 205 ? 23.925 135.271 -10.528 1.00 43.58 326 ARG H CA 1
ATOM 21248 C C . ARG H 2 205 ? 25.367 135.600 -10.891 1.00 48.40 326 ARG H C 1
ATOM 21249 O O . ARG H 2 205 ? 25.949 136.537 -10.335 1.00 59.04 326 ARG H O 1
ATOM 21270 N N . ASN H 2 206 ? 25.948 134.830 -11.809 1.00 42.57 327 ASN H N 1
ATOM 21271 C CA . ASN H 2 206 ? 27.340 135.015 -12.189 1.00 39.80 327 ASN H CA 1
ATOM 21272 C C . ASN H 2 206 ? 27.477 134.802 -13.688 1.00 43.13 327 ASN H C 1
ATOM 21273 O O . ASN H 2 206 ? 26.490 134.603 -14.404 1.00 44.48 327 ASN H O 1
ATOM 21284 N N . ASN H 2 207 ? 28.724 134.869 -14.164 1.00 50.09 328 ASN H N 1
ATOM 21285 C CA . ASN H 2 207 ? 28.989 134.807 -15.597 1.00 54.30 328 ASN H CA 1
ATOM 21286 C C . ASN H 2 207 ? 28.562 133.472 -16.193 1.00 49.85 328 ASN H C 1
ATOM 21287 O O . ASN H 2 207 ? 28.221 133.402 -17.380 1.00 49.17 328 ASN H O 1
ATOM 21298 N N . LEU H 2 208 ? 28.557 132.412 -15.390 1.00 46.36 329 LEU H N 1
ATOM 21299 C CA . LEU H 2 208 ? 28.236 131.073 -15.865 1.00 44.09 329 LEU H CA 1
ATOM 21300 C C . LEU H 2 208 ? 26.759 130.730 -15.737 1.00 40.07 329 LEU H C 1
ATOM 21301 O O . LEU H 2 208 ? 26.353 129.643 -16.161 1.00 36.63 329 LEU H O 1
ATOM 21317 N N . THR H 2 209 ? 25.950 131.621 -15.173 1.00 41.07 330 THR H N 1
ATOM 21318 C CA . THR H 2 209 ? 24.546 131.318 -14.936 1.00 37.90 330 THR H CA 1
ATOM 21319 C C . THR H 2 209 ? 23.795 131.252 -16.260 1.00 36.93 330 THR H C 1
ATOM 21320 O O . THR H 2 209 ? 23.746 132.235 -17.006 1.00 39.28 330 THR H O 1
ATOM 21331 N N . VAL H 2 210 ? 23.197 130.097 -16.545 1.00 34.64 331 VAL H N 1
ATOM 21332 C CA . VAL H 2 210 ? 22.425 129.943 -17.773 1.00 31.85 331 VAL H CA 1
ATOM 21333 C C . VAL H 2 210 ? 21.029 130.522 -17.603 1.00 31.47 331 VAL H C 1
ATOM 21334 O O . VAL H 2 210 ? 20.598 131.378 -18.382 1.00 35.26 331 VAL H O 1
ATOM 21347 N N . PHE H 2 211 ? 20.299 130.055 -16.591 1.00 31.49 332 PHE H N 1
ATOM 21348 C CA . PHE H 2 211 ? 18.958 130.548 -16.326 1.00 28.47 332 PHE H CA 1
ATOM 21349 C C . PHE H 2 211 ? 18.732 130.678 -14.827 1.00 31.86 332 PHE H C 1
ATOM 21350 O O . PHE H 2 211 ? 19.448 130.096 -14.005 1.00 29.88 332 PHE H O 1
ATOM 21367 N N . SER H 2 212 ? 17.711 131.462 -14.492 1.00 32.95 333 SER H N 1
ATOM 21368 C CA . SER H 2 212 ? 17.186 131.574 -13.140 1.00 30.52 333 SER H CA 1
ATOM 21369 C C . SER H 2 212 ? 15.710 131.220 -13.189 1.00 30.12 333 SER H C 1
ATOM 21370 O O . SER H 2 212 ? 14.999 131.630 -14.110 1.00 30.22 333 SER H O 1
ATOM 21378 N N . THR H 2 213 ? 15.247 130.450 -12.210 1.00 34.07 334 THR H N 1
ATOM 21379 C CA . THR H 2 213 ? 13.859 130.018 -12.205 1.00 37.02 334 THR H CA 1
ATOM 21380 C C . THR H 2 213 ? 13.326 129.993 -10.780 1.00 34.83 334 THR H C 1
ATOM 21381 O O . THR H 2 213 ? 14.074 129.867 -9.806 1.00 34.20 334 THR H O 1
ATOM 21392 N N . VAL H 2 214 ? 12.008 130.124 -10.679 1.00 31.28 335 VAL H N 1
ATOM 21393 C CA . VAL H 2 214 ? 11.296 130.043 -9.413 1.00 32.94 335 VAL H CA 1
ATOM 21394 C C . VAL H 2 214 ? 10.135 129.080 -9.594 1.00 33.15 335 VAL H C 1
ATOM 21395 O O . VAL H 2 214 ? 9.484 129.062 -10.644 1.00 33.00 335 VAL H O 1
ATOM 21408 N N . MET H 2 215 ? 9.898 128.254 -8.585 1.00 38.77 336 MET H N 1
ATOM 21409 C CA . MET H 2 215 ? 8.807 127.292 -8.614 1.00 39.69 336 MET H CA 1
ATOM 21410 C C . MET H 2 215 ? 8.061 127.361 -7.293 1.00 44.46 336 MET H C 1
ATOM 21411 O O . MET H 2 215 ? 8.680 127.347 -6.224 1.00 44.56 336 MET H O 1
ATOM 21425 N N . VAL H 2 216 ? 6.740 127.463 -7.374 1.00 51.86 337 VAL H N 1
ATOM 21426 C CA . VAL H 2 216 ? 5.877 127.374 -6.201 1.00 56.45 337 VAL H CA 1
ATOM 21427 C C . VAL H 2 216 ? 4.880 126.258 -6.490 1.00 55.81 337 VAL H C 1
ATOM 21428 O O . VAL H 2 216 ? 3.767 126.529 -6.966 1.00 57.64 337 VAL H O 1
ATOM 21441 N N . PRO H 2 217 ? 5.231 124.996 -6.230 1.00 50.34 338 PRO H N 1
ATOM 21442 C CA . PRO H 2 217 ? 4.327 123.899 -6.607 1.00 52.08 338 PRO H CA 1
ATOM 21443 C C . PRO H 2 217 ? 2.974 123.972 -5.922 1.00 51.72 338 PRO H C 1
ATOM 21444 O O . PRO H 2 217 ? 1.996 123.428 -6.453 1.00 50.99 338 PRO H O 1
ATOM 21455 N N . GLY H 2 218 ? 2.881 124.634 -4.769 1.00 48.10 339 GLY H N 1
ATOM 21456 C CA . GLY H 2 218 ? 1.616 124.733 -4.066 1.00 49.60 339 GLY H CA 1
ATOM 21457 C C . GLY H 2 218 ? 0.614 125.679 -4.695 1.00 52.80 339 GLY H C 1
ATOM 21458 O O . GLY H 2 218 ? -0.557 125.650 -4.303 1.00 54.54 339 GLY H O 1
ATOM 21462 N N . LEU H 2 219 ? 1.034 126.509 -5.650 1.00 56.55 340 LEU H N 1
ATOM 21463 C CA . LEU H 2 219 ? 0.111 127.448 -6.259 1.00 59.14 340 LEU H CA 1
ATOM 21464 C C . LEU H 2 219 ? -0.991 126.694 -7.000 1.00 62.41 340 LEU H C 1
ATOM 21465 O O . LEU H 2 219 ? -0.750 125.627 -7.574 1.00 58.62 340 LEU H O 1
ATOM 21481 N N . PRO H 2 220 ? -2.209 127.241 -7.027 1.00 67.81 341 PRO H N 1
ATOM 21482 C CA . PRO H 2 220 ? -3.265 126.619 -7.838 1.00 71.10 341 PRO H CA 1
ATOM 21483 C C . PRO H 2 220 ? -2.986 126.650 -9.331 1.00 72.30 341 PRO H C 1
ATOM 21484 O O . PRO H 2 220 ? -3.601 125.874 -10.072 1.00 70.37 341 PRO H O 1
ATOM 21495 N N . ASP H 2 221 ? -2.074 127.502 -9.793 1.00 78.10 342 ASP H N 1
ATOM 21496 C CA . ASP H 2 221 ? -1.693 127.580 -11.199 1.00 80.24 342 ASP H CA 1
ATOM 21497 C C . ASP H 2 221 ? -0.189 127.393 -11.352 1.00 76.18 342 ASP H C 1
ATOM 21498 O O . ASP H 2 221 ? 0.470 128.087 -12.129 1.00 75.49 342 ASP H O 1
ATOM 21507 N N . SER H 2 222 ? 0.365 126.433 -10.606 1.00 69.91 343 SER H N 1
ATOM 21508 C CA . SER H 2 222 ? 1.812 126.257 -10.574 1.00 64.91 343 SER H CA 1
ATOM 21509 C C . SER H 2 222 ? 2.376 126.005 -11.967 1.00 61.18 343 SER H C 1
ATOM 21510 O O . SER H 2 222 ? 3.453 126.509 -12.305 1.00 64.15 343 SER H O 1
ATOM 21518 N N . ALA H 2 223 ? 1.663 125.235 -12.794 1.00 52.24 344 ALA H N 1
ATOM 21519 C CA . ALA H 2 223 ? 2.153 124.971 -14.144 1.00 47.18 344 ALA H CA 1
ATOM 21520 C C . ALA H 2 223 ? 2.221 126.256 -14.959 1.00 48.59 344 ALA H C 1
ATOM 21521 O O . ALA H 2 223 ? 3.187 126.480 -15.699 1.00 46.41 344 ALA H O 1
ATOM 21528 N N . ASP H 2 224 ? 1.201 127.110 -14.845 1.00 54.92 345 ASP H N 1
ATOM 21529 C CA . ASP H 2 224 ? 1.229 128.387 -15.551 1.00 59.27 345 ASP H CA 1
ATOM 21530 C C . ASP H 2 224 ? 2.345 129.281 -15.027 1.00 56.36 345 ASP H C 1
ATOM 21531 O O . ASP H 2 224 ? 3.030 129.952 -15.809 1.00 55.60 345 ASP H O 1
ATOM 21540 N N . TYR H 2 225 ? 2.552 129.300 -13.708 1.00 50.97 346 TYR H N 1
ATOM 21541 C CA . TYR H 2 225 ? 3.626 130.113 -13.149 1.00 45.99 346 TYR H CA 1
ATOM 21542 C C . TYR H 2 225 ? 4.981 129.616 -13.630 1.00 44.04 346 TYR H C 1
ATOM 21543 O O . TYR H 2 225 ? 5.784 130.383 -14.175 1.00 41.90 346 TYR H O 1
ATOM 21561 N N . PHE H 2 226 ? 5.245 128.321 -13.448 1.00 46.58 347 PHE H N 1
ATOM 21562 C CA . PHE H 2 226 ? 6.527 127.762 -13.857 1.00 47.72 347 PHE H CA 1
ATOM 21563 C C . PHE H 2 226 ? 6.780 127.982 -15.341 1.00 46.64 347 PHE H C 1
ATOM 21564 O O . PHE H 2 226 ? 7.934 128.153 -15.757 1.00 43.01 347 PHE H O 1
ATOM 21581 N N . ARG H 2 227 ? 5.718 128.007 -16.150 1.00 48.35 348 ARG H N 1
ATOM 21582 C CA . ARG H 2 227 ? 5.867 128.170 -17.591 1.00 43.94 348 ARG H CA 1
ATOM 21583 C C . ARG H 2 227 ? 6.361 129.560 -17.970 1.00 40.43 348 ARG H C 1
ATOM 21584 O O . ARG H 2 227 ? 6.802 129.751 -19.107 1.00 36.63 348 ARG H O 1
ATOM 21605 N N . GLN H 2 228 ? 6.327 130.524 -17.045 1.00 43.63 349 GLN H N 1
ATOM 21606 C CA . GLN H 2 228 ? 6.748 131.888 -17.339 1.00 47.33 349 GLN H CA 1
ATOM 21607 C C . GLN H 2 228 ? 7.715 132.443 -16.296 1.00 46.25 349 GLN H C 1
ATOM 21608 O O . GLN H 2 228 ? 8.087 133.620 -16.377 1.00 46.58 349 GLN H O 1
ATOM 21622 N N . SER H 2 229 ? 8.140 131.633 -15.326 1.00 39.94 350 SER H N 1
ATOM 21623 C CA . SER H 2 229 ? 8.979 132.122 -14.241 1.00 36.00 350 SER H CA 1
ATOM 21624 C C . SER H 2 229 ? 10.469 132.017 -14.534 1.00 35.43 350 SER H C 1
ATOM 21625 O O . SER H 2 229 ? 11.272 132.553 -13.762 1.00 34.08 350 SER H O 1
ATOM 21633 N N . THR H 2 230 ? 10.859 131.367 -15.625 1.00 36.06 351 THR H N 1
ATOM 21634 C CA . THR H 2 230 ? 12.263 131.164 -15.929 1.00 35.09 351 THR H CA 1
ATOM 21635 C C . THR H 2 230 ? 12.799 132.325 -16.749 1.00 35.92 351 THR H C 1
ATOM 21636 O O . THR H 2 230 ? 12.081 132.948 -17.534 1.00 41.31 351 THR H O 1
ATOM 21647 N N . TRP H 2 231 ? 14.084 132.605 -16.556 1.00 35.48 352 TRP H N 1
ATOM 21648 C CA . TRP H 2 231 ? 14.739 133.766 -17.148 1.00 34.55 352 TRP H CA 1
ATOM 21649 C C . TRP H 2 231 ? 16.086 133.302 -17.674 1.00 29.39 352 TRP H C 1
ATOM 21650 O O . TRP H 2 231 ? 16.953 132.902 -16.892 1.00 27.66 352 TRP H O 1
ATOM 21671 N N . ILE H 2 232 ? 16.250 133.314 -18.992 1.00 29.45 353 ILE H N 1
ATOM 21672 C CA . ILE H 2 232 ? 17.546 133.023 -19.591 1.00 33.73 353 ILE H CA 1
ATOM 21673 C C . ILE H 2 232 ? 18.391 134.289 -19.509 1.00 38.91 353 ILE H C 1
ATOM 21674 O O . ILE H 2 232 ? 18.021 135.333 -20.053 1.00 38.25 353 ILE H O 1
ATOM 21690 N N . LEU H 2 233 ? 19.523 134.200 -18.833 1.00 44.92 354 LEU H N 1
ATOM 21691 C CA . LEU H 2 233 ? 20.235 135.424 -18.520 1.00 53.12 354 LEU H CA 1
ATOM 21692 C C . LEU H 2 233 ? 21.010 135.956 -19.727 1.00 56.00 354 LEU H C 1
ATOM 21693 O O . LEU H 2 233 ? 21.470 135.180 -20.571 1.00 52.03 354 LEU H O 1
ATOM 21709 N N . PRO H 2 234 ? 21.151 137.288 -19.838 1.00 62.52 355 PRO H N 1
ATOM 21710 C CA . PRO H 2 234 ? 21.969 137.881 -20.901 1.00 66.67 355 PRO H CA 1
ATOM 21711 C C . PRO H 2 234 ? 23.451 137.591 -20.699 1.00 73.94 355 PRO H C 1
ATOM 21712 O O . PRO H 2 234 ? 23.921 137.474 -19.561 1.00 75.75 355 PRO H O 1
#

InterPro domains:
  IPR016699 Acid ceramidase-like [PIRSF017632] (5-353)
  IPR029130 Acid ceramidase, N-terminal [PF15508] (21-78)
  IPR029132 Choloylglycine hydrolase/NAAA C-terminal [PF02275] (122-289)

Radius of gyration: 43.39 Å; Cα contacts (8 Å, |Δi|>4): 2900; chains: 8; bounding box: 128×123×69 Å

B-factor: mean 59.53, std 20.85, range [18.28, 182.28]

Sequence (1342 aa):
KLDRKPRHYEINLDEPPSQRWNQVIKDHLEYLPGVVEETKKYIPKPLQPFVWWAASKIDRYFTTEIQEELKGIASESGLPIGEIVGMNILYDVAAFDRRHIFCTSIVAQNSAGQIIHGRNLDYDMTELLKNITIHVDFVRNGTIQYSGLTFALYNGVLTGQRPGEYSVSLNARYSGAYIDNILMEFYTKFKRPVSFFIRDVLENQATYTEAVDAFSRTHLFSPSYIIVAGIKKNEGVVISRNRWSAANVYPLNVDANQWFLVETNFDNWKKQGDDRRITAIQKLKELGRRNFDEKSMVEVLSTVPVRNNLTVFSTVMVPGLPDSADYFRQSTWILPKLDRKPRHYEINLDEPPSQRWNQVIKDHLEYLPGVVEETKKYIPKPLQPFVWWAASKIDRYFTTEIQEELKGIASESGLPIGEIVGMNILYDVAAFDRRHIFCTSIVAQNSAGQIIHGRNLDYDMTELLKNITIHVDFVRNGTIQYSGLTFALYNGVLTGQRPGEYSVSLNARYSGAYIDNILMEFYTKFKRPVSFFIRDVLENQATYTEAVDAFSRTHLFSPSYIIVAGIKKNEGVVISRNRWSAANVYPLNVDANQWFLVETNFDNWKKQGDDRRITAIQKLKELGRRNFDEKSMVEVLSTVPVRNNLTVFSTVMVPGLPDSADYFRQSTWILPDRKPRHYEINLDEPPSQRWNQVIKDHLEYLPGVVEETKKYIPKPLQPFVWWAASKIDRYFTTEIQEELKGIASESGLPIGEIVGMNILYDVAAFDRRHIFCTSIVAQNSAGQIIHGRNLDYDMTELLKNITIHVDFVRNGTIQYSGLTFALYNGVLTGQRPGEYSVSLNARYSGAYIDNILMEFYTKFKRPVSFFIRDVLENQATYTEAVDAFSRTHLFSPSYIIVAGIKKNEGVVISRNRWSAANVYPLNVDANQWFLVETNFDNWKKQGDDRRITAIQKLKELGRRNFDEKSMVEVLSTVPVRNNLTVFSTVMVPGLPDSADYFRQSTWILPKLDRKPRHYEINLDEPPSQRWNQVIKDHLEYLPGVVEETKKYIPKPLQPFVWWAASKIDRYFTTEIQEELKGIASESGLPIGEIVGMNILYDVAAFDRRHIFCTSIVAQNSAGQIIHGRNLDYDMTELLKNITIHVDFVRNGTIQYSGLTFALYNGVLTGQRPGEYSVSLNARYSGAYIDNILMEFYTKFKRPVSFFIRDVLENQATYTEAVDAFSRTHLFSPSYIIVAGIKKNEGVVISRNRWSAANVYPLNVDANQWFLVETNFDNWKKQGDDRRITAIQKLKELGRRNFDEKSMVEVLSTVPVRNNLTVFSTVMVPGLPDSADYFRQSTWILP

Nearest PDB structures (foldseek):
  6dy3-assembly1_A  TM=1.001E+00  e=2.206E-14  Caenorhabditis elegans
  6dxy-assembly2_C  TM=8.473E-01  e=9.206E-04  Mus musculus
  2x1e-assembly1_A  TM=7.562E-01  e=2.807E-01  Penicillium chrysogenum
  2x1e-assembly3_C  TM=7.587E-01  e=8.450E-01  Penicillium chrysogenum
  2x1e-assembly4_D  TM=5.295E-01  e=8.905E-01  Penicillium chrysogenum

Organism: Caenorhabditis elegans (NCBI:txid6239)

Foldseek 3Di:
DPDPDDDDDDQDPVDQLLCRCLVVCVVCLVCVVVVLVVLLVLPAPVCSVVQLVVLVVVPPPDDPSVSSNLVSSCVNSVHDSSSSSSCVVVVCSVVDRDRVVD/DKWKWFAFPVGFIKIKDWDFDPVAPVQLVFWDKDFDDDPRHGLKIAIDGPVDPFHQWIARAQAKTKHKAAADEPPCVVCVVVLVVLCVVDPDRNLLVVLSRPPRHLVSSVVSLFAFDFHHFIWMWMAGRGHQSTWIWTCDPTGGIDIDTADVVVVRGMDMFHHYDDPCGVPPPLRVQLVVLDVVVDRHPCDQVSSVVSCPDPPVPPPRTQKMFMARSNDPPRVVCRNPGMDGDD/DPPPDDDDDDQDPVDQLLCRCLVVCVVCLVCVVVVLVVLVVLPAPVCVVVLLVVLVVVVPPDDPSVSSNLVSSCVNSVHDSSSVSSCVVVVCSVVDRPRVVD/DKWKWFAFPVGFIKIKDWDFDPVAPVQLVFKDKDFDDDPRHGLWIAIDGPVDPFHQWIARAQAKTKHKAAADEDPCVVCVVVLVVLCVVDVDRNLLVVLSRPPRHLVSSVCSVQAFDFHHFIWMWMAGRGHQSTWIWTQDPTGGIDIDIADVVVVRRMDMFHHYDDPVRVVDVLRVQLVVLCVVVDRHPCDQVSSVVSCPDPPVPPPRTQKMFMAGSNDPPRVVCRNPGMDGDD/DDDDDDDDQDPPDQLLCRCLVVCVVCLVCPVVVLVVLLVLPAPVCSVVQLVVLVVVPVPDDPSVSSNLVSSCVNSVHDSSSVSSCVVPVCSVVDRDHVVD/DKWKWFQFPVRFIKIKDWDFDPVAPVQLVFWDKDFDDDPRHGLWIAIDGVVDPFHQWIARAQAKTKHKAAADDPPCVVCVVVQVVLCVVDVARNLLVVCSRPPRHLVSSVCSVFAQDFHHFIWMWMAGAGHQSTWIWTCDPTGGIDIDTADVVVPRGMDMDHHYDDPVGVPDVLRVQLVVLDVVVHRYPDDLVSSVVSCPDPPVPPPRTQKMFMARSNDPPRVVRRNPRMDGDD/DVDDDDDDDDQDPVDQLLCRCLVVCVVCLVCVVVVLVVLLVLAAPVCSVVQLVVLVVVVPPDDPSVSSNLVSSCVNSVHRSSSVSSCVVVVCSVVDRDRVVD/DKWKWFAFPVGFIKIKDWDFDPVAPVQLVFKDKDFDDDPRHGLWIAIDGPVDPFHQWIARAQAKTKHKAAADDDDDVVLVVLQVVLCVVDVDRNLLVVCSRPPRHLVSSVCSVQFFDFHHFIWMWMAGRGHQSTWIWTCDPTGGIDIDTADVVVVRGMDMDHHYDDVVRVVDPLRVQLVVLDVVVDRHPCDQVSSVVSCPDPPVPPPRTQKMFMARSNDPPRVVCRNPGMGGDD

Secondary structure (DSSP, 8-state):
----PPEEEEEETTS-GGGTTHHHHHHHTTTHHHHHHHHHTTS-GGGHHHHHHHHT-GGGTS-HHHHHHHHHHHHHHT--HHHHHHHHHSTTTTTS--GGG-/-EEEEEE-TT--EEEEEEEE-SSHHHHHTTEEEEEEEETTEEEEEEEEETT--S-SEEEETTTEEEEEEE---S-HHHHHHHHHHHHHHS-HHHHHHHHHHH--SHHHHHHHHT-SS---SEEEEEE-SSTT-EEEEEE-SSS-EEEEE-BGGGTB-EEEE-S--HHHHHT-HHHHHHHHHHHHH-STT--HHHHHHHHTSTTTS-TTEEEEEEE-TTSTTHHHHHTT--EE--/----PPEEEEEETTS-GGGTTHHHHHHTTTTHHHHHHHHHTTS-GGGHHHHHHHHH-HHHHS-HHHHHHHHHHHHHHT--HHHHHHHHHSTTTTTS--GGG-/-EEEEEE-TT--EEEEEEEE-SSHHHHHTTEEEEEEEETTEEEEEEEEETT--S-SEEEETTTEEEEEEE---S-HHHHHHHHHHHHHHS-HHHHHHHHHHH--SHHHHHHHHH--S---SEEEEEE-SSTT-EEEEEE-SSS-EEEEE-BGGGTB-EEEE-S--HHHHHT-HHHHHHHHHHHHH-STT--HHHHHHHHTSTTTS-TTEEEEEEE-TTSTTHHHHHTT--EE--/-B--EEEEEETTS-GGGTTHHHHHHHGGGHHHHHHHHHTTS-GGGHHHHHHHHT-GGGTS-HHHHHHHHHHHHHHT--HHHHHHHHHSTTTTTS--GGG-/-EEEEEE-TTS-EEEEEEEE-SSHHHHHTTEEEEEEEETTEEEEEEEEETT--S-SEEEETTTEEEEEEE---S-HHHHHHHHHHHHHHS-HHHHHHHHHHH--SHHHHHHHHT-SS---SEEEEEE-SSTT-EEEEEE-SSS-EEEEE-BGGGTB-EEEE-S--HHHHHT-HHHHHHHHHHHHH-STT--HHHHHHHHTSTTTS-TTEEEEEEE-TTSTTHHHHHTTS-EE--/----PPEEEEEETTS-GGGTTHHHHHHHTTHHHHHHHHHHTTS-GGGHHHHHHHHH-GGGTS-HHHHHHHHHHHHHHT--HHHHHHHHHSTTTTTS---TT-/-EEEEEE-TTS-EEEEEEEE-SSHHHHHTTEEEEEEEETTEEEEEEEEETT--S-SEEEETTTEEEEEEE------HHHHHHHHHHHHHS-HHHHHHHHHHH--SHHHHHHHHT-SS---SEEEEEE-SSTT-EEEEEE-SSS-EEEEE-BGGGTB-EEEE-S--HHHHHT-HHHHHHHHHHHHH-STT--HHHHHHHHHSTTTS-TTEEEEEEE-TTSTTHHHHHTT--EE--

Solvent-accessible surface area: 51020 Å² total; per-residue (Å²): 104,26,76,62,100,9,128,68,17,112,2,50,5,82,75,81,21,37,79,21,9,38,61,1,1,128,48,8,83,141,74,0,70,34,0,5,107,48,0,60,102,19,4,10,169,20,0,41,52,6,0,71,35,3,1,65,56,13,96,96,38,18,91,92,56,18,28,67,1,0,100,7,3,12,90,76,9,64,26,75,52,16,31,0,0,0,2,2,0,4,16,8,13,0,18,71,42,36,93,144,61,70,12,0,1,0,0,0,6,10,57,98,26,63,5,0,0,0,1,0,14,12,14,42,9,11,104,68,1,20,70,0,5,0,1,0,0,0,15,98,134,80,82,44,45,0,0,0,5,4,24,0,4,22,0,3,1,33,3,0,0,40,37,31,59,0,0,0,0,4,0,8,40,23,42,55,51,30,29,55,8,1,6,9,16,9,10,0,13,16,92,69,11,1,7,18,25,0,6,77,3,0,50,91,46,42,57,24,79,79,0,21,87,4,2,33,121,113,33,42,2,0,8,0,4,0,0,0,0,0,69,136,121,41,16,0,4,6,0,6,1,33,95,38,42,49,27,69,74,115,79,6,64,10,116,56,118,101,14,34,31,10,7,0,10,20,23,114,231,123,38,114,56,12,86,33,43,64,22,0,35,105,38,0,136,124,58,22,60,176,130,2,53,44,124,18,0,14,53,0,0,7,32,89,33,0,47,44,142,75,2,0,2,1,0,0,0,2,0,44,42,137,70,4,15,79,29,0,67,78,5,3,23,16,11,125,206,144,139,56,120,10,137,70,16,111,2,52,12,88,72,79,24,41,81,22,9,43,96,1,2,151,47,9,89,143,77,0,70,36,0,5,100,51,0,61,107,17,5,6,154,19,0,23,54,0,0,72,35,0,2,77,71,27,101,93,20,16,87,95,60,20,33,67,0,0,112,6,3,12,86,86,12,65,27,73,61,24,36,0,0,0,3,2,0,3,15,15,17,0,20,36,35,38,81,100,64,78,10,0,1,0,0,0,7,10,46,98,25,61,5,0,0,0,1,0,14,11,11,49,9,11,102,66,1,16,70,0,4,0,0,0,0,1,12,89,133,78,79,46,40,0,0,1,5,6,23,0,3,20,0,5,1,33,3,0,0,39,34,34,56,0,0,0,0,4,0,8,42,14,30,17,43,20,21,42,18,3,15,46,16,17,6,0,15,0,105,75,9,0,7,15,36,0,7,76,3,0,34,87,46,41,53,20,73,81,0,20,73,5,1,29,124,106,35,43,1,0,8,0,5,0,0,0,0,0,73,137,118,41,11,0,4,8,0,21,1,36,87,51,43,50,26,88,81,131,67,6,71,12,116,67,116,46,14,22,7,8,6,0,12,15,22,83,25,46,40,44,32,16,83,31,44,42,16,0,35,100,40,0,131,124,56,22,58,184,131,2,56,58,134,17,0,56,78,0,2,46,32,94,36,0,102,43,143,76,1,0,3,14,1,2,0,2,0,43,43,138,70,3,14,79,28,0,69,78,19,4,101,14,12,127,147,123,114,15,122,76,25,112,1,51,5,83,72,82,24,38,84,20,8,26,97,1,0,115,35,3,75,126,85,0,67,36,1,4,109,48,0,58,102,16,3,6,152,16,0,22,49,5,0,71,36,3,1,70,48,14,97,101,42,18,90,96,57,18,28,66,0,0,99,8,2,10,88,64,7,64,22,72,56,16,32,0,0,0,3,2,0,3,13,14,22,0,18,74,45,32,96,146,50,72,12,0,1,0,0,0,6,9,59,93,28,69,4,0,0,0,2,0,13,9,11,42,10,11,106,71,1,14,57,0,3,0,1,0,0,1,15,89,134,79,83,48,45,0,0,1,5,6,22,0,3,21,0,4,1,34,2,0,0,43,37,32,57,0,0,0,0,4,0,8,42,17,37,56,53,22,41,50,8,1,7,8,13,6,10,0,9,13,88,71,12,1,6,19,40,0,7,72,4,0,46,94,49,43,58,24,79,81,0,19,74,13,1,32,149,114,39,44,2,0,11,0,4,0,1,0,0,0,75,133,122,38,14,0,4,5,0,6,0,34,99,38,39,50,26,66,72,116,81,7,69,12,116,62,104,114,13,38,30,7,6,0,10,21,21,114,225,137,38,117,57,16,86,32,40,65,18,0,35,102,51,0,142,128,58,23,57,172,122,2,53,67,147,15,0,45,78,0,0,54,31,111,36,0,46,31,130,76,0,0,3,0,0,0,0,4,0,41,44,139,69,3,14,77,29,0,72,80,10,3,23,1,10,138,210,172,103,70,99,9,109,72,22,110,3,50,11,90,75,79,32,33,79,21,8,28,89,0,2,120,54,1,92,140,58,0,70,32,0,5,108,54,0,57,108,16,1,7,148,10,0,16,46,15,2,44,33,4,0,58,59,19,94,109,32,18,87,59,60,19,26,37,0,0,85,4,2,13,84,64,12,63,31,73,49,6,25,0,0,0,2,1,0,2,12,12,18,0,19,65,31,36,81,143,46,36,9,0,1,0,0,0,6,13,66,98,24,61,4,0,0,0,1,0,12,10,13,50,10,10,109,64,0,20,70,0,3,0,1,0,0,1,14,80,134,80,84,44,43,0,0,0,5,6,24,0,4,22,1,4,1,32,3,0,0,46,37,31,59,0,0,0,0,4,0,6,47,19,56,25,40,155,6,68,25,5,10,62,22,19,58,0,5,26,96,72,12,0,7,17,23,0,6,73,2,0,41,95,45,41,58,23,76,77,0,20,86,9,2,32,118,114,29,45,1,0,14,0,5,0,1,0,0,0,72,138,118,38,16,0,3,7,0,4,1,36,116,55,38,48,27,64,70,107,78,7,65,11,115,60,118,103,14,39,32,9,7,0,12,25,18,93,194,101,48,138,60,12,86,31,59,71,19,0,36,103,47,0,142,126,56,24,61,175,107,2,53,46,145,15,0,72,82,0,1,42,34,94,31,0,100,40,142,75,1,0,2,12,1,3,0,1,0,42,40,137,70,4,14,79,27,0,65,77,19,3,95,19,10,126